Protein AF-0000000082832392 (afdb_homodimer)

Secondary structure (DSSP, 8-state):
-------HHHHHHHT-TTTTTS-HHHHHHHHHHHHHHTTSS-TTPBPPPHHHHHHHHTS-HHHHHHHHHHHHHTTSEEEETTTEEEE-THHHHHHHHHTTSS--TTTTTS--------TT--HHHHHHHHTT-----SS--TB-TTPPP-TTS-HHHHHHHHHHHHHHTTTTTTS---TT--HHHHHHHHHHHHHHS-----GGGEEEES-HHHHHHHHHHHHS-TT-EEEEEES--HHHHHHHHHTTPEEEEEEEETTEE-HHHHHH--S--SEEEE--SS-TTT-PPPPHHHHHHHHHHHHHHT-EEEEE-TTTT-B-SSPPPPPHHHH-TTS-EEEEEESTTTT-GGG--EEEE--HHHHHHHHHHHHHHT----HHHHHHHHHHHHTTHHHHHHHHHHHHHHHHHHHHHHHHHHHSTTTEEE---SBSSEEEEEEPTT--HHHHHHHHHHTT----BSGGGSSSS-S--EEEEE-TTS-HHHHHHHHHHHHHHHHS--/-------HHHHHHHT-TTTTTS-HHHHHHHHHHHHHHTTSS-TTPBPPPHHHHHHHHTS-HHHHHHHHHHHHHTTSEEEETTTEEEE-THHHHHHHHHSSSS--TTTTTS--------TT--HHHHHHHHTT-----SS--TB-TTPPP-TTS-HHHHHHHHHHHHHHTTTTTTS---TT--HHHHHHHHHHHHHHS-----GGGEEEES-HHHHHHHHHHHHS-TT-EEEEEES--HHHHHHHHHTTPEEEEEEEETTEE-HHHHHH--S--SEEEE--SS-TTT-PPPPHHHHHHHHHHHHHHT-EEEEE-TTTT-B-SSPPPPPHHHH-TTS-EEEEEESTTTT-GGG--EEEE--HHHHHHHHHHHHHHT----HHHHHHHHHHHHTTHHHHHHHHHHHHHHHHHHHHHHHHHHHSTTTEEE---SBSSEEEEEEPTT--HHHHHHHHHHTT----BSGGGSSSS-S--EEEEE-TTS-HHHHHHHHHHHHHHHHS--

Solvent-accessible surface area (backbone atoms only — not comparable to full-atom values): 50338 Å² total; per-residue (Å²): 116,73,34,53,55,86,42,47,19,45,58,38,48,41,64,32,75,88,32,56,85,46,56,68,32,54,20,50,34,49,37,51,48,47,34,42,74,71,56,53,44,49,56,58,38,30,48,56,53,44,64,56,43,10,62,73,64,71,47,54,44,65,37,39,42,50,15,50,51,49,34,32,75,72,47,54,30,41,77,41,92,96,76,46,39,22,29,21,56,69,45,44,57,52,50,48,50,59,56,42,67,47,69,60,62,65,71,68,46,76,63,56,52,82,67,66,82,35,92,66,52,20,71,55,18,44,50,45,39,71,60,69,42,51,89,72,64,55,60,96,51,69,28,47,65,72,41,42,52,56,88,75,55,64,59,69,62,52,53,54,44,37,53,50,43,52,63,76,36,56,91,41,44,48,34,34,64,49,31,38,36,56,65,66,29,26,40,44,50,24,38,48,37,29,32,54,35,33,36,80,57,55,38,85,26,34,34,43,34,47,18,52,40,34,51,43,26,50,48,31,44,28,44,32,38,72,68,32,36,35,34,32,40,29,52,22,55,60,63,54,53,49,14,26,43,73,44,38,30,35,80,40,76,36,51,52,54,81,47,18,64,41,58,71,58,57,68,65,55,81,78,74,48,44,37,35,44,44,30,45,64,48,20,44,68,74,26,23,39,41,37,72,70,51,47,51,50,49,47,49,54,22,63,77,66,68,24,34,37,37,39,44,47,59,50,59,82,31,63,69,51,83,76,79,72,59,42,63,53,36,71,41,85,75,59,41,40,35,37,34,35,43,41,26,48,69,50,30,42,16,65,33,37,14,32,34,39,40,37,73,61,48,37,63,36,52,29,22,49,32,24,31,45,44,32,43,56,40,39,59,60,43,51,25,47,20,48,39,45,60,56,22,53,47,52,55,47,43,55,53,47,35,56,52,37,47,53,23,50,51,42,45,51,51,31,41,58,70,50,28,63,88,45,38,46,73,49,86,44,46,33,53,45,50,35,32,27,38,49,32,92,91,60,49,50,70,57,43,34,52,34,24,42,76,69,73,38,60,60,46,59,41,43,81,30,29,90,59,84,55,90,59,52,22,34,40,38,17,32,36,60,42,50,55,67,54,44,41,53,49,40,47,51,44,37,52,36,55,63,52,78,127,115,72,36,53,54,86,41,48,19,46,57,40,48,42,66,32,76,89,33,56,84,45,57,69,31,53,21,51,32,49,36,52,49,46,34,41,73,72,56,55,45,48,57,59,38,28,47,55,54,44,64,58,44,9,61,72,64,72,47,55,43,64,39,40,42,50,16,52,50,49,35,33,73,72,48,53,28,41,76,41,90,96,74,46,39,21,28,22,56,70,44,45,56,52,50,49,51,61,55,44,69,46,69,58,62,64,70,64,48,74,61,54,51,84,65,68,82,36,89,66,52,19,71,55,20,45,50,46,41,72,60,70,42,54,90,72,62,55,61,94,50,67,30,46,63,72,42,41,52,56,90,75,56,63,58,68,61,50,51,53,45,36,53,50,44,51,64,76,36,57,92,40,42,47,33,34,65,47,32,38,36,57,64,65,30,26,40,44,49,24,39,47,35,30,33,53,35,33,35,80,57,54,37,84,25,34,36,44,35,48,19,53,39,33,51,43,26,50,49,30,45,28,43,30,40,71,68,32,36,34,34,32,40,29,50,23,54,60,63,55,54,50,14,27,43,73,43,39,30,34,80,40,76,37,52,51,54,81,47,19,64,40,59,70,59,58,70,64,56,81,79,73,49,44,36,37,44,44,32,46,64,47,20,44,67,74,26,21,39,41,36,71,69,49,46,51,49,50,48,47,53,21,62,76,64,68,23,36,35,37,39,42,46,58,49,61,81,32,63,68,51,82,77,80,71,61,39,64,52,35,72,41,87,77,62,41,40,34,36,34,35,43,41,27,47,69,50,31,42,17,67,34,37,15,32,34,38,40,35,73,60,48,36,64,35,53,31,23,49,32,24,32,42,46,31,44,57,41,38,58,60,44,50,26,49,21,48,38,45,62,53,21,51,46,53,53,48,42,53,53,47,34,55,50,38,47,53,21,49,52,41,46,52,50,34,40,58,71,50,28,61,88,45,39,45,73,52,86,43,47,32,55,45,51,36,31,28,38,48,32,92,92,60,50,52,70,58,43,33,53,35,24,42,76,68,74,38,62,60,46,57,42,42,81,30,30,92,58,86,56,92,58,51,23,32,41,38,17,34,37,60,42,52,56,66,54,43,43,53,50,40,48,52,44,37,51,36,55,63,52,76,127

Structure (mmCIF, N/CA/C/O backbone):
data_AF-0000000082832392-model_v1
#
loop_
_entity.id
_entity.type
_entity.pdbx_description
1 polymer 'HTH-type transcriptional regulatory protein GabR'
#
loop_
_atom_site.group_PDB
_atom_site.id
_atom_site.type_symbol
_atom_site.label_atom_id
_atom_site.label_alt_id
_atom_site.label_comp_id
_atom_site.label_asym_id
_atom_site.label_entity_id
_atom_site.label_seq_id
_atom_site.pdbx_PDB_ins_code
_atom_site.Cartn_x
_atom_site.Cartn_y
_atom_site.Cartn_z
_atom_site.occupancy
_atom_site.B_iso_or_equiv
_atom_site.auth_seq_id
_atom_site.auth_comp_id
_atom_site.auth_asym_id
_atom_site.auth_atom_id
_atom_site.pdbx_PDB_model_num
ATOM 1 N N . MET A 1 1 ? -15.211 -4.105 -29.062 1 33.78 1 MET A N 1
ATOM 2 C CA . MET A 1 1 ? -14.633 -5.414 -29.344 1 33.78 1 MET A CA 1
ATOM 3 C C . MET A 1 1 ? -15 -6.418 -28.25 1 33.78 1 MET A C 1
ATOM 5 O O . MET A 1 1 ? -14.883 -6.117 -27.062 1 33.78 1 MET A O 1
ATOM 9 N N . SER A 1 2 ? -15.812 -7.312 -28.594 1 43.06 2 SER A N 1
ATOM 10 C CA . SER A 1 2 ? -16.516 -8.234 -27.719 1 43.06 2 SER A CA 1
ATOM 11 C C . SER A 1 2 ? -15.555 -9.023 -26.828 1 43.06 2 SER A C 1
ATOM 13 O O . SER A 1 2 ? -14.445 -9.352 -27.266 1 43.06 2 SER A O 1
ATOM 15 N N . LYS A 1 3 ? -15.711 -9.016 -25.547 1 59.56 3 LYS A N 1
ATOM 16 C CA . LYS A 1 3 ? -15.078 -9.641 -24.375 1 59.56 3 LYS A CA 1
ATOM 17 C C . LYS A 1 3 ? -14.906 -11.148 -24.594 1 59.56 3 LYS A C 1
ATOM 19 O O . LYS A 1 3 ? -15.883 -11.875 -24.766 1 59.56 3 LYS A O 1
ATOM 24 N N . THR A 1 4 ? -13.867 -11.641 -25.328 1 64.06 4 THR A N 1
ATOM 25 C CA . THR A 1 4 ? -13.828 -13.094 -25.469 1 64.06 4 THR A CA 1
ATOM 26 C C . THR A 1 4 ? -13.039 -13.734 -24.328 1 64.06 4 THR A C 1
ATOM 28 O O . THR A 1 4 ? -11.875 -13.391 -24.109 1 64.06 4 THR A O 1
ATOM 31 N N . PHE A 1 5 ? -13.797 -14.391 -23.438 1 70.69 5 PHE A N 1
ATOM 32 C CA . PHE A 1 5 ? -13.195 -15.242 -22.406 1 70.69 5 PHE A CA 1
ATOM 33 C C . PHE A 1 5 ? -12.828 -16.609 -22.984 1 70.69 5 PHE A C 1
ATOM 35 O O . PHE A 1 5 ? -13.461 -17.062 -23.938 1 70.69 5 PHE A O 1
ATOM 42 N N . ALA A 1 6 ? -11.734 -17.188 -22.453 1 70.38 6 ALA A N 1
ATOM 43 C CA . ALA A 1 6 ? -11.398 -18.547 -22.859 1 70.38 6 ALA A CA 1
ATOM 44 C C . ALA A 1 6 ? -12.367 -19.562 -22.25 1 70.38 6 ALA A C 1
ATOM 46 O O . ALA A 1 6 ? -12.602 -20.625 -22.812 1 70.38 6 ALA A O 1
ATOM 47 N N . LEU A 1 7 ? -13.039 -19.234 -21.156 1 73.69 7 LEU A N 1
ATOM 48 C CA . LEU A 1 7 ? -13.992 -20.062 -20.438 1 73.69 7 LEU A CA 1
ATOM 49 C C . LEU A 1 7 ? -13.352 -21.375 -20 1 73.69 7 LEU A C 1
ATOM 51 O O . LEU A 1 7 ? -13.906 -22.453 -20.234 1 73.69 7 LEU A O 1
ATOM 55 N N . GLU A 1 8 ? -12.164 -21.297 -19.422 1 75 8 GLU A N 1
ATOM 56 C CA . GLU A 1 8 ? -11.484 -22.484 -18.922 1 75 8 GLU A CA 1
ATOM 57 C C . GLU A 1 8 ? -12.344 -23.219 -17.891 1 75 8 GLU A C 1
ATOM 59 O O . GLU A 1 8 ? -12.211 -24.422 -17.719 1 75 8 GLU A O 1
ATOM 64 N N . THR A 1 9 ? -13.164 -22.531 -17.312 1 81.06 9 THR A N 1
ATOM 65 C CA . THR A 1 9 ? -14.078 -23.094 -16.328 1 81.06 9 THR A CA 1
ATOM 66 C C . THR A 1 9 ? -14.938 -24.188 -16.969 1 81.06 9 THR A C 1
ATOM 68 O O . THR A 1 9 ? -15.344 -25.141 -16.281 1 81.06 9 THR A O 1
ATOM 71 N N . LEU A 1 10 ? -15.203 -24.016 -18.25 1 80.56 10 LEU A N 1
ATOM 72 C CA . LEU A 1 10 ? -15.992 -25.031 -18.922 1 80.56 10 LEU A CA 1
ATOM 73 C C . LEU A 1 10 ? -15.281 -26.391 -18.891 1 80.56 10 LEU A C 1
ATOM 75 O O . LEU A 1 10 ? -15.922 -27.422 -18.688 1 80.56 10 LEU A O 1
ATOM 79 N N . LYS A 1 11 ? -14.031 -26.266 -19.109 1 76.88 11 LYS A N 1
ATOM 80 C CA . LYS A 1 11 ? -13.242 -27.484 -19.031 1 76.88 11 LYS A CA 1
ATOM 81 C C . LYS A 1 11 ? -13.312 -28.094 -17.641 1 76.88 11 LYS A C 1
ATOM 83 O O . LYS A 1 11 ? -13.391 -29.312 -17.484 1 76.88 11 LYS A O 1
ATOM 88 N N . ILE A 1 12 ? -13.344 -27.297 -16.688 1 76.38 12 ILE A N 1
ATOM 89 C CA . ILE A 1 12 ? -13.406 -27.719 -15.289 1 76.38 12 ILE A CA 1
ATOM 90 C C . ILE A 1 12 ? -14.773 -28.328 -15 1 76.38 12 ILE A C 1
ATOM 92 O O . ILE A 1 12 ? -14.867 -29.422 -14.422 1 76.38 12 ILE A O 1
ATOM 96 N N . ARG A 1 13 ? -15.734 -27.656 -15.398 1 78.38 13 ARG A N 1
ATOM 97 C CA . ARG A 1 13 ? -17.094 -28.078 -15.078 1 78.38 13 ARG A CA 1
ATOM 98 C C . ARG A 1 13 ? -17.484 -29.328 -15.852 1 78.38 13 ARG A C 1
ATOM 100 O O . ARG A 1 13 ? -18.297 -30.141 -15.383 1 78.38 13 ARG A O 1
ATOM 107 N N . MET A 1 14 ? -16.922 -29.453 -17.047 1 77.62 14 MET A N 1
ATOM 108 C CA . MET A 1 14 ? -17.203 -30.625 -17.875 1 77.62 14 MET A CA 1
ATOM 109 C C . MET A 1 14 ? -16.719 -31.906 -17.188 1 77.62 14 MET A C 1
ATOM 111 O O . MET A 1 14 ? -17.203 -33 -17.484 1 77.62 14 MET A O 1
ATOM 115 N N . GLY A 1 15 ? -15.789 -31.688 -16.281 1 70.25 15 GLY A N 1
ATOM 116 C CA . GLY A 1 15 ? -15.242 -32.812 -15.562 1 70.25 15 GLY A CA 1
ATOM 117 C C . GLY A 1 15 ? -16.047 -33.188 -14.328 1 70.25 15 GLY A C 1
ATOM 118 O O . GLY A 1 15 ? -15.734 -34.156 -13.648 1 70.25 15 GLY A O 1
ATOM 119 N N . ASP A 1 16 ? -17.062 -32.469 -14.031 1 74.12 16 ASP A N 1
ATOM 120 C CA . ASP A 1 16 ? -17.891 -32.719 -12.867 1 74.12 16 ASP A CA 1
ATOM 121 C C . ASP A 1 16 ? -18.594 -34.062 -12.984 1 74.12 16 ASP A C 1
ATOM 123 O O . ASP A 1 16 ? -19.047 -34.438 -14.07 1 74.12 16 ASP A O 1
ATOM 127 N N . ALA A 1 17 ? -18.641 -34.75 -11.883 1 70.12 17 ALA A N 1
ATOM 128 C CA . ALA A 1 17 ? -19.219 -36.094 -11.828 1 70.12 17 ALA A CA 1
ATOM 129 C C . ALA A 1 17 ? -20.672 -36.094 -12.297 1 70.12 17 ALA A C 1
ATOM 131 O O . ALA A 1 17 ? -21.141 -37.062 -12.914 1 70.12 17 ALA A O 1
ATOM 132 N N . ASP A 1 18 ? -21.266 -34.969 -11.969 1 71.38 18 ASP A N 1
ATOM 133 C CA . ASP A 1 18 ? -22.688 -34.906 -12.312 1 71.38 18 ASP A CA 1
ATOM 134 C C . ASP A 1 18 ? -22.891 -34.844 -13.82 1 71.38 18 ASP A C 1
ATOM 136 O O . ASP A 1 18 ? -23.953 -35.219 -14.336 1 71.38 18 ASP A O 1
ATOM 140 N N . LEU A 1 19 ? -21.859 -34.406 -14.5 1 73.5 19 LEU A N 1
ATOM 141 C CA . LEU A 1 19 ? -21.984 -34.25 -15.938 1 73.5 19 LEU A CA 1
ATOM 142 C C . LEU A 1 19 ? -21.344 -35.438 -16.688 1 73.5 19 LEU A C 1
ATOM 144 O O . LEU A 1 19 ? -21.547 -35.594 -17.891 1 73.5 19 LEU A O 1
ATOM 148 N N . ALA A 1 20 ? -20.641 -36.281 -16 1 75.81 20 ALA A N 1
ATOM 149 C CA . ALA A 1 20 ? -19.844 -37.344 -16.578 1 75.81 20 ALA A CA 1
ATOM 150 C C . ALA A 1 20 ? -20.688 -38.312 -17.406 1 75.81 20 ALA A C 1
ATOM 152 O O . ALA A 1 20 ? -20.266 -38.75 -18.469 1 75.81 20 ALA A O 1
ATOM 153 N N . PRO A 1 21 ? -21.953 -38.531 -16.984 1 71.12 21 PRO A N 1
ATOM 154 C CA . PRO A 1 21 ? -22.75 -39.5 -17.75 1 71.12 21 PRO A CA 1
ATOM 155 C C . PRO A 1 21 ? -23.297 -38.906 -19.047 1 71.12 21 PRO A C 1
ATOM 157 O O . PRO A 1 21 ? -23.766 -39.656 -19.922 1 71.12 21 PRO A O 1
ATOM 160 N N . LEU A 1 22 ? -23.125 -37.656 -19.281 1 74.69 22 LEU A N 1
ATOM 161 C CA . LEU A 1 22 ? -23.703 -37 -20.438 1 74.69 22 LEU A CA 1
ATOM 162 C C . LEU A 1 22 ? -22.734 -37 -21.609 1 74.69 22 LEU A C 1
ATOM 164 O O . LEU A 1 22 ? -21.516 -37.125 -21.422 1 74.69 22 LEU A O 1
ATOM 168 N N . ASP A 1 23 ? -23.344 -37.031 -22.797 1 77.5 23 ASP A N 1
ATOM 169 C CA . ASP A 1 23 ? -22.516 -36.844 -23.984 1 77.5 23 ASP A CA 1
ATOM 170 C C . ASP A 1 23 ? -21.781 -35.5 -23.922 1 77.5 23 ASP A C 1
ATOM 172 O O . ASP A 1 23 ? -22.219 -34.562 -23.25 1 77.5 23 ASP A O 1
ATOM 176 N N . LEU A 1 24 ? -20.672 -35.469 -24.578 1 85 24 LEU A N 1
ATOM 177 C CA . LEU A 1 24 ? -19.766 -34.344 -24.5 1 85 24 LEU A CA 1
ATOM 178 C C . LEU A 1 24 ? -20.484 -33.031 -24.844 1 85 24 LEU A C 1
ATOM 180 O O . LEU A 1 24 ? -20.266 -32 -24.188 1 85 24 LEU A O 1
ATOM 184 N N . HIS A 1 25 ? -21.281 -33.062 -25.922 1 82.44 25 HIS A N 1
ATOM 185 C CA . HIS A 1 25 ? -21.969 -31.844 -26.312 1 82.44 25 HIS A CA 1
ATOM 186 C C . HIS A 1 25 ? -22.953 -31.391 -25.25 1 82.44 25 HIS A C 1
ATOM 188 O O . HIS A 1 25 ? -23.125 -30.188 -25.031 1 82.44 25 HIS A O 1
ATOM 194 N N . LEU A 1 26 ? -23.547 -32.312 -24.531 1 80.56 26 LEU A N 1
ATOM 195 C CA . LEU A 1 26 ? -24.469 -31.984 -23.469 1 80.56 26 LEU A CA 1
ATOM 196 C C . LEU A 1 26 ? -23.734 -31.438 -22.25 1 80.56 26 LEU A C 1
ATOM 198 O O . LEU A 1 26 ? -24.25 -30.562 -21.531 1 80.56 26 LEU A O 1
ATOM 202 N N . ARG A 1 27 ? -22.562 -31.984 -22.016 1 84.69 27 ARG A N 1
ATOM 203 C CA . ARG A 1 27 ? -21.75 -31.469 -20.906 1 84.69 27 ARG A CA 1
ATOM 204 C C . ARG A 1 27 ? -21.391 -30 -21.125 1 84.69 27 ARG A C 1
ATOM 206 O O . ARG A 1 27 ? -21.484 -29.188 -20.203 1 84.69 27 ARG A O 1
ATOM 213 N N . ILE A 1 28 ? -20.969 -29.781 -22.328 1 86.88 28 ILE A N 1
ATOM 214 C CA . ILE A 1 28 ? -20.625 -28.406 -22.688 1 86.88 28 ILE A CA 1
ATOM 215 C C . ILE A 1 28 ? -21.844 -27.5 -22.531 1 86.88 28 ILE A C 1
ATOM 217 O O . ILE A 1 28 ? -21.766 -26.422 -21.953 1 86.88 28 ILE A O 1
ATOM 221 N N . GLN A 1 29 ? -22.891 -28 -23.078 1 83 29 GLN A N 1
ATOM 222 C CA . GLN A 1 29 ? -24.141 -27.234 -23.031 1 83 29 GLN A CA 1
ATOM 223 C C . GLN A 1 29 ? -24.562 -26.969 -21.594 1 83 29 GLN A C 1
ATOM 225 O O . GLN A 1 29 ? -24.906 -25.828 -21.25 1 83 29 GLN A O 1
ATOM 230 N N . ARG A 1 30 ? -24.5 -27.906 -20.719 1 78.06 30 ARG A N 1
ATOM 231 C CA . ARG A 1 30 ? -24.922 -27.75 -19.328 1 78.06 30 ARG A CA 1
ATOM 232 C C . ARG A 1 30 ? -23.984 -26.844 -18.562 1 78.06 30 ARG A C 1
ATOM 234 O O . ARG A 1 30 ? -24.422 -26.047 -17.734 1 78.06 30 ARG A O 1
ATOM 241 N N . ALA A 1 31 ? -22.781 -27.094 -18.844 1 84.62 31 ALA A N 1
ATOM 242 C CA . ALA A 1 31 ? -21.781 -26.266 -18.172 1 84.62 31 ALA A CA 1
ATOM 243 C C . ALA A 1 31 ? -21.938 -24.797 -18.562 1 84.62 31 ALA A C 1
ATOM 245 O O . ALA A 1 31 ? -21.891 -23.906 -17.703 1 84.62 31 ALA A O 1
ATOM 246 N N . LEU A 1 32 ? -22.109 -24.578 -19.797 1 84.88 32 LEU A N 1
ATOM 247 C CA . LEU A 1 32 ? -22.297 -23.219 -20.281 1 84.88 32 LEU A CA 1
ATOM 248 C C . LEU A 1 32 ? -23.609 -22.625 -19.766 1 84.88 32 LEU A C 1
ATOM 250 O O . LEU A 1 32 ? -23.656 -21.453 -19.391 1 84.88 32 LEU A O 1
ATOM 254 N N . ARG A 1 33 ? -24.594 -23.422 -19.812 1 79 33 ARG A N 1
ATOM 255 C CA . ARG A 1 33 ? -25.891 -23 -19.281 1 79 33 ARG A CA 1
ATOM 256 C C . ARG A 1 33 ? -25.781 -22.609 -17.812 1 79 33 ARG A C 1
ATOM 258 O O . ARG A 1 33 ? -26.328 -21.594 -17.375 1 79 33 ARG A O 1
ATOM 265 N N . ALA A 1 34 ? -25.047 -23.422 -17.078 1 78.81 34 ALA A N 1
ATOM 266 C CA . ALA A 1 34 ? -24.875 -23.156 -15.648 1 78.81 34 ALA A CA 1
ATOM 267 C C . ALA A 1 34 ? -24.141 -21.828 -15.43 1 78.81 34 ALA A C 1
ATOM 269 O O . ALA A 1 34 ? -24.469 -21.078 -14.516 1 78.81 34 ALA A O 1
ATOM 270 N N . LEU A 1 35 ? -23.234 -21.625 -16.266 1 81.88 35 LEU A N 1
ATOM 271 C CA . LEU A 1 35 ? -22.484 -20.375 -16.172 1 81.88 35 LEU A CA 1
ATOM 272 C C . LEU A 1 35 ? -23.391 -19.188 -16.453 1 81.88 35 LEU A C 1
ATOM 274 O O . LEU A 1 35 ? -23.25 -18.125 -15.82 1 81.88 35 LEU A O 1
ATOM 278 N N . VAL A 1 36 ? -24.266 -19.312 -17.359 1 78.5 36 VAL A N 1
ATOM 279 C CA . VAL A 1 36 ? -25.203 -18.25 -17.703 1 78.5 36 VAL A CA 1
ATOM 280 C C . VAL A 1 36 ? -26.219 -18.062 -16.578 1 78.5 36 VAL A C 1
ATOM 282 O O . VAL A 1 36 ? -26.453 -16.938 -16.125 1 78.5 36 VAL A O 1
ATOM 285 N N . LEU A 1 37 ? -26.703 -19.156 -16.062 1 72.31 37 LEU A N 1
ATOM 286 C CA . LEU A 1 37 ? -27.75 -19.109 -15.055 1 72.31 37 LEU A CA 1
ATOM 287 C C . LEU A 1 37 ? -27.188 -18.625 -13.719 1 72.31 37 LEU A C 1
ATOM 289 O O . LEU A 1 37 ? -27.891 -17.969 -12.953 1 72.31 37 LEU A O 1
ATOM 293 N N . ASP A 1 38 ? -25.969 -19.062 -13.492 1 73.19 38 ASP A N 1
ATOM 294 C CA . ASP A 1 38 ? -25.312 -18.672 -12.25 1 73.19 38 ASP A CA 1
ATOM 295 C C . ASP A 1 38 ? -24.891 -17.203 -12.297 1 73.19 38 ASP A C 1
ATOM 297 O O . ASP A 1 38 ? -24.484 -16.625 -11.281 1 73.19 38 ASP A O 1
ATOM 301 N N . GLY A 1 39 ? -25 -16.609 -13.477 1 72.25 39 GLY A N 1
ATOM 302 C CA . GLY A 1 39 ? -24.688 -15.195 -13.617 1 72.25 39 GLY A CA 1
ATOM 303 C C . GLY A 1 39 ? -23.219 -14.945 -13.906 1 72.25 39 GLY A C 1
ATOM 304 O O . GLY A 1 39 ? -22.766 -13.797 -13.891 1 72.25 39 GLY A O 1
ATOM 305 N N . ASP A 1 40 ? -22.516 -15.977 -14.109 1 77.88 40 ASP A N 1
ATOM 306 C CA . ASP A 1 40 ? -21.094 -15.836 -14.406 1 77.88 40 ASP A CA 1
ATOM 307 C C . ASP A 1 40 ? -20.891 -15.281 -15.82 1 77.88 40 ASP A C 1
ATOM 309 O O . ASP A 1 40 ? -19.891 -14.617 -16.078 1 77.88 40 ASP A O 1
ATOM 313 N N . LEU A 1 41 ? -21.672 -15.68 -16.688 1 79.69 41 LEU A N 1
ATOM 314 C CA . LEU A 1 41 ? -21.703 -15.141 -18.047 1 79.69 41 LEU A CA 1
ATOM 315 C C . LEU A 1 41 ? -22.844 -14.148 -18.219 1 79.69 41 LEU A C 1
ATOM 317 O O . LEU A 1 41 ? -24.016 -14.547 -18.234 1 79.69 41 LEU A O 1
ATOM 321 N N . ASP A 1 42 ? -22.438 -12.906 -18.344 1 76.88 42 ASP A N 1
ATOM 322 C CA . ASP A 1 42 ? -23.453 -11.859 -18.422 1 76.88 42 ASP A CA 1
ATOM 323 C C . ASP A 1 42 ? -24.125 -11.859 -19.797 1 76.88 42 ASP A C 1
ATOM 325 O O . ASP A 1 42 ? -23.531 -12.305 -20.781 1 76.88 42 ASP A O 1
ATOM 329 N N . PRO A 1 43 ? -25.391 -11.336 -19.766 1 78.31 43 PRO A N 1
ATOM 330 C CA . PRO A 1 43 ? -26.016 -11.148 -21.062 1 78.31 43 PRO A CA 1
ATOM 331 C C . PRO A 1 43 ? -25.188 -10.266 -22 1 78.31 43 PRO A C 1
ATOM 333 O O . PRO A 1 43 ? -24.609 -9.273 -21.562 1 78.31 43 PRO A O 1
ATOM 336 N N . GLY A 1 44 ? -25.062 -10.766 -23.156 1 78.12 44 GLY A N 1
ATOM 337 C CA . GLY A 1 44 ? -24.375 -9.961 -24.156 1 78.12 44 GLY A CA 1
ATOM 338 C C . GLY A 1 44 ? -22.906 -10.312 -24.297 1 78.12 44 GLY A C 1
ATOM 339 O O . GLY A 1 44 ? -22.234 -9.859 -25.219 1 78.12 44 GLY A O 1
ATOM 340 N N . VAL A 1 45 ? -22.438 -11.125 -23.438 1 82.44 45 VAL A N 1
ATOM 341 C CA . VAL A 1 45 ? -21.047 -11.516 -23.5 1 82.44 45 VAL A CA 1
ATOM 342 C C . VAL A 1 45 ? -20.797 -12.422 -24.703 1 82.44 45 VAL A C 1
ATOM 344 O O . VAL A 1 45 ? -21.609 -13.305 -24.984 1 82.44 45 VAL A O 1
ATOM 347 N N . LYS A 1 46 ? -19.75 -12.086 -25.453 1 85 46 LYS A N 1
ATOM 348 C CA . LYS A 1 46 ? -19.391 -12.906 -26.609 1 85 46 LYS A CA 1
ATOM 349 C C . LYS A 1 46 ? -18.734 -14.219 -26.172 1 85 46 LYS A C 1
ATOM 351 O O . LYS A 1 46 ? -17.828 -14.211 -25.344 1 85 46 LYS A O 1
ATOM 356 N N . LEU A 1 47 ? -19.25 -15.305 -26.656 1 87.31 47 LEU A N 1
ATOM 357 C CA . LEU A 1 47 ? -18.688 -16.625 -26.375 1 87.31 47 LEU A CA 1
ATOM 358 C C . LEU A 1 47 ? -17.531 -16.938 -27.328 1 87.31 47 LEU A C 1
ATOM 360 O O . LEU A 1 47 ? -17.453 -16.359 -28.422 1 87.31 47 LEU A O 1
ATOM 364 N N . PRO A 1 48 ? -16.672 -17.766 -26.906 1 86.81 48 PRO A N 1
ATOM 365 C CA . PRO A 1 48 ? -15.594 -18.172 -27.828 1 86.81 48 PRO A CA 1
ATOM 366 C C . PRO A 1 48 ? -16.125 -18.797 -29.109 1 86.81 48 PRO A C 1
ATOM 368 O O . PRO A 1 48 ? -17.188 -19.422 -29.109 1 86.81 48 PRO A O 1
ATOM 371 N N . ALA A 1 49 ? -15.281 -18.531 -30.219 1 86.81 49 ALA A N 1
ATOM 372 C CA . ALA A 1 49 ? -15.609 -19.219 -31.453 1 86.81 49 ALA A CA 1
ATOM 373 C C . ALA A 1 49 ? -15.602 -20.734 -31.266 1 86.81 49 ALA A C 1
ATOM 375 O O . ALA A 1 49 ? -14.844 -21.25 -30.438 1 86.81 49 ALA A O 1
ATOM 376 N N . THR A 1 50 ? -16.547 -21.422 -31.984 1 88.38 50 THR A N 1
ATOM 377 C CA . THR A 1 50 ? -16.703 -22.875 -31.812 1 88.38 50 THR A CA 1
ATOM 378 C C . THR A 1 50 ? -15.367 -23.578 -32.062 1 88.38 50 THR A C 1
ATOM 380 O O . THR A 1 50 ? -15.039 -24.562 -31.391 1 88.38 50 THR A O 1
ATOM 383 N N . ARG A 1 51 ? -14.625 -23.031 -33.062 1 87.62 51 ARG A N 1
ATOM 384 C CA . ARG A 1 51 ? -13.32 -23.641 -33.344 1 87.62 51 ARG A CA 1
ATOM 385 C C . ARG A 1 51 ? -12.375 -23.484 -32.156 1 87.62 51 ARG A C 1
ATOM 387 O O . ARG A 1 51 ? -11.695 -24.438 -31.766 1 87.62 51 ARG A O 1
ATOM 394 N N . ALA A 1 52 ? -12.383 -22.297 -31.609 1 87.19 52 ALA A N 1
ATOM 395 C CA . ALA A 1 52 ? -11.508 -22 -30.469 1 87.19 52 ALA A CA 1
ATOM 396 C C . ALA A 1 52 ? -11.906 -22.797 -29.25 1 87.19 52 ALA A C 1
ATOM 398 O O . ALA A 1 52 ? -11.047 -23.312 -28.531 1 87.19 52 ALA A O 1
ATOM 399 N N . LEU A 1 53 ? -13.156 -22.859 -28.984 1 87.25 53 LEU A N 1
ATOM 400 C CA . LEU A 1 53 ? -13.648 -23.609 -27.828 1 87.25 53 LEU A CA 1
ATOM 401 C C . LEU A 1 53 ? -13.391 -25.109 -28 1 87.25 53 LEU A C 1
ATOM 403 O O . LEU A 1 53 ? -13.07 -25.797 -27.031 1 87.25 53 LEU A O 1
ATOM 407 N N . ALA A 1 54 ? -13.578 -25.594 -29.234 1 89.56 54 ALA A N 1
ATOM 408 C CA . ALA A 1 54 ? -13.297 -27 -29.531 1 89.56 54 ALA A CA 1
ATOM 409 C C . ALA A 1 54 ? -11.836 -27.344 -29.234 1 89.56 54 ALA A C 1
ATOM 411 O O . ALA A 1 54 ? -11.539 -28.391 -28.656 1 89.56 54 ALA A O 1
ATOM 412 N N . GLN A 1 55 ? -11.047 -26.406 -29.688 1 85.75 55 GLN A N 1
ATOM 413 C CA . GLN A 1 55 ? -9.617 -26.578 -29.438 1 85.75 55 GLN A CA 1
ATOM 414 C C . GLN A 1 55 ? -9.32 -26.562 -27.938 1 85.75 55 GLN A C 1
ATOM 416 O O . GLN A 1 55 ? -8.531 -27.375 -27.453 1 85.75 55 GLN A O 1
ATOM 421 N N . LEU A 1 56 ? -9.938 -25.688 -27.266 1 81.19 56 LEU A N 1
ATOM 422 C CA . LEU A 1 56 ? -9.727 -25.547 -25.828 1 81.19 56 LEU A CA 1
ATOM 423 C C . LEU A 1 56 ? -10.195 -26.797 -25.078 1 81.19 56 LEU A C 1
ATOM 425 O O . LEU A 1 56 ? -9.523 -27.25 -24.156 1 81.19 56 LEU A O 1
ATOM 429 N N . LEU A 1 57 ? -11.328 -27.359 -25.484 1 83.31 57 LEU A N 1
ATOM 430 C CA . LEU A 1 57 ? -11.953 -28.453 -24.766 1 83.31 57 LEU A CA 1
ATOM 431 C C . LEU A 1 57 ? -11.438 -29.797 -25.281 1 83.31 57 LEU A C 1
ATOM 433 O O . LEU A 1 57 ? -11.695 -30.844 -24.672 1 83.31 57 LEU A O 1
ATOM 437 N N . GLY A 1 58 ? -10.641 -29.734 -26.391 1 82.06 58 GLY A N 1
ATOM 438 C CA . GLY A 1 58 ? -10.133 -30.953 -27 1 82.06 58 GLY A CA 1
ATOM 439 C C . GLY A 1 58 ? -11.227 -31.828 -27.578 1 82.06 58 GLY A C 1
ATOM 440 O O . GLY A 1 58 ? -11.203 -33.062 -27.406 1 82.06 58 GLY A O 1
ATOM 441 N N . VAL A 1 59 ? -12.234 -31.25 -28.109 1 87.69 59 VAL A N 1
ATOM 442 C CA . VAL A 1 59 ? -13.344 -31.984 -28.703 1 87.69 59 VAL A CA 1
ATOM 443 C C . VAL A 1 59 ? -13.531 -31.547 -30.156 1 87.69 59 VAL A C 1
ATOM 445 O O . VAL A 1 59 ? -12.875 -30.609 -30.625 1 87.69 59 VAL A O 1
ATOM 448 N N . ALA A 1 60 ? -14.281 -32.281 -30.812 1 90.5 60 ALA A N 1
ATOM 449 C CA . ALA A 1 60 ? -14.578 -31.938 -32.188 1 90.5 60 ALA A CA 1
ATOM 450 C C . ALA A 1 60 ? -15.398 -30.656 -32.281 1 90.5 60 ALA A C 1
ATOM 452 O O . ALA A 1 60 ? -16.234 -30.391 -31.406 1 90.5 60 ALA A O 1
ATOM 453 N N . ARG A 1 61 ? -15.055 -29.906 -33.281 1 92 61 ARG A N 1
ATOM 454 C CA . ARG A 1 61 ? -15.781 -28.656 -33.469 1 92 61 ARG A CA 1
ATOM 455 C C . ARG A 1 61 ? -17.281 -28.891 -33.531 1 92 61 ARG A C 1
ATOM 457 O O . ARG A 1 61 ? -18.062 -28.078 -33.062 1 92 61 ARG A O 1
ATOM 464 N N . ASP A 1 62 ? -17.625 -30.016 -34.094 1 90.5 62 ASP A N 1
ATOM 465 C CA . ASP A 1 62 ? -19.047 -30.344 -34.25 1 90.5 62 ASP A CA 1
ATOM 466 C C . ASP A 1 62 ? -19.703 -30.516 -32.875 1 90.5 62 ASP A C 1
ATOM 468 O O . ASP A 1 62 ? -20.891 -30.203 -32.719 1 90.5 62 ASP A O 1
ATOM 472 N N . THR A 1 63 ? -18.953 -31.031 -31.969 1 91 63 THR A N 1
ATOM 473 C CA . THR A 1 63 ? -19.469 -31.219 -30.625 1 91 63 THR A CA 1
ATOM 474 C C . THR A 1 63 ? -19.812 -29.875 -29.984 1 91 63 THR A C 1
ATOM 476 O O . THR A 1 63 ? -20.875 -29.734 -29.375 1 91 63 THR A O 1
ATOM 479 N N . VAL A 1 64 ? -18.891 -28.938 -30.109 1 91.88 64 VAL A N 1
ATOM 480 C CA . VAL A 1 64 ? -19.125 -27.594 -29.578 1 91.88 64 VAL A CA 1
ATOM 481 C C . VAL A 1 64 ? -20.281 -26.938 -30.328 1 91.88 64 VAL A C 1
ATOM 483 O O . VAL A 1 64 ? -21.125 -26.281 -29.719 1 91.88 64 VAL A O 1
ATOM 486 N N . GLU A 1 65 ? -20.203 -27.109 -31.609 1 90.75 65 GLU A N 1
ATOM 487 C CA . GLU A 1 65 ? -21.25 -26.531 -32.438 1 90.75 65 GLU A CA 1
ATOM 488 C C . GLU A 1 65 ? -22.641 -27.047 -32.031 1 90.75 65 GLU A C 1
ATOM 490 O O . GLU A 1 65 ? -23.594 -26.281 -31.953 1 90.75 65 GLU A O 1
ATOM 495 N N . ASN A 1 66 ? -22.672 -28.312 -31.734 1 87.12 66 ASN A N 1
ATOM 496 C CA . ASN A 1 66 ? -23.938 -28.906 -31.281 1 87.12 66 ASN A CA 1
ATOM 497 C C . ASN A 1 66 ? -24.391 -28.297 -29.953 1 87.12 66 ASN A C 1
ATOM 499 O O . ASN A 1 66 ? -25.594 -28.062 -29.766 1 87.12 66 ASN A O 1
ATOM 503 N N . ALA A 1 67 ? -23.469 -28.109 -29.094 1 89.94 67 ALA A N 1
ATOM 504 C CA . ALA A 1 67 ? -23.797 -27.484 -27.812 1 89.94 67 ALA A CA 1
ATOM 505 C C . ALA A 1 67 ? -24.312 -26.062 -28.031 1 89.94 67 ALA A C 1
ATOM 507 O O . ALA A 1 67 ? -25.312 -25.672 -27.406 1 89.94 67 ALA A O 1
ATOM 508 N N . TYR A 1 68 ? -23.641 -25.328 -28.875 1 90.06 68 TYR A N 1
ATOM 509 C CA . TYR A 1 68 ? -24.016 -23.938 -29.156 1 90.06 68 TYR A CA 1
ATOM 510 C C . TYR A 1 68 ? -25.406 -23.891 -29.797 1 90.06 68 TYR A C 1
ATOM 512 O O . TYR A 1 68 ? -26.203 -23 -29.469 1 90.06 68 TYR A O 1
ATOM 520 N N . VAL A 1 69 ? -25.641 -24.781 -30.734 1 85.94 69 VAL A N 1
ATOM 521 C CA . VAL A 1 69 ? -26.938 -24.844 -31.391 1 85.94 69 VAL A CA 1
ATOM 522 C C . VAL A 1 69 ? -28.047 -25.109 -30.375 1 85.94 69 VAL A C 1
ATOM 524 O O . VAL A 1 69 ? -29.094 -24.469 -30.406 1 85.94 69 VAL A O 1
ATOM 527 N N . GLN A 1 70 ? -27.766 -26.031 -29.516 1 81.69 70 GLN A N 1
ATOM 528 C CA . GLN A 1 70 ? -28.75 -26.328 -28.484 1 81.69 70 GLN A CA 1
ATOM 529 C C . GLN A 1 70 ? -28.984 -25.141 -27.578 1 81.69 70 GLN A C 1
ATOM 531 O O . GLN A 1 70 ? -30.125 -24.828 -27.203 1 81.69 70 GLN A O 1
ATOM 536 N N . LEU A 1 71 ? -27.938 -24.516 -27.109 1 87.31 71 LEU A N 1
ATOM 537 C CA . LEU A 1 71 ? -28.047 -23.344 -26.25 1 87.31 71 LEU A CA 1
ATOM 538 C C . LEU A 1 71 ? -28.812 -22.219 -26.938 1 87.31 71 LEU A C 1
ATOM 540 O O . LEU A 1 71 ? -29.547 -21.469 -26.297 1 87.31 71 LEU A O 1
ATOM 544 N N . GLN A 1 72 ? -28.562 -22.109 -28.234 1 84.06 72 GLN A N 1
ATOM 545 C CA . GLN A 1 72 ? -29.297 -21.125 -29.031 1 84.06 72 GLN A CA 1
ATOM 546 C C . GLN A 1 72 ? -30.781 -21.469 -29.078 1 84.06 72 GLN A C 1
ATOM 548 O O . GLN A 1 72 ? -31.625 -20.594 -28.906 1 84.06 72 GLN A O 1
ATOM 553 N N . ARG A 1 73 ? -31.047 -22.641 -29.344 1 74.75 73 ARG A N 1
ATOM 554 C CA . ARG A 1 73 ? -32.438 -23.109 -29.391 1 74.75 73 ARG A CA 1
ATOM 555 C C . ARG A 1 73 ? -33.156 -22.859 -28.078 1 74.75 73 ARG A C 1
ATOM 557 O O . ARG A 1 73 ? -34.312 -22.5 -28.047 1 74.75 73 ARG A O 1
ATOM 564 N N . ASP A 1 74 ? -32.375 -23.109 -27.047 1 74.5 74 ASP A N 1
ATOM 565 C CA . ASP A 1 74 ? -32.938 -22.938 -25.719 1 74.5 74 ASP A CA 1
ATOM 566 C C . ASP A 1 74 ? -33.031 -21.453 -25.344 1 74.5 74 ASP A C 1
ATOM 568 O O . ASP A 1 74 ? -33.594 -21.109 -24.297 1 74.5 74 ASP A O 1
ATOM 572 N N . GLY A 1 75 ? -32.406 -20.609 -26.047 1 75.44 75 GLY A N 1
ATOM 573 C CA . GLY A 1 75 ? -32.5 -19.188 -25.859 1 75.44 75 GLY A CA 1
ATOM 574 C C . GLY A 1 75 ? -31.391 -18.609 -25.016 1 75.44 75 GLY A C 1
ATOM 575 O O . GLY A 1 75 ? -31.438 -17.438 -24.609 1 75.44 75 GLY A O 1
ATOM 576 N N . PHE A 1 76 ? -30.422 -19.438 -24.688 1 82.56 76 PHE A N 1
ATOM 577 C CA . PHE A 1 76 ? -29.344 -18.984 -23.812 1 82.56 76 PHE A CA 1
ATOM 578 C C . PHE A 1 76 ? -28.312 -18.172 -24.594 1 82.56 76 PHE A C 1
ATOM 580 O O . PHE A 1 76 ? -27.672 -17.281 -24.047 1 82.56 76 PHE A O 1
ATOM 587 N N . ILE A 1 77 ? -28.125 -18.516 -25.859 1 86.19 77 ILE A N 1
ATOM 588 C CA . ILE A 1 77 ? -27.156 -17.781 -26.672 1 86.19 77 ILE A CA 1
ATOM 589 C C . ILE A 1 77 ? -27.828 -17.328 -27.969 1 86.19 77 ILE A C 1
ATOM 591 O O . ILE A 1 77 ? -28.828 -17.906 -28.406 1 86.19 77 ILE A O 1
ATOM 595 N N . ALA A 1 78 ? -27.391 -16.188 -28.422 1 85.62 78 ALA A N 1
ATOM 596 C CA . ALA A 1 78 ? -27.797 -15.641 -29.719 1 85.62 78 ALA A CA 1
ATOM 597 C C . ALA A 1 78 ? -26.625 -15.594 -30.688 1 85.62 78 ALA A C 1
ATOM 599 O O . ALA A 1 78 ? -25.531 -15.133 -30.344 1 85.62 78 ALA A O 1
ATOM 600 N N . ARG A 1 79 ? -26.844 -16.203 -31.828 1 86.38 79 ARG A N 1
ATOM 601 C CA . ARG A 1 79 ? -25.797 -16.203 -32.844 1 86.38 79 ARG A CA 1
ATOM 602 C C . ARG A 1 79 ? -26.047 -15.133 -33.875 1 86.38 79 ARG A C 1
ATOM 604 O O . ARG A 1 79 ? -27.172 -14.938 -34.344 1 86.38 79 ARG A O 1
ATOM 611 N N . ARG A 1 80 ? -25.016 -14.305 -34.062 1 81.94 80 ARG A N 1
ATOM 612 C CA . ARG A 1 80 ? -25.062 -13.258 -35.062 1 81.94 80 ARG A CA 1
ATOM 613 C C . ARG A 1 80 ? -24.125 -13.57 -36.219 1 81.94 80 ARG A C 1
ATOM 615 O O . ARG A 1 80 ? -22.922 -13.742 -36 1 81.94 80 ARG A O 1
ATOM 622 N N . LYS A 1 81 ? -24.734 -13.664 -37.406 1 77.5 81 LYS A N 1
ATOM 623 C CA . LYS A 1 81 ? -23.953 -13.992 -38.594 1 77.5 81 LYS A CA 1
ATOM 624 C C . LYS A 1 81 ? -22.781 -13.039 -38.75 1 77.5 81 LYS A C 1
ATOM 626 O O . LYS A 1 81 ? -22.953 -11.82 -38.75 1 77.5 81 LYS A O 1
ATOM 631 N N . GLY A 1 82 ? -21.625 -13.531 -38.844 1 76.94 82 GLY A N 1
ATOM 632 C CA . GLY A 1 82 ? -20.422 -12.758 -39.094 1 76.94 82 GLY A CA 1
ATOM 633 C C . GLY A 1 82 ? -19.828 -12.164 -37.812 1 76.94 82 GLY A C 1
ATOM 634 O O . GLY A 1 82 ? -18.719 -11.633 -37.844 1 76.94 82 GLY A O 1
ATOM 635 N N . SER A 1 83 ? -20.531 -12.18 -36.688 1 78.88 83 SER A N 1
ATOM 636 C CA . SER A 1 83 ? -20.062 -11.508 -35.5 1 78.88 83 SER A CA 1
ATOM 637 C C . SER A 1 83 ? -19.703 -12.516 -34.406 1 78.88 83 SER A C 1
ATOM 639 O O . SER A 1 83 ? -18.719 -12.344 -33.688 1 78.88 83 SER A O 1
ATOM 641 N N . GLY A 1 84 ? -20.453 -13.578 -34.344 1 86.5 84 GLY A N 1
ATOM 642 C CA . GLY A 1 84 ? -20.156 -14.578 -33.344 1 86.5 84 GLY A CA 1
ATOM 643 C C . GLY A 1 84 ? -21.359 -14.93 -32.469 1 86.5 84 GLY A C 1
ATOM 644 O O . GLY A 1 84 ? -22.5 -14.695 -32.875 1 86.5 84 GLY A O 1
ATOM 645 N N . SER A 1 85 ? -21.125 -15.742 -31.453 1 88.38 85 SER A N 1
ATOM 646 C CA . SER A 1 85 ? -22.156 -16.172 -30.531 1 88.38 85 SER A CA 1
ATOM 647 C C . SER A 1 85 ? -22.094 -15.398 -29.219 1 88.38 85 SER A C 1
ATOM 649 O O . SER A 1 85 ? -21.016 -15.117 -28.703 1 88.38 85 SER A O 1
ATOM 651 N N . TYR A 1 86 ? -23.266 -14.961 -28.734 1 88.25 86 TYR A N 1
ATOM 652 C CA . TYR A 1 86 ? -23.375 -14.156 -27.516 1 88.25 86 TYR A CA 1
ATOM 653 C C . TYR A 1 86 ? -24.391 -14.75 -26.547 1 88.25 86 TYR A C 1
ATOM 655 O O . TYR A 1 86 ? -25.344 -15.398 -26.969 1 88.25 86 TYR A O 1
ATOM 663 N N . VAL A 1 87 ? -24.109 -14.492 -25.312 1 86.12 87 VAL A N 1
ATOM 664 C CA . VAL A 1 87 ? -25.156 -14.805 -24.344 1 86.12 87 VAL A CA 1
ATOM 665 C C . VAL A 1 87 ? -26.375 -13.938 -24.609 1 86.12 87 VAL A C 1
ATOM 667 O O . VAL A 1 87 ? -26.25 -12.719 -24.797 1 86.12 87 VAL A O 1
ATOM 670 N N . SER A 1 88 ? -27.547 -14.555 -24.672 1 79.94 88 SER A N 1
ATOM 671 C CA . SER A 1 88 ? -28.781 -13.859 -25.016 1 79.94 88 SER A CA 1
ATOM 672 C C . SER A 1 88 ? -29.078 -12.734 -24.031 1 79.94 88 SER A C 1
ATOM 674 O O . SER A 1 88 ? -29 -12.93 -22.812 1 79.94 88 SER A O 1
ATOM 676 N N . GLU A 1 89 ? -29.344 -11.617 -24.5 1 75.31 89 GLU A N 1
ATOM 677 C CA . GLU A 1 89 ? -29.688 -10.461 -23.688 1 75.31 89 GLU A CA 1
ATOM 678 C C . GLU A 1 89 ? -31 -10.68 -22.953 1 75.31 89 GLU A C 1
ATOM 680 O O . GLU A 1 89 ? -31.25 -10.07 -21.906 1 75.31 89 GLU A O 1
ATOM 685 N N . THR A 1 90 ? -31.953 -11.375 -23.625 1 60.19 90 THR A N 1
ATOM 686 C CA . THR A 1 90 ? -33.281 -11.594 -23.109 1 60.19 90 THR A CA 1
ATOM 687 C C . THR A 1 90 ? -33.25 -12.391 -21.797 1 60.19 90 THR A C 1
ATOM 689 O O . THR A 1 90 ? -34.188 -12.383 -21.031 1 60.19 90 THR A O 1
ATOM 692 N N . ILE A 1 91 ? -32.25 -13.164 -21.672 1 57.06 91 ILE A N 1
ATOM 693 C CA . ILE A 1 91 ? -32.156 -13.977 -20.453 1 57.06 91 ILE A CA 1
ATOM 694 C C . ILE A 1 91 ? -31.938 -13.07 -19.25 1 57.06 91 ILE A C 1
ATOM 696 O O . ILE A 1 91 ? -32.344 -13.398 -18.141 1 57.06 91 ILE A O 1
ATOM 700 N N . GLY A 1 92 ? -31.312 -12.031 -19.422 1 51.91 92 GLY A N 1
ATOM 701 C CA . GLY A 1 92 ? -31.094 -11.062 -18.359 1 51.91 92 GLY A CA 1
ATOM 702 C C . GLY A 1 92 ? -32.375 -10.57 -17.734 1 51.91 92 GLY A C 1
ATOM 703 O O . GLY A 1 92 ? -32.438 -10.32 -16.531 1 51.91 92 GLY A O 1
ATOM 704 N N . THR A 1 93 ? -33.469 -10.312 -18.578 1 46.22 93 THR A N 1
ATOM 705 C CA . THR A 1 93 ? -34.781 -9.883 -18.062 1 46.22 93 THR A CA 1
ATOM 706 C C . THR A 1 93 ? -35.375 -10.953 -17.172 1 46.22 93 THR A C 1
ATOM 708 O O . THR A 1 93 ? -36 -10.641 -16.156 1 46.22 93 THR A O 1
ATOM 711 N N . GLU A 1 94 ? -35.469 -12.055 -17.594 1 42.28 94 GLU A N 1
ATOM 712 C CA . GLU A 1 94 ? -36.062 -13.141 -16.812 1 42.28 94 GLU A CA 1
ATOM 713 C C . GLU A 1 94 ? -35.219 -13.477 -15.594 1 42.28 94 GLU A C 1
ATOM 715 O O . GLU A 1 94 ? -35.75 -13.781 -14.523 1 42.28 94 GLU A O 1
ATOM 720 N N . LEU A 1 95 ? -34 -13.695 -15.797 1 40.78 95 LEU A N 1
ATOM 721 C CA . LEU A 1 95 ? -33.094 -13.891 -14.68 1 40.78 95 LEU A CA 1
ATOM 722 C C . LEU A 1 95 ? -33.062 -12.656 -13.789 1 40.78 95 LEU A C 1
ATOM 724 O O . LEU A 1 95 ? -32.906 -12.766 -12.57 1 40.78 95 LEU A O 1
ATOM 728 N N . ARG A 1 96 ? -33.219 -11.57 -14.359 1 43.78 96 ARG A N 1
ATOM 729 C CA . ARG A 1 96 ? -33.438 -10.367 -13.562 1 43.78 96 ARG A CA 1
ATOM 730 C C . ARG A 1 96 ? -34.812 -10.406 -12.859 1 43.78 96 ARG A C 1
ATOM 732 O O . ARG A 1 96 ? -34.969 -9.797 -11.805 1 43.78 96 ARG A O 1
ATOM 739 N N . GLY A 1 97 ? -35.906 -10.836 -13.391 1 33.19 97 GLY A N 1
ATOM 740 C CA . GLY A 1 97 ? -37.188 -11.055 -12.727 1 33.19 97 GLY A CA 1
ATOM 741 C C . GLY A 1 97 ? -37.125 -12.133 -11.664 1 33.19 97 GLY A C 1
ATOM 742 O O . GLY A 1 97 ? -37.781 -12.023 -10.625 1 33.19 97 GLY A O 1
ATOM 743 N N . SER A 1 98 ? -36.875 -13.383 -11.945 1 31.8 98 SER A N 1
ATOM 744 C CA . SER A 1 98 ? -36.719 -14.43 -10.938 1 31.8 98 SER A CA 1
ATOM 745 C C . SER A 1 98 ? -35.562 -14.125 -10 1 31.8 98 SER A C 1
ATOM 747 O O . SER A 1 98 ? -35.531 -14.562 -8.852 1 31.8 98 SER A O 1
ATOM 749 N N . ALA A 1 99 ? -34.562 -13.672 -10.469 1 34.66 99 ALA A N 1
ATOM 750 C CA . ALA A 1 99 ? -33.562 -13.148 -9.57 1 34.66 99 ALA A CA 1
ATOM 751 C C . ALA A 1 99 ? -34.062 -11.922 -8.82 1 34.66 99 ALA A C 1
ATOM 753 O O . ALA A 1 99 ? -33.344 -11.367 -7.973 1 34.66 99 ALA A O 1
ATOM 754 N N . ARG A 1 100 ? -35.188 -11.344 -9.242 1 31.33 100 ARG A N 1
ATOM 755 C CA . ARG A 1 100 ? -35.938 -10.328 -8.531 1 31.33 100 ARG A CA 1
ATOM 756 C C . ARG A 1 100 ? -36.688 -10.93 -7.336 1 31.33 100 ARG A C 1
ATOM 758 O O . ARG A 1 100 ? -37.094 -10.203 -6.438 1 31.33 100 ARG A O 1
ATOM 765 N N . ARG A 1 101 ? -37.281 -12.031 -7.527 1 30.95 101 ARG A N 1
ATOM 766 C CA . ARG A 1 101 ? -37.875 -12.586 -6.328 1 30.95 101 ARG A CA 1
ATOM 767 C C . ARG A 1 101 ? -36.812 -13.078 -5.348 1 30.95 101 ARG A C 1
ATOM 769 O O . ARG A 1 101 ? -37.156 -13.703 -4.336 1 30.95 101 ARG A O 1
ATOM 776 N N . ARG A 1 102 ? -35.688 -13.461 -5.762 1 31.36 102 ARG A N 1
ATOM 777 C CA . ARG A 1 102 ? -34.75 -13.375 -4.629 1 31.36 102 ARG A CA 1
ATOM 778 C C . ARG A 1 102 ? -34.719 -11.953 -4.078 1 31.36 102 ARG A C 1
ATOM 780 O O . ARG A 1 102 ? -34.688 -10.984 -4.84 1 31.36 102 ARG A O 1
ATOM 787 N N . ALA A 1 103 ? -35.219 -11.805 -2.859 1 29.5 103 ALA A N 1
ATOM 788 C CA . ALA A 1 103 ? -35.531 -10.602 -2.104 1 29.5 103 ALA A CA 1
ATOM 789 C C . ALA A 1 103 ? -34.656 -9.43 -2.504 1 29.5 103 ALA A C 1
ATOM 791 O O . ALA A 1 103 ? -33.438 -9.594 -2.688 1 29.5 103 ALA A O 1
ATOM 792 N N . PRO A 1 104 ? -35.156 -8.422 -3.096 1 28.66 104 PRO A N 1
ATOM 793 C CA . PRO A 1 104 ? -34.469 -7.141 -3.273 1 28.66 104 PRO A CA 1
ATOM 794 C C . PRO A 1 104 ? -33.344 -6.918 -2.236 1 28.66 104 PRO A C 1
ATOM 796 O O . PRO A 1 104 ? -33.594 -7.066 -1.034 1 28.66 104 PRO A O 1
ATOM 799 N N . GLN A 1 105 ? -32.125 -7.16 -2.672 1 26.83 105 GLN A N 1
ATOM 800 C CA . GLN A 1 105 ? -30.938 -6.816 -1.907 1 26.83 105 GLN A CA 1
ATOM 801 C C . GLN A 1 105 ? -31.094 -5.469 -1.214 1 26.83 105 GLN A C 1
ATOM 803 O O . GLN A 1 105 ? -30.156 -4.973 -0.588 1 26.83 105 GLN A O 1
ATOM 808 N N . ARG A 1 106 ? -32.094 -4.625 -1.588 1 29.83 106 ARG A N 1
ATOM 809 C CA . ARG A 1 106 ? -32.25 -3.389 -0.828 1 29.83 106 ARG A CA 1
ATOM 810 C C . ARG A 1 106 ? -32.438 -3.682 0.655 1 29.83 106 ARG A C 1
ATOM 812 O O . ARG A 1 106 ? -32.188 -2.822 1.503 1 29.83 106 ARG A O 1
ATOM 819 N N . GLU A 1 107 ? -33.406 -4.562 0.951 1 28.38 107 GLU A N 1
ATOM 820 C CA . GLU A 1 107 ? -33.656 -4.715 2.383 1 28.38 107 GLU A CA 1
ATOM 821 C C . GLU A 1 107 ? -32.438 -5.348 3.074 1 28.38 107 GLU A C 1
ATOM 823 O O . GLU A 1 107 ? -32.312 -5.305 4.301 1 28.38 107 GLU A O 1
ATOM 828 N N . ARG A 1 108 ? -31.891 -6.305 2.453 1 30.69 108 ARG A N 1
ATOM 829 C CA . ARG A 1 108 ? -30.688 -6.75 3.145 1 30.69 108 ARG A CA 1
ATOM 830 C C . ARG A 1 108 ? -29.531 -5.785 2.906 1 30.69 108 ARG A C 1
ATOM 832 O O . ARG A 1 108 ? -28.359 -6.129 3.135 1 30.69 108 ARG A O 1
ATOM 839 N N . ARG A 1 109 ? -29.656 -4.77 2.104 1 27.17 109 ARG A N 1
ATOM 840 C CA . ARG A 1 109 ? -28.719 -3.662 1.947 1 27.17 109 ARG A CA 1
ATOM 841 C C . ARG A 1 109 ? -28.312 -3.088 3.303 1 27.17 109 ARG A C 1
ATOM 843 O O . ARG A 1 109 ? -27.125 -2.865 3.562 1 27.17 109 ARG A O 1
ATOM 850 N N . ALA A 1 110 ? -29.094 -2.1 3.648 1 31.38 110 ALA A N 1
ATOM 851 C CA . ALA A 1 110 ? -28.797 -1.113 4.684 1 31.38 110 ALA A CA 1
ATOM 852 C C . ALA A 1 110 ? -28.578 -1.786 6.035 1 31.38 110 ALA A C 1
ATOM 854 O O . ALA A 1 110 ? -28.141 -1.142 6.988 1 31.38 110 ALA A O 1
ATOM 855 N N . THR A 1 111 ? -29.484 -2.787 6.34 1 28.52 111 THR A N 1
ATOM 856 C CA . THR A 1 111 ? -29.25 -3.289 7.688 1 28.52 111 THR A CA 1
ATOM 857 C C . THR A 1 111 ? -27.984 -4.152 7.73 1 28.52 111 THR A C 1
ATOM 859 O O . THR A 1 111 ? -28.078 -5.375 7.875 1 28.52 111 THR A O 1
ATOM 862 N N . ALA A 1 112 ? -27.312 -4.164 6.703 1 32.38 112 ALA A N 1
ATOM 863 C CA . ALA A 1 112 ? -26.062 -4.848 6.992 1 32.38 112 ALA A CA 1
ATOM 864 C C . ALA A 1 112 ? -25.641 -4.629 8.445 1 32.38 112 ALA A C 1
ATOM 866 O O . ALA A 1 112 ? -25.156 -3.549 8.797 1 32.38 112 ALA A O 1
ATOM 867 N N . GLN A 1 113 ? -26.469 -5.012 9.312 1 32.25 113 GLN A N 1
ATOM 868 C CA . GLN A 1 113 ? -26.031 -5.082 10.703 1 32.25 113 GLN A CA 1
ATOM 869 C C . GLN A 1 113 ? -24.531 -5.305 10.789 1 32.25 113 GLN A C 1
ATOM 871 O O . GLN A 1 113 ? -23.953 -6.035 9.977 1 32.25 113 GLN A O 1
ATOM 876 N N . PRO A 1 114 ? -23.812 -4.496 11.281 1 40.44 114 PRO A N 1
ATOM 877 C CA . PRO A 1 114 ? -22.438 -4.887 11.555 1 40.44 114 PRO A CA 1
ATOM 878 C C . PRO A 1 114 ? -22.266 -6.387 11.781 1 40.44 114 PRO A C 1
ATOM 880 O O . PRO A 1 114 ? -22.828 -6.934 12.734 1 40.44 114 PRO A O 1
ATOM 883 N N . SER A 1 115 ? -22.5 -7.242 10.742 1 42.56 115 SER A N 1
ATOM 884 C CA . SER A 1 115 ? -22.484 -8.703 10.805 1 42.56 115 SER A CA 1
ATOM 885 C C . SER A 1 115 ? -21.625 -9.188 11.977 1 42.56 115 SER A C 1
ATOM 887 O O . SER A 1 115 ? -20.703 -8.492 12.414 1 42.56 115 SER A O 1
ATOM 889 N N . ALA A 1 116 ? -22.125 -10.008 12.773 1 47.56 116 ALA A N 1
ATOM 890 C CA . ALA A 1 116 ? -21.484 -10.766 13.844 1 47.56 116 ALA A CA 1
ATOM 891 C C . ALA A 1 116 ? -20.031 -11.094 13.5 1 47.56 116 ALA A C 1
ATOM 893 O O . ALA A 1 116 ? -19.703 -11.289 12.328 1 47.56 116 ALA A O 1
ATOM 894 N N . PRO A 1 117 ? -19.203 -10.523 14.461 1 52.41 117 PRO A N 1
ATOM 895 C CA . PRO A 1 117 ? -17.828 -10.984 14.227 1 52.41 117 PRO A CA 1
ATOM 896 C C . PRO A 1 117 ? -17.766 -12.406 13.68 1 52.41 117 PRO A C 1
ATOM 898 O O . PRO A 1 117 ? -18.484 -13.289 14.148 1 52.41 117 PRO A O 1
ATOM 901 N N . ALA A 1 118 ? -17.297 -12.539 12.352 1 62 118 ALA A N 1
ATOM 902 C CA . ALA A 1 118 ? -17.203 -13.797 11.617 1 62 118 ALA A CA 1
ATOM 903 C C . ALA A 1 118 ? -16.578 -14.891 12.477 1 62 118 ALA A C 1
ATOM 905 O O . ALA A 1 118 ? -15.656 -14.633 13.242 1 62 118 ALA A O 1
ATOM 906 N N . ALA A 1 119 ? -17.25 -15.898 12.719 1 70.56 119 ALA A N 1
ATOM 907 C CA . ALA A 1 119 ? -16.672 -17.141 13.227 1 70.56 119 ALA A CA 1
ATOM 908 C C . ALA A 1 119 ? -15.367 -17.469 12.523 1 70.56 119 ALA A C 1
ATOM 910 O O . ALA A 1 119 ? -15.25 -17.312 11.305 1 70.56 119 ALA A O 1
ATOM 911 N N . GLY A 1 120 ? -14.18 -17.062 13.258 1 86.12 120 GLY A N 1
ATOM 912 C CA . GLY A 1 120 ? -12.922 -17.5 12.68 1 86.12 120 GLY A CA 1
ATOM 913 C C . GLY A 1 120 ? -11.82 -16.469 12.781 1 86.12 120 GLY A C 1
ATOM 914 O O . GLY A 1 120 ? -10.672 -16.75 12.438 1 86.12 120 GLY A O 1
ATOM 915 N N . LEU A 1 121 ? -12.227 -15.25 13.18 1 93.12 121 LEU A N 1
ATOM 916 C CA . LEU A 1 121 ? -11.195 -14.242 13.414 1 93.12 121 LEU A CA 1
ATOM 917 C C . LEU A 1 121 ? -10.43 -14.539 14.695 1 93.12 121 LEU A C 1
ATOM 919 O O . LEU A 1 121 ? -10.984 -15.109 15.641 1 93.12 121 LEU A O 1
ATOM 923 N N . SER A 1 122 ? -9.211 -14.164 14.688 1 95.12 122 SER A N 1
ATOM 924 C CA . SER A 1 122 ? -8.453 -14.188 15.938 1 95.12 122 SER A CA 1
ATOM 925 C C . SER A 1 122 ? -8.93 -13.094 16.891 1 95.12 122 SER A C 1
ATOM 927 O O . SER A 1 122 ? -9.82 -12.312 16.547 1 95.12 122 SER A O 1
ATOM 929 N N . ARG A 1 123 ? -8.328 -13.102 18.078 1 93.5 123 ARG A N 1
ATOM 930 C CA . ARG A 1 123 ? -8.648 -12.047 19.047 1 93.5 123 ARG A CA 1
ATOM 931 C C . ARG A 1 123 ? -8.297 -10.68 18.484 1 93.5 123 ARG A C 1
ATOM 933 O O . ARG A 1 123 ? -9.086 -9.734 18.594 1 93.5 123 ARG A O 1
ATOM 940 N N . ARG A 1 124 ? -7.168 -10.531 17.953 1 92.12 124 ARG A N 1
ATOM 941 C CA . ARG A 1 124 ? -6.766 -9.258 17.375 1 92.12 124 ARG A CA 1
ATOM 942 C C . ARG A 1 124 ? -7.625 -8.914 16.156 1 92.12 124 ARG A C 1
ATOM 944 O O . ARG A 1 124 ? -7.984 -7.75 15.953 1 92.12 124 ARG A O 1
ATOM 951 N N . GLY A 1 125 ? -7.949 -9.992 15.367 1 94.06 125 GLY A N 1
ATOM 952 C CA . GLY A 1 125 ? -8.836 -9.758 14.234 1 94.06 125 GLY A CA 1
ATOM 953 C C . GLY A 1 125 ? -10.188 -9.203 14.648 1 94.06 125 GLY A C 1
ATOM 954 O O . GLY A 1 125 ? -10.719 -8.297 14 1 94.06 125 GLY A O 1
ATOM 955 N N . ARG A 1 126 ? -10.688 -9.711 15.688 1 94.5 126 ARG A N 1
ATOM 956 C CA . ARG A 1 126 ? -11.961 -9.234 16.219 1 94.5 126 ARG A CA 1
ATOM 957 C C . ARG A 1 126 ? -11.852 -7.797 16.703 1 94.5 126 ARG A C 1
ATOM 959 O O . ARG A 1 126 ? -12.766 -6.992 16.5 1 94.5 126 ARG A O 1
ATOM 966 N N . ALA A 1 127 ? -10.773 -7.516 17.328 1 93 127 ALA A N 1
ATOM 967 C CA . ALA A 1 127 ? -10.539 -6.16 17.812 1 93 127 ALA A CA 1
ATOM 968 C C . ALA A 1 127 ? -10.492 -5.164 16.656 1 93 127 ALA A C 1
ATOM 970 O O . ALA A 1 127 ? -11.008 -4.051 16.766 1 93 127 ALA A O 1
ATOM 971 N N . ILE A 1 128 ? -9.891 -5.559 15.625 1 92.56 128 ILE A N 1
ATOM 972 C CA . ILE A 1 128 ? -9.789 -4.719 14.438 1 92.56 128 ILE A CA 1
ATOM 973 C C . ILE A 1 128 ? -11.18 -4.496 13.852 1 92.56 128 ILE A C 1
ATOM 975 O O . ILE A 1 128 ? -11.547 -3.367 13.516 1 92.56 128 ILE A O 1
ATOM 979 N N . PHE A 1 129 ? -11.938 -5.52 13.75 1 92.31 129 PHE A N 1
ATOM 980 C CA . PHE A 1 129 ? -13.305 -5.418 13.25 1 92.31 129 PHE A CA 1
ATOM 981 C C . PHE A 1 129 ? -14.133 -4.48 14.117 1 92.31 129 PHE A C 1
ATOM 983 O O . PHE A 1 129 ? -14.82 -3.594 13.609 1 92.31 129 PHE A O 1
ATOM 990 N N . ASP A 1 130 ? -14.016 -4.668 15.383 1 90.5 130 ASP A N 1
ATOM 991 C CA . ASP A 1 130 ? -14.812 -3.92 16.344 1 90.5 130 ASP A CA 1
ATOM 992 C C . ASP A 1 130 ? -14.383 -2.457 16.406 1 90.5 130 ASP A C 1
ATOM 994 O O . ASP A 1 130 ? -15.141 -1.595 16.844 1 90.5 130 ASP A O 1
ATOM 998 N N . SER A 1 131 ? -13.234 -2.188 15.953 1 86.88 131 SER A N 1
ATOM 999 C CA . SER A 1 131 ? -12.703 -0.827 15.992 1 86.88 131 SER A CA 1
ATOM 1000 C C . SER A 1 131 ? -13.406 0.065 14.969 1 86.88 131 SER A C 1
ATOM 1002 O O . SER A 1 131 ? -13.32 1.292 15.047 1 86.88 131 SER A O 1
ATOM 1004 N N . GLY A 1 132 ? -14.078 -0.497 13.945 1 86.88 132 GLY A N 1
ATOM 1005 C CA . GLY A 1 132 ? -14.844 0.257 12.961 1 86.88 132 GLY A CA 1
ATOM 1006 C C . GLY A 1 132 ? -14 0.751 11.805 1 86.88 132 GLY A C 1
ATOM 1007 O O . GLY A 1 132 ? -14.523 1.311 10.836 1 86.88 132 GLY A O 1
ATOM 1008 N N . GLY A 1 133 ? -12.68 0.641 11.867 1 88.69 133 GLY A N 1
ATOM 1009 C CA . GLY A 1 133 ? -11.828 1.124 10.789 1 88.69 133 GLY A CA 1
ATOM 1010 C C . GLY A 1 133 ? -11.703 2.637 10.758 1 88.69 133 GLY A C 1
ATOM 1011 O O . GLY A 1 133 ? -11.898 3.301 11.781 1 88.69 133 GLY A O 1
ATOM 1012 N N . VAL A 1 134 ? -11.164 3.154 9.633 1 87.69 134 VAL A N 1
ATOM 1013 C CA . VAL A 1 134 ? -11.055 4.59 9.391 1 87.69 134 VAL A CA 1
ATOM 1014 C C . VAL A 1 134 ? -11.891 4.973 8.164 1 87.69 134 VAL A C 1
ATOM 1016 O O . VAL A 1 134 ? -11.719 4.398 7.09 1 87.69 134 VAL A O 1
ATOM 1019 N N . THR A 1 135 ? -12.727 5.898 8.289 1 78.62 135 THR A N 1
ATOM 1020 C CA . THR A 1 135 ? -13.625 6.297 7.215 1 78.62 135 THR A CA 1
ATOM 1021 C C . THR A 1 135 ? -13.086 7.516 6.477 1 78.62 135 THR A C 1
ATOM 1023 O O . THR A 1 135 ? -12.797 8.547 7.094 1 78.62 135 THR A O 1
ATOM 1026 N N . ASP A 1 136 ? -12.914 7.348 5.184 1 81 136 ASP A N 1
ATOM 1027 C CA . ASP A 1 136 ? -12.523 8.461 4.324 1 81 136 ASP A CA 1
ATOM 1028 C C . ASP A 1 136 ? -13.672 8.891 3.42 1 81 136 ASP A C 1
ATOM 1030 O O . ASP A 1 136 ? -14.508 8.07 3.031 1 81 136 ASP A O 1
ATOM 1034 N N . GLN A 1 137 ? -13.703 10.086 3.133 1 72.88 137 GLN A N 1
ATOM 1035 C CA . GLN A 1 137 ? -14.789 10.617 2.322 1 72.88 137 GLN A CA 1
ATOM 1036 C C . GLN A 1 137 ? -14.547 10.359 0.837 1 72.88 137 GLN A C 1
ATOM 1038 O O . GLN A 1 137 ? -13.562 10.836 0.274 1 72.88 137 GLN A O 1
ATOM 1043 N N . GLN A 1 138 ? -15.531 9.789 0.262 1 75.62 138 GLN A N 1
ATOM 1044 C CA . GLN A 1 138 ? -15.398 9.398 -1.139 1 75.62 138 GLN A CA 1
ATOM 1045 C C . GLN A 1 138 ? -16.109 10.398 -2.053 1 75.62 138 GLN A C 1
ATOM 1047 O O . GLN A 1 138 ? -15.992 10.312 -3.277 1 75.62 138 GLN A O 1
ATOM 1052 N N . THR A 1 139 ? -16.812 11.297 -1.461 1 77.19 139 THR A N 1
ATOM 1053 C CA . THR A 1 139 ? -17.484 12.367 -2.178 1 77.19 139 THR A CA 1
ATOM 1054 C C . THR A 1 139 ? -17.297 13.703 -1.464 1 77.19 139 THR A C 1
ATOM 1056 O O . THR A 1 139 ? -17 13.734 -0.268 1 77.19 139 THR A O 1
ATOM 1059 N N . ILE A 1 140 ? -17.344 14.711 -2.281 1 78.31 140 ILE A N 1
ATOM 1060 C CA . ILE A 1 140 ? -17.25 16.031 -1.675 1 78.31 140 ILE A CA 1
ATOM 1061 C C . ILE A 1 140 ? -18.516 16.344 -0.894 1 78.31 140 ILE A C 1
ATOM 1063 O O . ILE A 1 140 ? -19.625 16.328 -1.457 1 78.31 140 ILE A O 1
ATOM 1067 N N . GLN A 1 141 ? -18.391 16.375 0.319 1 83.19 141 GLN A N 1
ATOM 1068 C CA . GLN A 1 141 ? -19.5 16.719 1.205 1 83.19 141 GLN A CA 1
ATOM 1069 C C . GLN A 1 141 ? -19.125 17.875 2.123 1 83.19 141 GLN A C 1
ATOM 1071 O O . GLN A 1 141 ? -17.969 18.047 2.484 1 83.19 141 GLN A O 1
ATOM 1076 N N . ALA A 1 142 ? -20.203 18.484 2.492 1 87.06 142 ALA A N 1
ATOM 1077 C CA . ALA A 1 142 ? -19.969 19.641 3.346 1 87.06 142 ALA A CA 1
ATOM 1078 C C . ALA A 1 142 ? -19.297 19.234 4.652 1 87.06 142 ALA A C 1
ATOM 1080 O O . ALA A 1 142 ? -19.688 18.25 5.285 1 87.06 142 ALA A O 1
ATOM 1081 N N . PHE A 1 143 ? -18.266 19.844 4.906 1 89.56 143 PHE A N 1
ATOM 1082 C CA . PHE A 1 143 ? -17.5 19.953 6.145 1 89.56 143 PHE A CA 1
ATOM 1083 C C . PHE A 1 143 ? -16.578 18.75 6.316 1 89.56 143 PHE A C 1
ATOM 1085 O O . PHE A 1 143 ? -16.078 18.484 7.418 1 89.56 143 PHE A O 1
ATOM 1092 N N . ALA A 1 144 ? -16.484 17.938 5.258 1 88.75 144 ALA A N 1
ATOM 1093 C CA . ALA A 1 144 ? -15.5 16.859 5.34 1 88.75 144 ALA A CA 1
ATOM 1094 C C . ALA A 1 144 ? -14.117 17.391 5.691 1 88.75 144 ALA A C 1
ATOM 1096 O O . ALA A 1 144 ? -13.656 18.375 5.105 1 88.75 144 ALA A O 1
ATOM 1097 N N . THR A 1 145 ? -13.516 16.703 6.613 1 90.44 145 THR A N 1
ATOM 1098 C CA . THR A 1 145 ? -12.211 17.172 7.078 1 90.44 145 THR A CA 1
ATOM 1099 C C . THR A 1 145 ? -11.094 16.594 6.223 1 90.44 145 THR A C 1
ATOM 1101 O O . THR A 1 145 ? -11.203 15.469 5.723 1 90.44 145 THR A O 1
ATOM 1104 N N . GLY A 1 146 ? -10.094 17.375 6.035 1 90.12 146 GLY A N 1
ATOM 1105 C CA . GLY A 1 146 ? -8.859 16.891 5.422 1 90.12 146 GLY A CA 1
ATOM 1106 C C . GLY A 1 146 ? -8.992 16.656 3.93 1 90.12 146 GLY A C 1
ATOM 1107 O O . GLY A 1 146 ? -8.141 16.016 3.318 1 90.12 146 GLY A O 1
ATOM 1108 N N . LEU A 1 147 ? -10.023 17.172 3.297 1 92.06 147 LEU A N 1
ATOM 1109 C CA . LEU A 1 147 ? -10.211 16.984 1.86 1 92.06 147 LEU A CA 1
ATOM 1110 C C . LEU A 1 147 ? -9.773 18.234 1.096 1 92.06 147 LEU A C 1
ATOM 1112 O O . LEU A 1 147 ? -10.336 19.312 1.288 1 92.06 147 LEU A O 1
ATOM 1116 N N . PRO A 1 148 ? -8.797 18.109 0.261 1 95.06 148 PRO A N 1
ATOM 1117 C CA . PRO A 1 148 ? -8.344 19.266 -0.523 1 95.06 148 PRO A CA 1
ATOM 1118 C C . PRO A 1 148 ? -9.25 19.562 -1.717 1 95.06 148 PRO A C 1
ATOM 1120 O O . PRO A 1 148 ? -10.141 18.766 -2.027 1 95.06 148 PRO A O 1
ATOM 1123 N N . GLU A 1 149 ? -9.055 20.719 -2.275 1 94.56 149 GLU A N 1
ATOM 1124 C CA . GLU A 1 149 ? -9.648 21.047 -3.566 1 94.56 149 GLU A CA 1
ATOM 1125 C C . GLU A 1 149 ? -9.039 20.203 -4.684 1 94.56 149 GLU A C 1
ATOM 1127 O O . GLU A 1 149 ? -7.832 20.266 -4.918 1 94.56 149 GLU A O 1
ATOM 1132 N N . THR A 1 150 ? -9.867 19.375 -5.332 1 92.88 150 THR A N 1
ATOM 1133 C CA . THR A 1 150 ? -9.328 18.484 -6.359 1 92.88 150 THR A CA 1
ATOM 1134 C C . THR A 1 150 ? -9.766 18.938 -7.746 1 92.88 150 THR A C 1
ATOM 1136 O O . THR A 1 150 ? -9.164 18.562 -8.75 1 92.88 150 THR A O 1
ATOM 1139 N N . ARG A 1 151 ? -10.773 19.875 -7.871 1 91.12 151 ARG A N 1
ATOM 1140 C CA . ARG A 1 151 ? -11.359 20.281 -9.148 1 91.12 151 ARG A CA 1
ATOM 1141 C C . ARG A 1 151 ? -10.367 21.125 -9.945 1 91.12 151 ARG A C 1
ATOM 1143 O O . ARG A 1 151 ? -10.438 21.172 -11.18 1 91.12 151 ARG A O 1
ATOM 1150 N N . THR A 1 152 ? -9.438 21.672 -9.266 1 91 152 THR A N 1
ATOM 1151 C CA . THR A 1 152 ? -8.516 22.578 -9.938 1 91 152 THR A CA 1
ATOM 1152 C C . THR A 1 152 ? -7.168 21.891 -10.18 1 91 152 THR A C 1
ATOM 1154 O O . THR A 1 152 ? -6.234 22.516 -10.695 1 91 152 THR A O 1
ATOM 1157 N N . PHE A 1 153 ? -6.992 20.688 -9.766 1 95 153 PHE A N 1
ATOM 1158 C CA . PHE A 1 153 ? -5.738 19.984 -10 1 95 153 PHE A CA 1
ATOM 1159 C C . PHE A 1 153 ? -5.418 19.922 -11.484 1 95 153 PHE A C 1
ATOM 1161 O O . PHE A 1 153 ? -6.293 19.609 -12.297 1 95 153 PHE A O 1
ATOM 1168 N N . PRO A 1 154 ? -4.184 20.219 -11.883 1 95.62 154 PRO A N 1
ATOM 1169 C CA . PRO A 1 154 ? -3.824 20.25 -13.305 1 95.62 154 PRO A CA 1
ATOM 1170 C C . PRO A 1 154 ? -3.615 18.844 -13.891 1 95.62 154 PRO A C 1
ATOM 1172 O O . PRO A 1 154 ? -2.486 18.469 -14.211 1 95.62 154 PRO A O 1
ATOM 1175 N N . THR A 1 155 ? -4.664 18.156 -14.227 1 94.25 155 THR A N 1
ATOM 1176 C CA . THR A 1 155 ? -4.625 16.781 -14.703 1 94.25 155 THR A CA 1
ATOM 1177 C C . THR A 1 155 ? -3.926 16.688 -16.062 1 94.25 155 THR A C 1
ATOM 1179 O O . THR A 1 155 ? -3.252 15.695 -16.344 1 94.25 155 THR A O 1
ATOM 1182 N N . ASP A 1 156 ? -4.066 17.75 -16.891 1 94.62 156 ASP A N 1
ATOM 1183 C CA . ASP A 1 156 ? -3.436 17.75 -18.203 1 94.62 156 ASP A CA 1
ATOM 1184 C C . ASP A 1 156 ? -1.914 17.734 -18.078 1 94.62 156 ASP A C 1
ATOM 1186 O O . ASP A 1 156 ? -1.232 17.016 -18.812 1 94.62 156 ASP A O 1
ATOM 1190 N N . VAL A 1 157 ? -1.407 18.578 -17.203 1 97.06 157 VAL A N 1
ATOM 1191 C CA . VAL A 1 157 ? 0.03 18.641 -16.953 1 97.06 157 VAL A CA 1
ATOM 1192 C C . VAL A 1 157 ? 0.508 17.281 -16.422 1 97.06 157 VAL A C 1
ATOM 1194 O O . VAL A 1 157 ? 1.516 16.75 -16.891 1 97.06 157 VAL A O 1
ATOM 1197 N N . TRP A 1 158 ? -0.191 16.734 -15.492 1 96.12 158 TRP A N 1
ATOM 1198 C CA . TRP A 1 158 ? 0.156 15.461 -14.875 1 96.12 158 TRP A CA 1
ATOM 1199 C C . TRP A 1 158 ? 0.214 14.352 -15.914 1 96.12 158 TRP A C 1
ATOM 1201 O O . TRP A 1 158 ? 1.17 13.57 -15.953 1 96.12 158 TRP A O 1
ATOM 1211 N N . GLU A 1 159 ? -0.829 14.234 -16.766 1 94.56 159 GLU A N 1
ATOM 1212 C CA . GLU A 1 159 ? -0.91 13.195 -17.781 1 94.56 159 GLU A CA 1
ATOM 1213 C C . GLU A 1 159 ? 0.23 13.328 -18.797 1 94.56 159 GLU A C 1
ATOM 1215 O O . GLU A 1 159 ? 0.783 12.32 -19.234 1 94.56 159 GLU A O 1
ATOM 1220 N N . ARG A 1 160 ? 0.522 14.5 -19.156 1 96.44 160 ARG A N 1
ATOM 1221 C CA . ARG A 1 160 ? 1.633 14.727 -20.078 1 96.44 160 ARG A CA 1
ATOM 1222 C C . ARG A 1 160 ? 2.949 14.25 -19.469 1 96.44 160 ARG A C 1
ATOM 1224 O O . ARG A 1 160 ? 3.736 13.578 -20.141 1 96.44 160 ARG A O 1
ATOM 1231 N N . LEU A 1 161 ? 3.203 14.594 -18.234 1 97.38 161 LEU A N 1
ATOM 1232 C CA . LEU A 1 161 ? 4.422 14.18 -17.547 1 97.38 161 LEU A CA 1
ATOM 1233 C C . LEU A 1 161 ? 4.473 12.664 -17.406 1 97.38 161 LEU A C 1
ATOM 1235 O O . LEU A 1 161 ? 5.539 12.055 -17.547 1 97.38 161 LEU A O 1
ATOM 1239 N N . GLN A 1 162 ? 3.373 12.078 -17.125 1 96.56 162 GLN A N 1
ATOM 1240 C CA . GLN A 1 162 ? 3.32 10.633 -16.953 1 96.56 162 GLN A CA 1
ATOM 1241 C C . GLN A 1 162 ? 3.67 9.922 -18.266 1 96.56 162 GLN A C 1
ATOM 1243 O O . GLN A 1 162 ? 4.363 8.898 -18.25 1 96.56 162 GLN A O 1
ATOM 1248 N N . ARG A 1 163 ? 3.162 10.414 -19.375 1 94.44 163 ARG A N 1
ATOM 1249 C CA . ARG A 1 163 ? 3.506 9.852 -20.672 1 94.44 163 ARG A CA 1
ATOM 1250 C C . ARG A 1 163 ? 5.004 9.953 -20.938 1 94.44 163 ARG A C 1
ATOM 1252 O O . ARG A 1 163 ? 5.609 9.023 -21.469 1 94.44 163 ARG A O 1
ATOM 1259 N N . GLN A 1 164 ? 5.566 11.047 -20.578 1 95.81 164 GLN A N 1
ATOM 1260 C CA . GLN A 1 164 ? 7.004 11.242 -20.75 1 95.81 164 GLN A CA 1
ATOM 1261 C C . GLN A 1 164 ? 7.797 10.258 -19.891 1 95.81 164 GLN A C 1
ATOM 1263 O O . GLN A 1 164 ? 8.805 9.711 -20.328 1 95.81 164 GLN A O 1
ATOM 1268 N N . VAL A 1 165 ? 7.328 10.039 -18.688 1 96.06 165 VAL A N 1
ATOM 1269 C CA . VAL A 1 165 ? 7.973 9.109 -17.766 1 96.06 165 VAL A CA 1
ATOM 1270 C C . VAL A 1 165 ? 7.941 7.699 -18.359 1 96.06 165 VAL A C 1
ATOM 1272 O O . VAL A 1 165 ? 8.945 6.98 -18.312 1 96.06 165 VAL A O 1
ATOM 1275 N N . MET A 1 166 ? 6.809 7.297 -18.922 1 93.62 166 MET A N 1
ATOM 1276 C CA . MET A 1 166 ? 6.664 5.973 -19.516 1 93.62 166 MET A CA 1
ATOM 1277 C C . MET A 1 166 ? 7.641 5.789 -20.672 1 93.62 166 MET A C 1
ATOM 1279 O O . MET A 1 166 ? 8.195 4.707 -20.859 1 93.62 166 MET A O 1
ATOM 1283 N N . LYS A 1 167 ? 7.844 6.852 -21.359 1 92.25 167 LYS A N 1
ATOM 1284 C CA . LYS A 1 167 ? 8.758 6.809 -22.484 1 92.25 167 LYS A CA 1
ATOM 1285 C C . LYS A 1 167 ? 10.211 6.785 -22.031 1 92.25 167 LYS A C 1
ATOM 1287 O O . LYS A 1 167 ? 11.008 5.961 -22.484 1 92.25 167 LYS A O 1
ATOM 1292 N N . ASP A 1 168 ? 10.547 7.598 -21.078 1 93.25 168 ASP A N 1
ATOM 1293 C CA . ASP A 1 168 ? 11.922 7.789 -20.625 1 93.25 168 ASP A CA 1
ATOM 1294 C C . ASP A 1 168 ? 12.414 6.586 -19.828 1 93.25 168 ASP A C 1
ATOM 1296 O O . ASP A 1 168 ? 13.609 6.273 -19.828 1 93.25 168 ASP A O 1
ATOM 1300 N N . HIS A 1 169 ? 11.508 5.926 -19.172 1 90.81 169 HIS A N 1
ATOM 1301 C CA . HIS A 1 169 ? 11.898 4.859 -18.25 1 90.81 169 HIS A CA 1
ATOM 1302 C C . HIS A 1 169 ? 11.32 3.518 -18.688 1 90.81 169 HIS A C 1
ATOM 1304 O O . HIS A 1 169 ? 11.102 2.633 -17.859 1 90.81 169 HIS A O 1
ATOM 1310 N N . ARG A 1 170 ? 10.977 3.318 -19.891 1 82.81 170 ARG A N 1
ATOM 1311 C CA . ARG A 1 170 ? 10.289 2.154 -20.438 1 82.81 170 ARG A CA 1
ATOM 1312 C C . ARG A 1 170 ? 10.953 0.859 -19.984 1 82.81 170 ARG A C 1
ATOM 1314 O O . ARG A 1 170 ? 10.273 -0.121 -19.672 1 82.81 170 ARG A O 1
ATOM 1321 N N . GLY A 1 171 ? 12.172 0.769 -19.891 1 77.25 171 GLY A N 1
ATOM 1322 C CA . GLY A 1 171 ? 12.898 -0.457 -19.594 1 77.25 171 GLY A CA 1
ATOM 1323 C C . GLY A 1 171 ? 12.805 -0.881 -18.141 1 77.25 171 GLY A C 1
ATOM 1324 O O . GLY A 1 171 ? 13 -2.055 -17.828 1 77.25 171 GLY A O 1
ATOM 1325 N N . HIS A 1 172 ? 12.391 0.028 -17.25 1 86.56 172 HIS A N 1
ATOM 1326 C CA . HIS A 1 172 ? 12.539 -0.311 -15.836 1 86.56 172 HIS A CA 1
ATOM 1327 C C . HIS A 1 172 ? 11.273 0.011 -15.055 1 86.56 172 HIS A C 1
ATOM 1329 O O . HIS A 1 172 ? 11.016 -0.587 -14.008 1 86.56 172 HIS A O 1
ATOM 1335 N N . VAL A 1 173 ? 10.469 0.809 -15.617 1 89.88 173 VAL A N 1
ATOM 1336 C CA . VAL A 1 173 ? 9.367 1.367 -14.844 1 89.88 173 VAL A CA 1
ATOM 1337 C C . VAL A 1 173 ? 8.305 0.294 -14.602 1 89.88 173 VAL A C 1
ATOM 1339 O O . VAL A 1 173 ? 7.543 0.368 -13.633 1 89.88 173 VAL A O 1
ATOM 1342 N N . LEU A 1 174 ? 8.289 -0.731 -15.414 1 92.56 174 LEU A N 1
ATOM 1343 C CA . LEU A 1 174 ? 7.305 -1.796 -15.273 1 92.56 174 LEU A CA 1
ATOM 1344 C C . LEU A 1 174 ? 7.797 -2.869 -14.312 1 92.56 174 LEU A C 1
ATOM 1346 O O . LEU A 1 174 ? 7.02 -3.719 -13.875 1 92.56 174 LEU A O 1
ATOM 1350 N N . LEU A 1 175 ? 9.047 -2.873 -13.93 1 93.31 175 LEU A N 1
ATOM 1351 C CA . LEU A 1 175 ? 9.648 -3.857 -13.031 1 93.31 175 LEU A CA 1
ATOM 1352 C C . LEU A 1 175 ? 9.438 -3.461 -11.578 1 93.31 175 LEU A C 1
ATOM 1354 O O . LEU A 1 175 ? 8.734 -2.488 -11.289 1 93.31 175 LEU A O 1
ATOM 1358 N N . HIS A 1 176 ? 9.945 -4.277 -10.672 1 92.69 176 HIS A N 1
ATOM 1359 C CA . HIS A 1 176 ? 9.914 -3.945 -9.25 1 92.69 176 HIS A CA 1
ATOM 1360 C C . HIS A 1 176 ? 10.742 -2.699 -8.953 1 92.69 176 HIS A C 1
ATOM 1362 O O . HIS A 1 176 ? 11.758 -2.457 -9.602 1 92.69 176 HIS A O 1
ATOM 1368 N N . GLY A 1 177 ? 10.281 -1.975 -8.008 1 93.19 177 GLY A N 1
ATOM 1369 C CA . GLY A 1 177 ? 11.008 -0.789 -7.582 1 93.19 177 GLY A CA 1
ATOM 1370 C C . GLY A 1 177 ? 11.727 -0.977 -6.258 1 93.19 177 GLY A C 1
ATOM 1371 O O . GLY A 1 177 ? 11.656 -2.051 -5.656 1 93.19 177 GLY A O 1
ATOM 1372 N N . ASP A 1 178 ? 12.406 0.048 -5.902 1 94.75 178 ASP A N 1
ATOM 1373 C CA . ASP A 1 178 ? 13.094 0.116 -4.617 1 94.75 178 ASP A CA 1
ATOM 1374 C C . ASP A 1 178 ? 12.094 0.267 -3.471 1 94.75 178 ASP A C 1
ATOM 1376 O O . ASP A 1 178 ? 11.273 1.186 -3.475 1 94.75 178 ASP A O 1
ATOM 1380 N N . PRO A 1 179 ? 12.188 -0.646 -2.482 1 95.94 179 PRO A N 1
ATOM 1381 C CA . PRO A 1 179 ? 11.273 -0.507 -1.345 1 95.94 179 PRO A CA 1
ATOM 1382 C C . PRO A 1 179 ? 11.383 0.859 -0.669 1 95.94 179 PRO A C 1
ATOM 1384 O O . PRO A 1 179 ? 10.414 1.324 -0.058 1 95.94 179 PRO A O 1
ATOM 1387 N N . GLN A 1 180 ? 12.484 1.5 -0.745 1 97 180 GLN A N 1
ATOM 1388 C CA . GLN A 1 180 ? 12.656 2.828 -0.163 1 97 180 GLN A CA 1
ATOM 1389 C C . GLN A 1 180 ? 11.977 3.895 -1.016 1 97 180 GLN A C 1
ATOM 1391 O O . GLN A 1 180 ? 11.734 5.008 -0.547 1 97 180 GLN A O 1
ATOM 1396 N N . GLY A 1 181 ? 11.711 3.584 -2.266 1 97.19 181 GLY A N 1
ATOM 1397 C CA . GLY A 1 181 ? 11.133 4.523 -3.209 1 97.19 181 GLY A CA 1
ATOM 1398 C C . GLY A 1 181 ? 12.086 4.93 -4.316 1 97.19 181 GLY A C 1
ATOM 1399 O O . GLY A 1 181 ? 13.297 4.723 -4.207 1 97.19 181 GLY A O 1
ATOM 1400 N N . ALA A 1 182 ? 11.578 5.457 -5.391 1 97 182 ALA A N 1
ATOM 1401 C CA . ALA A 1 182 ? 12.383 5.898 -6.527 1 97 182 ALA A CA 1
ATOM 1402 C C . ALA A 1 182 ? 13.328 7.023 -6.125 1 97 182 ALA A C 1
ATOM 1404 O O . ALA A 1 182 ? 12.914 8.008 -5.508 1 97 182 ALA A O 1
ATOM 1405 N N . GLU A 1 183 ? 14.539 6.914 -6.52 1 96.56 183 GLU A N 1
ATOM 1406 C CA . GLU A 1 183 ? 15.586 7.852 -6.113 1 96.56 183 GLU A CA 1
ATOM 1407 C C . GLU A 1 183 ? 15.25 9.273 -6.559 1 96.56 183 GLU A C 1
ATOM 1409 O O . GLU A 1 183 ? 15.398 10.219 -5.785 1 96.56 183 GLU A O 1
ATOM 1414 N N . PRO A 1 184 ? 14.734 9.461 -7.805 1 96.06 184 PRO A N 1
ATOM 1415 C CA . PRO A 1 184 ? 14.406 10.828 -8.211 1 96.06 184 PRO A CA 1
ATOM 1416 C C . PRO A 1 184 ? 13.359 11.477 -7.305 1 96.06 184 PRO A C 1
ATOM 1418 O O . PRO A 1 184 ? 13.438 12.672 -7.016 1 96.06 184 PRO A O 1
ATOM 1421 N N . LEU A 1 185 ? 12.406 10.711 -6.836 1 98.31 185 LEU A N 1
ATOM 1422 C CA . LEU A 1 185 ? 11.383 11.273 -5.961 1 98.31 185 LEU A CA 1
ATOM 1423 C C . LEU A 1 185 ? 11.953 11.578 -4.582 1 98.31 185 LEU A C 1
ATOM 1425 O O . LEU A 1 185 ? 11.648 12.617 -3.988 1 98.31 185 LEU A O 1
ATOM 1429 N N . ARG A 1 186 ? 12.766 10.664 -4.043 1 98.19 186 ARG A N 1
ATOM 1430 C CA . ARG A 1 186 ? 13.398 10.906 -2.752 1 98.19 186 ARG A CA 1
ATOM 1431 C C . ARG A 1 186 ? 14.227 12.188 -2.779 1 98.19 186 ARG A C 1
ATOM 1433 O O . ARG A 1 186 ? 14.18 12.977 -1.835 1 98.19 186 ARG A O 1
ATOM 1440 N N . ARG A 1 187 ? 14.875 12.43 -3.869 1 95.19 187 ARG A N 1
ATOM 1441 C CA . ARG A 1 187 ? 15.672 13.641 -4.027 1 95.19 187 ARG A CA 1
ATOM 1442 C C . ARG A 1 187 ? 14.781 14.883 -4.078 1 95.19 187 ARG A C 1
ATOM 1444 O O . ARG A 1 187 ? 15.094 15.898 -3.449 1 95.19 187 ARG A O 1
ATOM 1451 N N . ALA A 1 188 ? 13.727 14.773 -4.805 1 94.44 188 ALA A N 1
ATOM 1452 C CA . ALA A 1 188 ? 12.805 15.898 -4.922 1 94.44 188 ALA A CA 1
ATOM 1453 C C . ALA A 1 188 ? 12.188 16.25 -3.566 1 94.44 188 ALA A C 1
ATOM 1455 O O . ALA A 1 188 ? 12.055 17.422 -3.223 1 94.44 188 ALA A O 1
ATOM 1456 N N . ILE A 1 189 ? 11.852 15.242 -2.814 1 96.94 189 ILE A N 1
ATOM 1457 C CA . ILE A 1 189 ? 11.258 15.445 -1.499 1 96.94 189 ILE A CA 1
ATOM 1458 C C . ILE A 1 189 ? 12.273 16.094 -0.564 1 96.94 189 ILE A C 1
ATOM 1460 O O . ILE A 1 189 ? 11.961 17.062 0.133 1 96.94 189 ILE A O 1
ATOM 1464 N N . ALA A 1 190 ? 13.469 15.539 -0.55 1 93.88 190 ALA A N 1
ATOM 1465 C CA . ALA A 1 190 ? 14.516 16.094 0.309 1 93.88 190 ALA A CA 1
ATOM 1466 C C . ALA A 1 190 ? 14.766 17.562 -0.01 1 93.88 190 ALA A C 1
ATOM 1468 O O . ALA A 1 190 ? 14.867 18.391 0.897 1 93.88 190 ALA A O 1
ATOM 1469 N N . THR A 1 191 ? 14.805 17.859 -1.255 1 87.25 191 THR A N 1
ATOM 1470 C CA . THR A 1 191 ? 15.023 19.234 -1.689 1 87.25 191 THR A CA 1
ATOM 1471 C C . THR A 1 191 ? 13.891 20.141 -1.205 1 87.25 191 THR A C 1
ATOM 1473 O O . THR A 1 191 ? 14.141 21.203 -0.654 1 87.25 191 THR A O 1
ATOM 1476 N N . TYR A 1 192 ? 12.734 19.719 -1.388 1 89.25 192 TYR A N 1
ATOM 1477 C CA . TYR A 1 192 ? 11.578 20.5 -0.98 1 89.25 192 TYR A CA 1
ATOM 1478 C C . TYR A 1 192 ? 11.586 20.75 0.522 1 89.25 192 TYR A C 1
ATOM 1480 O O . TYR A 1 192 ? 11.383 21.875 0.97 1 89.25 192 TYR A O 1
ATOM 1488 N N . LEU A 1 193 ? 11.836 19.703 1.296 1 91 193 LEU A N 1
ATOM 1489 C CA . LEU A 1 193 ? 11.797 19.828 2.75 1 91 193 LEU A CA 1
ATOM 1490 C C . LEU A 1 193 ? 12.891 20.766 3.248 1 91 193 LEU A C 1
ATOM 1492 O O . LEU A 1 193 ? 12.664 21.547 4.164 1 91 193 LEU A O 1
ATOM 1496 N N . ASN A 1 194 ? 13.984 20.656 2.664 1 84.62 194 ASN A N 1
ATOM 1497 C CA . ASN A 1 194 ? 15.109 21.5 3.09 1 84.62 194 ASN A CA 1
ATOM 1498 C C . ASN A 1 194 ? 14.883 22.953 2.729 1 84.62 194 ASN A C 1
ATOM 1500 O O . ASN A 1 194 ? 15.227 23.859 3.508 1 84.62 194 ASN A O 1
ATOM 1504 N N . LEU A 1 195 ? 14.234 23.203 1.647 1 79.38 195 LEU A N 1
ATOM 1505 C CA . LEU A 1 195 ? 14.102 24.562 1.159 1 79.38 195 LEU A CA 1
ATOM 1506 C C . LEU A 1 195 ? 12.82 25.219 1.693 1 79.38 195 LEU A C 1
ATOM 1508 O O . LEU A 1 195 ? 12.758 26.438 1.856 1 79.38 195 LEU A O 1
ATOM 1512 N N . GLU A 1 196 ? 11.812 24.359 1.977 1 81.81 196 GLU A N 1
ATOM 1513 C CA . GLU A 1 196 ? 10.508 24.938 2.299 1 81.81 196 GLU A CA 1
ATOM 1514 C C . GLU A 1 196 ? 10.148 24.688 3.762 1 81.81 196 GLU A C 1
ATOM 1516 O O . GLU A 1 196 ? 9.297 25.391 4.32 1 81.81 196 GLU A O 1
ATOM 1521 N N . ARG A 1 197 ? 10.766 23.734 4.367 1 84 197 ARG A N 1
ATOM 1522 C CA . ARG A 1 197 ? 10.328 23.375 5.715 1 84 197 ARG A CA 1
ATOM 1523 C C . ARG A 1 197 ? 11.469 23.531 6.715 1 84 197 ARG A C 1
ATOM 1525 O O . ARG A 1 197 ? 11.297 23.266 7.906 1 84 197 ARG A O 1
ATOM 1532 N N . GLY A 1 198 ? 12.664 23.938 6.266 1 79.62 198 GLY A N 1
ATOM 1533 C CA . GLY A 1 198 ? 13.812 24.078 7.145 1 79.62 198 GLY A CA 1
ATOM 1534 C C . GLY A 1 198 ? 14.336 22.75 7.656 1 79.62 198 GLY A C 1
ATOM 1535 O O . GLY A 1 198 ? 14.867 22.672 8.766 1 79.62 198 GLY A O 1
ATOM 1536 N N . ALA A 1 199 ? 14.117 21.703 6.914 1 87.38 199 ALA A N 1
ATOM 1537 C CA . ALA A 1 199 ? 14.578 20.375 7.301 1 87.38 199 ALA A CA 1
ATOM 1538 C C . ALA A 1 199 ? 16.062 20.203 6.988 1 87.38 199 ALA A C 1
ATOM 1540 O O . ALA A 1 199 ? 16.688 21.094 6.422 1 87.38 199 ALA A O 1
ATOM 1541 N N . ARG A 1 200 ? 16.625 19.188 7.488 1 86.5 200 ARG A N 1
ATOM 1542 C CA . ARG A 1 200 ? 17.969 18.703 7.195 1 86.5 200 ARG A CA 1
ATOM 1543 C C . ARG A 1 200 ? 17.969 17.219 6.852 1 86.5 200 ARG A C 1
ATOM 1545 O O . ARG A 1 200 ? 18.328 16.391 7.68 1 86.5 200 ARG A O 1
ATOM 1552 N N . ILE A 1 201 ? 17.609 17.031 5.578 1 92 201 ILE A N 1
ATOM 1553 C CA . ILE A 1 201 ? 17.328 15.648 5.191 1 92 201 ILE A CA 1
ATOM 1554 C C . ILE A 1 201 ? 18.031 15.328 3.873 1 92 201 ILE A C 1
ATOM 1556 O O . ILE A 1 201 ? 18.078 16.172 2.975 1 92 201 ILE A O 1
ATOM 1560 N N . ARG A 1 202 ? 18.641 14.203 3.811 1 94.19 202 ARG A N 1
ATOM 1561 C CA . ARG A 1 202 ? 19.172 13.664 2.562 1 94.19 202 ARG A CA 1
ATOM 1562 C C . ARG A 1 202 ? 18.188 12.703 1.911 1 94.19 202 ARG A C 1
ATOM 1564 O O . ARG A 1 202 ? 17.328 12.141 2.588 1 94.19 202 ARG A O 1
ATOM 1571 N N . ALA A 1 203 ? 18.375 12.516 0.592 1 96.69 203 ALA A N 1
ATOM 1572 C CA . ALA A 1 203 ? 17.5 11.609 -0.155 1 96.69 203 ALA A CA 1
ATOM 1573 C C . ALA A 1 203 ? 17.531 10.203 0.434 1 96.69 203 ALA A C 1
ATOM 1575 O O . ALA A 1 203 ? 16.516 9.5 0.417 1 96.69 203 ALA A O 1
ATOM 1576 N N . GLU A 1 204 ? 18.672 9.773 0.998 1 97.19 204 GLU A N 1
ATOM 1577 C CA . GLU A 1 204 ? 18.875 8.43 1.535 1 97.19 204 GLU A CA 1
ATOM 1578 C C . GLU A 1 204 ? 18.047 8.203 2.789 1 97.19 204 GLU A C 1
ATOM 1580 O O . GLU A 1 204 ? 17.828 7.059 3.203 1 97.19 204 GLU A O 1
ATOM 1585 N N . GLN A 1 205 ? 17.516 9.266 3.334 1 97.94 205 GLN A N 1
ATOM 1586 C CA . GLN A 1 205 ? 16.75 9.172 4.57 1 97.94 205 GLN A CA 1
ATOM 1587 C C . GLN A 1 205 ? 15.258 9.062 4.285 1 97.94 205 GLN A C 1
ATOM 1589 O O . GLN A 1 205 ? 14.461 8.836 5.195 1 97.94 205 GLN A O 1
ATOM 1594 N N . ILE A 1 206 ? 14.938 9.195 3.02 1 98.56 206 ILE A N 1
ATOM 1595 C CA . ILE A 1 206 ? 13.531 9.273 2.654 1 98.56 206 ILE A CA 1
ATOM 1596 C C . ILE A 1 206 ? 13.016 7.887 2.285 1 98.56 206 ILE A C 1
ATOM 1598 O O . ILE A 1 206 ? 13.68 7.141 1.566 1 98.56 206 ILE A O 1
ATOM 1602 N N . VAL A 1 207 ? 11.883 7.5 2.836 1 98.56 207 VAL A N 1
ATOM 1603 C CA . VAL A 1 207 ? 11.125 6.328 2.408 1 98.56 207 VAL A CA 1
ATOM 1604 C C . VAL A 1 207 ? 9.766 6.762 1.866 1 98.56 207 VAL A C 1
ATOM 1606 O O . VAL A 1 207 ? 9 7.445 2.555 1 98.56 207 VAL A O 1
ATOM 1609 N N . VAL A 1 208 ? 9.477 6.41 0.615 1 98.5 208 VAL A N 1
ATOM 1610 C CA . VAL A 1 208 ? 8.195 6.723 -0.009 1 98.5 208 VAL A CA 1
ATOM 1611 C C . VAL A 1 208 ? 7.172 5.641 0.336 1 98.5 208 VAL A C 1
ATOM 1613 O O . VAL A 1 208 ? 7.465 4.449 0.237 1 98.5 208 VAL A O 1
ATOM 1616 N N . LEU A 1 209 ? 6 6.047 0.77 1 97.88 209 LEU A N 1
ATOM 1617 C CA . LEU A 1 209 ? 4.961 5.129 1.226 1 97.88 209 LEU A CA 1
ATOM 1618 C C . LEU A 1 209 ? 3.65 5.387 0.489 1 97.88 209 LEU A C 1
ATOM 1620 O O . LEU A 1 209 ? 3.523 6.379 -0.235 1 97.88 209 LEU A O 1
ATOM 1624 N N . SER A 1 210 ? 2.699 4.52 0.693 1 96.19 210 SER A N 1
ATOM 1625 C CA . SER A 1 210 ? 1.39 4.645 0.062 1 96.19 210 SER A CA 1
ATOM 1626 C C . SER A 1 210 ? 0.529 5.68 0.779 1 96.19 210 SER A C 1
ATOM 1628 O O . SER A 1 210 ? -0.414 6.223 0.198 1 96.19 210 SER A O 1
ATOM 1630 N N . SER A 1 211 ? 0.846 5.887 2.051 1 95.38 211 SER A N 1
ATOM 1631 C CA . SER A 1 211 ? 0.08 6.828 2.859 1 95.38 211 SER A CA 1
ATOM 1632 C C . SER A 1 211 ? 0.794 7.137 4.172 1 95.38 211 SER A C 1
ATOM 1634 O O . SER A 1 211 ? 1.715 6.418 4.566 1 95.38 211 SER A O 1
ATOM 1636 N N . THR A 1 212 ? 0.333 8.195 4.781 1 96.19 212 THR A N 1
ATOM 1637 C CA . THR A 1 212 ? 0.819 8.5 6.125 1 96.19 212 THR A CA 1
ATOM 1638 C C . THR A 1 212 ? 0.349 7.449 7.121 1 96.19 212 THR A C 1
ATOM 1640 O O . THR A 1 212 ? 1.063 7.125 8.07 1 96.19 212 THR A O 1
ATOM 1643 N N . ARG A 1 213 ? -0.803 6.883 6.898 1 96.06 213 ARG A N 1
ATOM 1644 C CA . ARG A 1 213 ? -1.273 5.82 7.781 1 96.06 213 ARG A CA 1
ATOM 1645 C C . ARG A 1 213 ? -0.316 4.633 7.766 1 96.06 213 ARG A C 1
ATOM 1647 O O . ARG A 1 213 ? -0.06 4.023 8.805 1 96.06 213 ARG A O 1
ATOM 1654 N N . GLN A 1 214 ? 0.176 4.312 6.609 1 97.69 214 GLN A N 1
ATOM 1655 C CA . GLN A 1 214 ? 1.182 3.256 6.539 1 97.69 214 GLN A CA 1
ATOM 1656 C C . GLN A 1 214 ? 2.426 3.629 7.34 1 97.69 214 GLN A C 1
ATOM 1658 O O . GLN A 1 214 ? 3.027 2.775 7.996 1 97.69 214 GLN A O 1
ATOM 1663 N N . ALA A 1 215 ? 2.814 4.891 7.238 1 98.31 215 ALA A N 1
ATOM 1664 C CA . ALA A 1 215 ? 3.947 5.371 8.023 1 98.31 215 ALA A CA 1
ATOM 1665 C C . ALA A 1 215 ? 3.705 5.164 9.516 1 98.31 215 ALA A C 1
ATOM 1667 O O . ALA A 1 215 ? 4.59 4.695 10.234 1 98.31 215 ALA A O 1
ATOM 1668 N N . LEU A 1 216 ? 2.525 5.531 9.93 1 98.44 216 LEU A N 1
ATOM 1669 C CA . LEU A 1 216 ? 2.162 5.426 11.336 1 98.44 216 LEU A CA 1
ATOM 1670 C C . LEU A 1 216 ? 2.156 3.969 11.789 1 98.44 216 LEU A C 1
ATOM 1672 O O . LEU A 1 216 ? 2.674 3.643 12.859 1 98.44 216 LEU A O 1
ATOM 1676 N N . PHE A 1 217 ? 1.629 3.102 10.977 1 98.19 217 PHE A N 1
ATOM 1677 C CA . PHE A 1 217 ? 1.627 1.673 11.266 1 98.19 217 PHE A CA 1
ATOM 1678 C C . PHE A 1 217 ? 3.051 1.144 11.398 1 98.19 217 PHE A C 1
ATOM 1680 O O . PHE A 1 217 ? 3.369 0.427 12.344 1 98.19 217 PHE A O 1
ATOM 1687 N N . LEU A 1 218 ? 3.91 1.485 10.461 1 98.44 218 LEU A N 1
ATOM 1688 C CA . LEU A 1 218 ? 5.293 1.017 10.477 1 98.44 218 LEU A CA 1
ATOM 1689 C C . LEU A 1 218 ? 6.027 1.526 11.711 1 98.44 218 LEU A C 1
ATOM 1691 O O . LEU A 1 218 ? 6.828 0.803 12.305 1 98.44 218 LEU A O 1
ATOM 1695 N N . CYS A 1 219 ? 5.777 2.795 12.094 1 98.38 219 CYS A N 1
ATOM 1696 C CA . CYS A 1 219 ? 6.375 3.32 13.312 1 98.38 219 CYS A CA 1
ATOM 1697 C C . CYS A 1 219 ? 5.988 2.467 14.516 1 98.38 219 CYS A C 1
ATOM 1699 O O . CYS A 1 219 ? 6.852 2.064 15.297 1 98.38 219 CYS A O 1
ATOM 1701 N N . ALA A 1 220 ? 4.703 2.18 14.609 1 97.88 220 ALA A N 1
ATOM 1702 C CA . ALA A 1 220 ? 4.238 1.384 15.742 1 97.88 220 ALA A CA 1
ATOM 1703 C C . ALA A 1 220 ? 4.84 -0.019 15.711 1 97.88 220 ALA A C 1
ATOM 1705 O O . ALA A 1 220 ? 5.238 -0.556 16.75 1 97.88 220 ALA A O 1
ATOM 1706 N N . GLN A 1 221 ? 4.895 -0.625 14.531 1 96.88 221 GLN A N 1
ATOM 1707 C CA . GLN A 1 221 ? 5.387 -1.986 14.344 1 96.88 221 GLN A CA 1
ATOM 1708 C C . GLN A 1 221 ? 6.867 -2.09 14.695 1 96.88 221 GLN A C 1
ATOM 1710 O O . GLN A 1 221 ? 7.316 -3.109 15.227 1 96.88 221 GLN A O 1
ATOM 1715 N N . LEU A 1 222 ? 7.633 -1.073 14.422 1 97.62 222 LEU A N 1
ATOM 1716 C CA . LEU A 1 222 ? 9.086 -1.177 14.523 1 97.62 222 LEU A CA 1
ATOM 1717 C C . LEU A 1 222 ? 9.578 -0.58 15.836 1 97.62 222 LEU A C 1
ATOM 1719 O O . LEU A 1 222 ? 10.641 -0.965 16.344 1 97.62 222 LEU A O 1
ATOM 1723 N N . LEU A 1 223 ? 8.828 0.365 16.422 1 97.62 223 LEU A N 1
ATOM 1724 C CA . LEU A 1 223 ? 9.391 1.139 17.531 1 97.62 223 LEU A CA 1
ATOM 1725 C C . LEU A 1 223 ? 8.758 0.723 18.859 1 97.62 223 LEU A C 1
ATOM 1727 O O . LEU A 1 223 ? 9.266 1.081 19.922 1 97.62 223 LEU A O 1
ATOM 1731 N N . ALA A 1 224 ? 7.668 -0.006 18.812 1 96.62 224 ALA A N 1
ATOM 1732 C CA . ALA A 1 224 ? 7.012 -0.462 20.031 1 96.62 224 ALA A CA 1
ATOM 1733 C C . ALA A 1 224 ? 6.637 -1.938 19.938 1 96.62 224 ALA A C 1
ATOM 1735 O O . ALA A 1 224 ? 6.164 -2.398 18.906 1 96.62 224 ALA A O 1
ATOM 1736 N N . ASP A 1 225 ? 6.836 -2.672 21.016 1 95.75 225 ASP A N 1
ATOM 1737 C CA . ASP A 1 225 ? 6.363 -4.051 21.094 1 95.75 225 ASP A CA 1
ATOM 1738 C C . ASP A 1 225 ? 4.871 -4.109 21.391 1 95.75 225 ASP A C 1
ATOM 1740 O O . ASP A 1 225 ? 4.293 -3.135 21.891 1 95.75 225 ASP A O 1
ATOM 1744 N N . ALA A 1 226 ? 4.27 -5.227 21.078 1 93.06 226 ALA A N 1
ATOM 1745 C CA . ALA A 1 226 ? 2.863 -5.422 21.422 1 93.06 226 ALA A CA 1
ATOM 1746 C C . ALA A 1 226 ? 2.627 -5.172 22.906 1 93.06 226 ALA A C 1
ATOM 1748 O O . ALA A 1 226 ? 3.4 -5.633 23.75 1 93.06 226 ALA A O 1
ATOM 1749 N N . GLY A 1 227 ? 1.565 -4.395 23.125 1 94.25 227 GLY A N 1
ATOM 1750 C CA . GLY A 1 227 ? 1.205 -4.102 24.516 1 94.25 227 GLY A CA 1
ATOM 1751 C C . GLY A 1 227 ? 1.981 -2.938 25.094 1 94.25 227 GLY A C 1
ATOM 1752 O O . GLY A 1 227 ? 1.644 -2.438 26.172 1 94.25 227 GLY A O 1
ATOM 1753 N N . LYS A 1 228 ? 3.02 -2.486 24.484 1 96.94 228 LYS A N 1
ATOM 1754 C CA . LYS A 1 228 ? 3.826 -1.38 24.984 1 96.94 228 LYS A CA 1
ATOM 1755 C C . LYS A 1 228 ? 3.26 -0.037 24.531 1 96.94 228 LYS A C 1
ATOM 1757 O O . LYS A 1 228 ? 2.562 0.041 23.516 1 96.94 228 LYS A O 1
ATOM 1762 N N . PRO A 1 229 ? 3.543 1.014 25.234 1 97.81 229 PRO A N 1
ATOM 1763 C CA . PRO A 1 229 ? 2.846 2.289 25.047 1 97.81 229 PRO A CA 1
ATOM 1764 C C . PRO A 1 229 ? 3.461 3.143 23.938 1 97.81 229 PRO A C 1
ATOM 1766 O O . PRO A 1 229 ? 4.672 3.08 23.719 1 97.81 229 PRO A O 1
ATOM 1769 N N . ILE A 1 230 ? 2.662 3.916 23.281 1 98.31 230 ILE A N 1
ATOM 1770 C CA . ILE A 1 230 ? 2.99 5.051 22.422 1 98.31 230 ILE A CA 1
ATOM 1771 C C . ILE A 1 230 ? 2.201 6.277 22.875 1 98.31 230 ILE A C 1
ATOM 1773 O O . ILE A 1 230 ? 1 6.191 23.141 1 98.31 230 ILE A O 1
ATOM 1777 N N . LEU A 1 231 ? 2.887 7.387 23.078 1 98.75 231 LEU A N 1
ATOM 1778 C CA . LEU A 1 231 ? 2.229 8.617 23.5 1 98.75 231 LEU A CA 1
ATOM 1779 C C . LEU A 1 231 ? 1.584 9.328 22.312 1 98.75 231 LEU A C 1
ATOM 1781 O O . LEU A 1 231 ? 2.152 9.367 21.219 1 98.75 231 LEU A O 1
ATOM 1785 N N . LEU A 1 232 ? 0.377 9.828 22.5 1 98.69 232 LEU A N 1
ATOM 1786 C CA . LEU A 1 232 ? -0.388 10.523 21.469 1 98.69 232 LEU A CA 1
ATOM 1787 C C . LEU A 1 232 ? -1.049 11.773 22.031 1 98.69 232 LEU A C 1
ATOM 1789 O O . LEU A 1 232 ? -1.558 11.758 23.156 1 98.69 232 LEU A O 1
ATOM 1793 N N . GLU A 1 233 ? -1.042 12.836 21.25 1 98.44 233 GLU A N 1
ATOM 1794 C CA . GLU A 1 233 ? -1.764 14.055 21.609 1 98.44 233 GLU A CA 1
ATOM 1795 C C . GLU A 1 233 ? -3.221 13.758 21.953 1 98.44 233 GLU A C 1
ATOM 1797 O O . GLU A 1 233 ? -3.836 12.875 21.344 1 98.44 233 GLU A O 1
ATOM 1802 N N . ASN A 1 234 ? -3.818 14.617 22.875 1 98.06 234 ASN A N 1
ATOM 1803 C CA . ASN A 1 234 ? -5.203 14.469 23.297 1 98.06 234 ASN A CA 1
ATOM 1804 C C . ASN A 1 234 ? -5.891 15.828 23.453 1 98.06 234 ASN A C 1
ATOM 1806 O O . ASN A 1 234 ? -5.578 16.594 24.359 1 98.06 234 ASN A O 1
ATOM 1810 N N . PRO A 1 235 ? -6.938 16.125 22.625 1 97.06 235 PRO A N 1
ATOM 1811 C CA . PRO A 1 235 ? -7.414 15.289 21.531 1 97.06 235 PRO A CA 1
ATOM 1812 C C . PRO A 1 235 ? -6.363 15.086 20.453 1 97.06 235 PRO A C 1
ATOM 1814 O O . PRO A 1 235 ? -5.367 15.812 20.406 1 97.06 235 PRO A O 1
ATOM 1817 N N . GLY A 1 236 ? -6.598 14 19.703 1 97.25 236 GLY A N 1
ATOM 1818 C CA . GLY A 1 236 ? -5.605 13.688 18.672 1 97.25 236 GLY A CA 1
ATOM 1819 C C . GLY A 1 236 ? -6.195 13.023 17.453 1 97.25 236 GLY A C 1
ATOM 1820 O O . GLY A 1 236 ? -7.414 12.852 17.359 1 97.25 236 GLY A O 1
ATOM 1821 N N . TYR A 1 237 ? -5.359 12.797 16.547 1 96.44 237 TYR A N 1
ATOM 1822 C CA . TYR A 1 237 ? -5.746 12.266 15.234 1 96.44 237 TYR A CA 1
ATOM 1823 C C . TYR A 1 237 ? -6.219 10.828 15.352 1 96.44 237 TYR A C 1
ATOM 1825 O O . TYR A 1 237 ? -5.449 9.945 15.734 1 96.44 237 TYR A O 1
ATOM 1833 N N . PHE A 1 238 ? -7.375 10.602 14.906 1 94.31 238 PHE A N 1
ATOM 1834 C CA . PHE A 1 238 ? -8.047 9.312 15.008 1 94.31 238 PHE A CA 1
ATOM 1835 C C . PHE A 1 238 ? -7.297 8.25 14.219 1 94.31 238 PHE A C 1
ATOM 1837 O O . PHE A 1 238 ? -7.164 7.109 14.664 1 94.31 238 PHE A O 1
ATOM 1844 N N . GLY A 1 239 ? -6.809 8.562 13.016 1 95 239 GLY A N 1
ATOM 1845 C CA . GLY A 1 239 ? -6.078 7.625 12.18 1 95 239 GLY A CA 1
ATOM 1846 C C . GLY A 1 239 ? -4.801 7.121 12.82 1 95 239 GLY A C 1
ATOM 1847 O O . GLY A 1 239 ? -4.441 5.949 12.664 1 95 239 GLY A O 1
ATOM 1848 N N . ALA A 1 240 ? -4.113 7.965 13.539 1 97.69 240 ALA A N 1
ATOM 1849 C CA . ALA A 1 240 ? -2.908 7.543 14.25 1 97.69 240 ALA A CA 1
ATOM 1850 C C . ALA A 1 240 ? -3.248 6.551 15.359 1 97.69 240 ALA A C 1
ATOM 1852 O O . ALA A 1 240 ? -2.58 5.523 15.508 1 97.69 240 ALA A O 1
ATOM 1853 N N . ARG A 1 241 ? -4.242 6.883 16.109 1 96.88 241 ARG A N 1
ATOM 1854 C CA . ARG A 1 241 ? -4.676 5.988 17.188 1 96.88 241 ARG A CA 1
ATOM 1855 C C . ARG A 1 241 ? -4.996 4.602 16.641 1 96.88 241 ARG A C 1
ATOM 1857 O O . ARG A 1 241 ? -4.535 3.594 17.188 1 96.88 241 ARG A O 1
ATOM 1864 N N . LYS A 1 242 ? -5.762 4.547 15.57 1 96.5 242 LYS A N 1
ATOM 1865 C CA . LYS A 1 242 ? -6.164 3.273 14.984 1 96.5 242 LYS A CA 1
ATOM 1866 C C . LYS A 1 242 ? -4.957 2.506 14.453 1 96.5 242 LYS A C 1
ATOM 1868 O O . LYS A 1 242 ? -4.875 1.285 14.602 1 96.5 242 LYS A O 1
ATOM 1873 N N . ALA A 1 243 ? -4.047 3.189 13.836 1 97.19 243 ALA A N 1
ATOM 1874 C CA . ALA A 1 243 ? -2.844 2.551 13.312 1 97.19 243 ALA A CA 1
ATOM 1875 C C . ALA A 1 243 ? -2.014 1.936 14.43 1 97.19 243 ALA A C 1
ATOM 1877 O O . ALA A 1 243 ? -1.505 0.82 14.297 1 97.19 243 ALA A O 1
ATOM 1878 N N . PHE A 1 244 ? -1.849 2.705 15.547 1 97.69 244 PHE A N 1
ATOM 1879 C CA . PHE A 1 244 ? -1.066 2.219 16.672 1 97.69 244 PHE A CA 1
ATOM 1880 C C . PHE A 1 244 ? -1.747 1.024 17.328 1 97.69 244 PHE A C 1
ATOM 1882 O O . PHE A 1 244 ? -1.092 0.032 17.656 1 97.69 244 PHE A O 1
ATOM 1889 N N . GLU A 1 245 ? -3.062 1.124 17.453 1 96.38 245 GLU A N 1
ATOM 1890 C CA . GLU A 1 245 ? -3.826 0.017 18.016 1 96.38 245 GLU A CA 1
ATOM 1891 C C . GLU A 1 245 ? -3.779 -1.209 17.109 1 96.38 245 GLU A C 1
ATOM 1893 O O . GLU A 1 245 ? -3.73 -2.342 17.594 1 96.38 245 GLU A O 1
ATOM 1898 N N . PHE A 1 246 ? -3.832 -1.014 15.875 1 96.19 246 PHE A N 1
ATOM 1899 C CA . PHE A 1 246 ? -3.734 -2.088 14.898 1 96.19 246 PHE A CA 1
ATOM 1900 C C . PHE A 1 246 ? -2.449 -2.883 15.086 1 96.19 246 PHE A C 1
ATOM 1902 O O . PHE A 1 246 ? -2.438 -4.105 14.922 1 96.19 246 PHE A O 1
ATOM 1909 N N . ALA A 1 247 ? -1.388 -2.193 15.43 1 95.62 247 ALA A N 1
ATOM 1910 C CA . ALA A 1 247 ? -0.1 -2.824 15.711 1 95.62 247 ALA A CA 1
ATOM 1911 C C . ALA A 1 247 ? -0.034 -3.316 17.156 1 95.62 247 ALA A C 1
ATOM 1913 O O . ALA A 1 247 ? 1.036 -3.689 17.641 1 95.62 247 ALA A O 1
ATOM 1914 N N . GLU A 1 248 ? -1.14 -3.197 17.891 1 95.38 248 GLU A N 1
ATOM 1915 C CA . GLU A 1 248 ? -1.32 -3.682 19.266 1 95.38 248 GLU A CA 1
ATOM 1916 C C . GLU A 1 248 ? -0.494 -2.865 20.25 1 95.38 248 GLU A C 1
ATOM 1918 O O . GLU A 1 248 ? -0.053 -3.387 21.281 1 95.38 248 GLU A O 1
ATOM 1923 N N . ALA A 1 249 ? -0.203 -1.663 19.922 1 96.19 249 ALA A N 1
ATOM 1924 C CA . ALA A 1 249 ? 0.408 -0.763 20.891 1 96.19 249 ALA A CA 1
ATOM 1925 C C . ALA A 1 249 ? -0.644 -0.174 21.828 1 96.19 249 ALA A C 1
ATOM 1927 O O . ALA A 1 249 ? -1.808 -0.026 21.453 1 96.19 249 ALA A O 1
ATOM 1928 N N . ARG A 1 250 ? -0.267 0.087 23 1 97.12 250 ARG A N 1
ATOM 1929 C CA . ARG A 1 250 ? -1.128 0.793 23.953 1 97.12 250 ARG A CA 1
ATOM 1930 C C . ARG A 1 250 ? -0.985 2.305 23.797 1 97.12 250 ARG A C 1
ATOM 1932 O O . ARG A 1 250 ? 0.089 2.859 24.031 1 97.12 250 ARG A O 1
ATOM 1939 N N . VAL A 1 251 ? -2.027 2.996 23.469 1 97.69 251 VAL A N 1
ATOM 1940 C CA . VAL A 1 251 ? -1.971 4.434 23.219 1 97.69 251 VAL A CA 1
ATOM 1941 C C . VAL A 1 251 ? -2.188 5.191 24.531 1 97.69 251 VAL A C 1
ATOM 1943 O O . VAL A 1 251 ? -3.199 4.992 25.203 1 97.69 251 VAL A O 1
ATOM 1946 N N . VAL A 1 252 ? -1.278 6.008 24.906 1 98.31 252 VAL A N 1
ATOM 1947 C CA . VAL A 1 252 ? -1.335 6.82 26.109 1 98.31 252 VAL A CA 1
ATOM 1948 C C . VAL A 1 252 ? -1.504 8.289 25.75 1 98.31 252 VAL A C 1
ATOM 1950 O O . VAL A 1 252 ? -0.662 8.859 25.047 1 98.31 252 VAL A O 1
ATOM 1953 N N . PRO A 1 253 ? -2.551 8.945 26.203 1 97.94 253 PRO A N 1
ATOM 1954 C CA . PRO A 1 253 ? -2.838 10.328 25.812 1 97.94 253 PRO A CA 1
ATOM 1955 C C . PRO A 1 253 ? -1.992 11.344 26.578 1 97.94 253 PRO A C 1
ATOM 1957 O O . PRO A 1 253 ? -1.718 11.156 27.766 1 97.94 253 PRO A O 1
ATOM 1960 N N . ILE A 1 254 ? -1.551 12.352 25.922 1 98.31 254 ILE A N 1
ATOM 1961 C CA . ILE A 1 254 ? -0.949 13.555 26.484 1 98.31 254 ILE A CA 1
ATOM 1962 C C . ILE A 1 254 ? -1.759 14.781 26.078 1 98.31 254 ILE A C 1
ATOM 1964 O O . ILE A 1 254 ? -1.912 15.062 24.891 1 98.31 254 ILE A O 1
ATOM 1968 N N . ASP A 1 255 ? -2.18 15.57 26.984 1 97.56 255 ASP A N 1
ATOM 1969 C CA . ASP A 1 255 ? -3.086 16.672 26.719 1 97.56 255 ASP A CA 1
ATOM 1970 C C . ASP A 1 255 ? -2.383 17.781 25.922 1 97.56 255 ASP A C 1
ATOM 1972 O O . ASP A 1 255 ? -1.156 17.891 25.969 1 97.56 255 ASP A O 1
ATOM 1976 N N . VAL A 1 256 ? -3.225 18.516 25.188 1 97.06 256 VAL A N 1
ATOM 1977 C CA . VAL A 1 256 ? -2.74 19.656 24.406 1 97.06 256 VAL A CA 1
ATOM 1978 C C . VAL A 1 256 ? -3.371 20.938 24.938 1 97.06 256 VAL A C 1
ATOM 1980 O O . VAL A 1 256 ? -4.398 20.891 25.625 1 97.06 256 VAL A O 1
ATOM 1983 N N . ASP A 1 257 ? -2.689 22.078 24.719 1 95.12 257 ASP A N 1
ATOM 1984 C CA . ASP A 1 257 ? -3.225 23.422 25 1 95.12 257 ASP A CA 1
ATOM 1985 C C . ASP A 1 257 ? -2.998 24.359 23.812 1 95.12 257 ASP A C 1
ATOM 1987 O O . ASP A 1 257 ? -2.855 23.906 22.672 1 95.12 257 ASP A O 1
ATOM 1991 N N . ALA A 1 258 ? -3.09 25.609 23.984 1 91.56 258 ALA A N 1
ATOM 1992 C CA . ALA A 1 258 ? -3.014 26.609 22.922 1 91.56 258 ALA A CA 1
ATOM 1993 C C . ALA A 1 258 ? -1.642 26.594 22.25 1 91.56 258 ALA A C 1
ATOM 1995 O O . ALA A 1 258 ? -1.468 27.125 21.156 1 91.56 258 ALA A O 1
ATOM 1996 N N . HIS A 1 259 ? -0.71 25.891 22.906 1 90.44 259 HIS A N 1
ATOM 1997 C CA . HIS A 1 259 ? 0.643 25.812 22.359 1 90.44 259 HIS A CA 1
ATOM 1998 C C . HIS A 1 259 ? 0.994 24.391 21.938 1 90.44 259 HIS A C 1
ATOM 2000 O O . HIS A 1 259 ? 2.172 24.031 21.891 1 90.44 259 HIS A O 1
ATOM 2006 N N . GLY A 1 260 ? -0.011 23.578 21.734 1 94.88 260 GLY A N 1
ATOM 2007 C CA . GLY A 1 260 ? 0.234 22.203 21.312 1 94.88 260 GLY A CA 1
ATOM 2008 C C . GLY A 1 260 ? 0.375 21.25 22.469 1 94.88 260 GLY A C 1
ATOM 2009 O O . GLY A 1 260 ? -0.246 21.438 23.516 1 94.88 260 GLY A O 1
ATOM 2010 N N . ILE A 1 261 ? 1.082 20.219 22.297 1 98.06 261 ILE A N 1
ATOM 2011 C CA . ILE A 1 261 ? 1.224 19.156 23.281 1 98.06 261 ILE A CA 1
ATOM 2012 C C . ILE A 1 261 ? 1.877 19.719 24.547 1 98.06 261 ILE A C 1
ATOM 2014 O O . ILE A 1 261 ? 2.811 20.516 24.469 1 98.06 261 ILE A O 1
ATOM 2018 N N . ARG A 1 262 ? 1.392 19.328 25.656 1 97.81 262 ARG A N 1
ATOM 2019 C CA . ARG A 1 262 ? 1.932 19.75 26.938 1 97.81 262 ARG A CA 1
ATOM 2020 C C . ARG A 1 262 ? 3.178 18.953 27.312 1 97.81 262 ARG A C 1
ATOM 2022 O O . ARG A 1 262 ? 3.074 17.828 27.812 1 97.81 262 ARG A O 1
ATOM 2029 N N . THR A 1 263 ? 4.301 19.641 27.234 1 96.62 263 THR A N 1
ATOM 2030 C CA . THR A 1 263 ? 5.574 18.953 27.438 1 96.62 263 THR A CA 1
ATOM 2031 C C . THR A 1 263 ? 5.812 18.672 28.922 1 96.62 263 THR A C 1
ATOM 2033 O O . THR A 1 263 ? 6.59 17.781 29.266 1 96.62 263 THR A O 1
ATOM 2036 N N . ASP A 1 264 ? 5.215 19.453 29.797 1 96.19 264 ASP A N 1
ATOM 2037 C CA . ASP A 1 264 ? 5.293 19.156 31.234 1 96.19 264 ASP A CA 1
ATOM 2038 C C . ASP A 1 264 ? 4.668 17.797 31.531 1 96.19 264 ASP A C 1
ATOM 2040 O O . ASP A 1 264 ? 5.211 17.016 32.312 1 96.19 264 ASP A O 1
ATOM 2044 N N . LEU A 1 265 ? 3.531 17.484 30.906 1 97.56 265 LEU A N 1
ATOM 2045 C CA . LEU A 1 265 ? 2.879 16.188 31.047 1 97.56 265 LEU A CA 1
ATOM 2046 C C . LEU A 1 265 ? 3.701 15.086 30.391 1 97.56 265 LEU A C 1
ATOM 2048 O O . LEU A 1 265 ? 3.734 13.953 30.891 1 97.56 265 LEU A O 1
ATOM 2052 N N . LEU A 1 266 ? 4.332 15.438 29.328 1 96.5 266 LEU A N 1
ATOM 2053 C CA . LEU A 1 266 ? 5.223 14.5 28.656 1 96.5 266 LEU A CA 1
ATOM 2054 C C . LEU A 1 266 ? 6.367 14.078 29.562 1 96.5 266 LEU A C 1
ATOM 2056 O O . LEU A 1 266 ? 6.691 12.891 29.656 1 96.5 266 LEU A O 1
ATOM 2060 N N . ARG A 1 267 ? 6.973 15.008 30.188 1 95.56 267 ARG A N 1
ATOM 2061 C CA . ARG A 1 267 ? 8.086 14.75 31.094 1 95.56 267 ARG A CA 1
ATOM 2062 C C . ARG A 1 267 ? 7.621 13.953 32.312 1 95.56 267 ARG A C 1
ATOM 2064 O O . ARG A 1 267 ? 8.375 13.148 32.844 1 95.56 267 ARG A O 1
ATOM 2071 N N . ALA A 1 268 ? 6.395 14.156 32.688 1 97.06 268 ALA A N 1
ATOM 2072 C CA . ALA A 1 268 ? 5.848 13.508 33.875 1 97.06 268 ALA A CA 1
ATOM 2073 C C . ALA A 1 268 ? 5.406 12.078 33.562 1 97.06 268 ALA A C 1
ATOM 2075 O O . ALA A 1 268 ? 5.184 11.273 34.469 1 97.06 268 ALA A O 1
ATOM 2076 N N . ASP A 1 269 ? 5.297 11.742 32.312 1 96.94 269 ASP A N 1
ATOM 2077 C CA . ASP A 1 269 ? 4.805 10.43 31.906 1 96.94 269 ASP A CA 1
ATOM 2078 C C . ASP A 1 269 ? 5.727 9.32 32.406 1 96.94 269 ASP A C 1
ATOM 2080 O O . ASP A 1 269 ? 6.953 9.461 32.375 1 96.94 269 ASP A O 1
ATOM 2084 N N . ARG A 1 270 ? 5.129 8.234 32.969 1 96.12 270 ARG A N 1
ATOM 2085 C CA . ARG A 1 270 ? 5.879 7.094 33.469 1 96.12 270 ARG A CA 1
ATOM 2086 C C . ARG A 1 270 ? 5.402 5.797 32.812 1 96.12 270 ARG A C 1
ATOM 2088 O O . ARG A 1 270 ? 5.566 4.715 33.406 1 96.12 270 ARG A O 1
ATOM 2095 N N . SER A 1 271 ? 4.832 5.918 31.703 1 96.19 271 SER A N 1
ATOM 2096 C CA . SER A 1 271 ? 4.27 4.75 31.031 1 96.19 271 SER A CA 1
ATOM 2097 C C . SER A 1 271 ? 5.367 3.869 30.453 1 96.19 271 SER A C 1
ATOM 2099 O O . SER A 1 271 ? 5.137 2.691 30.156 1 96.19 271 SER A O 1
ATOM 2101 N N . GLY A 1 272 ? 6.516 4.426 30.172 1 95.56 272 GLY A N 1
ATOM 2102 C CA . GLY A 1 272 ? 7.594 3.697 29.531 1 95.56 272 GLY A CA 1
ATOM 2103 C C . GLY A 1 272 ? 7.555 3.797 28.016 1 95.56 272 GLY A C 1
ATOM 2104 O O . GLY A 1 272 ? 8.266 3.07 27.328 1 95.56 272 GLY A O 1
ATOM 2105 N N . ALA A 1 273 ? 6.82 4.691 27.469 1 96.69 273 ALA A N 1
ATOM 2106 C CA . ALA A 1 273 ? 6.68 4.848 26.031 1 96.69 273 ALA A CA 1
ATOM 2107 C C . ALA A 1 273 ? 8.008 5.246 25.391 1 96.69 273 ALA A C 1
ATOM 2109 O O . ALA A 1 273 ? 8.766 6.031 25.953 1 96.69 273 ALA A O 1
ATOM 2110 N N . SER A 1 274 ? 8.195 4.68 24.188 1 93.31 274 SER A N 1
ATOM 2111 C CA . SER A 1 274 ? 9.445 4.949 23.484 1 93.31 274 SER A CA 1
ATOM 2112 C C . SER A 1 274 ? 9.25 6.016 22.406 1 93.31 274 SER A C 1
ATOM 2114 O O . SER A 1 274 ? 10.227 6.48 21.812 1 93.31 274 SER A O 1
ATOM 2116 N N . CYS A 1 275 ? 8.039 6.379 22.141 1 96.44 275 CYS A N 1
ATOM 2117 C CA . CYS A 1 275 ? 7.797 7.352 21.078 1 96.44 275 CYS A CA 1
ATOM 2118 C C . CYS A 1 275 ? 6.578 8.211 21.406 1 96.44 275 CYS A C 1
ATOM 2120 O O . CYS A 1 275 ? 5.719 7.809 22.188 1 96.44 275 CYS A O 1
ATOM 2122 N N . VAL A 1 276 ? 6.574 9.43 20.875 1 98.62 276 VAL A N 1
ATOM 2123 C CA . VAL A 1 276 ? 5.445 10.352 20.969 1 98.62 276 VAL A CA 1
ATOM 2124 C C . VAL A 1 276 ? 5.051 10.836 19.578 1 98.62 276 VAL A C 1
ATOM 2126 O O . VAL A 1 276 ? 5.914 11.102 18.75 1 98.62 276 VAL A O 1
ATOM 2129 N N . TYR A 1 277 ? 3.768 10.82 19.328 1 98.81 277 TYR A N 1
ATOM 2130 C CA . TYR A 1 277 ? 3.201 11.344 18.094 1 98.81 277 TYR A CA 1
ATOM 2131 C C . TYR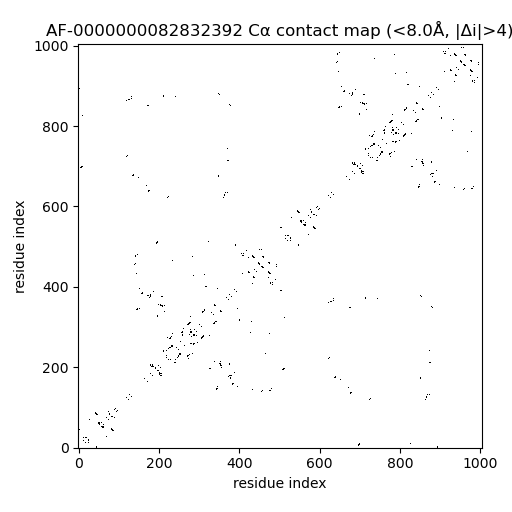 A 1 277 ? 2.693 12.766 18.281 1 98.81 277 TYR A C 1
ATOM 2133 O O . TYR A 1 277 ? 1.907 13.031 19.188 1 98.81 277 TYR A O 1
ATOM 2141 N N . VAL A 1 278 ? 3.139 13.672 17.344 1 98.62 278 VAL A N 1
ATOM 2142 C CA . VAL A 1 278 ? 2.738 15.07 17.469 1 98.62 278 VAL A CA 1
ATOM 2143 C C . VAL A 1 278 ? 2.406 15.633 16.078 1 98.62 278 VAL A C 1
ATOM 2145 O O . VAL A 1 278 ? 2.969 15.188 15.078 1 98.62 278 VAL A O 1
ATOM 2148 N N . THR A 1 279 ? 1.529 16.562 16.016 1 97.94 279 THR A N 1
ATOM 2149 C CA . THR A 1 279 ? 1.198 17.359 14.844 1 97.94 279 THR A CA 1
ATOM 2150 C C . THR A 1 279 ? 1.531 18.828 15.078 1 97.94 279 THR A C 1
ATOM 2152 O O . THR A 1 279 ? 0.635 19.641 15.297 1 97.94 279 THR A O 1
ATOM 2155 N N . PRO A 1 280 ? 2.754 19.203 14.906 1 95.56 280 PRO A N 1
ATOM 2156 C CA . PRO A 1 280 ? 3.262 20.469 15.461 1 95.56 280 PRO A CA 1
ATOM 2157 C C . PRO A 1 280 ? 2.795 21.688 14.672 1 95.56 280 PRO A C 1
ATOM 2159 O O . PRO A 1 280 ? 2.586 22.75 15.25 1 95.56 280 PRO A O 1
ATOM 2162 N N . SER A 1 281 ? 2.697 21.594 13.367 1 92.19 281 SER A N 1
ATOM 2163 C CA . SER A 1 281 ? 2.371 22.766 12.562 1 92.19 281 SER A CA 1
ATOM 2164 C C . SER A 1 281 ? 0.942 23.234 12.82 1 92.19 281 SER A C 1
ATOM 2166 O O . SER A 1 281 ? 0.706 24.406 13.094 1 92.19 281 SER A O 1
ATOM 2168 N N . HIS A 1 282 ? 0.049 22.359 12.68 1 94.25 282 HIS A N 1
ATOM 2169 C CA . HIS A 1 282 ? -1.363 22.531 13 1 94.25 282 HIS A CA 1
ATOM 2170 C C . HIS A 1 282 ? -1.912 21.328 13.758 1 94.25 282 HIS A C 1
ATOM 2172 O O . HIS A 1 282 ? -2.406 20.375 13.148 1 94.25 282 HIS A O 1
ATOM 2178 N N . GLN A 1 283 ? -1.876 21.5 15.086 1 96.69 283 GLN A N 1
ATOM 2179 C CA . GLN A 1 283 ? -2.293 20.375 15.914 1 96.69 283 GLN A CA 1
ATOM 2180 C C . GLN A 1 283 ? -3.686 19.891 15.523 1 96.69 283 GLN A C 1
ATOM 2182 O O . GLN A 1 283 ? -4.605 20.688 15.367 1 96.69 283 GLN A O 1
ATOM 2187 N N . TYR A 1 284 ? -3.816 18.656 15.18 1 96.75 284 TYR A N 1
ATOM 2188 C CA . TYR A 1 284 ? -5.113 18.047 14.898 1 96.75 284 TYR A CA 1
ATOM 2189 C C . TYR A 1 284 ? -5.793 17.594 16.188 1 96.75 284 TYR A C 1
ATOM 2191 O O . TYR A 1 284 ? -5.258 16.734 16.906 1 96.75 284 TYR A O 1
ATOM 2199 N N . PRO A 1 285 ? -6.941 18.109 16.516 1 95.75 285 PRO A N 1
ATOM 2200 C CA . PRO A 1 285 ? -7.848 18.875 15.664 1 95.75 285 PRO A CA 1
ATOM 2201 C C . PRO A 1 285 ? -7.891 20.359 16.031 1 95.75 285 PRO A C 1
ATOM 2203 O O . PRO A 1 285 ? -8.617 21.141 15.398 1 95.75 285 PRO A O 1
ATOM 2206 N N . THR A 1 286 ? -7.113 20.844 16.953 1 94.75 286 THR A N 1
ATOM 2207 C CA . THR A 1 286 ? -7.348 22.141 17.562 1 94.75 286 THR A CA 1
ATOM 2208 C C . THR A 1 286 ? -6.844 23.266 16.672 1 94.75 286 THR A C 1
ATOM 2210 O O . THR A 1 286 ? -7.254 24.422 16.812 1 94.75 286 THR A O 1
ATOM 2213 N N . GLY A 1 287 ? -5.867 22.922 15.836 1 93.44 287 GLY A N 1
ATOM 2214 C CA . GLY A 1 287 ? -5.277 23.938 14.977 1 93.44 287 GLY A CA 1
ATOM 2215 C C . GLY A 1 287 ? -4.133 24.688 15.641 1 93.44 287 GLY A C 1
ATOM 2216 O O . GLY A 1 287 ? -3.463 25.5 15 1 93.44 287 GLY A O 1
ATOM 2217 N N . ALA A 1 288 ? -3.805 24.344 16.859 1 92.56 288 ALA A N 1
ATOM 2218 C CA . ALA A 1 288 ? -2.736 25.031 17.578 1 92.56 288 ALA A CA 1
ATOM 2219 C C . ALA A 1 288 ? -1.374 24.719 16.969 1 92.56 288 ALA A C 1
ATOM 2221 O O . ALA A 1 288 ? -1.11 23.594 16.547 1 92.56 288 ALA A O 1
ATOM 2222 N N . THR A 1 289 ? -0.562 25.719 16.891 1 91.62 289 THR A N 1
ATOM 2223 C CA . THR A 1 289 ? 0.819 25.562 16.438 1 91.62 289 THR A CA 1
ATOM 2224 C C . THR A 1 289 ? 1.747 25.359 17.641 1 91.62 289 THR A C 1
ATOM 2226 O O . THR A 1 289 ? 1.693 26.125 18.609 1 91.62 289 THR A O 1
ATOM 2229 N N . LEU A 1 290 ? 2.51 24.328 17.562 1 92.5 290 LEU A N 1
ATOM 2230 C CA . LEU A 1 290 ? 3.496 24.094 18.609 1 92.5 290 LEU A CA 1
ATOM 2231 C C . LEU A 1 290 ? 4.523 25.234 18.641 1 92.5 290 LEU A C 1
ATOM 2233 O O . LEU A 1 290 ? 5.211 25.469 17.641 1 92.5 290 LEU A O 1
ATOM 2237 N N . SER A 1 291 ? 4.664 25.922 19.75 1 85.75 291 SER A N 1
ATOM 2238 C CA . SER A 1 291 ? 5.582 27.047 19.859 1 85.75 291 SER A CA 1
ATOM 2239 C C . SER A 1 291 ? 7.035 26.594 19.75 1 85.75 291 SER A C 1
ATOM 2241 O O . SER A 1 291 ? 7.328 25.406 19.906 1 85.75 291 SER A O 1
ATOM 2243 N N . LEU A 1 292 ? 7.895 27.516 19.406 1 83.25 292 LEU A N 1
ATOM 2244 C CA . LEU A 1 292 ? 9.312 27.219 19.297 1 83.25 292 LEU A CA 1
ATOM 2245 C C . LEU A 1 292 ? 9.867 26.656 20.594 1 83.25 292 LEU A C 1
ATOM 2247 O O . LEU A 1 292 ? 10.656 25.703 20.594 1 83.25 292 LEU A O 1
ATOM 2251 N N . GLU A 1 293 ? 9.438 27.281 21.672 1 84.12 293 GLU A N 1
ATOM 2252 C CA . GLU A 1 293 ? 9.867 26.812 23 1 84.12 293 GLU A CA 1
ATOM 2253 C C . GLU A 1 293 ? 9.461 25.359 23.234 1 84.12 293 GLU A C 1
ATOM 2255 O O . GLU A 1 293 ? 10.273 24.547 23.688 1 84.12 293 GLU A O 1
ATOM 2260 N N . ARG A 1 294 ? 8.273 25.047 22.875 1 92.12 294 ARG A N 1
ATOM 2261 C CA . ARG A 1 294 ? 7.762 23.688 23.078 1 92.12 294 ARG A CA 1
ATOM 2262 C C . ARG A 1 294 ? 8.445 22.703 22.125 1 92.12 294 ARG A C 1
ATOM 2264 O O . ARG A 1 294 ? 8.641 21.531 22.469 1 92.12 294 ARG A O 1
ATOM 2271 N N . ARG A 1 295 ? 8.773 23.172 20.969 1 92.12 295 ARG A N 1
ATOM 2272 C CA . ARG A 1 295 ? 9.523 22.312 20.047 1 92.12 295 ARG A CA 1
ATOM 2273 C C . ARG A 1 295 ? 10.867 21.906 20.656 1 92.12 295 ARG A C 1
ATOM 2275 O O . ARG A 1 295 ? 11.25 20.75 20.594 1 92.12 295 ARG A O 1
ATOM 2282 N N . PHE A 1 296 ? 11.531 22.844 21.25 1 89.31 296 PHE A N 1
ATOM 2283 C CA . PHE A 1 296 ? 12.82 22.547 21.875 1 89.31 296 PHE A CA 1
ATOM 2284 C C . PHE A 1 296 ? 12.633 21.641 23.078 1 89.31 296 PHE A C 1
ATOM 2286 O O . PHE A 1 296 ? 13.445 20.734 23.312 1 89.31 296 PHE A O 1
ATOM 2293 N N . ASP A 1 297 ? 11.586 21.906 23.844 1 93.62 297 ASP A N 1
ATOM 2294 C CA . ASP A 1 297 ? 11.289 21.031 24.969 1 93.62 297 ASP A CA 1
ATOM 2295 C C . ASP A 1 297 ? 11.062 19.594 24.516 1 93.62 297 ASP A C 1
ATOM 2297 O O . ASP A 1 297 ? 11.539 18.641 25.156 1 93.62 297 ASP A O 1
ATOM 2301 N N . LEU A 1 298 ? 10.359 19.469 23.484 1 96 298 LEU A N 1
ATOM 2302 C CA . LEU A 1 298 ? 10.047 18.156 22.906 1 96 298 LEU A CA 1
ATOM 2303 C C . LEU A 1 298 ? 11.32 17.453 22.469 1 96 298 LEU A C 1
ATOM 2305 O O . LEU A 1 298 ? 11.508 16.266 22.75 1 96 298 LEU A O 1
ATOM 2309 N N . ILE A 1 299 ? 12.188 18.156 21.781 1 94.44 299 ILE A N 1
ATOM 2310 C CA . ILE A 1 299 ? 13.453 17.609 21.281 1 94.44 299 ILE A CA 1
ATOM 2311 C C . ILE A 1 299 ? 14.328 17.188 22.469 1 94.44 299 ILE A C 1
ATOM 2313 O O . ILE A 1 299 ? 14.914 16.094 22.453 1 94.44 299 ILE A O 1
ATOM 2317 N N . ARG A 1 300 ? 14.359 18.016 23.453 1 93.88 300 ARG A N 1
ATOM 2318 C CA . ARG A 1 300 ? 15.141 17.703 24.656 1 93.88 300 ARG A CA 1
ATOM 2319 C C . ARG A 1 300 ? 14.609 16.453 25.344 1 93.88 300 ARG A C 1
ATOM 2321 O O . ARG A 1 300 ? 15.383 15.594 25.781 1 93.88 300 ARG A O 1
ATOM 2328 N N . TRP A 1 301 ? 13.32 16.391 25.453 1 95.88 301 TRP A N 1
ATOM 2329 C CA . TRP A 1 301 ? 12.68 15.234 26.047 1 95.88 301 TRP A CA 1
ATOM 2330 C C . TRP A 1 301 ? 13.102 13.953 25.344 1 95.88 301 TRP A C 1
ATOM 2332 O O . TRP A 1 301 ? 13.453 12.961 25.984 1 95.88 301 TRP A O 1
ATOM 2342 N N . ALA A 1 302 ? 13.094 13.961 24.047 1 96.56 302 ALA A N 1
ATOM 2343 C CA . ALA A 1 302 ? 13.438 12.773 23.266 1 96.56 302 ALA A CA 1
ATOM 2344 C C . ALA A 1 302 ? 14.922 12.445 23.391 1 96.56 302 ALA A C 1
ATOM 2346 O O . ALA A 1 302 ? 15.289 11.281 23.594 1 96.56 302 ALA A O 1
ATOM 2347 N N . ALA A 1 303 ? 15.781 13.445 23.328 1 94.25 303 ALA A N 1
ATOM 2348 C CA . ALA A 1 303 ? 17.234 13.266 23.375 1 94.25 303 ALA A CA 1
ATOM 2349 C C . ALA A 1 303 ? 17.672 12.719 24.734 1 94.25 303 ALA A C 1
ATOM 2351 O O . ALA A 1 303 ? 18.484 11.797 24.797 1 94.25 303 ALA A O 1
ATOM 2352 N N . GLU A 1 304 ? 17.094 13.242 25.781 1 93.75 304 GLU A N 1
ATOM 2353 C CA . GLU A 1 304 ? 17.5 12.875 27.141 1 93.75 304 GLU A CA 1
ATOM 2354 C C . GLU A 1 304 ? 17.047 11.461 27.484 1 93.75 304 GLU A C 1
ATOM 2356 O O . GLU A 1 304 ? 17.688 10.773 28.281 1 93.75 304 GLU A O 1
ATOM 2361 N N . ASN A 1 305 ? 16.047 11.008 26.844 1 91.88 305 ASN A N 1
ATOM 2362 C CA . ASN A 1 305 ? 15.469 9.727 27.219 1 91.88 305 ASN A CA 1
ATOM 2363 C C . ASN A 1 305 ? 15.664 8.68 26.125 1 91.88 305 ASN A C 1
ATOM 2365 O O . ASN A 1 305 ? 15.211 7.543 26.266 1 91.88 305 ASN A O 1
ATOM 2369 N N . GLY A 1 306 ? 16.344 9.062 25.078 1 93.19 306 GLY A N 1
ATOM 2370 C CA . GLY A 1 306 ? 16.531 8.148 23.969 1 93.19 306 GLY A CA 1
ATOM 2371 C C . GLY A 1 306 ? 15.234 7.719 23.312 1 93.19 306 GLY A C 1
ATOM 2372 O O . GLY A 1 306 ? 15.055 6.535 23 1 93.19 306 GLY A O 1
ATOM 2373 N N . LYS A 1 307 ? 14.312 8.617 23.219 1 96.06 307 LYS A N 1
ATOM 2374 C CA . LYS A 1 307 ? 12.984 8.336 22.688 1 96.06 307 LYS A CA 1
ATOM 2375 C C . LYS A 1 307 ? 12.797 8.969 21.312 1 96.06 307 LYS A C 1
ATOM 2377 O O . LYS A 1 307 ? 13.656 9.727 20.844 1 96.06 307 LYS A O 1
ATOM 2382 N N . TRP A 1 308 ? 11.758 8.562 20.609 1 98.06 308 TRP A N 1
ATOM 2383 C CA . TRP A 1 308 ? 11.516 9.047 19.25 1 98.06 308 TRP A CA 1
ATOM 2384 C C . TRP A 1 308 ? 10.359 10.031 19.219 1 98.06 308 TRP A C 1
ATOM 2386 O O . TRP A 1 308 ? 9.359 9.859 19.922 1 98.06 308 TRP A O 1
ATOM 2396 N N . ILE A 1 309 ? 10.516 11.031 18.406 1 98.62 309 ILE A N 1
ATOM 2397 C CA . ILE A 1 309 ? 9.43 11.945 18.062 1 98.62 309 ILE A CA 1
ATOM 2398 C C . ILE A 1 309 ? 8.875 11.594 16.672 1 98.62 309 ILE A C 1
ATOM 2400 O O . ILE A 1 309 ? 9.625 11.539 15.695 1 98.62 309 ILE A O 1
ATOM 2404 N N . ILE A 1 310 ? 7.656 11.281 16.594 1 98.75 310 ILE A N 1
ATOM 2405 C CA . ILE A 1 310 ? 6.969 11.156 15.312 1 98.75 310 ILE A CA 1
ATOM 2406 C C . ILE A 1 310 ? 6.27 12.469 14.969 1 98.75 310 ILE A C 1
ATOM 2408 O O . ILE A 1 310 ? 5.223 12.781 15.539 1 98.75 310 ILE A O 1
ATOM 2412 N N . GLU A 1 311 ? 6.832 13.203 14.078 1 98.69 311 GLU A N 1
ATOM 2413 C CA . GLU A 1 311 ? 6.305 14.492 13.633 1 98.69 311 GLU A CA 1
ATOM 2414 C C . GLU A 1 311 ? 5.426 14.328 12.391 1 98.69 311 GLU A C 1
ATOM 2416 O O . GLU A 1 311 ? 5.93 14.109 11.289 1 98.69 311 GLU A O 1
ATOM 2421 N N . ASP A 1 312 ? 4.152 14.43 12.586 1 98.44 312 ASP A N 1
ATOM 2422 C CA . ASP A 1 312 ? 3.203 14.398 11.477 1 98.44 312 ASP A CA 1
ATOM 2423 C C . ASP A 1 312 ? 2.934 15.805 10.945 1 98.44 312 ASP A C 1
ATOM 2425 O O . ASP A 1 312 ? 2.139 16.547 11.516 1 98.44 312 ASP A O 1
ATOM 2429 N N . ASP A 1 313 ? 3.566 16.141 9.828 1 96.62 313 ASP A N 1
ATOM 2430 C CA . ASP A 1 313 ? 3.5 17.469 9.234 1 96.62 313 ASP A CA 1
ATOM 2431 C C . ASP A 1 313 ? 2.562 17.484 8.031 1 96.62 313 ASP A C 1
ATOM 2433 O O . ASP A 1 313 ? 2.939 17.938 6.949 1 96.62 313 ASP A O 1
ATOM 2437 N N . TYR A 1 314 ? 1.304 17.094 8.219 1 96 314 TYR A N 1
ATOM 2438 C CA . TYR A 1 314 ? 0.383 16.625 7.191 1 96 314 TYR A CA 1
ATOM 2439 C C . TYR A 1 314 ? -0.136 17.797 6.352 1 96 314 TYR A C 1
ATOM 2441 O O . TYR A 1 314 ? -0.641 17.594 5.246 1 96 314 TYR A O 1
ATOM 2449 N N . ASP A 1 315 ? -0.054 19.078 6.754 1 94.69 315 ASP A N 1
ATOM 2450 C CA . ASP A 1 315 ? -0.627 20.172 5.977 1 94.69 315 ASP A CA 1
ATOM 2451 C C . ASP A 1 315 ? 0.163 21.469 6.176 1 94.69 315 ASP A C 1
ATOM 2453 O O . ASP A 1 315 ? -0.378 22.562 6.016 1 94.69 315 ASP A O 1
ATOM 2457 N N . SER A 1 316 ? 1.402 21.391 6.562 1 91.06 316 SER A N 1
ATOM 2458 C CA . SER A 1 316 ? 2.23 22.531 6.906 1 91.06 316 SER A CA 1
ATOM 2459 C C . SER A 1 316 ? 2.336 23.516 5.738 1 91.06 316 SER A C 1
ATOM 2461 O O . SER A 1 316 ? 2.613 24.688 5.938 1 91.06 316 SER A O 1
ATOM 2463 N N . GLU A 1 317 ? 2.109 23.062 4.543 1 90.19 317 GLU A N 1
ATOM 2464 C CA . GLU A 1 317 ? 2.172 23.906 3.35 1 90.19 317 GLU A CA 1
ATOM 2465 C C . GLU A 1 317 ? 1.114 25 3.393 1 90.19 317 GLU A C 1
ATOM 2467 O O . GLU A 1 317 ? 1.256 26.031 2.732 1 90.19 317 GLU A O 1
ATOM 2472 N N . PHE A 1 318 ? 0.117 24.766 4.176 1 93.38 318 PHE A N 1
ATOM 2473 C CA . PHE A 1 318 ? -1.027 25.672 4.152 1 93.38 318 PHE A CA 1
ATOM 2474 C C . PHE A 1 318 ? -1.074 26.531 5.418 1 93.38 318 PHE A C 1
ATOM 2476 O O . PHE A 1 318 ? -2.02 26.422 6.203 1 93.38 318 PHE A O 1
ATOM 2483 N N . HIS A 1 319 ? -0.127 27.312 5.527 1 88.56 319 HIS A N 1
ATOM 2484 C CA . HIS A 1 319 ? -0.058 28.344 6.566 1 88.56 319 HIS A CA 1
ATOM 2485 C C . HIS A 1 319 ? -0.469 29.703 6.023 1 88.56 319 HIS A C 1
ATOM 2487 O O . HIS A 1 319 ? 0.076 30.172 5.02 1 88.56 319 HIS A O 1
ATOM 2493 N N . TYR A 1 320 ? -1.416 30.391 6.734 1 87.38 320 TYR A N 1
ATOM 2494 C CA . TYR A 1 320 ? -2.031 31.578 6.176 1 87.38 320 TYR A CA 1
ATOM 2495 C C . TYR A 1 320 ? -1.588 32.844 6.934 1 87.38 320 TYR A C 1
ATOM 2497 O O . TYR A 1 320 ? -1.487 33.906 6.355 1 87.38 320 TYR A O 1
ATOM 2505 N N . ASP A 1 321 ? -1.514 32.562 8.234 1 80.44 321 ASP A N 1
ATOM 2506 C CA . ASP A 1 321 ? -1.188 33.688 9.086 1 80.44 321 ASP A CA 1
ATOM 2507 C C . ASP A 1 321 ? 0.17 33.5 9.758 1 80.44 321 ASP A C 1
ATOM 2509 O O . ASP A 1 321 ? 0.522 32.375 10.156 1 80.44 321 ASP A O 1
ATOM 2513 N N . GLY A 1 322 ? 0.868 34.594 9.867 1 67.38 322 GLY A N 1
ATOM 2514 C CA . GLY A 1 322 ? 2.113 34.562 10.625 1 67.38 322 GLY A CA 1
ATOM 2515 C C . GLY A 1 322 ? 3.271 33.969 9.836 1 67.38 322 GLY A C 1
ATOM 2516 O O . GLY A 1 322 ? 3.172 33.781 8.625 1 67.38 322 GLY A O 1
ATOM 2517 N N . LEU A 1 323 ? 4.375 33.75 10.609 1 63.72 323 LEU A N 1
ATOM 2518 C CA . LEU A 1 323 ? 5.598 33.219 10.016 1 63.72 323 LEU A CA 1
ATOM 2519 C C . LEU A 1 323 ? 5.613 31.703 10.07 1 63.72 323 LEU A C 1
ATOM 2521 O O . LEU A 1 323 ? 5.156 31.109 11.055 1 63.72 323 LEU A O 1
ATOM 2525 N N . PRO A 1 324 ? 6.047 31.188 8.914 1 69.12 324 PRO A N 1
ATOM 2526 C CA . PRO A 1 324 ? 6.199 29.734 8.992 1 69.12 324 PRO A CA 1
ATOM 2527 C C . PRO A 1 324 ? 7.219 29.297 10.047 1 69.12 324 PRO A C 1
ATOM 2529 O O . PRO A 1 324 ? 8.195 30.016 10.297 1 69.12 324 PRO A O 1
ATOM 2532 N N . THR A 1 325 ? 6.902 28.234 10.773 1 70.62 325 THR A N 1
ATOM 2533 C CA . THR A 1 325 ? 7.809 27.672 11.766 1 70.62 325 THR A CA 1
ATOM 2534 C C . THR A 1 325 ? 8.539 26.453 11.211 1 70.62 325 THR A C 1
ATOM 2536 O O . THR A 1 325 ? 7.969 25.672 10.438 1 70.62 325 THR A O 1
ATOM 2539 N N . ALA A 1 326 ? 9.812 26.344 11.578 1 77.12 326 ALA A N 1
ATOM 2540 C CA . ALA A 1 326 ? 10.602 25.188 11.18 1 77.12 326 ALA A CA 1
ATOM 2541 C C . ALA A 1 326 ? 10 23.891 11.727 1 77.12 326 ALA A C 1
ATOM 2543 O O . ALA A 1 326 ? 9.438 23.891 12.828 1 77.12 326 ALA A O 1
ATOM 2544 N N . CYS A 1 327 ? 10.125 22.922 10.906 1 90.62 327 CYS A N 1
ATOM 2545 C CA . CYS A 1 327 ? 9.68 21.625 11.422 1 90.62 327 CYS A CA 1
ATOM 2546 C C . CYS A 1 327 ? 10.578 21.156 12.555 1 90.62 327 CYS A C 1
ATOM 2548 O O . CYS A 1 327 ? 11.719 21.594 12.672 1 90.62 327 CYS A O 1
ATOM 2550 N N . VAL A 1 328 ? 10.086 20.281 13.398 1 92.69 328 VAL A N 1
ATOM 2551 C CA . VAL A 1 328 ? 10.828 19.75 14.539 1 92.69 328 VAL A CA 1
ATOM 2552 C C . VAL A 1 328 ? 12.086 19.031 14.039 1 92.69 328 VAL A C 1
ATOM 2554 O O . VAL A 1 328 ? 13.156 19.172 14.625 1 92.69 328 VAL A O 1
ATOM 2557 N N . GLN A 1 329 ? 11.945 18.266 12.977 1 95.12 329 GLN A N 1
ATOM 2558 C CA . GLN A 1 329 ? 13.055 17.531 12.375 1 95.12 329 GLN A CA 1
ATOM 2559 C C . GLN A 1 329 ? 14.234 18.453 12.07 1 95.12 329 GLN A C 1
ATOM 2561 O O . GLN A 1 329 ? 15.391 18.109 12.32 1 95.12 329 GLN A O 1
ATOM 2566 N N . GLY A 1 330 ? 14 19.578 11.531 1 88.5 330 GLY A N 1
ATOM 2567 C CA . GLY A 1 330 ? 15.047 20.516 11.18 1 88.5 330 GLY A CA 1
ATOM 2568 C C . GLY A 1 330 ? 15.75 21.109 12.383 1 88.5 330 GLY A C 1
ATOM 2569 O O . GLY A 1 330 ? 16.938 21.422 12.328 1 88.5 330 GLY A O 1
ATOM 2570 N N . LEU A 1 331 ? 15.039 21.266 13.438 1 84.69 331 LEU A N 1
ATOM 2571 C CA . LEU A 1 331 ? 15.57 21.844 14.672 1 84.69 331 LEU A CA 1
ATOM 2572 C C . LEU A 1 331 ? 16.312 20.781 15.484 1 84.69 331 LEU A C 1
ATOM 2574 O O . LEU A 1 331 ? 17.125 21.109 16.344 1 84.69 331 LEU A O 1
ATOM 2578 N N . ASP A 1 332 ? 15.984 19.516 15.258 1 92 332 ASP A N 1
ATOM 2579 C CA . ASP A 1 332 ? 16.516 18.406 16.031 1 92 332 ASP A CA 1
ATOM 2580 C C . ASP A 1 332 ? 17.938 18.062 15.609 1 92 332 ASP A C 1
ATOM 2582 O O . ASP A 1 332 ? 18.125 17.375 14.602 1 92 332 ASP A O 1
ATOM 2586 N N . ARG A 1 333 ? 18.859 18.328 16.438 1 87.44 333 ARG A N 1
ATOM 2587 C CA . ARG A 1 333 ? 20.266 18.031 16.141 1 87.44 333 ARG A CA 1
ATOM 2588 C C . ARG A 1 333 ? 20.672 16.672 16.688 1 87.44 333 ARG A C 1
ATOM 2590 O O . ARG A 1 333 ? 21.812 16.234 16.516 1 87.44 333 ARG A O 1
ATOM 2597 N N . HIS A 1 334 ? 19.797 16 17.312 1 92 334 HIS A N 1
ATOM 2598 C CA . HIS A 1 334 ? 20.109 14.742 17.969 1 92 334 HIS A CA 1
ATOM 2599 C C . HIS A 1 334 ? 19.625 13.547 17.141 1 92 334 HIS A C 1
ATOM 2601 O O . HIS A 1 334 ? 19.922 12.398 17.484 1 92 334 HIS A O 1
ATOM 2607 N N . GLY A 1 335 ? 18.922 13.805 16.094 1 94.62 335 GLY A N 1
ATOM 2608 C CA . GLY A 1 335 ? 18.484 12.727 15.219 1 94.62 335 GLY A CA 1
ATOM 2609 C C . GLY A 1 335 ? 17.438 11.836 15.844 1 94.62 335 GLY A C 1
ATOM 2610 O O . GLY A 1 335 ? 17.484 10.617 15.711 1 94.62 335 GLY A O 1
ATOM 2611 N N . ARG A 1 336 ? 16.453 12.461 16.547 1 96.56 336 ARG A N 1
ATOM 2612 C CA . ARG A 1 336 ? 15.445 11.688 17.266 1 96.56 336 ARG A CA 1
ATOM 2613 C C . ARG A 1 336 ? 14.062 11.883 16.641 1 96.56 336 ARG A C 1
ATOM 2615 O O . ARG A 1 336 ? 13.062 11.383 17.172 1 96.56 336 ARG A O 1
ATOM 2622 N N . THR A 1 337 ? 14.008 12.57 15.484 1 98.12 337 THR A N 1
ATOM 2623 C CA . THR A 1 337 ? 12.711 12.922 14.922 1 98.12 337 THR A CA 1
ATOM 2624 C C . THR A 1 337 ? 12.461 12.148 13.625 1 98.12 337 THR A C 1
ATOM 2626 O O . THR A 1 337 ? 13.305 12.148 12.727 1 98.12 337 THR A O 1
ATOM 2629 N N . ILE A 1 338 ? 11.375 11.477 13.578 1 98.5 338 ILE A N 1
ATOM 2630 C CA . ILE A 1 338 ? 10.82 10.883 12.367 1 98.5 338 ILE A CA 1
ATOM 2631 C C . ILE A 1 338 ? 9.781 11.828 11.758 1 98.5 338 ILE A C 1
ATOM 2633 O O . ILE A 1 338 ? 8.766 12.125 12.391 1 98.5 338 ILE A O 1
ATOM 2637 N N . TYR A 1 339 ? 10.07 12.297 10.539 1 98.56 339 TYR A N 1
ATOM 2638 C CA . TYR A 1 339 ? 9.211 13.266 9.875 1 98.56 339 TYR A CA 1
ATOM 2639 C C . TYR A 1 339 ? 8.258 12.57 8.906 1 98.56 339 TYR A C 1
ATOM 2641 O O . TYR A 1 339 ? 8.688 11.773 8.07 1 98.56 339 TYR A O 1
ATOM 2649 N N . LEU A 1 340 ? 6.961 12.852 9.047 1 98.62 340 LEU A N 1
ATOM 2650 C CA . LEU A 1 340 ? 5.961 12.312 8.133 1 98.62 340 LEU A CA 1
ATOM 2651 C C . LEU A 1 340 ? 5.355 13.414 7.273 1 98.62 340 LEU A C 1
ATOM 2653 O O . LEU A 1 340 ? 5.023 14.484 7.777 1 98.62 340 LEU A O 1
ATOM 2657 N N . GLY A 1 341 ? 5.25 13.141 5.965 1 97.75 341 GLY A N 1
ATOM 2658 C CA . GLY A 1 341 ? 4.574 14.016 5.02 1 97.75 341 GLY A CA 1
ATOM 2659 C C . GLY A 1 341 ? 3.652 13.266 4.074 1 97.75 341 GLY A C 1
ATOM 2660 O O . GLY A 1 341 ? 3.707 12.039 3.984 1 97.75 341 GLY A O 1
ATOM 2661 N N . THR A 1 342 ? 2.727 14 3.428 1 97.25 342 THR A N 1
ATOM 2662 C CA . THR A 1 342 ? 1.758 13.375 2.533 1 97.25 342 THR A CA 1
ATOM 2663 C C . THR A 1 342 ? 1.514 14.25 1.307 1 97.25 342 THR A C 1
ATOM 2665 O O . THR A 1 342 ? 1.604 15.477 1.385 1 97.25 342 THR A O 1
ATOM 2668 N N . PHE A 1 343 ? 1.207 13.648 0.216 1 97.56 343 PHE A N 1
ATOM 2669 C CA . PHE A 1 343 ? 0.813 14.359 -0.995 1 97.56 343 PHE A CA 1
ATOM 2670 C C . PHE A 1 343 ? -0.699 14.32 -1.18 1 97.56 343 PHE A C 1
ATOM 2672 O O . PHE A 1 343 ? -1.233 14.922 -2.111 1 97.56 343 PHE A O 1
ATOM 2679 N N . SER A 1 344 ? -1.374 13.656 -0.214 1 95 344 SER A N 1
ATOM 2680 C CA . SER A 1 344 ? -2.824 13.516 -0.303 1 95 344 SER A CA 1
ATOM 2681 C C . SER A 1 344 ? -3.521 14.844 -0.012 1 95 344 SER A C 1
ATOM 2683 O O . SER A 1 344 ? -4.609 15.109 -0.529 1 95 344 SER A O 1
ATOM 2685 N N . LYS A 1 345 ? -2.914 15.633 0.865 1 96 345 LYS A N 1
ATOM 2686 C CA . LYS A 1 345 ? -3.492 16.922 1.222 1 96 345 LYS A CA 1
ATOM 2687 C C . LYS A 1 345 ? -3.014 18.016 0.275 1 96 345 LYS A C 1
ATOM 2689 O O . LYS A 1 345 ? -3.754 18.953 -0.015 1 96 345 LYS A O 1
ATOM 2694 N N . THR A 1 346 ? -1.794 17.906 -0.226 1 96 346 THR A N 1
ATOM 2695 C CA . THR A 1 346 ? -1.224 18.969 -1.06 1 96 346 THR A CA 1
ATOM 2696 C C . THR A 1 346 ? -1.658 18.797 -2.514 1 96 346 THR A C 1
ATOM 2698 O O . THR A 1 346 ? -1.781 19.781 -3.246 1 96 346 THR A O 1
ATOM 2701 N N . LEU A 1 347 ? -1.844 17.547 -2.914 1 96.31 347 LEU A N 1
ATOM 2702 C CA . LEU A 1 347 ? -2.289 17.297 -4.281 1 96.31 347 LEU A CA 1
ATOM 2703 C C . LEU A 1 347 ? -3.703 16.734 -4.293 1 96.31 347 LEU A C 1
ATOM 2705 O O . LEU A 1 347 ? -4.68 17.484 -4.254 1 96.31 347 LEU A O 1
ATOM 2709 N N . TYR A 1 348 ? -3.832 15.414 -4.121 1 95.06 348 TYR A N 1
ATOM 2710 C CA . TYR A 1 348 ? -5.16 14.805 -4.051 1 95.06 348 TYR A CA 1
ATOM 2711 C C . TYR A 1 348 ? -5.098 13.43 -3.4 1 95.06 348 TYR A C 1
ATOM 2713 O O . TYR A 1 348 ? -4.105 12.711 -3.541 1 95.06 348 TYR A O 1
ATOM 2721 N N . PRO A 1 349 ? -6.16 13.031 -2.686 1 94.75 349 PRO A N 1
ATOM 2722 C CA . PRO A 1 349 ? -6.156 11.789 -1.898 1 94.75 349 PRO A CA 1
ATOM 2723 C C . PRO A 1 349 ? -6.004 10.547 -2.764 1 94.75 349 PRO A C 1
ATOM 2725 O O . PRO A 1 349 ? -5.34 9.586 -2.361 1 94.75 349 PRO A O 1
ATOM 2728 N N . GLY A 1 350 ? -6.531 10.484 -3.969 1 93.75 350 GLY A N 1
ATOM 2729 C CA . GLY A 1 350 ? -6.516 9.32 -4.84 1 93.75 350 GLY A CA 1
ATOM 2730 C C . GLY A 1 350 ? -5.121 8.945 -5.309 1 93.75 350 GLY A C 1
ATOM 2731 O O . GLY A 1 350 ? -4.91 7.848 -5.828 1 93.75 350 GLY A O 1
ATOM 2732 N N . LEU A 1 351 ? -4.152 9.805 -5.094 1 94.5 351 LEU A N 1
ATOM 2733 C CA . LEU A 1 351 ? -2.779 9.539 -5.508 1 94.5 351 LEU A CA 1
ATOM 2734 C C . LEU A 1 351 ? -2.145 8.461 -4.629 1 94.5 351 LEU A C 1
ATOM 2736 O O . LEU A 1 351 ? -1.277 7.715 -5.086 1 94.5 351 LEU A O 1
ATOM 2740 N N . ARG A 1 352 ? -2.561 8.438 -3.354 1 95.62 352 ARG A N 1
ATOM 2741 C CA . ARG A 1 352 ? -2.105 7.445 -2.385 1 95.62 352 ARG A CA 1
ATOM 2742 C C . ARG A 1 352 ? -0.583 7.441 -2.279 1 95.62 352 ARG A C 1
ATOM 2744 O O . ARG A 1 352 ? 0.052 6.398 -2.436 1 95.62 352 ARG A O 1
ATOM 2751 N N . MET A 1 353 ? -0.042 8.57 -1.896 1 96.94 353 MET A N 1
ATOM 2752 C CA . MET A 1 353 ? 1.408 8.688 -1.764 1 96.94 353 MET A CA 1
ATOM 2753 C C . MET A 1 353 ? 1.779 9.562 -0.572 1 96.94 353 MET A C 1
ATOM 2755 O O . MET A 1 353 ? 1.238 10.656 -0.409 1 96.94 353 MET A O 1
ATOM 2759 N N . GLY A 1 354 ? 2.559 9.109 0.274 1 97.69 354 GLY A N 1
ATOM 2760 C CA . GLY A 1 354 ? 3.186 9.805 1.386 1 97.69 354 GLY A CA 1
ATOM 2761 C C . GLY A 1 354 ? 4.656 9.469 1.545 1 97.69 354 GLY A C 1
ATOM 2762 O O . GLY A 1 354 ? 5.246 8.812 0.685 1 97.69 354 GLY A O 1
ATOM 2763 N N . TYR A 1 355 ? 5.262 10 2.543 1 98.62 355 TYR A N 1
ATOM 2764 C CA . TYR A 1 355 ? 6.68 9.734 2.752 1 98.62 355 TYR A CA 1
ATOM 2765 C C . TYR A 1 355 ? 7.07 9.969 4.207 1 98.62 355 TYR A C 1
ATOM 2767 O O . TYR A 1 355 ? 6.305 10.555 4.977 1 98.62 355 TYR A O 1
ATOM 2775 N N . MET A 1 356 ? 8.18 9.445 4.562 1 98.5 356 MET A N 1
ATOM 2776 C CA . MET A 1 356 ? 8.805 9.734 5.852 1 98.5 356 MET A CA 1
ATOM 2777 C C . MET A 1 356 ? 10.289 10.023 5.68 1 98.5 356 MET A C 1
ATOM 2779 O O . MET A 1 356 ? 10.914 9.57 4.719 1 98.5 356 MET A O 1
ATOM 2783 N N . ALA A 1 357 ? 10.766 10.867 6.418 1 98.5 357 ALA A N 1
ATOM 2784 C CA . ALA A 1 357 ? 12.203 11.078 6.59 1 98.5 357 ALA A CA 1
ATOM 2785 C C . ALA A 1 357 ? 12.68 10.5 7.922 1 98.5 357 ALA A C 1
ATOM 2787 O O . ALA A 1 357 ? 12.18 10.875 8.984 1 98.5 357 ALA A O 1
ATOM 2788 N N . LEU A 1 358 ? 13.633 9.641 7.828 1 98.25 358 LEU A N 1
ATOM 2789 C CA . LEU A 1 358 ? 14.07 8.852 8.977 1 98.25 358 LEU A CA 1
ATOM 2790 C C . LEU A 1 358 ? 15.5 9.227 9.383 1 98.25 358 LEU A C 1
ATOM 2792 O O . LEU A 1 358 ? 16.312 9.602 8.531 1 98.25 358 LEU A O 1
ATOM 2796 N N . PRO A 1 359 ? 15.773 9.133 10.734 1 96.31 359 PRO A N 1
ATOM 2797 C CA . PRO A 1 359 ? 17.188 9.031 11.078 1 96.31 359 PRO A CA 1
ATOM 2798 C C . PRO A 1 3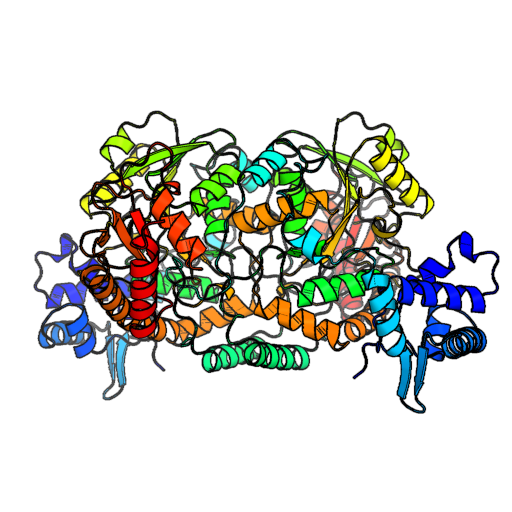59 ? 17.906 7.891 10.352 1 96.31 359 PRO A C 1
ATOM 2800 O O . PRO A 1 359 ? 17.297 6.848 10.094 1 96.31 359 PRO A O 1
ATOM 2803 N N . ASP A 1 360 ? 19.172 8.055 10.094 1 94.94 360 ASP A N 1
ATOM 2804 C CA . ASP A 1 360 ? 19.953 7.121 9.289 1 94.94 360 ASP A CA 1
ATOM 2805 C C . ASP A 1 360 ? 19.859 5.703 9.852 1 94.94 360 ASP A C 1
ATOM 2807 O O . ASP A 1 360 ? 19.703 4.738 9.094 1 94.94 360 ASP A O 1
ATOM 2811 N N . GLU A 1 361 ? 19.875 5.574 11.102 1 94.19 361 GLU A N 1
ATOM 2812 C CA . GLU A 1 361 ? 19.953 4.266 11.742 1 94.19 361 GLU A CA 1
ATOM 2813 C C . GLU A 1 361 ? 18.656 3.492 11.594 1 94.19 361 GLU A C 1
ATOM 2815 O O . GLU A 1 361 ? 18.609 2.279 11.812 1 94.19 361 GLU A O 1
ATOM 2820 N N . LEU A 1 362 ? 17.562 4.191 11.25 1 96.75 362 LEU A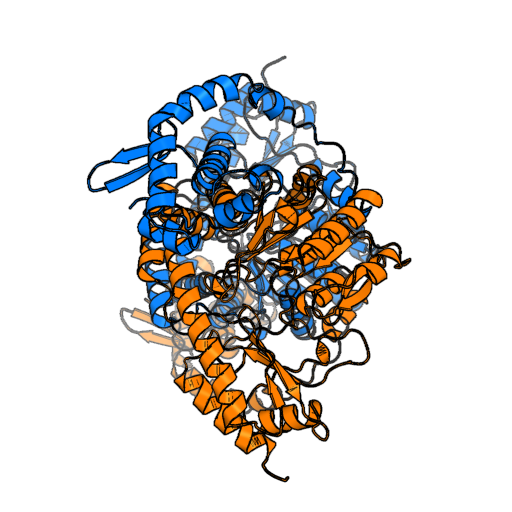 N 1
ATOM 2821 C CA . LEU A 1 362 ? 16.266 3.539 11.156 1 96.75 362 LEU A CA 1
ATOM 2822 C C . LEU A 1 362 ? 15.945 3.166 9.711 1 96.75 362 LEU A C 1
ATOM 2824 O O . LEU A 1 362 ? 15.039 2.371 9.453 1 96.75 362 LEU A O 1
ATOM 2828 N N . VAL A 1 363 ? 16.641 3.703 8.703 1 97 363 VAL A N 1
ATOM 2829 C CA . VAL A 1 363 ? 16.297 3.59 7.289 1 97 363 VAL A CA 1
ATOM 2830 C C . VAL A 1 363 ? 16.281 2.119 6.879 1 97 363 VAL A C 1
ATOM 2832 O O . VAL A 1 363 ? 15.336 1.662 6.227 1 97 363 VAL A O 1
ATOM 2835 N N . GLY A 1 364 ? 17.297 1.363 7.289 1 95.88 364 GLY A N 1
ATOM 2836 C CA . GLY A 1 364 ? 17.375 -0.044 6.93 1 95.88 364 GLY A CA 1
ATOM 2837 C C . GLY A 1 364 ? 16.188 -0.852 7.414 1 95.88 364 GLY A C 1
ATOM 2838 O O . GLY A 1 364 ? 15.602 -1.621 6.648 1 95.88 364 GLY A O 1
ATOM 2839 N N . ALA A 1 365 ? 15.805 -0.681 8.641 1 96.94 365 ALA A N 1
ATOM 2840 C CA . ALA A 1 365 ? 14.703 -1.436 9.242 1 96.94 365 ALA A CA 1
ATOM 2841 C C . ALA A 1 365 ? 13.375 -1.101 8.57 1 96.94 365 ALA A C 1
ATOM 2843 O O . ALA A 1 365 ? 12.578 -1.996 8.273 1 96.94 365 ALA A O 1
ATOM 2844 N N . PHE A 1 366 ? 13.188 0.172 8.336 1 97.88 366 PHE A N 1
ATOM 2845 C CA . PHE A 1 366 ? 11.93 0.594 7.734 1 97.88 366 PHE A CA 1
ATOM 2846 C C . PHE A 1 366 ? 11.836 0.129 6.285 1 97.88 366 PHE A C 1
ATOM 2848 O O . PHE A 1 366 ? 10.766 -0.244 5.812 1 97.88 366 PHE A O 1
ATOM 2855 N N . SER A 1 367 ? 12.906 0.155 5.57 1 96.69 367 SER A N 1
ATOM 2856 C CA . SER A 1 367 ? 12.922 -0.316 4.188 1 96.69 367 SER A CA 1
ATOM 2857 C C . SER A 1 367 ? 12.648 -1.813 4.109 1 96.69 367 SER A C 1
ATOM 2859 O O . SER A 1 367 ? 11.938 -2.273 3.219 1 96.69 367 SER A O 1
ATOM 2861 N N . ARG A 1 368 ? 13.25 -2.543 5.016 1 96.25 368 ARG A N 1
ATOM 2862 C CA . ARG A 1 368 ? 13 -3.979 5.066 1 96.25 368 ARG A CA 1
ATOM 2863 C C . ARG A 1 368 ? 11.539 -4.266 5.414 1 96.25 368 ARG A C 1
ATOM 2865 O O . ARG A 1 368 ? 10.922 -5.152 4.824 1 96.25 368 ARG A O 1
ATOM 2872 N N . ALA A 1 369 ? 11.023 -3.516 6.363 1 97.44 369 ALA A N 1
ATOM 2873 C CA . ALA A 1 369 ? 9.609 -3.656 6.711 1 97.44 369 ALA A CA 1
ATOM 2874 C C . ALA A 1 369 ? 8.719 -3.391 5.504 1 97.44 369 ALA A C 1
ATOM 2876 O O . ALA A 1 369 ? 7.766 -4.129 5.254 1 97.44 369 ALA A O 1
ATOM 2877 N N . ARG A 1 370 ? 9.07 -2.355 4.781 1 96.62 370 ARG A N 1
ATOM 2878 C CA . ARG A 1 370 ? 8.328 -2 3.572 1 96.62 370 ARG A CA 1
ATOM 2879 C C . ARG A 1 370 ? 8.367 -3.139 2.557 1 96.62 370 ARG A C 1
ATOM 2881 O O . ARG A 1 370 ? 7.348 -3.465 1.948 1 96.62 370 ARG A O 1
ATOM 2888 N N . SER A 1 371 ? 9.492 -3.713 2.379 1 96.12 371 SER A N 1
ATOM 2889 C CA . SER A 1 371 ? 9.656 -4.801 1.421 1 96.12 371 SER A CA 1
ATOM 2890 C C . SER A 1 371 ? 8.789 -6 1.795 1 96.12 371 SER A C 1
ATOM 2892 O O . SER A 1 371 ? 8.305 -6.719 0.919 1 96.12 371 SER A O 1
ATOM 2894 N N . ILE A 1 372 ? 8.547 -6.184 3.049 1 96.06 372 ILE A N 1
ATOM 2895 C CA . ILE A 1 372 ? 7.805 -7.336 3.545 1 96.06 372 ILE A CA 1
ATOM 2896 C C . ILE A 1 372 ? 6.305 -7.074 3.432 1 96.06 372 ILE A C 1
ATOM 2898 O O . ILE A 1 372 ? 5.551 -7.93 2.967 1 96.06 372 ILE A O 1
ATOM 2902 N N . VAL A 1 373 ? 5.879 -5.875 3.752 1 94.62 373 VAL A N 1
ATOM 2903 C CA . VAL A 1 373 ? 4.461 -5.586 3.92 1 94.62 373 VAL A CA 1
ATOM 2904 C C . VAL A 1 373 ? 3.783 -5.508 2.553 1 94.62 373 VAL A C 1
ATOM 2906 O O . VAL A 1 373 ? 2.732 -6.117 2.336 1 94.62 373 VAL A O 1
ATOM 2909 N N . ASP A 1 374 ? 4.422 -4.699 1.676 1 92.75 374 ASP A N 1
ATOM 2910 C CA . ASP A 1 374 ? 3.738 -4.617 0.389 1 92.75 374 ASP A CA 1
ATOM 2911 C C . ASP A 1 374 ? 4.707 -4.223 -0.724 1 92.75 374 ASP A C 1
ATOM 2913 O O . ASP A 1 374 ? 4.289 -3.938 -1.847 1 92.75 374 ASP A O 1
ATOM 2917 N N . GLY A 1 375 ? 6.012 -4.156 -0.417 1 93.81 375 GLY A N 1
ATOM 2918 C CA . GLY A 1 375 ? 7 -3.957 -1.467 1 93.81 375 GLY A CA 1
ATOM 2919 C C . GLY A 1 375 ? 7.355 -2.498 -1.684 1 93.81 375 GLY A C 1
ATOM 2920 O O . GLY A 1 375 ? 8.312 -1.991 -1.093 1 93.81 375 GLY A O 1
ATOM 2921 N N . HIS A 1 376 ? 6.664 -1.812 -2.598 1 93.44 376 HIS A N 1
ATOM 2922 C CA . HIS A 1 376 ? 6.898 -0.415 -2.943 1 93.44 376 HIS A CA 1
ATOM 2923 C C . HIS A 1 376 ? 5.664 0.21 -3.582 1 93.44 376 HIS A C 1
ATOM 2925 O O . HIS A 1 376 ? 4.676 -0.482 -3.844 1 93.44 376 HIS A O 1
ATOM 2931 N N . THR A 1 377 ? 5.711 1.451 -3.719 1 93.56 377 THR A N 1
ATOM 2932 C CA . THR A 1 377 ? 4.668 2.219 -4.391 1 93.56 377 THR A CA 1
ATOM 2933 C C . THR A 1 377 ? 4.867 2.189 -5.906 1 93.56 377 THR A C 1
ATOM 2935 O O . THR A 1 377 ? 6 2.146 -6.387 1 93.56 377 THR A O 1
ATOM 2938 N N . PRO A 1 378 ? 3.781 2.201 -6.691 1 94.31 378 PRO A N 1
ATOM 2939 C CA . PRO A 1 378 ? 3.938 2.152 -8.148 1 94.31 378 PRO A CA 1
ATOM 2940 C C . PRO A 1 378 ? 4.965 3.152 -8.664 1 94.31 378 PRO A C 1
ATOM 2942 O O . PRO A 1 378 ? 4.867 4.352 -8.383 1 94.31 378 PRO A O 1
ATOM 2945 N N . GLN A 1 379 ? 5.848 2.701 -9.445 1 93.44 379 GLN A N 1
ATOM 2946 C CA . GLN A 1 379 ? 7.008 3.48 -9.875 1 93.44 379 GLN A CA 1
ATOM 2947 C C . GLN A 1 379 ? 6.594 4.621 -10.797 1 93.44 379 GLN A C 1
ATOM 2949 O O . GLN A 1 379 ? 7.133 5.723 -10.719 1 93.44 379 GLN A O 1
ATOM 2954 N N . VAL A 1 380 ? 5.664 4.355 -11.664 1 95.12 380 VAL A N 1
ATOM 2955 C CA . VAL A 1 380 ? 5.254 5.359 -12.648 1 95.12 380 VAL A CA 1
ATOM 2956 C C . VAL A 1 380 ? 4.734 6.602 -11.93 1 95.12 380 VAL A C 1
ATOM 2958 O O . VAL A 1 380 ? 5.043 7.727 -12.32 1 95.12 380 VAL A O 1
ATOM 2961 N N . LEU A 1 381 ? 3.98 6.406 -10.883 1 96.69 381 LEU A N 1
ATOM 2962 C CA . LEU A 1 381 ? 3.43 7.523 -10.133 1 96.69 381 LEU A CA 1
ATOM 2963 C C . LEU A 1 381 ? 4.535 8.281 -9.398 1 96.69 381 LEU A C 1
ATOM 2965 O O . LEU A 1 381 ? 4.523 9.516 -9.359 1 96.69 381 LEU A O 1
ATOM 2969 N N . GLN A 1 382 ? 5.461 7.551 -8.828 1 97.56 382 GLN A N 1
ATOM 2970 C CA . GLN A 1 382 ? 6.566 8.18 -8.109 1 97.56 382 GLN A CA 1
ATOM 2971 C C . GLN A 1 382 ? 7.398 9.055 -9.047 1 97.56 382 GLN A C 1
ATOM 2973 O O . GLN A 1 382 ? 7.723 10.195 -8.719 1 97.56 382 GLN A O 1
ATOM 2978 N N . LEU A 1 383 ? 7.711 8.484 -10.203 1 97.5 383 LEU A N 1
ATOM 2979 C CA . LEU A 1 383 ? 8.562 9.195 -11.148 1 97.5 383 LEU A CA 1
ATOM 2980 C C . LEU A 1 383 ? 7.816 10.383 -11.766 1 97.5 383 LEU A C 1
ATOM 2982 O O . LEU A 1 383 ? 8.422 11.414 -12.062 1 97.5 383 LEU A O 1
ATOM 2986 N N . THR A 1 384 ? 6.523 10.227 -11.969 1 97.88 384 THR A N 1
ATOM 2987 C CA . THR A 1 384 ? 5.715 11.344 -12.438 1 97.88 384 THR A CA 1
ATOM 2988 C C . THR A 1 384 ? 5.727 12.477 -11.414 1 97.88 384 THR A C 1
ATOM 2990 O O . THR A 1 384 ? 5.902 13.641 -11.781 1 97.88 384 THR A O 1
ATOM 2993 N N . LEU A 1 385 ? 5.562 12.148 -10.164 1 98.38 385 LEU A N 1
ATOM 2994 C CA . LEU A 1 385 ? 5.59 13.148 -9.109 1 98.38 385 LEU A CA 1
ATOM 2995 C C . LEU A 1 385 ? 6.961 13.812 -9.016 1 98.38 385 LEU A C 1
ATOM 2997 O O . LEU A 1 385 ? 7.059 15.023 -8.812 1 98.38 385 LEU A O 1
ATOM 3001 N N . ALA A 1 386 ? 7.98 12.992 -9.148 1 97.56 386 ALA A N 1
ATOM 3002 C CA . ALA A 1 386 ? 9.336 13.539 -9.141 1 97.56 386 ALA A CA 1
ATOM 3003 C C . ALA A 1 386 ? 9.492 14.617 -10.211 1 97.56 386 ALA A C 1
ATOM 3005 O O . ALA A 1 386 ? 10.047 15.688 -9.938 1 97.56 386 ALA A O 1
ATOM 3006 N N . ARG A 1 387 ? 8.992 14.344 -11.367 1 96.31 387 ARG A N 1
ATOM 3007 C CA . ARG A 1 387 ? 9.07 15.305 -12.461 1 96.31 387 ARG A CA 1
ATOM 3008 C C . ARG A 1 387 ? 8.172 16.516 -12.195 1 96.31 387 ARG A C 1
ATOM 3010 O O . ARG A 1 387 ? 8.539 17.641 -12.5 1 96.31 387 ARG A O 1
ATOM 3017 N N . PHE A 1 388 ? 6.992 16.25 -11.703 1 97.81 388 PHE A N 1
ATOM 3018 C CA . PHE A 1 388 ? 6.051 17.297 -11.344 1 97.81 388 PHE A CA 1
ATOM 3019 C C . PHE A 1 388 ? 6.688 18.297 -10.383 1 97.81 388 PHE A C 1
ATOM 3021 O O . PHE A 1 388 ? 6.492 19.5 -10.508 1 97.81 388 PHE A O 1
ATOM 3028 N N . MET A 1 389 ? 7.473 17.781 -9.461 1 95.19 389 MET A N 1
ATOM 3029 C CA . MET A 1 389 ? 8.18 18.609 -8.484 1 95.19 389 MET A CA 1
ATOM 3030 C C . MET A 1 389 ? 9.383 19.297 -9.117 1 95.19 389 MET A C 1
ATOM 3032 O O . MET A 1 389 ? 9.586 20.5 -8.945 1 95.19 389 MET A O 1
ATOM 3036 N N . ALA A 1 390 ? 10.141 18.531 -9.852 1 89.06 390 ALA A N 1
ATOM 3037 C CA . ALA A 1 390 ? 11.367 19.031 -10.461 1 89.06 390 ALA A CA 1
ATOM 3038 C C . ALA A 1 390 ? 11.078 20.172 -11.438 1 89.06 390 ALA A C 1
ATOM 3040 O O . ALA A 1 390 ? 11.852 21.109 -11.547 1 89.06 390 ALA A O 1
ATOM 3041 N N . ASP A 1 391 ? 9.906 20.031 -12.086 1 91.06 391 ASP A N 1
ATOM 3042 C CA . ASP A 1 391 ? 9.555 21.031 -13.102 1 91.06 391 ASP A CA 1
ATOM 3043 C C . ASP A 1 391 ? 8.867 22.234 -12.469 1 91.06 391 ASP A C 1
ATOM 3045 O O . ASP A 1 391 ? 8.508 23.188 -13.164 1 91.06 391 ASP A O 1
ATOM 3049 N N . GLY A 1 392 ? 8.625 22.25 -11.188 1 89.69 392 GLY A N 1
ATOM 3050 C CA . GLY A 1 392 ? 8.117 23.406 -10.477 1 89.69 392 GLY A CA 1
ATOM 3051 C C . GLY A 1 392 ? 6.605 23.422 -10.359 1 89.69 392 GLY A C 1
ATOM 3052 O O . GLY A 1 392 ? 6.039 24.312 -9.719 1 89.69 392 GLY A O 1
ATOM 3053 N N . HIS A 1 393 ? 5.949 22.438 -10.945 1 94.69 393 HIS A N 1
ATOM 3054 C CA . HIS A 1 393 ? 4.488 22.406 -10.93 1 94.69 393 HIS A CA 1
ATOM 3055 C C . HIS A 1 393 ? 3.957 22.234 -9.516 1 94.69 393 HIS A C 1
ATOM 3057 O O . HIS A 1 393 ? 2.912 22.781 -9.164 1 94.69 393 HIS A O 1
ATOM 3063 N N . TYR A 1 394 ? 4.695 21.469 -8.703 1 95.06 394 TYR A N 1
ATOM 3064 C CA . TYR A 1 394 ? 4.27 21.219 -7.328 1 95.06 394 TYR A CA 1
ATOM 3065 C C . TYR A 1 394 ? 4.23 22.531 -6.539 1 95.06 394 TYR A C 1
ATOM 3067 O O . TYR A 1 394 ? 3.229 22.844 -5.891 1 95.06 394 TYR A O 1
ATOM 3075 N N . ASN A 1 395 ? 5.277 23.297 -6.59 1 89.75 395 ASN A N 1
ATOM 3076 C CA . ASN A 1 395 ? 5.359 24.547 -5.859 1 89.75 395 ASN A CA 1
ATOM 3077 C C . ASN A 1 395 ? 4.289 25.531 -6.32 1 89.75 395 ASN A C 1
ATOM 3079 O O . ASN A 1 395 ? 3.674 26.219 -5.5 1 89.75 395 ASN A O 1
ATOM 3083 N N . ALA A 1 396 ? 4.121 25.594 -7.57 1 91.88 396 ALA A N 1
ATOM 3084 C CA . ALA A 1 396 ? 3.098 26.469 -8.125 1 91.88 396 ALA A CA 1
ATOM 3085 C C . ALA A 1 396 ? 1.708 26.062 -7.637 1 91.88 396 ALA A C 1
ATOM 3087 O O . ALA A 1 396 ? 0.894 26.922 -7.289 1 91.88 396 ALA A O 1
ATOM 3088 N N . HIS A 1 397 ? 1.476 24.812 -7.617 1 95.12 397 HIS A N 1
ATOM 3089 C CA . HIS A 1 397 ? 0.183 24.297 -7.168 1 95.12 397 HIS A CA 1
ATOM 3090 C C . HIS A 1 397 ? -0.046 24.609 -5.691 1 95.12 397 HIS A C 1
ATOM 3092 O O . HIS A 1 397 ? -1.12 25.078 -5.312 1 95.12 397 HIS A O 1
ATOM 3098 N N . VAL A 1 398 ? 0.925 24.344 -4.887 1 93.75 398 VAL A N 1
ATOM 3099 C CA . VAL A 1 398 ? 0.817 24.578 -3.449 1 93.75 398 VAL A CA 1
ATOM 3100 C C . VAL A 1 398 ? 0.562 26.047 -3.186 1 93.75 398 VAL A C 1
ATOM 3102 O O . VAL A 1 398 ? -0.258 26.406 -2.334 1 93.75 398 VAL A O 1
ATOM 3105 N N . ARG A 1 399 ? 1.238 26.938 -3.9 1 90.69 399 ARG A N 1
ATOM 3106 C CA . ARG A 1 399 ? 1.042 28.375 -3.762 1 90.69 399 ARG A CA 1
ATOM 3107 C C . ARG A 1 399 ? -0.388 28.766 -4.113 1 90.69 399 ARG A C 1
ATOM 3109 O O . ARG A 1 399 ? -1.009 29.562 -3.408 1 90.69 399 ARG A O 1
ATOM 3116 N N . ALA A 1 400 ? -0.868 28.234 -5.176 1 95.31 400 ALA A N 1
ATOM 3117 C CA . ALA A 1 400 ? -2.234 28.531 -5.605 1 95.31 400 ALA A CA 1
ATOM 3118 C C . ALA A 1 400 ? -3.246 28.031 -4.574 1 95.31 400 ALA A C 1
ATOM 3120 O O . ALA A 1 400 ? -4.211 28.734 -4.258 1 95.31 400 ALA A O 1
ATOM 3121 N N . MET A 1 401 ? -3.023 26.859 -4.074 1 96.62 401 MET A N 1
ATOM 3122 C CA . MET A 1 401 ? -3.939 26.281 -3.096 1 96.62 401 MET A CA 1
ATOM 3123 C C . MET A 1 401 ? -3.883 27.047 -1.78 1 96.62 401 MET A C 1
ATOM 3125 O O . MET A 1 401 ? -4.902 27.203 -1.102 1 96.62 401 MET A O 1
ATOM 3129 N N . ARG A 1 402 ? -2.703 27.469 -1.405 1 93.81 402 ARG A N 1
ATOM 3130 C CA . ARG A 1 402 ? -2.557 28.25 -0.183 1 93.81 402 ARG A CA 1
ATOM 3131 C C . ARG A 1 402 ? -3.432 29.5 -0.224 1 93.81 402 ARG A C 1
ATOM 3133 O O . ARG A 1 402 ? -4.121 29.812 0.749 1 93.81 402 ARG A O 1
ATOM 3140 N N . LYS A 1 403 ? -3.4 30.188 -1.31 1 94.94 403 LYS A N 1
ATOM 3141 C CA . LYS A 1 403 ? -4.234 31.375 -1.485 1 94.94 403 LYS A CA 1
ATOM 3142 C C . LYS A 1 403 ? -5.715 31.016 -1.471 1 94.94 403 LYS A C 1
ATOM 3144 O O . LYS A 1 403 ? -6.516 31.688 -0.815 1 94.94 403 LYS A O 1
ATOM 3149 N N . LEU A 1 404 ? -6.02 30.016 -2.146 1 97.38 404 LEU A N 1
ATOM 3150 C CA . LEU A 1 404 ? -7.402 29.562 -2.256 1 97.38 404 LEU A CA 1
ATOM 3151 C C . LEU A 1 404 ? -7.949 29.156 -0.891 1 97.38 404 LEU A C 1
ATOM 3153 O O . LEU A 1 404 ? -9.055 29.547 -0.515 1 97.38 404 LEU A O 1
ATOM 3157 N N . TYR A 1 405 ? -7.207 28.344 -0.171 1 97.75 405 TYR A N 1
ATOM 3158 C CA . TYR A 1 405 ? -7.66 27.828 1.114 1 97.75 405 TYR A CA 1
ATOM 3159 C C . TYR A 1 405 ? -7.742 28.938 2.152 1 97.75 405 TYR A C 1
ATOM 3161 O O . TYR A 1 405 ? -8.617 28.922 3.025 1 97.75 405 TYR A O 1
ATOM 3169 N N . ALA A 1 406 ? -6.852 29.922 2.096 1 96.94 406 ALA A N 1
ATOM 3170 C CA . ALA A 1 406 ? -6.934 31.078 2.99 1 96.94 406 ALA A CA 1
ATOM 3171 C C . ALA A 1 406 ? -8.266 31.797 2.826 1 96.94 406 ALA A C 1
ATOM 3173 O O . ALA A 1 406 ? -8.906 32.156 3.816 1 96.94 406 ALA A O 1
ATOM 3174 N N . ALA A 1 407 ? -8.617 32 1.635 1 97.81 407 ALA A N 1
ATOM 3175 C CA . ALA A 1 407 ? -9.891 32.656 1.347 1 97.81 407 ALA A CA 1
ATOM 3176 C C . ALA A 1 407 ? -11.07 31.828 1.834 1 97.81 407 ALA A C 1
ATOM 3178 O O . ALA A 1 407 ? -12.055 32.375 2.34 1 97.81 407 ALA A O 1
ATOM 3179 N N . ARG A 1 408 ? -10.977 30.578 1.667 1 97.75 408 ARG A N 1
ATOM 3180 C CA . ARG A 1 408 ? -12.07 29.688 2.068 1 97.75 408 ARG A CA 1
ATOM 3181 C C . ARG A 1 408 ? -12.164 29.609 3.586 1 97.75 408 ARG A C 1
ATOM 3183 O O . ARG A 1 408 ? -13.266 29.469 4.137 1 97.75 408 ARG A O 1
ATOM 3190 N N . ARG A 1 409 ? -11.023 29.625 4.27 1 97.69 409 ARG A N 1
ATOM 3191 C CA . ARG A 1 409 ? -11.062 29.719 5.727 1 97.69 409 ARG A CA 1
ATOM 3192 C C . ARG A 1 409 ? -11.844 30.938 6.18 1 97.69 409 ARG A C 1
ATOM 3194 O O . ARG A 1 409 ? -12.672 30.844 7.09 1 97.69 409 ARG A O 1
ATOM 3201 N N . GLU A 1 410 ? -11.57 32.094 5.547 1 97.94 410 GLU A N 1
ATOM 3202 C CA . GLU A 1 410 ? -12.281 33.312 5.898 1 97.94 410 GLU A CA 1
ATOM 3203 C C . GLU A 1 410 ? -13.781 33.188 5.648 1 97.94 410 GLU A C 1
ATOM 3205 O O . GLU A 1 410 ? -14.594 33.625 6.461 1 97.94 410 GLU A O 1
ATOM 3210 N N . ALA A 1 411 ? -14.07 32.594 4.535 1 98.19 411 ALA A N 1
ATOM 3211 C CA . ALA A 1 411 ? -15.477 32.344 4.219 1 98.19 411 ALA A CA 1
ATOM 3212 C C . ALA A 1 411 ? -16.141 31.484 5.281 1 98.19 411 ALA A C 1
ATOM 3214 O O . ALA A 1 411 ? -17.297 31.734 5.652 1 98.19 411 ALA A O 1
ATOM 3215 N N . MET A 1 412 ? -15.5 30.5 5.723 1 97.94 412 MET A N 1
ATOM 3216 C CA . MET A 1 412 ? -16.031 29.594 6.75 1 97.94 412 MET A CA 1
ATOM 3217 C C . MET A 1 412 ? -16.234 30.344 8.062 1 97.94 412 MET A C 1
ATOM 3219 O O . MET A 1 412 ? -17.281 30.203 8.703 1 97.94 412 MET A O 1
ATOM 3223 N N . LEU A 1 413 ? -15.25 31.109 8.5 1 97.94 413 LEU A N 1
ATOM 3224 C CA . LEU A 1 413 ? -15.336 31.891 9.734 1 97.94 413 LEU A CA 1
ATOM 3225 C C . LEU A 1 413 ? -16.5 32.875 9.672 1 97.94 413 LEU A C 1
ATOM 3227 O O . LEU A 1 413 ? -17.266 33 10.633 1 97.94 413 LEU A O 1
ATOM 3231 N N . ASP A 1 414 ? -16.594 33.5 8.531 1 98.06 414 ASP A N 1
ATOM 3232 C CA . ASP A 1 414 ? -17.688 34.438 8.328 1 98.06 414 ASP A CA 1
ATOM 3233 C C . ASP A 1 414 ? -19.031 33.75 8.398 1 98.06 414 ASP A C 1
ATOM 3235 O O . ASP A 1 414 ? -19.969 34.25 9.016 1 98.06 414 ASP A O 1
ATOM 3239 N N . ALA A 1 415 ? -19.125 32.656 7.742 1 98 415 ALA A N 1
ATOM 3240 C CA . ALA A 1 415 ? -20.375 31.891 7.691 1 98 415 ALA A CA 1
ATOM 3241 C C . ALA A 1 415 ? -20.781 31.406 9.078 1 98 415 ALA A C 1
ATOM 3243 O O . ALA A 1 415 ? -21.969 31.453 9.438 1 98 415 ALA A O 1
ATOM 3244 N N . VAL A 1 416 ? -19.875 30.906 9.859 1 97.75 416 VAL A N 1
ATOM 3245 C CA . VAL A 1 416 ? -20.156 30.469 11.219 1 97.75 416 VAL A CA 1
ATOM 3246 C C . VAL A 1 416 ? -20.672 31.641 12.047 1 97.75 416 VAL A C 1
ATOM 3248 O O . VAL A 1 416 ? -21.672 31.5 12.773 1 97.75 416 VAL A O 1
ATOM 3251 N N . GLY A 1 417 ? -20 32.75 11.953 1 97.31 417 GLY A N 1
ATOM 3252 C CA . GLY A 1 417 ? -20.422 33.938 12.688 1 97.31 417 GLY A CA 1
ATOM 3253 C C . GLY A 1 417 ? -21.812 34.406 12.305 1 97.31 417 GLY A C 1
ATOM 3254 O O . GLY A 1 417 ? -22.594 34.844 13.164 1 97.31 417 GLY A O 1
ATOM 3255 N N . LYS A 1 418 ? -22.094 34.344 11.078 1 97.19 418 LYS A N 1
ATOM 3256 C CA . LYS A 1 418 ? -23.344 34.844 10.523 1 97.19 418 LYS A CA 1
ATOM 3257 C C . LYS A 1 418 ? -24.516 33.906 10.844 1 97.19 418 LYS A C 1
ATOM 3259 O O . LYS A 1 418 ? -25.578 34.375 11.25 1 97.19 418 LYS A O 1
ATOM 3264 N N . HIS A 1 419 ? -24.328 32.625 10.688 1 97.25 419 HIS A N 1
ATOM 3265 C CA . HIS A 1 419 ? -25.453 31.703 10.68 1 97.25 419 HIS A CA 1
ATOM 3266 C C . HIS A 1 419 ? -25.562 30.953 12.008 1 97.25 419 HIS A C 1
ATOM 3268 O O . HIS A 1 419 ? -26.625 30.453 12.359 1 97.25 419 HIS A O 1
ATOM 3274 N N . LEU A 1 420 ? -24.516 30.844 12.734 1 96.62 420 LEU A N 1
ATOM 3275 C CA . LEU A 1 420 ? -24.531 29.984 13.914 1 96.62 420 LEU A CA 1
ATOM 3276 C C . LEU A 1 420 ? -24.312 30.797 15.18 1 96.62 420 LEU A C 1
ATOM 3278 O O . LEU A 1 420 ? -23.891 30.25 16.203 1 96.62 420 LEU A O 1
ATOM 3282 N N . ALA A 1 421 ? -24.531 32.062 15.047 1 95.12 421 ALA A N 1
ATOM 3283 C CA . ALA A 1 421 ? -24.453 32.906 16.234 1 95.12 421 ALA A CA 1
ATOM 3284 C C . ALA A 1 421 ? -25.328 32.344 17.359 1 95.12 421 ALA A C 1
ATOM 3286 O O . ALA A 1 421 ? -26.5 32.031 17.141 1 95.12 421 ALA A O 1
ATOM 3287 N N . GLY A 1 422 ? -24.703 32.219 18.516 1 94.81 422 GLY A N 1
ATOM 3288 C CA . GLY A 1 422 ? -25.438 31.719 19.656 1 94.81 422 GLY A CA 1
ATOM 3289 C C . GLY A 1 422 ? -25.438 30.203 19.75 1 94.81 422 GLY A C 1
ATOM 3290 O O . GLY A 1 422 ? -25.906 29.641 20.734 1 94.81 422 GLY A O 1
ATOM 3291 N N . VAL A 1 423 ? -24.953 29.562 18.828 1 96.19 423 VAL A N 1
ATOM 3292 C CA . VAL A 1 423 ? -24.922 28.109 18.812 1 96.19 423 VAL A CA 1
ATOM 3293 C C . VAL A 1 423 ? -23.484 27.625 18.953 1 96.19 423 VAL A C 1
ATOM 3295 O O . VAL A 1 423 ? -23.188 26.781 19.797 1 96.19 423 VAL A O 1
ATOM 3298 N N . ALA A 1 424 ? -22.641 28.219 18.125 1 96.88 424 ALA A N 1
ATOM 3299 C CA . ALA A 1 424 ? -21.234 27.781 18.094 1 96.88 424 ALA A CA 1
ATOM 3300 C C . ALA A 1 424 ? -20.312 28.938 17.75 1 96.88 424 ALA A C 1
ATOM 3302 O O . ALA A 1 424 ? -20.734 29.922 17.125 1 96.88 424 ALA A O 1
ATOM 3303 N N . ARG A 1 425 ? -19.109 28.812 18.172 1 96.12 425 ARG A N 1
ATOM 3304 C CA . ARG A 1 425 ? -18.062 29.766 17.844 1 96.12 425 ARG A CA 1
ATOM 3305 C C . ARG A 1 425 ? -16.875 29.078 17.172 1 96.12 425 ARG A C 1
ATOM 3307 O O . ARG A 1 425 ? -16.438 28.016 17.625 1 96.12 425 ARG A O 1
ATOM 3314 N N . ALA A 1 426 ? -16.406 29.703 16.141 1 96.56 426 ALA A N 1
ATOM 3315 C CA . ALA A 1 426 ? -15.258 29.156 15.414 1 96.56 426 ALA A CA 1
ATOM 3316 C C . ALA A 1 426 ? -13.945 29.625 16.031 1 96.56 426 ALA A C 1
ATOM 3318 O O . ALA A 1 426 ? -13.82 30.797 16.406 1 96.56 426 ALA A O 1
ATOM 3319 N N . LEU A 1 427 ? -13.047 28.719 16.219 1 94.12 427 LEU A N 1
ATOM 3320 C CA . LEU A 1 427 ? -11.68 29.078 16.562 1 94.12 427 LEU A CA 1
ATOM 3321 C C . LEU A 1 427 ? -10.828 29.25 15.312 1 94.12 427 LEU A C 1
ATOM 3323 O O . LEU A 1 427 ? -10.758 28.359 14.469 1 94.12 427 LEU A O 1
ATOM 3327 N N . ARG A 1 428 ? -10.227 30.391 15.141 1 93.94 428 ARG A N 1
ATOM 3328 C CA . ARG A 1 428 ? -9.461 30.719 13.945 1 93.94 428 ARG A CA 1
ATOM 3329 C C . ARG A 1 428 ? -8.094 30.047 13.977 1 93.94 428 ARG A C 1
ATOM 3331 O O . ARG A 1 428 ? -7.207 30.469 14.727 1 93.94 428 ARG A O 1
ATOM 3338 N N . PRO A 1 429 ? -7.898 29.062 13.18 1 92.69 429 PRO A N 1
ATOM 3339 C CA . PRO A 1 429 ? -6.539 28.516 13.086 1 92.69 429 PRO A CA 1
ATOM 3340 C C . PRO A 1 429 ? -5.625 29.375 12.211 1 92.69 429 PRO A C 1
ATOM 3342 O O . PRO A 1 429 ? -6.102 30.109 11.344 1 92.69 429 PRO A O 1
ATOM 3345 N N . GLU A 1 430 ? -4.332 29.266 12.445 1 89.75 430 GLU A N 1
ATOM 3346 C CA . GLU A 1 430 ? -3.354 29.984 11.648 1 89.75 430 GLU A CA 1
ATOM 3347 C C . GLU A 1 430 ? -3.188 29.359 10.266 1 89.75 430 GLU A C 1
ATOM 3349 O O . GLU A 1 430 ? -2.65 29.984 9.352 1 89.75 430 GLU A O 1
ATOM 3354 N N . GLY A 1 431 ? -3.602 28.188 10.141 1 92.94 431 GLY A N 1
ATOM 3355 C CA . GLY A 1 431 ? -3.531 27.438 8.898 1 92.94 431 GLY A CA 1
ATOM 3356 C C . GLY A 1 431 ? -4.277 26.109 8.961 1 92.94 431 GLY A C 1
ATOM 3357 O O . GLY A 1 431 ? -5.055 25.875 9.891 1 92.94 431 GLY A O 1
ATOM 3358 N N . GLY A 1 432 ? -4.086 25.359 7.871 1 94.5 432 GLY A N 1
ATOM 3359 C CA . GLY A 1 432 ? -4.699 24.047 7.809 1 94.5 432 GLY A CA 1
ATOM 3360 C C . GLY A 1 432 ? -5.93 24 6.922 1 94.5 432 GLY A C 1
ATOM 3361 O O . GLY A 1 432 ? -6.172 24.922 6.141 1 94.5 432 GLY A O 1
ATOM 3362 N N . LEU A 1 433 ? -6.672 22.906 7.059 1 96.62 433 LEU A N 1
ATOM 3363 C CA . LEU A 1 433 ? -7.746 22.641 6.113 1 96.62 433 LEU A CA 1
ATOM 3364 C C . LEU A 1 433 ? -9.102 22.609 6.816 1 96.62 433 LEU A C 1
ATOM 3366 O O . LEU A 1 433 ? -10.125 22.359 6.188 1 96.62 433 LEU A O 1
ATOM 3370 N N . GLN A 1 434 ? -9.172 22.828 8.133 1 96.5 434 GLN A N 1
ATOM 3371 C CA . GLN A 1 434 ? -10.406 22.734 8.906 1 96.5 434 GLN A CA 1
ATOM 3372 C C . GLN A 1 434 ? -10.422 23.734 10.055 1 96.5 434 GLN A C 1
ATOM 3374 O O . GLN A 1 434 ? -9.367 24.25 10.453 1 96.5 434 GLN A O 1
ATOM 3379 N N . VAL A 1 435 ? -11.602 23.984 10.57 1 96.62 435 VAL A N 1
ATOM 3380 C CA . VAL A 1 435 ? -11.82 24.938 11.664 1 96.62 435 VAL A CA 1
ATOM 3381 C C . VAL A 1 435 ? -12.578 24.25 12.797 1 96.62 435 VAL A C 1
ATOM 3383 O O . VAL A 1 435 ? -13.68 23.734 12.586 1 96.62 435 VAL A O 1
ATOM 3386 N N . PRO A 1 436 ? -11.953 24.172 13.969 1 96.75 436 PRO A N 1
ATOM 3387 C CA . PRO A 1 436 ? -12.742 23.719 15.109 1 96.75 436 PRO A CA 1
ATOM 3388 C C . PRO A 1 436 ? -13.805 24.719 15.539 1 96.75 436 PRO A C 1
ATOM 3390 O O . PRO A 1 436 ? -13.547 25.938 15.57 1 96.75 436 PRO A O 1
ATOM 3393 N N . CYS A 1 437 ? -14.969 24.234 15.789 1 96.94 437 CYS A N 1
ATOM 3394 C CA . CYS A 1 437 ? -16.078 25.031 16.281 1 96.94 437 CYS A CA 1
ATOM 3395 C C . CYS A 1 437 ? -16.562 24.531 17.641 1 96.94 437 CYS A C 1
ATOM 3397 O O . CYS A 1 437 ? -16.906 23.359 17.781 1 96.94 437 CYS A O 1
ATOM 3399 N N . LEU A 1 438 ? -16.625 25.438 18.594 1 96.75 438 LEU A N 1
ATOM 3400 C CA . LEU A 1 438 ? -17.047 25.078 19.938 1 96.75 438 LEU A CA 1
ATOM 3401 C C . LEU A 1 438 ? -18.516 25.438 20.156 1 96.75 438 LEU A C 1
ATOM 3403 O O . LEU A 1 438 ? -18.938 26.531 19.812 1 96.75 438 LEU A O 1
ATOM 3407 N N . LEU A 1 439 ? -19.172 24.531 20.719 1 96.94 439 LEU A N 1
ATOM 3408 C CA . LEU A 1 439 ? -20.578 24.75 21 1 96.94 439 LEU A CA 1
ATOM 3409 C C . LEU A 1 439 ? -20.75 25.656 22.203 1 96.94 439 LEU A C 1
ATOM 3411 O O . LEU A 1 439 ? -20 25.562 23.172 1 96.94 439 LEU A O 1
ATOM 3415 N N . GLU A 1 440 ? -21.766 26.516 22.109 1 95.56 440 GLU A N 1
ATOM 3416 C CA . GLU A 1 440 ? -22.156 27.328 23.25 1 95.56 440 GLU A CA 1
ATOM 3417 C C . GLU A 1 440 ? -22.859 26.5 24.312 1 95.56 440 GLU A C 1
ATOM 3419 O O . GLU A 1 440 ? -23.359 25.406 24.031 1 95.56 440 GLU A O 1
ATOM 3424 N N . PRO A 1 441 ? -22.812 27.078 25.562 1 93.25 441 PRO A N 1
ATOM 3425 C CA . PRO A 1 441 ? -23.516 26.359 26.625 1 93.25 441 PRO A CA 1
ATOM 3426 C C . PRO A 1 441 ? -24.969 26.062 26.266 1 93.25 441 PRO A C 1
ATOM 3428 O O . PRO A 1 441 ? -25.656 26.906 25.672 1 93.25 441 PRO A O 1
ATOM 3431 N N . GLY A 1 442 ? -25.422 24.891 26.609 1 92.25 442 GLY A N 1
ATOM 3432 C CA . GLY A 1 442 ? -26.797 24.5 26.344 1 92.25 442 GLY A CA 1
ATOM 3433 C C . GLY A 1 442 ? -26.953 23.625 25.109 1 92.25 442 GLY A C 1
ATOM 3434 O O . GLY A 1 442 ? -27.969 22.969 24.938 1 92.25 442 GLY A O 1
ATOM 3435 N N . TRP A 1 443 ? -25.984 23.656 24.297 1 94.5 443 TRP A N 1
ATOM 3436 C CA . TRP A 1 443 ? -26.016 22.828 23.094 1 94.5 443 TRP A CA 1
ATOM 3437 C C . TRP A 1 443 ? -25.25 21.531 23.297 1 94.5 443 TRP A C 1
ATOM 3439 O O . TRP A 1 443 ? -24.25 21.5 24.016 1 94.5 443 TRP A O 1
ATOM 3449 N N . SER A 1 444 ? -25.781 20.5 22.672 1 94.56 444 SER A N 1
ATOM 3450 C CA . SER A 1 444 ? -25.188 19.172 22.75 1 94.56 444 SER A CA 1
ATOM 3451 C C . SER A 1 444 ? -24.578 18.75 21.422 1 94.56 444 SER A C 1
ATOM 3453 O O . SER A 1 444 ? -25.234 18.812 20.375 1 94.56 444 SER A O 1
ATOM 3455 N N . GLU A 1 445 ? -23.281 18.344 21.516 1 96.44 445 GLU A N 1
ATOM 3456 C CA . GLU A 1 445 ? -22.609 17.875 20.312 1 96.44 445 GLU A CA 1
ATOM 3457 C C . GLU A 1 445 ? -23.359 16.703 19.688 1 96.44 445 GLU A C 1
ATOM 3459 O O . GLU A 1 445 ? -23.609 16.703 18.484 1 96.44 445 GLU A O 1
ATOM 3464 N N . ALA A 1 446 ? -23.734 15.727 20.469 1 95.06 446 ALA A N 1
ATOM 3465 C CA . ALA A 1 446 ? -24.438 14.539 19.984 1 95.06 446 ALA A CA 1
ATOM 3466 C C . ALA A 1 446 ? -25.766 14.922 19.328 1 95.06 446 ALA A C 1
ATOM 3468 O O . ALA A 1 446 ? -26.125 14.398 18.266 1 95.06 446 ALA A O 1
ATOM 3469 N N . ASP A 1 447 ? -26.484 15.797 19.953 1 95.44 447 ASP A N 1
ATOM 3470 C CA . ASP A 1 447 ? -27.781 16.203 19.453 1 95.44 447 ASP A CA 1
ATOM 3471 C C . ASP A 1 447 ? -27.641 16.969 18.125 1 95.44 447 ASP A C 1
ATOM 3473 O O . ASP A 1 447 ? -28.406 16.734 17.188 1 95.44 447 ASP A O 1
ATOM 3477 N N . THR A 1 448 ? -26.734 17.859 18.156 1 96.12 448 THR A N 1
ATOM 3478 C CA . THR A 1 448 ? -26.547 18.656 16.938 1 96.12 448 THR A CA 1
ATOM 3479 C C . THR A 1 448 ? -26.094 17.781 15.781 1 96.12 448 THR A C 1
ATOM 3481 O O . THR A 1 448 ? -26.516 17.984 14.641 1 96.12 448 THR A O 1
ATOM 3484 N N . ILE A 1 449 ? -25.234 16.828 16 1 95.62 449 ILE A N 1
ATOM 3485 C CA . ILE A 1 449 ? -24.781 15.898 14.969 1 95.62 449 ILE A CA 1
ATOM 3486 C C . ILE A 1 449 ? -25.969 15.078 14.445 1 95.62 449 ILE A C 1
ATOM 3488 O O . ILE A 1 449 ? -26.125 14.906 13.234 1 95.62 449 ILE A O 1
ATOM 3492 N N . ARG A 1 450 ? -26.766 14.578 15.297 1 95.44 450 ARG A N 1
ATOM 3493 C CA . ARG A 1 450 ? -27.938 13.805 14.914 1 95.44 450 ARG A CA 1
ATOM 3494 C C . ARG A 1 450 ? -28.875 14.633 14.039 1 95.44 450 ARG A C 1
ATOM 3496 O O . ARG A 1 450 ? -29.359 14.148 13.016 1 95.44 450 ARG A O 1
ATOM 3503 N N . ARG A 1 451 ? -29.156 15.82 14.43 1 95.25 451 ARG A N 1
ATOM 3504 C CA . ARG A 1 451 ? -30.047 16.703 13.688 1 95.25 451 ARG A CA 1
ATOM 3505 C C . ARG A 1 451 ? -29.469 17.031 12.312 1 95.25 451 ARG A C 1
ATOM 3507 O O . ARG A 1 451 ? -30.203 17.078 11.32 1 95.25 451 ARG A O 1
ATOM 3514 N N . ALA A 1 452 ? -28.188 17.344 12.305 1 94.56 452 ALA A N 1
ATOM 3515 C CA . ALA A 1 452 ? -27.531 17.594 11.031 1 94.56 452 ALA A CA 1
ATOM 3516 C C . ALA A 1 452 ? -27.656 16.391 10.094 1 94.56 452 ALA A C 1
ATOM 3518 O O . ALA A 1 452 ? -27.922 16.547 8.906 1 94.56 452 ALA A O 1
ATOM 3519 N N . ALA A 1 453 ? -27.453 15.219 10.641 1 91.75 453 ALA A N 1
ATOM 3520 C CA . ALA A 1 453 ? -27.547 13.992 9.859 1 91.75 453 ALA A CA 1
ATOM 3521 C C . ALA A 1 453 ? -28.938 13.82 9.266 1 91.75 453 ALA A C 1
ATOM 3523 O O . ALA A 1 453 ? -29.094 13.344 8.141 1 91.75 453 ALA A O 1
ATOM 3524 N N . GLN A 1 454 ? -29.891 14.078 9.977 1 91.81 454 GLN A N 1
ATOM 3525 C CA . GLN A 1 454 ? -31.281 13.992 9.523 1 91.81 454 GLN A CA 1
ATOM 3526 C C . GLN A 1 454 ? -31.516 14.922 8.336 1 91.81 454 GLN A C 1
ATOM 3528 O O . GLN A 1 454 ? -32.406 14.664 7.508 1 91.81 454 GLN A O 1
ATOM 3533 N N . ALA A 1 455 ? -30.75 15.922 8.336 1 89.62 455 ALA A N 1
ATOM 3534 C CA . ALA A 1 455 ? -30.875 16.875 7.23 1 89.62 455 ALA A CA 1
ATOM 3535 C C . ALA A 1 455 ? -29.906 16.531 6.102 1 89.62 455 ALA A C 1
ATOM 3537 O O . ALA A 1 455 ? -29.734 17.312 5.168 1 89.62 455 ALA A O 1
ATOM 3538 N N . GLY A 1 456 ? -29.125 15.453 6.246 1 85.75 456 GLY A N 1
ATOM 3539 C CA . GLY A 1 456 ? -28.234 15.008 5.199 1 85.75 456 GLY A CA 1
ATOM 3540 C C . GLY A 1 456 ? -26.859 15.664 5.273 1 85.75 456 GLY A C 1
ATOM 3541 O O . GLY A 1 456 ? -26.125 15.703 4.277 1 85.75 456 GLY A O 1
ATOM 3542 N N . LEU A 1 457 ? -26.578 16.266 6.426 1 88.69 457 LEU A N 1
ATOM 3543 C CA . LEU A 1 457 ? -25.266 16.891 6.613 1 88.69 457 LEU A CA 1
ATOM 3544 C C . LEU A 1 457 ? -24.391 16.062 7.535 1 88.69 457 LEU A C 1
ATOM 3546 O O . LEU A 1 457 ? -24.875 15.492 8.523 1 88.69 457 LEU A O 1
ATOM 3550 N N . VAL A 1 458 ? -23.203 15.906 7.094 1 86.44 458 VAL A N 1
ATOM 3551 C CA . VAL A 1 458 ? -22.234 15.242 7.957 1 86.44 458 VAL A CA 1
ATOM 3552 C C . VAL A 1 458 ? -21.469 16.281 8.773 1 86.44 458 VAL A C 1
ATOM 3554 O O . VAL A 1 458 ? -20.875 17.203 8.219 1 86.44 458 VAL A O 1
ATOM 3557 N N . LEU A 1 459 ? -21.625 16.109 10.062 1 92.12 459 LEU A N 1
ATOM 3558 C CA . LEU A 1 459 ? -20.984 17.031 10.992 1 92.12 459 LEU A CA 1
ATOM 3559 C C . LEU A 1 459 ? -19.984 16.297 11.875 1 92.12 459 LEU A C 1
ATOM 3561 O O . LEU A 1 459 ? -20.344 15.711 12.898 1 92.12 459 LEU A O 1
ATOM 3565 N N . PRO A 1 460 ? -18.656 16.391 11.539 1 92.94 460 PRO A N 1
ATOM 3566 C CA . PRO A 1 460 ? -17.656 15.688 12.359 1 92.94 460 PRO A CA 1
ATOM 3567 C C . PRO A 1 460 ? -17.531 16.281 13.758 1 92.94 460 PRO A C 1
ATOM 3569 O O . PRO A 1 460 ? -17.266 17.484 13.898 1 92.94 460 PRO A O 1
ATOM 3572 N N . GLY A 1 461 ? -17.625 15.43 14.758 1 94.44 461 GLY A N 1
ATOM 3573 C CA . GLY A 1 461 ? -17.547 15.883 16.141 1 94.44 461 GLY A CA 1
ATOM 3574 C C . GLY A 1 461 ? -16.141 15.875 16.688 1 94.44 461 GLY A C 1
ATOM 3575 O O . GLY A 1 461 ? -15.273 15.156 16.188 1 94.44 461 GLY A O 1
ATOM 3576 N N . LEU A 1 462 ? -15.93 16.641 17.719 1 95.56 462 LEU A N 1
ATOM 3577 C CA . LEU A 1 462 ? -14.633 16.719 18.391 1 95.56 462 LEU A CA 1
ATOM 3578 C C . LEU A 1 462 ? -14.5 15.625 19.453 1 95.56 462 LEU A C 1
ATOM 3580 O O . LEU A 1 462 ? -13.391 15.172 19.75 1 95.56 462 LEU A O 1
ATOM 3584 N N . ALA A 1 463 ? -15.617 15.172 20 1 93.56 463 ALA A N 1
ATOM 3585 C CA . ALA A 1 463 ? -15.617 14.289 21.156 1 93.56 463 ALA A CA 1
ATOM 3586 C C . ALA A 1 463 ? -14.898 12.977 20.859 1 93.56 463 ALA A C 1
ATOM 3588 O O . ALA A 1 463 ? -14.164 12.461 21.703 1 93.56 463 ALA A O 1
ATOM 3589 N N . ARG A 1 464 ? -15.086 12.477 19.703 1 91 464 ARG A N 1
ATOM 3590 C CA . ARG A 1 464 ? -14.531 11.18 19.328 1 91 464 ARG A CA 1
ATOM 3591 C C . ARG A 1 464 ? -13.008 11.242 19.234 1 91 464 ARG A C 1
ATOM 3593 O O . ARG A 1 464 ? -12.336 10.203 19.203 1 91 464 ARG A O 1
ATOM 3600 N N . LEU A 1 465 ? -12.414 12.375 19.219 1 95.44 465 LEU A N 1
ATOM 3601 C CA . LEU A 1 465 ? -10.984 12.547 19.031 1 95.44 465 LEU A CA 1
ATOM 3602 C C . LEU A 1 465 ? -10.266 12.578 20.391 1 95.44 465 LEU A C 1
ATOM 3604 O O . LEU A 1 465 ? -9.031 12.625 20.438 1 95.44 465 LEU A O 1
ATOM 3608 N N . TYR A 1 466 ? -11.07 12.555 21.469 1 95.5 466 TYR A N 1
ATOM 3609 C CA . TYR A 1 466 ? -10.523 12.461 22.812 1 95.5 466 TYR A CA 1
ATOM 3610 C C . TYR A 1 466 ? -10.375 11 23.234 1 95.5 466 TYR A C 1
ATOM 3612 O O . TYR A 1 466 ? -11.156 10.148 22.828 1 95.5 466 TYR A O 1
ATOM 3620 N N . ALA A 1 467 ? -9.367 10.703 23.984 1 92 467 ALA A N 1
ATOM 3621 C CA . ALA A 1 467 ? -9.18 9.367 24.547 1 92 467 ALA A CA 1
ATOM 3622 C C . ALA A 1 467 ? -10.219 9.086 25.625 1 92 467 ALA A C 1
ATOM 3624 O O . ALA A 1 467 ? -10.625 7.934 25.828 1 92 467 ALA A O 1
ATOM 3625 N N . ASP A 1 468 ? -10.516 10.078 26.359 1 87.69 468 ASP A N 1
ATOM 3626 C CA . ASP A 1 468 ? -11.461 9.953 27.469 1 87.69 468 ASP A CA 1
ATOM 3627 C C . ASP A 1 468 ? -12.539 11.031 27.391 1 87.69 468 ASP A C 1
ATOM 3629 O O . ASP A 1 468 ? -13.016 11.367 26.312 1 87.69 468 ASP A O 1
ATOM 3633 N N . THR A 1 469 ? -12.906 11.539 28.5 1 85.25 469 THR A N 1
ATOM 3634 C CA . THR A 1 469 ? -13.961 12.547 28.547 1 85.25 469 THR A CA 1
ATOM 3635 C C . THR A 1 469 ? -13.531 13.82 27.844 1 85.25 469 THR A C 1
ATOM 3637 O O . THR A 1 469 ? -12.508 14.414 28.172 1 85.25 469 THR A O 1
ATOM 3640 N N . PRO A 1 470 ? -14.367 14.148 26.938 1 85.88 470 PRO A N 1
ATOM 3641 C CA . PRO A 1 470 ? -14 15.344 26.172 1 85.88 470 PRO A CA 1
ATOM 3642 C C . PRO A 1 470 ? -14.023 16.609 27.031 1 85.88 470 PRO A C 1
ATOM 3644 O O . PRO A 1 470 ? -14.945 16.812 27.828 1 85.88 470 PRO A O 1
ATOM 3647 N N . ALA A 1 471 ? -13.047 17.406 26.812 1 81.38 471 ALA A N 1
ATOM 3648 C CA . ALA A 1 471 ? -13 18.703 27.484 1 81.38 471 ALA A CA 1
ATOM 3649 C C . ALA A 1 471 ? -13.805 19.734 26.703 1 81.38 471 ALA A C 1
ATOM 3651 O O . ALA A 1 471 ? -14.32 20.688 27.281 1 81.38 471 ALA A O 1
ATOM 3652 N N . LEU A 1 472 ? -13.828 19.578 25.453 1 85 472 LEU A N 1
ATOM 3653 C CA . LEU A 1 472 ? -14.531 20.5 24.562 1 85 472 LEU A CA 1
ATOM 3654 C C . LEU A 1 472 ? -15.539 19.75 23.703 1 85 472 LEU A C 1
ATOM 3656 O O . LEU A 1 472 ? -15.305 18.609 23.312 1 85 472 LEU A O 1
ATOM 3660 N N . GLN A 1 473 ? -16.672 20.453 23.547 1 92.75 473 GLN A N 1
ATOM 3661 C CA . GLN A 1 473 ? -17.688 19.938 22.641 1 92.75 473 GLN A CA 1
ATOM 3662 C C . GLN A 1 473 ? -17.812 20.812 21.406 1 92.75 473 GLN A C 1
ATOM 3664 O O . GLN A 1 473 ? -17.719 22.047 21.5 1 92.75 473 GLN A O 1
ATOM 3669 N N . GLY A 1 474 ? -17.922 20.172 20.375 1 96.25 474 GLY A N 1
ATOM 3670 C CA . GLY A 1 474 ? -18.078 20.922 19.156 1 96.25 474 GLY A CA 1
ATOM 3671 C C . GLY A 1 474 ? -17.844 20.094 17.906 1 96.25 474 GLY A C 1
ATOM 3672 O O . GLY A 1 474 ? -18.156 18.906 17.875 1 96.25 474 GLY A O 1
ATOM 3673 N N . TRP A 1 475 ? -17.484 20.844 16.859 1 96.81 475 TRP A N 1
ATOM 3674 C CA . TRP A 1 475 ? -17.312 20.234 15.539 1 96.81 475 TRP A CA 1
ATOM 3675 C C . TRP A 1 475 ? -15.969 20.625 14.93 1 96.81 475 TRP A C 1
ATOM 3677 O O . TRP A 1 475 ? -15.32 21.562 15.391 1 96.81 475 TRP A O 1
ATOM 3687 N N . LEU A 1 476 ? -15.531 19.812 14.055 1 96.69 476 LEU A N 1
ATOM 3688 C CA . LEU A 1 476 ? -14.406 20.141 13.18 1 96.69 476 LEU A CA 1
ATOM 3689 C C . LEU A 1 476 ? -14.867 20.266 11.734 1 96.69 476 LEU A C 1
ATOM 3691 O O . LEU A 1 476 ? -15.258 19.281 11.109 1 96.69 476 LEU A O 1
ATOM 3695 N N . LEU A 1 477 ? -14.797 21.469 11.156 1 96.81 477 LEU A N 1
ATOM 3696 C CA . LEU A 1 477 ? -15.406 21.75 9.859 1 96.81 477 LEU A CA 1
ATOM 3697 C C . LEU A 1 477 ? -14.344 21.938 8.789 1 96.81 477 LEU A C 1
ATOM 3699 O O . LEU A 1 477 ? -13.57 22.906 8.844 1 96.81 477 LEU A O 1
ATOM 3703 N N . GLY A 1 478 ? -14.352 21.031 7.801 1 96.25 478 GLY A N 1
ATOM 3704 C CA . GLY A 1 478 ? -13.469 21.203 6.66 1 96.25 478 GLY A CA 1
ATOM 3705 C C . GLY A 1 478 ? -13.969 22.234 5.664 1 96.25 478 GLY A C 1
ATOM 3706 O O . GLY A 1 478 ? -15.172 22.328 5.414 1 96.25 478 GLY A O 1
ATOM 3707 N N . TYR A 1 479 ? -13.055 23.031 5.102 1 96.56 479 TYR A N 1
ATOM 3708 C CA . TYR A 1 479 ? -13.477 24.094 4.188 1 96.56 479 TYR A CA 1
ATOM 3709 C C . TYR A 1 479 ? -12.75 23.984 2.857 1 96.56 479 TYR A C 1
ATOM 3711 O O . TYR A 1 479 ? -13.164 24.578 1.862 1 96.56 479 TYR A O 1
ATOM 3719 N N . ALA A 1 480 ? -11.688 23.234 2.816 1 95.5 480 ALA A N 1
ATOM 3720 C CA . ALA A 1 480 ? -10.758 23.297 1.688 1 95.5 480 ALA A CA 1
ATOM 3721 C C . ALA A 1 480 ? -11.422 22.812 0.404 1 95.5 480 ALA A C 1
ATOM 3723 O O . ALA A 1 480 ? -11.164 23.344 -0.677 1 95.5 480 ALA A O 1
ATOM 3724 N N . SER A 1 481 ? -12.297 21.859 0.505 1 94 481 SER A N 1
ATOM 3725 C CA . SER A 1 481 ? -12.891 21.25 -0.678 1 94 481 SER A CA 1
ATOM 3726 C C . SER A 1 481 ? -14.148 21.984 -1.12 1 94 481 SER A C 1
ATOM 3728 O O . SER A 1 481 ? -14.797 21.594 -2.094 1 94 481 SER A O 1
ATOM 3730 N N . LEU A 1 482 ? -14.531 23.109 -0.449 1 94.88 482 LEU A N 1
ATOM 3731 C CA . LEU A 1 482 ? -15.773 23.828 -0.72 1 94.88 482 LEU A CA 1
ATOM 3732 C C . LEU A 1 482 ? -15.492 25.25 -1.217 1 94.88 482 LEU A C 1
ATOM 3734 O O . LEU A 1 482 ? -14.57 25.906 -0.729 1 94.88 482 LEU A O 1
ATOM 3738 N N . SER A 1 483 ? -16.281 25.656 -2.158 1 95.88 483 SER A N 1
ATOM 3739 C CA . SER A 1 483 ? -16.25 27.062 -2.527 1 95.88 483 SER A CA 1
ATOM 3740 C C . SER A 1 483 ? -16.891 27.938 -1.452 1 95.88 483 SER A C 1
ATOM 3742 O O . SER A 1 483 ? -17.594 27.438 -0.576 1 95.88 483 SER A O 1
ATOM 3744 N N . ALA A 1 484 ? -16.578 29.219 -1.544 1 96.69 484 ALA A N 1
ATOM 3745 C CA . ALA A 1 484 ? -17.172 30.156 -0.591 1 96.69 484 ALA A CA 1
ATOM 3746 C C . ALA A 1 484 ? -18.703 30.062 -0.616 1 96.69 484 ALA A C 1
ATOM 3748 O O . ALA A 1 484 ? -19.344 30.109 0.432 1 96.69 484 ALA A O 1
ATOM 3749 N N . HIS A 1 485 ? -19.219 29.922 -1.806 1 96.62 485 HIS A N 1
ATOM 3750 C CA . HIS A 1 485 ? -20.656 29.812 -1.973 1 96.62 485 HIS A CA 1
ATOM 3751 C C . HIS A 1 485 ? -21.188 28.531 -1.344 1 96.62 485 HIS A C 1
ATOM 3753 O O . HIS A 1 485 ? -22.203 28.547 -0.644 1 96.62 485 HIS A O 1
ATOM 3759 N N . GLU A 1 486 ? -20.5 27.422 -1.626 1 95.25 486 GLU A N 1
ATOM 3760 C CA . GLU A 1 486 ? -20.891 26.141 -1.054 1 95.25 486 GLU A CA 1
ATOM 3761 C C . GLU A 1 486 ? -20.812 26.156 0.47 1 95.25 486 GLU A C 1
ATOM 3763 O O . GLU A 1 486 ? -21.641 25.562 1.15 1 95.25 486 GLU A O 1
ATOM 3768 N N . ILE A 1 487 ? -19.844 26.828 1.05 1 96.94 487 ILE A N 1
ATOM 3769 C CA . ILE A 1 487 ? -19.672 26.969 2.492 1 96.94 487 ILE A CA 1
ATOM 3770 C C . ILE A 1 487 ? -20.891 27.703 3.076 1 96.94 487 ILE A C 1
ATOM 3772 O O . ILE A 1 487 ? -21.5 27.234 4.039 1 96.94 487 ILE A O 1
ATOM 3776 N N . ASP A 1 488 ? -21.219 28.781 2.447 1 97.44 488 ASP A N 1
ATOM 3777 C CA . ASP A 1 488 ? -22.328 29.594 2.945 1 97.44 488 ASP A CA 1
ATOM 3778 C C . ASP A 1 488 ? -23.641 28.812 2.891 1 97.44 488 ASP A C 1
ATOM 3780 O O . ASP A 1 488 ? -24.422 28.828 3.848 1 97.44 488 ASP A O 1
ATOM 3784 N N . LEU A 1 489 ? -23.875 28.156 1.806 1 95.88 489 LEU A N 1
ATOM 3785 C CA . LEU A 1 489 ? -25.094 27.375 1.63 1 95.88 489 LEU A CA 1
ATOM 3786 C C . LEU A 1 489 ? -25.188 26.25 2.656 1 95.88 489 LEU A C 1
ATOM 3788 O O . LEU A 1 489 ? -26.234 26.031 3.264 1 95.88 489 LEU A O 1
ATOM 3792 N N . ALA A 1 490 ? -24.109 25.531 2.801 1 95.56 490 ALA A N 1
ATOM 3793 C CA . ALA A 1 490 ? -24.078 24.422 3.75 1 95.56 490 ALA A CA 1
ATOM 3794 C C . ALA A 1 490 ? -24.281 24.922 5.18 1 95.56 490 ALA A C 1
ATOM 3796 O O . ALA A 1 490 ? -24.953 24.266 5.98 1 95.56 490 ALA A O 1
ATOM 3797 N N . MET A 1 491 ? -23.719 26.047 5.488 1 96.75 491 MET A N 1
ATOM 3798 C CA . MET A 1 491 ? -23.828 26.609 6.828 1 96.75 491 MET A CA 1
ATOM 3799 C C . MET A 1 491 ? -25.266 27.047 7.125 1 96.75 491 MET A C 1
ATOM 3801 O O . MET A 1 491 ? -25.766 26.844 8.242 1 96.75 491 MET A O 1
ATOM 3805 N N . ARG A 1 492 ? -25.875 27.578 6.16 1 96.38 492 ARG A N 1
ATOM 3806 C CA . ARG A 1 492 ? -27.281 27.969 6.301 1 96.38 492 ARG A CA 1
ATOM 3807 C C . ARG A 1 492 ? -28.156 26.734 6.551 1 96.38 492 ARG A C 1
ATOM 3809 O O . ARG A 1 492 ? -29.031 26.766 7.422 1 96.38 492 ARG A O 1
ATOM 3816 N N . ARG A 1 493 ? -27.922 25.766 5.805 1 95.69 493 ARG A N 1
ATOM 3817 C CA . ARG A 1 493 ? -28.672 24.516 5.977 1 95.69 493 ARG A CA 1
ATOM 3818 C C . ARG A 1 493 ? -28.438 23.938 7.363 1 95.69 493 ARG A C 1
ATOM 3820 O O . ARG A 1 493 ? -29.375 23.438 7.992 1 95.69 493 ARG A O 1
ATOM 3827 N N . LEU A 1 494 ? -27.219 23.984 7.773 1 96.38 494 LEU A N 1
ATOM 3828 C CA . LEU A 1 494 ? -26.891 23.484 9.102 1 96.38 494 LEU A CA 1
ATOM 3829 C C . LEU A 1 494 ? -27.625 24.266 10.18 1 96.38 494 LEU A C 1
ATOM 3831 O O . LEU A 1 494 ? -28.188 23.688 11.117 1 96.38 494 LEU A O 1
ATOM 3835 N N . ALA A 1 495 ? -27.594 25.562 10.039 1 96.69 495 ALA A N 1
ATOM 3836 C CA . ALA A 1 495 ? -28.266 26.422 11.008 1 96.69 495 ALA A CA 1
ATOM 3837 C C . ALA A 1 495 ? -29.75 26.078 11.117 1 96.69 495 ALA A C 1
ATOM 3839 O O . ALA A 1 495 ? -30.297 26.016 12.219 1 96.69 495 ALA A O 1
ATOM 3840 N N . VAL A 1 496 ? -30.344 25.875 10 1 95.88 496 VAL A N 1
ATOM 3841 C CA . VAL A 1 496 ? -31.766 25.547 9.969 1 95.88 496 VAL A CA 1
ATOM 3842 C C . VAL A 1 496 ? -31.984 24.172 10.617 1 95.88 496 VAL A C 1
ATOM 3844 O O . VAL A 1 496 ? -32.906 24 11.414 1 95.88 496 VAL A O 1
ATOM 3847 N N . ALA A 1 497 ? -31.172 23.234 10.32 1 95.12 497 ALA A N 1
ATOM 3848 C CA . ALA A 1 497 ? -31.312 21.859 10.805 1 95.12 497 ALA A CA 1
ATOM 3849 C C . ALA A 1 497 ? -31.172 21.797 12.32 1 95.12 497 ALA A C 1
ATOM 3851 O O . ALA A 1 497 ? -31.875 21.031 12.984 1 95.12 497 ALA A O 1
ATOM 3852 N N . ILE A 1 498 ? -30.281 22.562 12.875 1 94.5 498 ILE A N 1
ATOM 3853 C CA . ILE A 1 498 ? -29.969 22.406 14.289 1 94.5 498 ILE A CA 1
ATOM 3854 C C . ILE A 1 498 ? -30.953 23.219 15.133 1 94.5 498 ILE A C 1
ATOM 3856 O O . ILE A 1 498 ? -31.234 22.875 16.281 1 94.5 498 ILE A O 1
ATOM 3860 N N . ARG A 1 499 ? -31.5 24.234 14.547 1 91.81 499 ARG A N 1
ATOM 3861 C CA . ARG A 1 499 ? -32.406 25.094 15.297 1 91.81 499 ARG A CA 1
ATOM 3862 C C . ARG A 1 499 ? -33.844 24.562 15.219 1 91.81 499 ARG A C 1
ATOM 3864 O O . ARG A 1 499 ? -34.688 24.953 16.016 1 91.81 499 ARG A O 1
ATOM 3871 N N . LYS A 1 500 ? -34.031 23.75 14.234 1 77.81 500 LYS A N 1
ATOM 3872 C CA . LYS A 1 500 ? -35.375 23.203 14.117 1 77.81 500 LYS A CA 1
ATOM 3873 C C . LYS A 1 500 ? -35.781 22.406 15.359 1 77.81 500 LYS A C 1
ATOM 3875 O O . LYS A 1 500 ? -34.969 21.594 15.852 1 77.81 500 LYS A O 1
ATOM 3880 N N . LYS A 1 501 ? -36.656 22.984 16.312 1 60.56 501 LYS A N 1
ATOM 3881 C CA . LYS A 1 501 ? -37.219 22.281 17.469 1 60.56 501 LYS A CA 1
ATOM 3882 C C . LYS A 1 501 ? -37.844 20.969 17.062 1 60.56 501 LYS A C 1
ATOM 3884 O O . LYS A 1 501 ? -38.531 20.891 16.031 1 60.56 501 LYS A O 1
ATOM 3889 N N . GLY A 1 502 ? -37.188 19.781 17.25 1 45.44 502 GLY A N 1
ATOM 3890 C CA . GLY A 1 502 ? -38 18.562 17.203 1 45.44 502 GLY A CA 1
ATOM 3891 C C . GLY A 1 502 ? -39.312 18.688 17.906 1 45.44 502 GLY A C 1
ATOM 3892 O O . GLY A 1 502 ? -39.5 19.547 18.766 1 45.44 502 GLY A O 1
ATOM 3893 N N . MET B 1 1 ? 11.797 25.5 -17.719 1 32.09 1 MET B N 1
ATOM 3894 C CA . MET B 1 1 ? 11.203 26.516 -16.844 1 32.09 1 MET B CA 1
ATOM 3895 C C . MET B 1 1 ? 11.695 26.375 -15.414 1 32.09 1 MET B C 1
ATOM 3897 O O . MET B 1 1 ? 11.68 25.266 -14.859 1 32.09 1 MET B O 1
ATOM 3901 N N . SER B 1 2 ? 12.555 27.219 -15.023 1 43.78 2 SER B N 1
ATOM 3902 C CA . SER B 1 2 ? 13.414 27.188 -13.844 1 43.78 2 SER B CA 1
ATOM 3903 C C . SER B 1 2 ? 12.609 26.969 -12.57 1 43.78 2 SER B C 1
ATOM 3905 O O . SER B 1 2 ? 11.484 27.469 -12.453 1 43.78 2 SER B O 1
ATOM 3907 N N . LYS B 1 3 ? 12.969 26.062 -11.719 1 58 3 LYS B N 1
ATOM 3908 C CA . LYS B 1 3 ? 12.531 25.578 -10.414 1 58 3 LYS B CA 1
ATOM 3909 C C . LYS B 1 3 ? 12.398 26.719 -9.414 1 58 3 LYS B C 1
ATOM 3911 O O . LYS B 1 3 ? 13.383 27.391 -9.094 1 58 3 LYS B O 1
ATOM 3916 N N . THR B 1 4 ? 11.219 27.453 -9.383 1 64.5 4 THR B N 1
ATOM 3917 C CA . THR B 1 4 ? 11.227 28.516 -8.391 1 64.5 4 THR B CA 1
ATOM 3918 C C . THR B 1 4 ? 10.648 28.031 -7.062 1 64.5 4 THR B C 1
ATOM 3920 O O . THR B 1 4 ? 9.516 27.547 -7.012 1 64.5 4 THR B O 1
ATOM 3923 N N . PHE B 1 5 ? 11.539 27.875 -6.098 1 71.88 5 PHE B N 1
ATOM 3924 C CA . PHE B 1 5 ? 11.156 27.609 -4.719 1 71.88 5 PHE B CA 1
ATOM 3925 C C . PHE B 1 5 ? 10.805 28.906 -4 1 71.88 5 PHE B C 1
ATOM 3927 O O . PHE B 1 5 ? 11.312 29.984 -4.352 1 71.88 5 PHE B O 1
ATOM 3934 N N . ALA B 1 6 ? 9.836 28.797 -3.047 1 70.69 6 ALA B N 1
ATOM 3935 C CA . ALA B 1 6 ? 9.531 29.969 -2.227 1 70.69 6 ALA B CA 1
ATOM 3936 C C . ALA B 1 6 ? 10.633 30.234 -1.206 1 70.69 6 ALA B C 1
ATOM 3938 O O . ALA B 1 6 ? 10.844 31.375 -0.788 1 70.69 6 ALA B O 1
ATOM 3939 N N . LEU B 1 7 ? 11.43 29.219 -0.864 1 74.12 7 LEU B N 1
ATOM 3940 C CA . LEU B 1 7 ? 12.531 29.281 0.093 1 74.12 7 LEU B CA 1
ATOM 3941 C C . LEU B 1 7 ? 12.039 29.766 1.456 1 74.12 7 LEU B C 1
ATOM 3943 O O . LEU B 1 7 ? 12.617 30.688 2.039 1 74.12 7 LEU B O 1
ATOM 3947 N N . GLU B 1 8 ? 10.953 29.188 1.925 1 75.31 8 GLU B N 1
ATOM 3948 C CA . GLU B 1 8 ? 10.43 29.531 3.242 1 75.31 8 GLU B CA 1
ATOM 3949 C C . GLU B 1 8 ? 11.469 29.281 4.332 1 75.31 8 GLU B C 1
ATOM 3951 O O . GLU B 1 8 ? 11.438 29.922 5.383 1 75.31 8 GLU B O 1
ATOM 3956 N N . THR B 1 9 ? 12.32 28.484 4.055 1 80.81 9 THR B N 1
ATOM 3957 C CA . THR B 1 9 ? 13.406 28.172 4.984 1 80.81 9 THR B CA 1
ATOM 3958 C C . THR B 1 9 ? 14.227 29.406 5.293 1 80.81 9 THR B C 1
ATOM 3960 O O . THR B 1 9 ? 14.781 29.547 6.387 1 80.81 9 THR B O 1
ATOM 3963 N N . LEU B 1 10 ? 14.297 30.266 4.312 1 80.56 10 LEU B N 1
ATOM 3964 C CA . LEU B 1 10 ? 15.039 31.5 4.543 1 80.56 10 LEU B CA 1
ATOM 3965 C C . LEU B 1 10 ? 14.43 32.312 5.691 1 80.56 10 LEU B C 1
ATOM 3967 O O . LEU B 1 10 ? 15.156 32.875 6.516 1 80.56 10 LEU B O 1
ATOM 3971 N N . LYS B 1 11 ? 13.141 32.312 5.625 1 77.06 11 LYS B N 1
ATOM 3972 C CA . LYS B 1 11 ? 12.453 33 6.715 1 77.06 11 LYS B CA 1
ATOM 3973 C C . LYS B 1 11 ? 12.758 32.344 8.055 1 77.06 11 LYS B C 1
ATOM 3975 O O . LYS B 1 11 ? 12.93 33 9.07 1 77.06 11 LYS B O 1
ATOM 3980 N N . ILE B 1 12 ? 12.875 31.109 8.047 1 76.5 12 ILE B N 1
ATOM 3981 C CA . ILE B 1 12 ? 13.164 30.328 9.242 1 76.5 12 ILE B CA 1
ATOM 3982 C C . ILE B 1 12 ? 14.586 30.594 9.711 1 76.5 12 ILE B C 1
ATOM 3984 O O . ILE B 1 12 ? 14.828 30.875 10.891 1 76.5 12 ILE B O 1
ATOM 3988 N N . ARG B 1 13 ? 15.445 30.531 8.82 1 78.31 13 ARG B N 1
ATOM 3989 C CA . ARG B 1 13 ? 16.859 30.641 9.148 1 78.31 13 ARG B CA 1
ATOM 3990 C C . ARG B 1 13 ? 17.219 32.062 9.547 1 78.31 13 ARG B C 1
ATOM 3992 O O . ARG B 1 13 ? 18.125 32.281 10.344 1 78.31 13 ARG B O 1
ATOM 3999 N N . MET B 1 14 ? 16.484 33.031 8.961 1 77.56 14 MET B N 1
ATOM 4000 C CA . MET B 1 14 ? 16.734 34.406 9.281 1 77.56 14 MET B CA 1
ATOM 4001 C C . MET B 1 14 ? 16.438 34.719 10.75 1 77.56 14 MET B C 1
ATOM 4003 O O . MET B 1 14 ? 16.938 35.688 11.32 1 77.56 14 MET B O 1
ATOM 4007 N N . GLY B 1 15 ? 15.625 33.812 11.297 1 69.69 15 GLY B N 1
ATOM 4008 C CA . GLY B 1 15 ? 15.258 33.969 12.695 1 69.69 15 GLY B CA 1
ATOM 4009 C C . GLY B 1 15 ? 16.25 33.312 13.648 1 69.69 15 GLY B C 1
ATOM 4010 O O . GLY B 1 15 ? 16.109 33.438 14.867 1 69.69 15 GLY B O 1
ATOM 4011 N N . ASP B 1 16 ? 17.25 32.719 13.141 1 73.94 16 ASP B N 1
ATOM 4012 C CA . ASP B 1 16 ? 18.266 32.062 13.961 1 73.94 16 ASP B CA 1
ATOM 4013 C C . ASP B 1 16 ? 19.031 33.062 14.805 1 73.94 16 ASP B C 1
ATOM 4015 O O . ASP B 1 16 ? 19.359 34.156 14.328 1 73.94 16 ASP B O 1
ATOM 4019 N N . ALA B 1 17 ? 19.281 32.688 16.016 1 69.75 17 ALA B N 1
ATOM 4020 C CA . ALA B 1 17 ? 19.938 33.531 16.984 1 69.75 17 ALA B CA 1
ATOM 4021 C C . ALA B 1 17 ? 21.312 34 16.469 1 69.75 17 ALA B C 1
ATOM 4023 O O . ALA B 1 17 ? 21.75 35.125 16.734 1 69.75 17 ALA B O 1
ATOM 4024 N N . ASP B 1 18 ? 21.875 33.062 15.758 1 71.06 18 ASP B N 1
ATOM 4025 C CA . ASP B 1 18 ? 23.234 33.375 15.281 1 71.06 18 ASP B CA 1
ATOM 4026 C C . ASP B 1 18 ? 23.203 34.469 14.234 1 71.06 18 ASP B C 1
ATOM 4028 O O . ASP B 1 18 ? 24.203 35.156 14.047 1 71.06 18 ASP B O 1
ATOM 4032 N N . LEU B 1 19 ? 22.062 34.656 13.633 1 73.31 19 LEU B N 1
ATOM 4033 C CA . LEU B 1 19 ? 21.984 35.656 12.57 1 73.31 19 LEU B CA 1
ATOM 4034 C C . LEU B 1 19 ? 21.328 36.938 13.078 1 73.31 19 LEU B C 1
ATOM 4036 O O . LEU B 1 19 ? 21.359 37.969 12.398 1 73.31 19 LEU B O 1
ATOM 4040 N N . ALA B 1 20 ? 20.781 36.906 14.25 1 75.5 20 ALA B N 1
ATOM 4041 C CA . ALA B 1 20 ? 19.969 38 14.812 1 75.5 20 ALA B CA 1
ATOM 4042 C C . ALA B 1 20 ? 20.766 39.281 14.883 1 75.5 20 ALA B C 1
ATOM 4044 O O . ALA B 1 20 ? 20.219 40.375 14.617 1 75.5 20 ALA B O 1
ATOM 4045 N N . PRO B 1 21 ? 22.078 39.219 15.133 1 71.19 21 PRO B N 1
ATOM 4046 C CA . PRO B 1 21 ? 22.812 40.469 15.25 1 71.19 21 PRO B CA 1
ATOM 4047 C C . PRO B 1 21 ? 23.125 41.094 13.898 1 71.19 21 PRO B C 1
ATOM 4049 O O . PRO B 1 21 ? 23.516 42.281 13.836 1 71.19 21 PRO B O 1
ATOM 4052 N N . LEU B 1 22 ? 22.844 40.438 12.852 1 74.62 22 LEU B N 1
ATOM 4053 C CA . LEU B 1 22 ? 23.219 40.938 11.523 1 74.62 22 LEU B CA 1
ATOM 4054 C C . LEU B 1 22 ? 22.078 41.75 10.914 1 74.62 22 LEU B C 1
ATOM 4056 O O . LEU B 1 22 ? 20.922 41.594 11.305 1 74.62 22 LEU B O 1
ATOM 4060 N N . ASP B 1 23 ? 22.531 42.719 10.117 1 77.5 23 ASP B N 1
ATOM 4061 C CA . ASP B 1 23 ? 21.531 43.438 9.328 1 77.5 23 ASP B CA 1
ATOM 4062 C C . ASP B 1 23 ? 20.719 42.469 8.461 1 77.5 23 ASP B C 1
ATOM 4064 O O . ASP B 1 23 ? 21.203 41.375 8.117 1 77.5 23 ASP B O 1
ATOM 4068 N N . LEU B 1 24 ? 19.531 42.875 8.18 1 84.94 24 LEU B N 1
ATOM 4069 C CA . LEU B 1 24 ? 18.578 42 7.5 1 84.94 24 LEU B CA 1
ATOM 4070 C C . LEU B 1 24 ? 19.141 41.469 6.191 1 84.94 24 LEU B C 1
ATOM 4072 O O . LEU B 1 24 ? 18.969 40.281 5.863 1 84.94 24 LEU B O 1
ATOM 4076 N N . HIS B 1 25 ? 19.797 42.375 5.422 1 82.38 25 HIS B N 1
ATOM 4077 C CA . HIS B 1 25 ? 20.328 41.906 4.145 1 82.38 25 HIS B CA 1
ATOM 4078 C C . HIS B 1 25 ? 21.422 40.875 4.34 1 82.38 25 HIS B C 1
ATOM 4080 O O . HIS B 1 25 ? 21.547 39.938 3.545 1 82.38 25 HIS B O 1
ATOM 4086 N N . LEU B 1 26 ? 22.172 40.969 5.395 1 80.81 26 LEU B N 1
ATOM 4087 C CA . LEU B 1 26 ? 23.234 40 5.699 1 80.81 26 LEU B CA 1
ATOM 4088 C C . LEU B 1 26 ? 22.625 38.688 6.164 1 80.81 26 LEU B C 1
ATOM 4090 O O . LEU B 1 26 ? 23.188 37.625 5.887 1 80.81 26 LEU B O 1
ATOM 4094 N N . ARG B 1 27 ? 21.531 38.781 6.898 1 84.56 27 ARG B N 1
ATOM 4095 C CA . ARG B 1 27 ? 20.859 37.562 7.332 1 84.56 27 ARG B CA 1
ATOM 4096 C C . ARG B 1 27 ? 20.375 36.75 6.137 1 84.56 27 ARG B C 1
ATOM 4098 O O . ARG B 1 27 ? 20.547 35.531 6.098 1 84.56 27 ARG B O 1
ATOM 4105 N N . ILE B 1 28 ? 19.781 37.5 5.258 1 86.88 28 ILE B N 1
ATOM 4106 C CA . ILE B 1 28 ? 19.297 36.844 4.043 1 86.88 28 ILE B CA 1
ATOM 4107 C C . ILE B 1 28 ? 20.469 36.25 3.279 1 86.88 28 ILE B C 1
ATOM 4109 O O . ILE B 1 28 ? 20.391 35.094 2.84 1 86.88 28 ILE B O 1
ATOM 4113 N N . GLN B 1 29 ? 21.453 37.031 3.154 1 83.62 29 GLN B N 1
ATOM 4114 C CA . GLN B 1 29 ? 22.641 36.594 2.432 1 83.62 29 GLN B CA 1
ATOM 4115 C C . GLN B 1 29 ? 23.25 35.344 3.08 1 83.62 29 GLN B C 1
ATOM 4117 O O . GLN B 1 29 ? 23.562 34.375 2.395 1 83.62 29 GLN B O 1
ATOM 4122 N N . ARG B 1 30 ? 23.375 35.312 4.348 1 78.25 30 ARG B N 1
ATOM 4123 C CA . ARG B 1 30 ? 24 34.188 5.062 1 78.25 30 ARG B CA 1
ATOM 4124 C C . ARG B 1 30 ? 23.109 32.938 5 1 78.25 30 ARG B C 1
ATOM 4126 O O . ARG B 1 30 ? 23.609 31.828 4.863 1 78.25 30 ARG B O 1
ATOM 4133 N N . ALA B 1 31 ? 21.891 33.25 5.18 1 84.62 31 ALA B N 1
ATOM 4134 C CA . ALA B 1 31 ? 20.953 32.125 5.121 1 84.62 31 ALA B CA 1
ATOM 4135 C C . ALA B 1 31 ? 20.969 31.469 3.74 1 84.62 31 ALA B C 1
ATOM 4137 O O . ALA B 1 31 ? 20.984 30.25 3.627 1 84.62 31 ALA B O 1
ATOM 4138 N N . LEU B 1 32 ? 20.938 32.281 2.764 1 85 32 LEU B N 1
ATOM 4139 C CA . LEU B 1 32 ? 20.953 31.766 1.399 1 85 32 LEU B CA 1
ATOM 4140 C C . LEU B 1 32 ? 22.281 31.078 1.091 1 85 32 LEU B C 1
ATOM 4142 O O . LEU B 1 32 ? 22.312 30.047 0.439 1 85 32 LEU B O 1
ATOM 4146 N N . ARG B 1 33 ? 23.312 31.703 1.527 1 79.25 33 ARG B N 1
ATOM 4147 C CA . ARG B 1 33 ? 24.641 31.109 1.357 1 79.25 33 ARG B CA 1
ATOM 4148 C C . ARG B 1 33 ? 24.719 29.75 2.021 1 79.25 33 ARG B C 1
ATOM 4150 O O . ARG B 1 33 ? 25.266 28.797 1.446 1 79.25 33 ARG B O 1
ATOM 4157 N N . ALA B 1 34 ? 24.156 29.656 3.205 1 78.69 34 ALA B N 1
ATOM 4158 C CA . ALA B 1 34 ? 24.172 28.391 3.932 1 78.69 34 ALA B CA 1
ATOM 4159 C C . ALA B 1 34 ? 23.391 27.328 3.174 1 78.69 34 ALA B C 1
ATOM 4161 O O . ALA B 1 34 ? 23.797 26.156 3.135 1 78.69 34 ALA B O 1
ATOM 4162 N N . LEU B 1 35 ? 22.359 27.766 2.615 1 81.81 35 LEU B N 1
ATOM 4163 C CA . LEU B 1 35 ? 21.562 26.812 1.844 1 81.81 35 LEU B CA 1
ATOM 4164 C C . LEU B 1 35 ? 22.328 26.312 0.628 1 81.81 35 LEU B C 1
ATOM 4166 O O . LEU B 1 35 ? 22.219 25.141 0.257 1 81.81 35 LEU B O 1
ATOM 4170 N N . VAL B 1 36 ? 23.078 27.156 0.029 1 78.62 36 VAL B N 1
ATOM 4171 C CA . VAL B 1 36 ? 23.875 26.781 -1.131 1 78.62 36 VAL B CA 1
ATOM 4172 C C . VAL B 1 36 ? 25.031 25.875 -0.694 1 78.62 36 VAL B C 1
ATOM 4174 O O . VAL B 1 36 ? 25.266 24.828 -1.293 1 78.62 36 VAL B O 1
ATOM 4177 N N . LEU B 1 37 ? 25.656 26.234 0.374 1 72.5 37 LEU B N 1
ATOM 4178 C CA . LEU B 1 37 ? 26.828 25.516 0.835 1 72.5 37 LEU B CA 1
ATOM 4179 C C . LEU B 1 37 ? 26.438 24.141 1.398 1 72.5 37 LEU B C 1
ATOM 4181 O O . LEU B 1 37 ? 27.203 23.188 1.296 1 72.5 37 LEU B O 1
ATOM 4185 N N . ASP B 1 38 ? 25.297 24.172 2.049 1 72.88 38 ASP B N 1
ATOM 4186 C CA . ASP B 1 38 ? 24.797 22.922 2.633 1 72.88 38 ASP B CA 1
ATOM 4187 C C . ASP B 1 38 ? 24.281 21.984 1.554 1 72.88 38 ASP B C 1
ATOM 4189 O O . ASP B 1 38 ? 24 20.812 1.829 1 72.88 38 ASP B O 1
ATOM 4193 N N . GLY B 1 39 ? 24.188 22.5 0.339 1 72.25 39 GLY B N 1
ATOM 4194 C CA . GLY B 1 39 ? 23.75 21.672 -0.773 1 72.25 39 GLY B CA 1
ATOM 4195 C C . GLY B 1 39 ? 22.25 21.625 -0.932 1 72.25 39 GLY B C 1
ATOM 4196 O O . GLY B 1 39 ? 21.719 20.844 -1.727 1 72.25 39 GLY B O 1
ATOM 4197 N N . ASP B 1 40 ? 21.594 22.406 -0.182 1 77.94 40 ASP B N 1
ATOM 4198 C CA . ASP B 1 40 ? 20.141 22.438 -0.277 1 77.94 40 ASP B CA 1
ATOM 4199 C C . ASP B 1 40 ? 19.688 23.141 -1.562 1 77.94 40 ASP B C 1
ATOM 4201 O O . ASP B 1 40 ? 18.625 22.828 -2.096 1 77.94 40 ASP B O 1
ATOM 4205 N N . LEU B 1 41 ? 20.375 24.125 -1.935 1 79.62 41 LEU B N 1
ATOM 4206 C CA . LEU B 1 41 ? 20.172 24.797 -3.211 1 79.62 41 LEU B CA 1
ATOM 4207 C C . LEU B 1 41 ? 21.203 24.359 -4.234 1 79.62 41 LEU B C 1
ATOM 4209 O O . LEU B 1 41 ? 22.391 24.703 -4.113 1 79.62 41 LEU B O 1
ATOM 4213 N N . ASP B 1 42 ? 20.719 23.609 -5.195 1 76.81 42 ASP B N 1
ATOM 4214 C CA . ASP B 1 42 ? 21.641 23.062 -6.191 1 76.81 42 ASP B CA 1
ATOM 4215 C C . ASP B 1 42 ? 22.109 24.156 -7.16 1 76.81 42 ASP B C 1
ATOM 4217 O O . ASP B 1 42 ? 21.406 25.141 -7.367 1 76.81 42 ASP B O 1
ATOM 4221 N N . PRO B 1 43 ? 23.328 23.859 -7.711 1 78.31 43 PRO B N 1
ATOM 4222 C CA . PRO B 1 43 ? 23.734 24.766 -8.781 1 78.31 43 PRO B CA 1
ATOM 4223 C C . PRO B 1 43 ? 22.719 24.844 -9.914 1 78.31 43 PRO B C 1
ATOM 4225 O O . PRO B 1 43 ? 22.141 23.828 -10.305 1 78.31 43 PRO B O 1
ATOM 4228 N N . GLY B 1 44 ? 22.484 26.031 -10.266 1 78.06 44 GLY B N 1
ATOM 4229 C CA . GLY B 1 44 ? 21.594 26.219 -11.406 1 78.06 44 GLY B CA 1
ATOM 4230 C C . GLY B 1 44 ? 20.156 26.453 -11.008 1 78.06 44 GLY B C 1
ATOM 4231 O O . GLY B 1 44 ? 19.328 26.812 -11.852 1 78.06 44 GLY B O 1
ATOM 4232 N N . VAL B 1 45 ? 19.875 26.312 -9.789 1 82.31 45 VAL B N 1
ATOM 4233 C CA . VAL B 1 45 ? 18.5 26.516 -9.32 1 82.31 45 VAL B CA 1
ATOM 4234 C C . VAL B 1 45 ? 18.156 28 -9.375 1 82.31 45 VAL B C 1
ATOM 4236 O O . VAL B 1 45 ? 18.984 28.844 -9.016 1 82.31 45 VAL B O 1
ATOM 4239 N N . LYS B 1 46 ? 17 28.281 -9.953 1 84.88 46 LYS B N 1
ATOM 4240 C CA . LYS B 1 46 ? 16.531 29.656 -10.016 1 84.88 46 LYS B CA 1
ATOM 4241 C C . LYS B 1 46 ? 16.031 30.141 -8.656 1 84.88 46 LYS B C 1
ATOM 4243 O O . LYS B 1 46 ? 15.242 29.453 -8 1 84.88 46 LYS B O 1
ATOM 4248 N N . LEU B 1 47 ? 16.531 31.234 -8.211 1 87.12 47 LEU B N 1
ATOM 4249 C CA . LEU B 1 47 ? 16.094 31.844 -6.957 1 87.12 47 LEU B CA 1
ATOM 4250 C C . LEU B 1 47 ? 14.852 32.719 -7.168 1 87.12 47 LEU B C 1
ATOM 4252 O O . LEU B 1 47 ? 14.586 33.156 -8.289 1 87.12 47 LEU B O 1
ATOM 4256 N N . PRO B 1 48 ? 14.094 32.875 -6.148 1 86.75 48 PRO B N 1
ATOM 4257 C CA . PRO B 1 48 ? 12.938 33.75 -6.281 1 86.75 48 PRO B CA 1
ATOM 4258 C C . PRO B 1 48 ? 13.312 35.188 -6.699 1 86.75 48 PRO B C 1
ATOM 4260 O O . PRO B 1 48 ? 14.406 35.656 -6.379 1 86.75 48 PRO B O 1
ATOM 4263 N N . ALA B 1 49 ? 12.32 35.781 -7.473 1 86.88 49 ALA B N 1
ATOM 4264 C CA . ALA B 1 49 ? 12.508 37.188 -7.789 1 86.88 49 ALA B CA 1
ATOM 4265 C C . ALA B 1 49 ? 12.625 38.031 -6.516 1 86.88 49 ALA B C 1
ATOM 4267 O O . ALA B 1 49 ? 12.023 37.688 -5.492 1 86.88 49 ALA B O 1
ATOM 4268 N N . THR B 1 50 ? 13.492 39.094 -6.586 1 88.44 50 THR B N 1
ATOM 4269 C CA . THR B 1 50 ? 13.758 39.906 -5.406 1 88.44 50 THR B CA 1
ATOM 4270 C C . THR B 1 50 ? 12.461 40.469 -4.84 1 88.44 50 THR B C 1
ATOM 4272 O O . THR B 1 50 ? 12.297 40.562 -3.623 1 88.44 50 THR B O 1
ATOM 4275 N N . ARG B 1 51 ? 11.531 40.812 -5.77 1 87.56 51 ARG B N 1
ATOM 4276 C CA . ARG B 1 51 ? 10.25 41.344 -5.305 1 87.56 51 ARG B CA 1
ATOM 4277 C C . ARG B 1 51 ? 9.469 40.281 -4.535 1 87.56 51 ARG B C 1
ATOM 4279 O O . ARG B 1 51 ? 8.914 40.531 -3.471 1 87.56 51 ARG B O 1
ATOM 4286 N N . ALA B 1 52 ? 9.484 39.094 -5.09 1 87.12 52 ALA B N 1
ATOM 4287 C CA . ALA B 1 52 ? 8.758 37.969 -4.473 1 87.12 52 ALA B CA 1
ATOM 4288 C C . ALA B 1 52 ? 9.383 37.594 -3.135 1 87.12 52 ALA B C 1
ATOM 4290 O O . ALA B 1 52 ? 8.672 37.312 -2.164 1 87.12 52 ALA B O 1
ATOM 4291 N N . LEU B 1 53 ? 10.664 37.531 -3.109 1 87.19 53 LEU B N 1
ATOM 4292 C CA . LEU B 1 53 ? 11.359 37.156 -1.879 1 87.19 53 LEU B CA 1
ATOM 4293 C C . LEU B 1 53 ? 11.18 38.25 -0.816 1 87.19 53 LEU B C 1
ATOM 4295 O O . LEU B 1 53 ? 11.047 37.938 0.371 1 87.19 53 LEU B O 1
ATOM 4299 N N . ALA B 1 54 ? 11.219 39.531 -1.253 1 89.44 54 ALA B N 1
ATOM 4300 C CA . ALA B 1 54 ? 10.992 40.625 -0.328 1 89.44 54 ALA B CA 1
ATOM 4301 C C . ALA B 1 54 ? 9.617 40.531 0.32 1 89.44 54 ALA B C 1
ATOM 4303 O O . ALA B 1 54 ? 9.477 40.75 1.526 1 89.44 54 ALA B O 1
ATOM 4304 N N . GLN B 1 55 ? 8.703 40.219 -0.56 1 85.5 55 GLN B N 1
ATOM 4305 C CA . GLN B 1 55 ? 7.344 40.062 -0.06 1 85.5 55 GLN B CA 1
ATOM 4306 C C . GLN B 1 55 ? 7.258 38.875 0.92 1 85.5 55 GLN B C 1
ATOM 4308 O O . GLN B 1 55 ? 6.609 39 1.963 1 85.5 55 GLN B O 1
ATOM 4313 N N . LEU B 1 56 ? 7.906 37.844 0.603 1 81.12 56 LEU B N 1
ATOM 4314 C CA . LEU B 1 56 ? 7.895 36.656 1.438 1 81.12 56 LEU B CA 1
ATOM 4315 C C . LEU B 1 56 ? 8.539 36.938 2.791 1 81.12 56 LEU B C 1
ATOM 4317 O O . LEU B 1 56 ? 8.039 36.469 3.826 1 81.12 56 LEU B O 1
ATOM 4321 N N . LEU B 1 57 ? 9.648 37.656 2.793 1 83.19 57 LEU B N 1
ATOM 4322 C CA . LEU B 1 57 ? 10.438 37.875 3.998 1 83.19 57 LEU B CA 1
ATOM 4323 C C . LEU B 1 57 ? 9.945 39.094 4.766 1 83.19 57 LEU B C 1
ATOM 4325 O O . LEU B 1 57 ? 10.352 39.344 5.906 1 83.19 57 LEU B O 1
ATOM 4329 N N . GLY B 1 58 ? 8.992 39.844 4.125 1 81.94 58 GLY B N 1
ATOM 4330 C CA . GLY B 1 58 ? 8.484 41.062 4.746 1 81.94 58 GLY B CA 1
ATOM 4331 C C . GLY B 1 58 ? 9.539 42.156 4.883 1 81.94 58 GLY B C 1
ATOM 4332 O O . GLY B 1 58 ? 9.625 42.812 5.918 1 81.94 58 GLY B O 1
ATOM 4333 N N . VAL B 1 59 ? 10.422 42.219 3.943 1 87.5 59 VAL B N 1
ATOM 4334 C CA . VAL B 1 59 ? 11.484 43.219 3.961 1 87.5 59 VAL B CA 1
ATOM 4335 C C . VAL B 1 59 ? 11.438 44.062 2.678 1 87.5 59 VAL B C 1
ATOM 4337 O O . VAL B 1 59 ? 10.656 43.75 1.771 1 87.5 59 VAL B O 1
ATOM 4340 N N . ALA B 1 60 ? 12.125 45.062 2.736 1 90.56 60 ALA B N 1
ATOM 4341 C CA . ALA B 1 60 ? 12.195 45.938 1.549 1 90.56 60 ALA B CA 1
ATOM 4342 C C . ALA B 1 60 ? 12.914 45.219 0.408 1 90.56 60 ALA B C 1
ATOM 4344 O O . ALA B 1 60 ? 13.844 44.438 0.641 1 90.56 60 ALA B O 1
ATOM 4345 N N . ARG B 1 61 ? 12.391 45.469 -0.754 1 92 61 ARG B N 1
ATOM 4346 C CA . ARG B 1 61 ? 12.992 44.875 -1.937 1 92 61 ARG B CA 1
ATOM 4347 C C . ARG B 1 61 ? 14.484 45.156 -2.01 1 92 61 ARG B C 1
ATOM 4349 O O . ARG B 1 61 ? 15.273 44.312 -2.434 1 92 61 ARG B O 1
ATOM 4356 N N . ASP B 1 62 ? 14.812 46.344 -1.561 1 90.5 62 ASP B N 1
ATOM 4357 C CA . ASP B 1 62 ? 16.203 46.75 -1.618 1 90.5 62 ASP B CA 1
ATOM 4358 C C . ASP B 1 62 ? 17.078 45.875 -0.713 1 90.5 62 ASP B C 1
ATOM 4360 O O . ASP B 1 62 ? 18.25 45.625 -1.021 1 90.5 62 ASP B O 1
ATOM 4364 N N . THR B 1 63 ? 16.5 45.469 0.365 1 91 63 THR B N 1
ATOM 4365 C CA . THR B 1 63 ? 17.203 44.594 1.295 1 91 63 THR B CA 1
ATOM 4366 C C . THR B 1 63 ? 17.562 43.281 0.635 1 91 63 THR B C 1
ATOM 4368 O O . THR B 1 63 ? 18.688 42.781 0.76 1 91 63 THR B O 1
ATOM 4371 N N . VAL B 1 64 ? 16.562 42.719 -0.035 1 91.81 64 VAL B N 1
ATOM 4372 C CA . VAL B 1 64 ? 16.781 41.438 -0.737 1 91.81 64 VAL B CA 1
ATOM 4373 C C . VAL B 1 64 ? 17.766 41.656 -1.887 1 91.81 64 VAL B C 1
ATOM 4375 O O . VAL B 1 64 ? 18.656 40.812 -2.117 1 91.81 64 VAL B O 1
ATOM 4378 N N . GLU B 1 65 ? 17.531 42.75 -2.553 1 90.75 65 GLU B N 1
ATOM 4379 C CA . GLU B 1 65 ? 18.406 43.062 -3.674 1 90.75 65 GLU B CA 1
ATOM 4380 C C . GLU B 1 65 ? 19.859 43.156 -3.221 1 90.75 65 GLU B C 1
ATOM 4382 O O . GLU B 1 65 ? 20.781 42.688 -3.898 1 90.75 65 GLU B O 1
ATOM 4387 N N . ASN B 1 66 ? 20.031 43.781 -2.084 1 87.31 66 ASN B N 1
ATOM 4388 C CA . ASN B 1 66 ? 21.375 43.906 -1.528 1 87.31 66 ASN B CA 1
ATOM 4389 C C . ASN B 1 66 ? 21.984 42.531 -1.216 1 87.31 66 ASN B C 1
ATOM 4391 O O . ASN B 1 66 ? 23.172 42.312 -1.444 1 87.31 66 ASN B O 1
ATOM 4395 N N . ALA B 1 67 ? 21.188 41.719 -0.676 1 90.06 67 ALA B N 1
ATOM 4396 C CA . ALA B 1 67 ? 21.641 40.344 -0.388 1 90.06 67 ALA B CA 1
ATOM 4397 C C . ALA B 1 67 ? 22.031 39.625 -1.67 1 90.06 67 ALA B C 1
ATOM 4399 O O . ALA B 1 67 ? 23.078 38.969 -1.726 1 90.06 67 ALA B O 1
ATOM 4400 N N . TYR B 1 68 ? 21.188 39.719 -2.674 1 90.12 68 TYR B N 1
ATOM 4401 C CA . TYR B 1 68 ? 21.438 39.062 -3.949 1 90.12 68 TYR B CA 1
ATOM 4402 C C . TYR B 1 68 ? 22.703 39.594 -4.602 1 90.12 68 TYR B C 1
ATOM 4404 O O . TYR B 1 68 ? 23.484 38.844 -5.18 1 90.12 68 TYR B O 1
ATOM 4412 N N . VAL B 1 69 ? 22.875 40.906 -4.551 1 86.19 69 VAL B N 1
ATOM 4413 C CA . VAL B 1 69 ? 24.062 41.531 -5.117 1 86.19 69 VAL B CA 1
ATOM 4414 C C . VAL B 1 69 ? 25.312 41 -4.422 1 86.19 69 VAL B C 1
ATOM 4416 O O . VAL B 1 69 ? 26.297 40.688 -5.078 1 86.19 69 VAL B O 1
ATOM 4419 N N . GLN B 1 70 ? 25.234 40.969 -3.146 1 82.25 70 GLN B N 1
ATOM 4420 C CA . GLN B 1 70 ? 26.359 40.438 -2.396 1 82.25 70 GLN B CA 1
ATOM 4421 C C . GLN B 1 70 ? 26.641 38.969 -2.756 1 82.25 70 GLN B C 1
ATOM 4423 O O . GLN B 1 70 ? 27.797 38.562 -2.908 1 82.25 70 GLN B O 1
ATOM 4428 N N . LEU B 1 71 ? 25.641 38.156 -2.789 1 87.38 71 LEU B N 1
ATOM 4429 C CA . LEU B 1 71 ? 25.797 36.75 -3.141 1 87.38 71 LEU B CA 1
ATOM 4430 C C . LEU B 1 71 ? 26.375 36.594 -4.539 1 87.38 71 LEU B C 1
ATOM 4432 O O . LEU B 1 71 ? 27.156 35.688 -4.797 1 87.38 71 LEU B O 1
ATOM 4436 N N . GLN B 1 72 ? 25.938 37.5 -5.414 1 84.25 72 GLN B N 1
ATOM 4437 C CA . GLN B 1 72 ? 26.484 37.5 -6.766 1 84.25 72 GLN B CA 1
ATOM 4438 C C . GLN B 1 72 ? 27.969 37.844 -6.754 1 84.25 72 GLN B C 1
ATOM 4440 O O . GLN B 1 72 ? 28.766 37.219 -7.434 1 84.25 72 GLN B O 1
ATOM 4445 N N . ARG B 1 73 ? 28.266 38.812 -6.07 1 75 73 ARG B N 1
ATOM 4446 C CA . ARG B 1 73 ? 29.656 39.281 -5.953 1 75 73 ARG B CA 1
ATOM 4447 C C . ARG B 1 73 ? 30.531 38.156 -5.398 1 75 73 ARG B C 1
ATOM 4449 O O . ARG B 1 73 ? 31.672 38 -5.832 1 75 73 ARG B O 1
ATOM 4456 N N . ASP B 1 74 ? 29.938 37.5 -4.438 1 75.12 74 ASP B N 1
ATOM 4457 C CA . ASP B 1 74 ? 30.688 36.406 -3.801 1 75.12 74 ASP B CA 1
ATOM 4458 C C . ASP B 1 74 ? 30.719 35.156 -4.691 1 75.12 74 ASP B C 1
ATOM 4460 O O . ASP B 1 74 ? 31.406 34.188 -4.379 1 75.12 74 ASP B O 1
ATOM 4464 N N . GLY B 1 75 ? 29.953 35.125 -5.699 1 75.88 75 GLY B N 1
ATOM 4465 C CA . GLY B 1 75 ? 30 34.062 -6.68 1 75.88 75 GLY B CA 1
ATOM 4466 C C . GLY B 1 75 ? 28.969 32.969 -6.41 1 75.88 75 GLY B C 1
ATOM 4467 O O . GLY B 1 75 ? 29 31.906 -7.043 1 75.88 75 GLY B O 1
ATOM 4468 N N . PHE B 1 76 ? 28.109 33.219 -5.434 1 83.06 76 PHE B N 1
ATOM 4469 C CA . PHE B 1 76 ? 27.156 32.188 -5.066 1 83.06 76 PHE B CA 1
ATOM 4470 C C . PHE B 1 76 ? 25.969 32.156 -6.031 1 83.06 76 PHE B C 1
ATOM 4472 O O . PHE B 1 76 ? 25.359 31.125 -6.254 1 83.06 76 PHE B O 1
ATOM 4479 N N . ILE B 1 77 ? 25.625 33.312 -6.551 1 86.25 77 ILE B N 1
ATOM 4480 C CA . ILE B 1 77 ? 24.5 33.375 -7.488 1 86.25 77 ILE B CA 1
ATOM 4481 C C . ILE B 1 77 ? 24.938 34.125 -8.758 1 86.25 77 ILE B C 1
ATOM 4483 O O . ILE B 1 77 ? 25.891 34.875 -8.742 1 86.25 77 ILE B O 1
ATOM 4487 N N . ALA B 1 78 ? 24.359 33.719 -9.844 1 85.69 78 ALA B N 1
ATOM 4488 C CA . ALA B 1 78 ? 24.547 34.375 -11.141 1 85.69 78 ALA B CA 1
ATOM 4489 C C . ALA B 1 78 ? 23.234 35 -11.625 1 85.69 78 ALA B C 1
ATOM 4491 O O . ALA B 1 78 ? 22.188 34.344 -11.578 1 85.69 78 ALA B O 1
ATOM 4492 N N . ARG B 1 79 ? 23.344 36.219 -11.922 1 86.75 79 ARG B N 1
ATOM 4493 C CA . ARG B 1 79 ? 22.156 36.938 -12.406 1 86.75 79 ARG B CA 1
ATOM 4494 C C . ARG B 1 79 ? 22.172 37.031 -13.93 1 86.75 79 ARG B C 1
ATOM 4496 O O . ARG B 1 79 ? 23.219 37.312 -14.523 1 86.75 79 ARG B O 1
ATOM 4503 N N . ARG B 1 80 ? 21.078 36.562 -14.508 1 81.88 80 ARG B N 1
ATOM 4504 C CA . ARG B 1 80 ? 20.906 36.656 -15.953 1 81.88 80 ARG B CA 1
ATOM 4505 C C . ARG B 1 80 ? 19.828 37.656 -16.312 1 81.88 80 ARG B C 1
ATOM 4507 O O . ARG B 1 80 ? 18.688 37.531 -15.875 1 81.88 80 ARG B O 1
ATOM 4514 N N . LYS B 1 81 ? 20.281 38.656 -17.078 1 77.56 81 LYS B N 1
ATOM 4515 C CA . LYS B 1 81 ? 19.359 39.719 -17.469 1 77.56 81 LYS B CA 1
ATOM 4516 C C . LYS B 1 81 ? 18.109 39.156 -18.141 1 77.56 81 LYS B C 1
ATOM 4518 O O . LYS B 1 81 ? 18.203 38.344 -19.078 1 77.56 81 LYS B O 1
ATOM 4523 N N . GLY B 1 82 ? 17 39.469 -17.672 1 77 82 GLY B N 1
ATOM 4524 C CA . GLY B 1 82 ? 15.727 39.062 -18.234 1 77 82 GLY B CA 1
ATOM 4525 C C . GLY B 1 82 ? 15.289 37.688 -17.781 1 77 82 GLY B C 1
ATOM 4526 O O . GLY B 1 82 ? 14.156 37.281 -18.031 1 77 82 GLY B O 1
ATOM 4527 N N . SER B 1 83 ? 16.156 36.906 -17.156 1 79 83 SER B N 1
ATOM 4528 C CA . SER B 1 83 ? 15.828 35.531 -16.828 1 79 83 SER B CA 1
ATOM 4529 C C . SER B 1 83 ? 15.695 35.344 -15.328 1 79 83 SER B C 1
ATOM 4531 O O . SER B 1 83 ? 14.797 34.625 -14.859 1 79 83 SER B O 1
ATOM 4533 N N . GLY B 1 84 ? 16.5 36 -14.578 1 86.44 84 GLY B N 1
ATOM 4534 C CA . GLY B 1 84 ? 16.422 35.875 -13.133 1 86.44 84 GLY B CA 1
ATOM 4535 C C . GLY B 1 84 ? 17.75 35.531 -12.492 1 86.44 84 GLY B C 1
ATOM 4536 O O . GLY B 1 84 ? 18.812 35.75 -13.094 1 86.44 84 GLY B O 1
ATOM 4537 N N . SER B 1 85 ? 17.719 35.281 -11.195 1 88.25 85 SER B N 1
ATOM 4538 C CA . SER B 1 85 ? 18.906 34.938 -10.43 1 88.25 85 SER B CA 1
ATOM 4539 C C . SER B 1 85 ? 18.984 33.438 -10.18 1 88.25 85 SER B C 1
ATOM 4541 O O . SER B 1 85 ? 17.969 32.781 -9.906 1 88.25 85 SER B O 1
ATOM 4543 N N . TYR B 1 86 ? 20.188 32.875 -10.375 1 88.38 86 TYR B N 1
ATOM 4544 C CA . TYR B 1 86 ? 20.406 31.438 -10.234 1 88.38 86 TYR B CA 1
ATOM 4545 C C . TYR B 1 86 ? 21.578 31.156 -9.305 1 88.38 86 TYR B C 1
ATOM 4547 O O . TYR B 1 86 ? 22.516 31.953 -9.219 1 88.38 86 TYR B O 1
ATOM 4555 N N . VAL B 1 87 ? 21.469 30.031 -8.68 1 86.12 87 VAL B N 1
ATOM 4556 C CA . VAL B 1 87 ? 22.656 29.562 -7.973 1 86.12 87 VAL B CA 1
ATOM 4557 C C . VAL B 1 87 ? 23.781 29.281 -8.977 1 86.12 87 VAL B C 1
ATOM 4559 O O . VAL B 1 87 ? 23.547 28.625 -10 1 86.12 87 VAL B O 1
ATOM 4562 N N . SER B 1 88 ? 24.953 29.797 -8.703 1 79.88 88 SER B N 1
ATOM 4563 C CA . SER B 1 88 ? 26.062 29.703 -9.633 1 79.88 88 SER B CA 1
ATOM 4564 C C . SER B 1 88 ? 26.438 28.234 -9.898 1 79.88 88 SER B C 1
ATOM 4566 O O . SER B 1 88 ? 26.531 27.438 -8.969 1 79.88 88 SER B O 1
ATOM 4568 N N . GLU B 1 89 ? 26.562 27.891 -11.094 1 75.5 89 GLU B N 1
ATOM 4569 C CA . GLU B 1 89 ? 26.938 26.547 -11.492 1 75.5 89 GLU B CA 1
ATOM 4570 C C . GLU B 1 89 ? 28.359 26.219 -11.047 1 75.5 89 GLU B C 1
ATOM 4572 O O . GLU B 1 89 ? 28.719 25.047 -10.883 1 75.5 89 GLU B O 1
ATOM 4577 N N . THR B 1 90 ? 29.25 27.234 -11.07 1 60.16 90 THR B N 1
ATOM 4578 C CA . THR B 1 90 ? 30.656 27.078 -10.758 1 60.16 90 THR B CA 1
ATOM 4579 C C . THR B 1 90 ? 30.844 26.609 -9.32 1 60.16 90 THR B C 1
ATOM 4581 O O . THR B 1 90 ? 31.891 26.078 -8.969 1 60.16 90 THR B O 1
ATOM 4584 N N . ILE B 1 91 ? 29.938 26.938 -8.508 1 57.16 91 ILE B N 1
ATOM 4585 C CA . ILE B 1 91 ? 30.062 26.547 -7.113 1 57.16 91 ILE B CA 1
ATOM 4586 C C . ILE B 1 91 ? 29.969 25.031 -6.992 1 57.16 91 ILE B C 1
ATOM 4588 O O . ILE B 1 91 ? 30.562 24.438 -6.102 1 57.16 91 ILE B O 1
ATOM 4592 N N . GLY B 1 92 ? 29.25 24.453 -7.801 1 51.94 92 GLY B N 1
ATOM 4593 C CA . GLY B 1 92 ? 29.141 23 -7.828 1 51.94 92 GLY B CA 1
ATOM 4594 C C . GLY B 1 92 ? 30.484 22.312 -7.988 1 51.94 92 GLY B C 1
ATOM 4595 O O . GLY B 1 92 ? 30.703 21.234 -7.418 1 51.94 92 GLY B O 1
ATOM 4596 N N . THR B 1 93 ? 31.406 22.859 -8.875 1 46.22 93 THR B N 1
ATOM 4597 C CA . THR B 1 93 ? 32.719 22.281 -9.07 1 46.22 93 THR B CA 1
ATOM 4598 C C . THR B 1 93 ? 33.531 22.344 -7.781 1 46.22 93 THR B C 1
ATOM 4600 O O . THR B 1 93 ? 34.281 21.422 -7.469 1 46.22 93 THR B O 1
ATOM 4603 N N . GLU B 1 94 ? 33.656 23.391 -7.234 1 42.47 94 GLU B N 1
ATOM 4604 C CA . GLU B 1 94 ? 34.406 23.547 -6.008 1 42.47 94 GLU B CA 1
ATOM 4605 C C . GLU B 1 94 ? 33.781 22.766 -4.852 1 42.47 94 GLU B C 1
ATOM 4607 O O . GLU B 1 94 ? 34.5 22.203 -4.016 1 42.47 94 GLU B O 1
ATOM 4612 N N . LEU B 1 95 ? 32.594 22.984 -4.633 1 40.81 95 LEU B N 1
ATOM 4613 C CA . LEU B 1 95 ? 31.875 22.188 -3.635 1 40.81 95 LEU B CA 1
ATOM 4614 C C . LEU B 1 95 ? 31.891 20.703 -3.998 1 40.81 95 LEU B C 1
ATOM 4616 O O . LEU B 1 95 ? 31.938 19.844 -3.113 1 40.81 95 LEU B O 1
ATOM 4620 N N . ARG B 1 96 ? 31.906 20.438 -5.207 1 43.53 96 ARG B N 1
ATOM 4621 C CA . ARG B 1 96 ? 32.156 19.062 -5.637 1 43.53 96 ARG B CA 1
ATOM 4622 C C . ARG B 1 96 ? 33.625 18.672 -5.367 1 43.53 96 ARG B C 1
ATOM 4624 O O . ARG B 1 96 ? 33.906 17.5 -5.176 1 43.53 96 ARG B O 1
ATOM 4631 N N . GLY B 1 97 ? 34.656 19.438 -5.551 1 33.31 97 GLY B N 1
ATOM 4632 C CA . GLY B 1 97 ? 36.031 19.172 -5.164 1 33.31 97 GLY B CA 1
ATOM 4633 C C . GLY B 1 97 ? 36.219 19.062 -3.662 1 33.31 97 GLY B C 1
ATOM 4634 O O . GLY B 1 97 ? 37.031 18.25 -3.188 1 33.31 97 GLY B O 1
ATOM 4635 N N . SER B 1 98 ? 36 20.078 -2.857 1 31.55 98 SER B N 1
ATOM 4636 C CA . SER B 1 98 ? 36.094 19.969 -1.403 1 31.55 98 SER B CA 1
ATOM 4637 C C . SER B 1 98 ? 35.031 18.984 -0.872 1 31.55 98 SER B C 1
ATOM 4639 O O . SER B 1 98 ? 35.219 18.391 0.193 1 31.55 98 SER B O 1
ATOM 4641 N N . ALA B 1 99 ? 33.969 18.984 -1.363 1 34.34 99 ALA B N 1
ATOM 4642 C CA . ALA B 1 99 ? 33.031 17.906 -1.025 1 34.34 99 ALA B CA 1
ATOM 4643 C C . ALA B 1 99 ? 33.531 16.578 -1.562 1 34.34 99 ALA B C 1
ATOM 4645 O O . ALA B 1 99 ? 32.906 15.539 -1.358 1 34.34 99 ALA B O 1
ATOM 4646 N N . ARG B 1 100 ? 34.531 16.562 -2.418 1 31.33 100 ARG B N 1
ATOM 4647 C CA . ARG B 1 100 ? 35.312 15.414 -2.844 1 31.33 100 ARG B CA 1
ATOM 4648 C C . ARG B 1 100 ? 36.219 14.906 -1.713 1 31.33 100 ARG B C 1
ATOM 4650 O O . ARG B 1 100 ? 36.656 13.766 -1.746 1 31.33 100 ARG B O 1
ATOM 4657 N N . ARG B 1 101 ? 36.844 15.797 -1.068 1 30.42 101 ARG B N 1
ATOM 4658 C CA . ARG B 1 101 ? 37.625 15.266 0.045 1 30.42 101 ARG B CA 1
ATOM 4659 C C . ARG B 1 101 ? 36.719 14.789 1.172 1 30.42 101 ARG B C 1
ATOM 4661 O O . ARG B 1 101 ? 37.188 14.438 2.254 1 30.42 101 ARG B O 1
ATOM 4668 N N . ARG B 1 102 ? 35.562 15.312 1.344 1 31.3 102 ARG B N 1
ATOM 4669 C CA . ARG B 1 102 ? 34.781 14.367 2.127 1 31.3 102 ARG B CA 1
ATOM 4670 C C . ARG B 1 102 ? 34.656 13.023 1.416 1 31.3 102 ARG B C 1
ATOM 4672 O O . ARG B 1 102 ? 34.469 12.969 0.2 1 31.3 102 ARG B O 1
ATOM 4679 N N . ALA B 1 103 ? 35.281 12.016 2.012 1 29.56 103 ALA B N 1
ATOM 4680 C CA . ALA B 1 103 ? 35.625 10.672 1.537 1 29.56 103 ALA B CA 1
ATOM 4681 C C . ALA B 1 103 ? 34.594 10.18 0.526 1 29.56 103 ALA B C 1
ATOM 4683 O O . ALA B 1 103 ? 33.375 10.391 0.702 1 29.56 103 ALA B O 1
ATOM 4684 N N . PRO B 1 104 ? 34.906 9.984 -0.694 1 28.5 104 PRO B N 1
ATOM 4685 C CA . PRO B 1 104 ? 34.094 9.258 -1.68 1 28.5 104 PRO B CA 1
ATOM 4686 C C . PRO B 1 104 ? 33.125 8.297 -1.035 1 28.5 104 PRO B C 1
ATOM 4688 O O . PRO B 1 104 ? 33.5 7.508 -0.162 1 28.5 104 PRO B O 1
ATOM 4691 N N . GLN B 1 105 ? 31.859 8.719 -1 1 26.8 105 GLN B N 1
ATOM 4692 C CA . GLN B 1 105 ? 30.75 7.871 -0.607 1 26.8 105 GLN B CA 1
ATOM 4693 C C . GLN B 1 105 ? 30.906 6.465 -1.172 1 26.8 105 GLN B C 1
ATOM 4695 O O . GLN B 1 105 ? 30.016 5.617 -0.994 1 26.8 105 GLN B O 1
ATOM 4700 N N . ARG B 1 106 ? 31.766 6.234 -2.195 1 29.94 106 ARG B N 1
ATOM 4701 C CA . ARG B 1 106 ? 31.969 4.859 -2.641 1 29.94 106 ARG B CA 1
ATOM 4702 C C . ARG B 1 106 ? 32.438 3.975 -1.488 1 29.94 106 ARG B C 1
ATOM 4704 O O . ARG B 1 106 ? 32.25 2.754 -1.529 1 29.94 106 ARG B O 1
ATOM 4711 N N . GLU B 1 107 ? 33.469 4.406 -0.762 1 28.28 107 GLU B N 1
ATOM 4712 C CA . GLU B 1 107 ? 33.938 3.471 0.259 1 28.28 107 GLU B CA 1
ATOM 4713 C C . GLU B 1 107 ? 32.906 3.289 1.354 1 28.28 107 GLU B C 1
ATOM 4715 O O . GLU B 1 107 ? 32.969 2.35 2.148 1 28.28 107 GLU B O 1
ATOM 4720 N N . ARG B 1 108 ? 32.281 4.344 1.729 1 30.55 108 ARG B N 1
ATOM 4721 C CA . ARG B 1 108 ? 31.234 4.035 2.682 1 30.55 108 ARG B CA 1
ATOM 4722 C C . ARG B 1 108 ? 30 3.471 1.971 1 30.55 108 ARG B C 1
ATOM 4724 O O . ARG B 1 108 ? 28.922 3.406 2.551 1 30.55 108 ARG B O 1
ATOM 4731 N N . ARG B 1 109 ? 29.938 3.43 0.693 1 27.58 109 ARG B N 1
ATOM 4732 C CA . ARG B 1 109 ? 28.922 2.748 -0.108 1 27.58 109 ARG B CA 1
ATOM 4733 C C . ARG B 1 109 ? 28.781 1.289 0.316 1 27.58 109 ARG B C 1
ATOM 4735 O O . ARG B 1 109 ? 27.656 0.774 0.423 1 27.58 109 ARG B O 1
ATOM 4742 N N . ALA B 1 110 ? 29.672 0.531 -0.268 1 31.23 110 ALA B N 1
ATOM 4743 C CA . ALA B 1 110 ? 29.578 -0.927 -0.301 1 31.23 110 ALA B CA 1
ATOM 4744 C C . ALA B 1 110 ? 29.562 -1.508 1.11 1 31.23 110 ALA B C 1
ATOM 4746 O O . ALA B 1 110 ? 29.219 -2.674 1.305 1 31.23 110 ALA B O 1
ATOM 4747 N N . THR B 1 111 ? 30.531 -0.984 1.956 1 28.39 111 THR B N 1
ATOM 4748 C CA . THR B 1 111 ? 30.516 -1.667 3.244 1 28.39 111 THR B CA 1
ATOM 4749 C C . THR B 1 111 ? 29.312 -1.24 4.074 1 28.39 111 THR B C 1
ATOM 4751 O O . THR B 1 111 ? 29.453 -0.527 5.07 1 28.39 111 THR B O 1
ATOM 4754 N N . ALA B 1 112 ? 28.484 -0.525 3.502 1 32.25 112 ALA B N 1
ATOM 4755 C CA . ALA B 1 112 ? 27.312 -0.417 4.363 1 32.25 112 ALA B CA 1
ATOM 4756 C C . ALA B 1 112 ? 27.094 -1.703 5.152 1 32.25 112 ALA B C 1
ATOM 4758 O O . ALA B 1 112 ? 26.609 -2.701 4.605 1 32.25 112 ALA B O 1
ATOM 4759 N N . GLN B 1 113 ? 28.062 -2.074 5.852 1 31.98 113 GLN B N 1
ATOM 4760 C CA . GLN B 1 113 ? 27.828 -3.131 6.832 1 31.98 113 GLN B CA 1
ATOM 4761 C C . GLN B 1 113 ? 26.375 -3.162 7.277 1 31.98 113 GLN B C 1
ATOM 4763 O O . GLN B 1 113 ? 25.734 -2.113 7.41 1 31.98 113 GLN B O 1
ATOM 4768 N N . PRO B 1 114 ? 25.688 -4.102 7.062 1 40.06 114 PRO B N 1
ATOM 4769 C CA . PRO B 1 114 ? 24.406 -4.164 7.75 1 40.06 114 PRO B CA 1
ATOM 4770 C C . PRO B 1 114 ? 24.391 -3.395 9.07 1 40.06 114 PRO B C 1
ATOM 4772 O O . PRO B 1 114 ? 25.125 -3.744 9.992 1 40.06 114 PRO B O 1
ATOM 4775 N N . SER B 1 115 ? 24.562 -2.055 9.047 1 41.75 115 SER B N 1
ATOM 4776 C CA . SER B 1 115 ? 24.688 -1.182 10.211 1 41.75 115 SER B CA 1
ATOM 4777 C C . SER B 1 115 ? 24.031 -1.806 11.438 1 41.75 115 SER B C 1
ATOM 4779 O O . SER B 1 115 ? 23.141 -2.645 11.32 1 41.75 115 SER B O 1
ATOM 4781 N N . ALA B 1 116 ? 24.656 -1.818 12.508 1 46.34 116 ALA B N 1
ATOM 4782 C CA . ALA B 1 116 ? 24.234 -2.182 13.867 1 46.34 116 ALA B CA 1
ATOM 4783 C C . ALA B 1 116 ? 22.766 -1.818 14.102 1 46.34 116 ALA B C 1
ATOM 4785 O O . ALA B 1 116 ? 22.281 -0.819 13.578 1 46.34 116 ALA B O 1
ATOM 4786 N N . PRO B 1 117 ? 22.047 -2.979 14.398 1 51.5 117 PRO B N 1
ATOM 4787 C CA . PRO B 1 117 ? 20.688 -2.613 14.805 1 51.5 117 PRO B CA 1
ATOM 4788 C C . PRO B 1 117 ? 20.625 -1.274 15.539 1 51.5 117 PRO B C 1
ATOM 4790 O O . PRO B 1 117 ? 21.469 -1.006 16.406 1 51.5 117 PRO B O 1
ATOM 4793 N N . ALA B 1 118 ? 19.984 -0.232 14.844 1 61.5 118 ALA B N 1
ATOM 4794 C CA . ALA B 1 118 ? 19.875 1.141 15.328 1 61.5 118 ALA B CA 1
ATOM 4795 C C . ALA B 1 118 ? 19.438 1.17 16.797 1 61.5 118 ALA B C 1
ATOM 4797 O O . ALA B 1 118 ? 18.609 0.358 17.219 1 61.5 118 ALA B O 1
ATOM 4798 N N . ALA B 1 119 ? 20.203 1.643 17.625 1 71.12 119 ALA B N 1
ATOM 4799 C CA . ALA B 1 119 ? 19.766 2.041 18.953 1 71.12 119 ALA B CA 1
ATOM 4800 C C . ALA B 1 119 ? 18.391 2.701 18.922 1 71.12 119 ALA B C 1
ATOM 4802 O O . ALA B 1 119 ? 18.094 3.459 18 1 71.12 119 ALA B O 1
ATOM 4803 N N . GLY B 1 120 ? 17.328 1.874 19.312 1 86.69 120 GLY B N 1
ATOM 4804 C CA . GLY B 1 120 ? 16.031 2.531 19.438 1 86.69 120 GLY B CA 1
ATOM 4805 C C . GLY B 1 120 ? 14.883 1.707 18.875 1 86.69 120 GLY B C 1
ATOM 4806 O O . GLY B 1 120 ? 13.719 2.074 19.031 1 86.69 120 GLY B O 1
ATOM 4807 N N . LEU B 1 121 ? 15.258 0.625 18.125 1 93.56 121 LEU B N 1
ATOM 4808 C CA . LEU B 1 121 ? 14.211 -0.274 17.656 1 93.56 121 LEU B CA 1
ATOM 4809 C C . LEU B 1 121 ? 13.656 -1.103 18.812 1 93.56 121 LEU B C 1
ATOM 4811 O O . LEU B 1 121 ? 14.375 -1.412 19.766 1 93.56 121 LEU B O 1
ATOM 4815 N N . SER B 1 122 ? 12.422 -1.434 18.703 1 95.31 122 SER B N 1
ATOM 4816 C CA . SER B 1 122 ? 11.859 -2.412 19.625 1 95.31 122 SER B CA 1
ATOM 4817 C C . SER B 1 122 ? 12.398 -3.812 19.344 1 95.31 122 SER B C 1
ATOM 4819 O O . SER B 1 122 ? 13.18 -4.004 18.406 1 95.31 122 SER B O 1
ATOM 4821 N N . ARG B 1 123 ? 11.969 -4.758 20.188 1 93.69 123 ARG B N 1
ATOM 4822 C CA . ARG B 1 123 ? 12.352 -6.145 19.953 1 93.69 123 ARG B CA 1
ATOM 4823 C C . ARG B 1 123 ? 11.836 -6.637 18.594 1 93.69 123 ARG B C 1
ATOM 4825 O O . ARG B 1 123 ? 12.57 -7.281 17.844 1 93.69 123 ARG B O 1
ATOM 4832 N N . ARG B 1 124 ? 10.641 -6.422 18.312 1 92.38 124 ARG B N 1
ATOM 4833 C CA . ARG B 1 124 ? 10.086 -6.848 17.031 1 92.38 124 ARG B CA 1
ATOM 4834 C C . ARG B 1 124 ? 10.734 -6.09 15.875 1 92.38 124 ARG B C 1
ATOM 4836 O O . ARG B 1 124 ? 10.984 -6.668 14.82 1 92.38 124 ARG B O 1
ATOM 4843 N N . GLY B 1 125 ? 11 -4.754 16.141 1 94.25 125 GLY B N 1
ATOM 4844 C CA . GLY B 1 125 ? 11.703 -3.996 15.117 1 94.25 125 GLY B CA 1
ATOM 4845 C C . GLY B 1 125 ? 13.062 -4.574 14.773 1 94.25 125 GLY B C 1
ATOM 4846 O O . GLY B 1 125 ? 13.43 -4.645 13.594 1 94.25 125 GLY B O 1
ATOM 4847 N N . ARG B 1 126 ? 13.734 -5 15.75 1 94.69 126 ARG B N 1
ATOM 4848 C CA . ARG B 1 126 ? 15.039 -5.617 15.547 1 94.69 126 ARG B CA 1
ATOM 4849 C C . ARG B 1 126 ? 14.906 -6.934 14.789 1 94.69 126 ARG B C 1
ATOM 4851 O O . ARG B 1 126 ? 15.727 -7.238 13.914 1 94.69 126 ARG B O 1
ATOM 4858 N N . ALA B 1 127 ? 13.906 -7.66 15.125 1 93.19 127 ALA B N 1
ATOM 4859 C CA . ALA B 1 127 ? 13.656 -8.93 14.438 1 93.19 127 ALA B CA 1
ATOM 4860 C C . ALA B 1 127 ? 13.383 -8.703 12.953 1 93.19 127 ALA B C 1
ATOM 4862 O O . ALA B 1 127 ? 13.844 -9.477 12.109 1 93.19 127 ALA B O 1
ATOM 4863 N N . ILE B 1 128 ? 12.672 -7.711 12.68 1 92.81 128 ILE B N 1
ATOM 4864 C CA . ILE B 1 128 ? 12.352 -7.367 11.297 1 92.81 128 ILE B CA 1
ATOM 4865 C C . ILE B 1 128 ? 13.625 -6.977 10.555 1 92.81 128 ILE B C 1
ATOM 4867 O O . ILE B 1 128 ? 13.867 -7.434 9.438 1 92.81 128 ILE B O 1
ATOM 4871 N N . PHE B 1 129 ? 14.438 -6.18 11.164 1 92.81 129 PHE B N 1
ATOM 4872 C CA . PHE B 1 129 ? 15.703 -5.777 10.578 1 92.81 129 PHE B CA 1
ATOM 4873 C C . PHE B 1 129 ? 16.594 -6.992 10.305 1 92.81 129 PHE B C 1
ATOM 4875 O O . PHE B 1 129 ? 17.125 -7.137 9.211 1 92.81 129 PHE B O 1
ATOM 4882 N N . ASP B 1 130 ? 16.656 -7.832 11.273 1 90.81 130 ASP B N 1
ATOM 4883 C CA . ASP B 1 130 ? 17.531 -9 11.211 1 90.81 130 ASP B CA 1
ATOM 4884 C C . ASP B 1 130 ? 17.016 -10.016 10.195 1 90.81 130 ASP B C 1
ATOM 4886 O O . ASP B 1 130 ? 17.781 -10.859 9.719 1 90.81 130 ASP B O 1
ATOM 4890 N N . SER B 1 131 ? 15.812 -9.93 9.867 1 87.19 131 SER B N 1
ATOM 4891 C CA . SER B 1 131 ? 15.211 -10.883 8.938 1 87.19 131 SER B CA 1
ATOM 4892 C C . SER B 1 131 ? 15.688 -10.633 7.508 1 87.19 131 SER B C 1
ATOM 4894 O O . SER B 1 131 ? 15.531 -11.5 6.641 1 87.19 131 SER B O 1
ATOM 4896 N N . GLY B 1 132 ? 16.25 -9.445 7.176 1 87.25 132 GLY B N 1
ATOM 4897 C CA . GLY B 1 132 ? 16.812 -9.148 5.867 1 87.25 132 GLY B CA 1
ATOM 4898 C C . GLY B 1 132 ? 15.773 -8.648 4.879 1 87.25 132 GLY B C 1
ATOM 4899 O O . GLY B 1 132 ? 16.109 -8.25 3.762 1 87.25 132 GLY B O 1
ATOM 4900 N N . GLY B 1 133 ? 14.484 -8.719 5.191 1 88.94 133 GLY B N 1
ATOM 4901 C CA . GLY B 1 133 ? 13.453 -8.281 4.27 1 88.94 133 GLY B CA 1
ATOM 4902 C C . GLY B 1 133 ? 13.234 -9.242 3.117 1 88.94 133 GLY B C 1
ATOM 4903 O O . GLY B 1 133 ? 13.523 -10.438 3.234 1 88.94 133 GLY B O 1
ATOM 4904 N N . VAL B 1 134 ? 12.508 -8.758 2.072 1 87.69 134 VAL B N 1
ATOM 4905 C CA . VAL B 1 134 ? 12.266 -9.508 0.845 1 87.69 134 VAL B CA 1
ATOM 4906 C C . VAL B 1 134 ? 12.891 -8.773 -0.34 1 87.69 134 VAL B C 1
ATOM 4908 O O . VAL B 1 134 ? 12.617 -7.594 -0.563 1 87.69 134 VAL B O 1
ATOM 4911 N N . THR B 1 135 ? 13.672 -9.422 -1.084 1 78.56 135 THR B N 1
ATOM 4912 C CA . THR B 1 135 ? 14.391 -8.805 -2.195 1 78.56 135 THR B CA 1
ATOM 4913 C C . THR B 1 135 ? 13.664 -9.07 -3.516 1 78.56 135 THR B C 1
ATOM 4915 O O . THR B 1 135 ? 13.406 -10.219 -3.865 1 78.56 135 THR B O 1
ATOM 4918 N N . ASP B 1 136 ? 13.32 -7.988 -4.184 1 80.94 136 ASP B N 1
ATOM 4919 C CA . ASP B 1 136 ? 12.742 -8.086 -5.52 1 80.94 136 ASP B CA 1
ATOM 4920 C C . ASP B 1 136 ? 13.727 -7.609 -6.582 1 80.94 136 ASP B C 1
ATOM 4922 O O . ASP B 1 136 ? 14.555 -6.734 -6.324 1 80.94 136 ASP B O 1
ATOM 4926 N N . GLN B 1 137 ? 13.633 -8.148 -7.684 1 73.06 137 GLN B N 1
ATOM 4927 C CA . GLN B 1 137 ? 14.555 -7.809 -8.758 1 73.06 137 GLN B CA 1
ATOM 4928 C C . GLN B 1 137 ? 14.125 -6.535 -9.477 1 73.06 137 GLN B C 1
ATOM 4930 O O . GLN B 1 137 ? 13.031 -6.484 -10.055 1 73.06 137 GLN B O 1
ATOM 4935 N N . GLN B 1 138 ? 15.055 -5.664 -9.547 1 75.44 138 GLN B N 1
ATOM 4936 C CA . GLN B 1 138 ? 14.734 -4.367 -10.133 1 75.44 138 GLN B CA 1
ATOM 4937 C C . GLN B 1 138 ? 15.242 -4.273 -11.57 1 75.44 138 GLN B C 1
ATOM 4939 O O . GLN B 1 138 ? 14.961 -3.301 -12.273 1 75.44 138 GLN B O 1
ATOM 4944 N N . THR B 1 139 ? 15.977 -5.258 -11.961 1 76.62 139 THR B N 1
ATOM 4945 C CA . THR B 1 139 ? 16.469 -5.375 -13.32 1 76.62 139 THR B CA 1
ATOM 4946 C C . THR B 1 139 ? 16.297 -6.797 -13.844 1 76.62 139 THR B C 1
ATOM 4948 O O . THR B 1 139 ? 16.172 -7.742 -13.062 1 76.62 139 THR B O 1
ATOM 4951 N N . ILE B 1 140 ? 16.156 -6.84 -15.141 1 78.31 140 ILE B N 1
ATOM 4952 C CA . ILE B 1 140 ? 16.078 -8.172 -15.742 1 78.31 140 ILE B CA 1
ATOM 4953 C C . ILE B 1 140 ? 17.422 -8.867 -15.641 1 78.31 140 ILE B C 1
ATOM 4955 O O . ILE B 1 140 ? 18.438 -8.359 -16.141 1 78.31 140 ILE B O 1
ATOM 4959 N N . GLN B 1 141 ? 17.469 -9.812 -14.875 1 82.88 141 GLN B N 1
ATOM 4960 C CA . GLN B 1 141 ? 18.656 -10.641 -14.727 1 82.88 141 GLN B CA 1
ATOM 4961 C C . GLN B 1 141 ? 18.344 -12.109 -14.984 1 82.88 141 GLN B C 1
ATOM 4963 O O . GLN B 1 141 ? 17.234 -12.57 -14.742 1 82.88 141 GLN B O 1
ATOM 4968 N N . ALA B 1 142 ? 19.406 -12.727 -15.352 1 87 142 ALA B N 1
ATOM 4969 C CA . ALA B 1 142 ? 19.219 -14.141 -15.672 1 87 142 ALA B CA 1
ATOM 4970 C C . ALA B 1 142 ? 18.75 -14.914 -14.445 1 87 142 ALA B C 1
ATOM 4972 O O . ALA B 1 142 ? 19.266 -14.734 -13.344 1 87 142 ALA B O 1
ATOM 4973 N N . PHE B 1 143 ? 17.719 -15.594 -14.617 1 89.81 143 PHE B N 1
ATOM 4974 C CA . PHE B 1 143 ? 17.156 -16.641 -13.773 1 89.81 143 PHE B CA 1
ATOM 4975 C C . PHE B 1 143 ? 16.344 -16.047 -12.625 1 89.81 143 PHE B C 1
ATOM 4977 O O . PHE B 1 143 ? 16.031 -16.75 -11.656 1 89.81 143 PHE B O 1
ATOM 4984 N N . ALA B 1 144 ? 16.141 -14.727 -12.688 1 88.81 144 ALA B N 1
ATOM 4985 C CA . ALA B 1 144 ? 15.273 -14.148 -11.672 1 88.81 144 ALA B CA 1
ATOM 4986 C C . ALA B 1 144 ? 13.914 -14.844 -11.641 1 88.81 144 ALA B C 1
ATOM 4988 O O . ALA B 1 144 ? 13.305 -15.07 -12.695 1 88.81 144 ALA B O 1
ATOM 4989 N N . THR B 1 145 ? 13.516 -15.141 -10.453 1 90.38 145 THR B N 1
ATOM 4990 C CA . THR B 1 145 ? 12.266 -15.875 -10.312 1 90.38 145 THR B CA 1
ATOM 4991 C C . THR B 1 145 ? 11.07 -14.93 -10.258 1 90.38 145 THR B C 1
ATOM 4993 O O . THR B 1 145 ? 11.188 -13.812 -9.742 1 90.38 145 THR B O 1
ATOM 4996 N N . GLY B 1 146 ? 10 -15.359 -10.828 1 89.94 146 GLY B N 1
ATOM 4997 C CA . GLY B 1 146 ? 8.734 -14.664 -10.688 1 89.94 146 GLY B CA 1
ATOM 4998 C C . GLY B 1 146 ? 8.664 -13.375 -11.477 1 89.94 146 GLY B C 1
ATOM 4999 O O . GLY B 1 146 ? 7.781 -12.547 -11.25 1 89.94 146 GLY B O 1
ATOM 5000 N N . LEU B 1 147 ? 9.555 -13.164 -12.406 1 92 147 LEU B N 1
ATOM 5001 C CA . LEU B 1 147 ? 9.547 -11.945 -13.211 1 92 147 LEU B CA 1
ATOM 5002 C C . LEU B 1 147 ? 8.922 -12.203 -14.578 1 92 147 LEU B C 1
ATOM 5004 O O . LEU B 1 147 ? 9.43 -13.016 -15.352 1 92 147 LEU B O 1
ATOM 5008 N N . PRO B 1 148 ? 7.852 -11.555 -14.891 1 95 148 PRO B N 1
ATOM 5009 C CA . PRO B 1 148 ? 7.215 -11.734 -16.203 1 95 148 PRO B CA 1
ATOM 5010 C C . PRO B 1 148 ? 7.918 -10.969 -17.312 1 95 148 PRO B C 1
ATOM 5012 O O . PRO B 1 148 ? 8.812 -10.164 -17.047 1 95 148 PRO B O 1
ATOM 5015 N N . GLU B 1 149 ? 7.578 -11.305 -18.516 1 94.56 149 GLU B N 1
ATOM 5016 C CA . GLU B 1 149 ? 7.965 -10.5 -19.672 1 94.56 149 GLU B CA 1
ATOM 5017 C C . GLU B 1 149 ? 7.254 -9.148 -19.672 1 94.56 149 GLU B C 1
ATOM 5019 O O . GLU B 1 149 ? 6.023 -9.094 -19.703 1 94.56 149 GLU B O 1
ATOM 5024 N N . THR B 1 150 ? 8.023 -8.078 -19.562 1 92.88 150 THR B N 1
ATOM 5025 C CA . THR B 1 150 ? 7.406 -6.762 -19.469 1 92.88 150 THR B CA 1
ATOM 5026 C C . THR B 1 150 ? 7.605 -5.977 -20.766 1 92.88 150 THR B C 1
ATOM 5028 O O . THR B 1 150 ? 6.895 -5.004 -21.016 1 92.88 150 THR B O 1
ATOM 5031 N N . ARG B 1 151 ? 8.516 -6.418 -21.672 1 90.88 151 ARG B N 1
ATOM 5032 C CA . ARG B 1 151 ? 8.875 -5.684 -22.891 1 90.88 151 ARG B CA 1
ATOM 5033 C C . ARG B 1 151 ? 7.73 -5.688 -23.891 1 90.88 151 ARG B C 1
ATOM 5035 O O . ARG B 1 151 ? 7.605 -4.766 -24.703 1 90.88 151 ARG B O 1
ATOM 5042 N N . THR B 1 152 ? 6.887 -6.629 -23.75 1 91.06 152 THR B N 1
ATOM 5043 C CA . THR B 1 152 ? 5.82 -6.773 -24.734 1 91.06 152 THR B CA 1
ATOM 5044 C C . THR B 1 152 ? 4.504 -6.238 -24.172 1 91.06 152 THR B C 1
ATOM 5046 O O . THR B 1 152 ? 3.469 -6.309 -24.844 1 91.06 152 THR B O 1
ATOM 5049 N N . PHE B 1 153 ? 4.457 -5.773 -23 1 95 153 PHE B N 1
ATOM 5050 C CA . PHE B 1 153 ? 3.23 -5.223 -22.438 1 95 153 PHE B CA 1
ATOM 5051 C C . PHE B 1 153 ? 2.713 -4.074 -23.297 1 95 153 PHE B C 1
ATOM 5053 O O . PHE B 1 153 ? 3.48 -3.1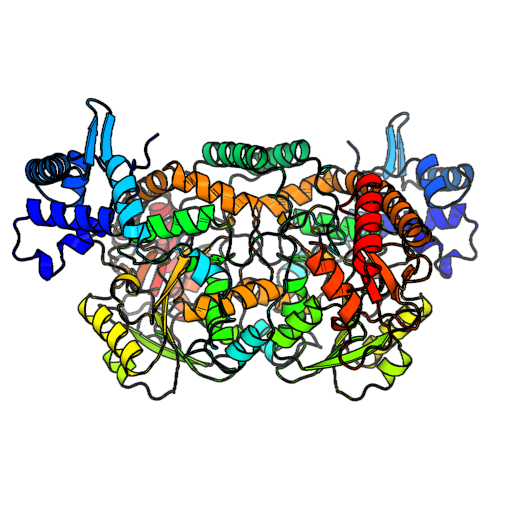99 -23.703 1 95 153 PHE B O 1
ATOM 5060 N N . PRO B 1 154 ? 1.426 -4.023 -23.578 1 95.62 154 PRO B N 1
ATOM 5061 C CA . PRO B 1 154 ? 0.869 -2.99 -24.469 1 95.62 154 PRO B CA 1
ATOM 5062 C C . PRO B 1 154 ? 0.673 -1.653 -23.75 1 95.62 154 PRO B C 1
ATOM 5064 O O . PRO B 1 154 ? -0.464 -1.239 -23.516 1 95.62 154 PRO B O 1
ATOM 5067 N N . THR B 1 155 ? 1.695 -0.879 -23.578 1 94.25 155 THR B N 1
ATOM 5068 C CA . THR B 1 155 ? 1.683 0.374 -22.844 1 94.25 155 THR B CA 1
ATOM 5069 C C . THR B 1 155 ? 0.805 1.41 -23.531 1 94.25 155 THR B C 1
ATOM 5071 O O . THR B 1 155 ? 0.166 2.232 -22.875 1 94.25 155 THR B O 1
ATOM 5074 N N . ASP B 1 156 ? 0.766 1.368 -24.891 1 94.62 156 ASP B N 1
ATOM 5075 C CA . ASP B 1 156 ? -0.045 2.326 -25.641 1 94.62 156 ASP B CA 1
ATOM 5076 C C . ASP B 1 156 ? -1.53 2.143 -25.328 1 94.62 156 ASP B C 1
ATOM 5078 O O . ASP B 1 156 ? -2.258 3.119 -25.156 1 94.62 156 ASP B O 1
ATOM 5082 N N . VAL B 1 157 ? -1.965 0.89 -25.344 1 97.06 157 VAL B N 1
ATOM 5083 C CA . VAL B 1 157 ? -3.352 0.576 -25.016 1 97.06 157 VAL B CA 1
ATOM 5084 C C . VAL B 1 157 ? -3.656 1.01 -23.594 1 97.06 157 VAL B C 1
ATOM 5086 O O . VAL B 1 157 ? -4.684 1.645 -23.328 1 97.06 157 VAL B O 1
ATOM 5089 N N . TRP B 1 158 ? -2.793 0.708 -22.688 1 96.19 158 TRP B N 1
ATOM 5090 C CA . TRP B 1 158 ? -2.963 1.045 -21.281 1 96.19 158 TRP B CA 1
ATOM 5091 C C . TRP B 1 158 ? -3.094 2.553 -21.094 1 96.19 158 TRP B C 1
ATOM 5093 O O . TRP B 1 158 ? -3.99 3.021 -20.375 1 96.19 158 TRP B O 1
ATOM 5103 N N . GLU B 1 159 ? -2.184 3.332 -21.688 1 94.62 159 GLU B N 1
ATOM 5104 C CA . GLU B 1 159 ? -2.18 4.785 -21.562 1 94.62 159 GLU B CA 1
ATOM 5105 C C . GLU B 1 159 ? -3.459 5.391 -22.141 1 94.62 159 GLU B C 1
ATOM 5107 O O . GLU B 1 159 ? -4.004 6.348 -21.578 1 94.62 159 GLU B O 1
ATOM 5112 N N . ARG B 1 160 ? -3.879 4.887 -23.219 1 96.5 160 ARG B N 1
ATOM 5113 C CA . ARG B 1 160 ? -5.121 5.363 -23.828 1 96.5 160 ARG B CA 1
ATOM 5114 C C . ARG B 1 160 ? -6.305 5.129 -22.891 1 96.5 160 ARG B C 1
ATOM 5116 O O . ARG B 1 160 ? -7.133 6.02 -22.688 1 96.5 160 ARG B O 1
ATOM 5123 N N . LEU B 1 161 ? -6.406 3.955 -22.328 1 97.44 161 LEU B N 1
ATOM 5124 C CA . LEU B 1 161 ? -7.484 3.627 -21.406 1 97.44 161 LEU B CA 1
ATOM 5125 C C . LEU B 1 161 ? -7.418 4.504 -20.156 1 97.44 161 LEU B C 1
ATOM 5127 O O . LEU B 1 161 ? -8.453 4.934 -19.641 1 97.44 161 LEU B O 1
ATOM 5131 N N . GLN B 1 162 ? -6.246 4.738 -19.688 1 96.56 162 GLN B N 1
ATOM 5132 C CA . GLN B 1 162 ? -6.074 5.562 -18.5 1 96.56 162 GLN B CA 1
ATOM 5133 C C . GLN B 1 162 ? -6.562 6.988 -18.734 1 96.56 162 GLN B C 1
ATOM 5135 O O . GLN B 1 162 ? -7.18 7.594 -17.859 1 96.56 162 GLN B O 1
ATOM 5140 N N . ARG B 1 163 ? -6.25 7.535 -19.891 1 94.5 163 ARG B N 1
ATOM 5141 C CA . ARG B 1 163 ? -6.742 8.859 -20.25 1 94.5 163 ARG B CA 1
ATOM 5142 C C . ARG B 1 163 ? -8.266 8.898 -20.281 1 94.5 163 ARG B C 1
ATOM 5144 O O . ARG B 1 163 ? -8.875 9.867 -19.828 1 94.5 163 ARG B O 1
ATOM 5151 N N . GLN B 1 164 ? -8.852 7.883 -20.781 1 95.81 164 GLN B N 1
ATOM 5152 C CA . GLN B 1 164 ? -10.305 7.785 -20.844 1 95.81 164 GLN B CA 1
ATOM 5153 C C . GLN B 1 164 ? -10.898 7.719 -19.438 1 95.81 164 GLN B C 1
ATOM 5155 O O . GLN B 1 164 ? -11.922 8.344 -19.156 1 95.81 164 GLN B O 1
ATOM 5160 N N . VAL B 1 165 ? -10.25 6.988 -18.578 1 96 165 VAL B N 1
ATOM 5161 C CA . VAL B 1 165 ? -10.695 6.855 -17.188 1 96 165 VAL B CA 1
ATOM 5162 C C . VAL B 1 165 ? -10.656 8.219 -16.5 1 96 165 VAL B C 1
ATOM 5164 O O . VAL B 1 165 ? -11.594 8.586 -15.781 1 96 165 VAL B O 1
ATOM 5167 N N . MET B 1 166 ? -9.594 8.977 -16.703 1 93.69 166 MET B N 1
ATOM 5168 C CA . MET B 1 166 ? -9.453 10.297 -16.109 1 93.69 166 MET B CA 1
ATOM 5169 C C . MET B 1 166 ? -10.57 11.227 -16.578 1 93.69 166 MET B C 1
ATOM 5171 O O . MET B 1 166 ? -11.07 12.039 -15.789 1 93.69 166 MET B O 1
ATOM 5175 N N . LYS B 1 167 ? -10.945 11.039 -17.781 1 92.31 167 LYS B N 1
ATOM 5176 C CA . LYS B 1 167 ? -12.008 11.867 -18.344 1 92.31 167 LYS B CA 1
ATOM 5177 C C . LYS B 1 167 ? -13.375 11.43 -17.812 1 92.31 167 LYS B C 1
ATOM 5179 O O . LYS B 1 167 ? -14.172 12.258 -17.375 1 92.31 167 LYS B O 1
ATOM 5184 N N . ASP B 1 168 ? -13.617 10.156 -17.781 1 93.25 168 ASP B N 1
ATOM 5185 C CA . ASP B 1 168 ? -14.922 9.602 -17.453 1 93.25 168 ASP B CA 1
ATOM 5186 C C . ASP B 1 168 ? -15.211 9.75 -15.953 1 93.25 168 ASP B C 1
ATOM 5188 O O . ASP B 1 168 ? -16.375 9.867 -15.547 1 93.25 168 ASP B O 1
ATOM 5192 N N . HIS B 1 169 ? -14.18 9.75 -15.164 1 90.88 169 HIS B N 1
ATOM 5193 C CA . HIS B 1 169 ? -14.359 9.719 -13.719 1 90.88 169 HIS B CA 1
ATOM 5194 C C . HIS B 1 169 ? -13.766 10.961 -13.062 1 90.88 169 HIS B C 1
ATOM 5196 O O . HIS B 1 169 ? -13.367 10.922 -11.891 1 90.88 169 HIS B O 1
ATOM 5202 N N . ARG B 1 170 ? -13.594 12.016 -13.711 1 82.62 170 ARG B N 1
ATOM 5203 C CA . ARG B 1 170 ? -12.906 13.227 -13.273 1 82.62 170 ARG B CA 1
ATOM 5204 C C . ARG B 1 170 ? -13.414 13.688 -11.914 1 82.62 170 ARG B C 1
ATOM 5206 O O . ARG B 1 170 ? -12.633 14.133 -11.07 1 82.62 170 ARG B O 1
ATOM 5213 N N . GLY B 1 171 ? -14.602 13.594 -11.617 1 77.56 171 GLY B N 1
ATOM 5214 C CA . GLY B 1 171 ? -15.203 14.125 -10.398 1 77.56 171 GLY B CA 1
ATOM 5215 C C . GLY B 1 171 ? -14.867 13.312 -9.164 1 77.56 171 GLY B C 1
ATOM 5216 O O . GLY B 1 171 ? -14.945 13.812 -8.039 1 77.56 171 GLY B O 1
ATOM 5217 N N . HIS B 1 172 ? -14.391 12.07 -9.336 1 86.75 172 HIS B N 1
ATOM 5218 C CA . HIS B 1 172 ? -14.312 11.227 -8.148 1 86.75 172 HIS B CA 1
ATOM 5219 C C . HIS B 1 172 ? -12.969 10.5 -8.078 1 86.75 172 HIS B C 1
ATOM 5221 O O . HIS B 1 172 ? -12.531 10.109 -6.996 1 86.75 172 HIS B O 1
ATOM 5227 N N . VAL B 1 173 ? -12.312 10.461 -9.156 1 89.94 173 VAL B N 1
ATOM 5228 C CA . VAL B 1 173 ? -11.148 9.586 -9.242 1 89.94 173 VAL B CA 1
ATOM 5229 C C . VAL B 1 173 ? -9.992 10.172 -8.43 1 89.94 173 VAL B C 1
ATOM 5231 O O . VAL B 1 173 ? -9.109 9.438 -7.977 1 89.94 173 VAL B O 1
ATOM 5234 N N . LEU B 1 174 ? -10.031 11.453 -8.18 1 92.62 174 LEU B N 1
ATOM 5235 C CA . LEU B 1 174 ? -8.961 12.102 -7.426 1 92.62 174 LEU B CA 1
ATOM 5236 C C . LEU B 1 174 ? -9.234 12.039 -5.926 1 92.62 174 LEU B C 1
ATOM 5238 O O . LEU B 1 174 ? -8.344 12.305 -5.117 1 92.62 174 LEU B O 1
ATOM 5242 N N . LEU B 1 175 ? -10.414 11.672 -5.508 1 93.38 175 LEU B N 1
ATOM 5243 C CA . LEU B 1 175 ? -10.805 11.602 -4.105 1 93.38 175 LEU B CA 1
ATOM 5244 C C . LEU B 1 175 ? -10.422 10.25 -3.506 1 93.38 175 LEU B C 1
ATOM 5246 O O . LEU B 1 175 ? -9.75 9.445 -4.16 1 93.38 175 LEU B O 1
ATOM 5250 N N . HIS B 1 176 ? -10.742 10.055 -2.24 1 92.75 176 HIS B N 1
ATOM 5251 C CA . HIS B 1 176 ? -10.531 8.773 -1.59 1 92.75 176 HIS B CA 1
ATOM 5252 C C . HIS B 1 176 ? -11.391 7.684 -2.223 1 92.75 176 HIS B C 1
ATOM 5254 O O . HIS B 1 176 ? -12.508 7.953 -2.678 1 92.75 176 HIS B O 1
ATOM 5260 N N . GLY B 1 177 ? -10.836 6.523 -2.24 1 93.25 177 GLY B N 1
ATOM 5261 C CA . GLY B 1 177 ? -11.578 5.379 -2.758 1 93.25 177 GLY B CA 1
ATOM 5262 C C . GLY B 1 177 ? -12.078 4.449 -1.67 1 93.25 177 GLY B C 1
ATOM 5263 O O . GLY B 1 177 ? -11.844 4.691 -0.484 1 93.25 177 GLY B O 1
ATOM 5264 N N . ASP B 1 178 ? -12.789 3.471 -2.117 1 94.75 178 ASP B N 1
ATOM 5265 C CA . ASP B 1 178 ? -13.281 2.408 -1.25 1 94.75 178 ASP B CA 1
ATOM 5266 C C . ASP B 1 178 ? -12.141 1.509 -0.776 1 94.75 178 ASP B C 1
ATOM 5268 O O . ASP B 1 178 ? -11.391 0.97 -1.591 1 94.75 178 ASP B O 1
ATOM 5272 N N . PRO B 1 179 ? -12.031 1.359 0.556 1 95.94 179 PRO B N 1
ATOM 5273 C CA . PRO B 1 179 ? -10.977 0.467 1.047 1 95.94 179 PRO B CA 1
ATOM 5274 C C . PRO B 1 179 ? -11.078 -0.938 0.458 1 95.94 179 PRO B C 1
ATOM 5276 O O . PRO B 1 179 ? -10.062 -1.639 0.356 1 95.94 179 PRO B O 1
ATOM 5279 N N . GLN B 1 180 ? -12.219 -1.377 0.084 1 97 180 GLN B N 1
ATOM 5280 C CA . GLN B 1 180 ? -12.398 -2.691 -0.526 1 97 180 GLN B CA 1
ATOM 5281 C C . GLN B 1 180 ? -11.914 -2.695 -1.974 1 97 180 GLN B C 1
ATOM 5283 O O . GLN B 1 180 ? -11.672 -3.758 -2.551 1 97 180 GLN B O 1
ATOM 5288 N N . GLY B 1 181 ? -11.812 -1.53 -2.574 1 97.19 181 GLY B N 1
ATOM 5289 C CA . GLY B 1 181 ? -11.438 -1.393 -3.971 1 97.19 181 GLY B CA 1
ATOM 5290 C C . GLY B 1 181 ? -12.562 -0.88 -4.852 1 97.19 181 GLY B C 1
ATOM 5291 O O . GLY B 1 181 ? -13.727 -0.913 -4.453 1 97.19 181 GLY B O 1
ATOM 5292 N N . ALA B 1 182 ? -12.242 -0.38 -6.004 1 97.06 182 ALA B N 1
ATOM 5293 C CA . ALA B 1 182 ? -13.227 0.143 -6.949 1 97.06 182 ALA B CA 1
ATOM 5294 C C . ALA B 1 182 ? -14.18 -0.955 -7.414 1 97.06 182 ALA B C 1
ATOM 5296 O O . ALA B 1 182 ? -13.742 -2.033 -7.824 1 97.06 182 ALA B O 1
ATOM 5297 N N . GLU B 1 183 ? -15.43 -0.672 -7.414 1 96.56 183 GLU B N 1
ATOM 5298 C CA . GLU B 1 183 ? -16.469 -1.655 -7.719 1 96.56 183 GLU B CA 1
ATOM 5299 C C . GLU B 1 18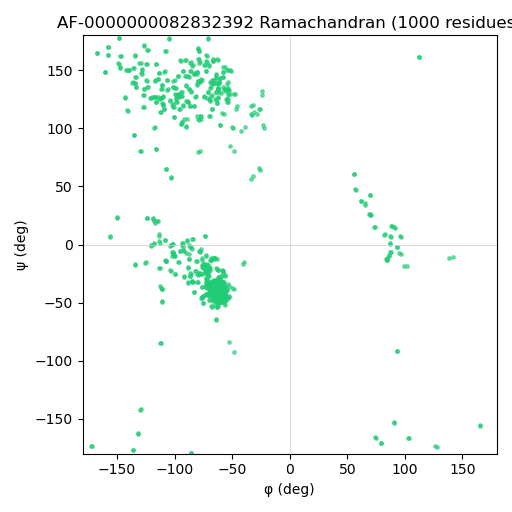3 ? -16.281 -2.219 -9.125 1 96.56 183 GLU B C 1
ATOM 5301 O O . GLU B 1 183 ? -16.391 -3.43 -9.336 1 96.56 183 GLU B O 1
ATOM 5306 N N . PRO B 1 184 ? -15.961 -1.352 -10.141 1 96.12 184 PRO B N 1
ATOM 5307 C CA . PRO B 1 184 ? -15.781 -1.913 -11.484 1 96.12 184 PRO B CA 1
ATOM 5308 C C . PRO B 1 184 ? -14.664 -2.949 -11.547 1 96.12 184 PRO B C 1
ATOM 5310 O O . PRO B 1 184 ? -14.781 -3.951 -12.258 1 96.12 184 PRO B O 1
ATOM 5313 N N . LEU B 1 185 ? -13.609 -2.748 -10.797 1 98.31 185 LEU B N 1
ATOM 5314 C CA . LEU B 1 185 ? -12.516 -3.709 -10.812 1 98.31 185 LEU B CA 1
ATOM 5315 C C . LEU B 1 185 ? -12.898 -4.988 -10.078 1 98.31 185 LEU B C 1
ATOM 5317 O O . LEU B 1 185 ? -12.586 -6.09 -10.531 1 98.31 185 LEU B O 1
ATOM 5321 N N . ARG B 1 186 ? -13.57 -4.855 -8.922 1 98.25 186 ARG B N 1
ATOM 5322 C CA . ARG B 1 186 ? -14.023 -6.035 -8.195 1 98.25 186 ARG B CA 1
ATOM 5323 C C . ARG B 1 186 ? -14.922 -6.902 -9.07 1 98.25 186 ARG B C 1
ATOM 5325 O O . ARG B 1 186 ? -14.797 -8.125 -9.07 1 98.25 186 ARG B O 1
ATOM 5332 N N . ARG B 1 187 ? -15.734 -6.277 -9.859 1 95.25 187 ARG B N 1
ATOM 5333 C CA . ARG B 1 187 ? -16.625 -6.996 -10.766 1 95.25 187 ARG B CA 1
ATOM 5334 C C . ARG B 1 187 ? -15.836 -7.707 -11.859 1 95.25 187 ARG B C 1
ATOM 5336 O O . ARG B 1 187 ? -16.125 -8.859 -12.18 1 95.25 187 ARG B O 1
ATOM 5343 N N . ALA B 1 188 ? -14.891 -7.016 -12.391 1 94.56 188 ALA B N 1
ATOM 5344 C CA . ALA B 1 188 ? -14.07 -7.602 -13.453 1 94.56 188 ALA B CA 1
ATOM 5345 C C . ALA B 1 188 ? -13.297 -8.812 -12.938 1 94.56 188 ALA B C 1
ATOM 5347 O O . ALA B 1 188 ? -13.188 -9.828 -13.633 1 94.56 188 ALA B O 1
ATOM 5348 N N . ILE B 1 189 ? -12.797 -8.711 -11.742 1 97.06 189 ILE B N 1
ATOM 5349 C CA . ILE B 1 189 ? -12.031 -9.797 -11.141 1 97.06 189 ILE B CA 1
ATOM 5350 C C . ILE B 1 189 ? -12.945 -10.992 -10.891 1 97.06 189 ILE B C 1
ATOM 5352 O O . ILE B 1 189 ? -12.602 -12.125 -11.227 1 97.06 189 ILE B O 1
ATOM 5356 N N . ALA B 1 190 ? -14.086 -10.727 -10.281 1 94.06 190 ALA B N 1
ATOM 5357 C CA . ALA B 1 190 ? -15.031 -11.797 -10.008 1 94.06 190 ALA B CA 1
ATOM 5358 C C . ALA B 1 190 ? -15.422 -12.531 -11.289 1 94.06 190 ALA B C 1
ATOM 5360 O O . ALA B 1 190 ? -15.438 -13.766 -11.328 1 94.06 190 ALA B O 1
ATOM 5361 N N . THR B 1 191 ? -15.664 -11.781 -12.305 1 87.56 191 THR B N 1
ATOM 5362 C CA . THR B 1 191 ? -16.031 -12.359 -13.594 1 87.56 191 THR B CA 1
ATOM 5363 C C . THR B 1 191 ? -14.898 -13.234 -14.133 1 87.56 191 THR B C 1
ATOM 5365 O O . THR B 1 191 ? -15.141 -14.367 -14.562 1 87.56 191 THR B O 1
ATOM 5368 N N . TYR B 1 192 ? -13.758 -12.75 -14.094 1 89.12 192 TYR B N 1
ATOM 5369 C CA . TYR B 1 192 ? -12.602 -13.492 -14.594 1 89.12 192 TYR B CA 1
ATOM 5370 C C . TYR B 1 192 ? -12.422 -14.789 -13.82 1 89.12 192 TYR B C 1
ATOM 5372 O O . TYR B 1 192 ? -12.227 -15.852 -14.422 1 89.12 192 TYR B O 1
ATOM 5380 N N . LEU B 1 193 ? -12.484 -14.719 -12.508 1 91.06 193 LEU B N 1
ATOM 5381 C CA . LEU B 1 193 ? -12.25 -15.898 -11.672 1 91.06 193 LEU B CA 1
ATOM 5382 C C . LEU B 1 193 ? -13.32 -16.953 -11.906 1 91.06 193 LEU B C 1
ATOM 5384 O O . LEU B 1 193 ? -13.023 -18.141 -11.961 1 91.06 193 LEU B O 1
ATOM 5388 N N . ASN B 1 194 ? -14.477 -16.516 -12.047 1 84.75 194 ASN B N 1
ATOM 5389 C CA . ASN B 1 194 ? -15.578 -17.453 -12.242 1 84.75 194 ASN B CA 1
ATOM 5390 C C . ASN B 1 194 ? -15.516 -18.125 -13.617 1 84.75 194 ASN B C 1
ATOM 5392 O O . ASN B 1 194 ? -15.805 -19.312 -13.75 1 84.75 194 ASN B O 1
ATOM 5396 N N . LEU B 1 195 ? -15.047 -17.406 -14.578 1 79.62 195 LEU B N 1
ATOM 5397 C CA . LEU B 1 195 ? -15.07 -17.922 -15.945 1 79.62 195 LEU B CA 1
ATOM 5398 C C . LEU B 1 195 ? -13.781 -18.656 -16.281 1 79.62 195 LEU B C 1
ATOM 5400 O O . LEU B 1 195 ? -13.773 -19.562 -17.109 1 79.62 195 LEU B O 1
ATOM 5404 N N . GLU B 1 196 ? -12.68 -18.266 -15.594 1 81.75 196 GLU B N 1
ATOM 5405 C CA . GLU B 1 196 ? -11.383 -18.797 -16.016 1 81.75 196 GLU B CA 1
ATOM 5406 C C . GLU B 1 196 ? -10.797 -19.719 -14.945 1 81.75 196 GLU B C 1
ATOM 5408 O O . GLU B 1 196 ? -9.922 -20.531 -15.242 1 81.75 196 GLU B O 1
ATOM 5413 N N . ARG B 1 197 ? -11.258 -19.594 -13.742 1 83.88 197 ARG B N 1
ATOM 5414 C CA . ARG B 1 197 ? -10.617 -20.344 -12.68 1 83.88 197 ARG B CA 1
ATOM 5415 C C . ARG B 1 197 ? -11.602 -21.281 -11.992 1 83.88 197 ARG B C 1
ATOM 5417 O O . ARG B 1 197 ? -11.25 -22 -11.047 1 83.88 197 ARG B O 1
ATOM 5424 N N . GLY B 1 198 ? -12.875 -21.281 -12.414 1 79.69 198 GLY B N 1
ATOM 5425 C CA . GLY B 1 198 ? -13.891 -22.125 -11.797 1 79.69 198 GLY B CA 1
ATOM 5426 C C . GLY B 1 198 ? -14.25 -21.672 -10.391 1 79.69 198 GLY B C 1
ATOM 5427 O O . GLY B 1 198 ? -14.617 -22.5 -9.547 1 79.69 198 GLY B O 1
ATOM 5428 N N . ALA B 1 199 ? -14.078 -20.438 -10.109 1 87.31 199 ALA B N 1
ATOM 5429 C CA . ALA B 1 199 ? -14.391 -19.891 -8.789 1 87.31 199 ALA B CA 1
ATOM 5430 C C . ALA B 1 199 ? -15.891 -19.641 -8.648 1 87.31 199 ALA B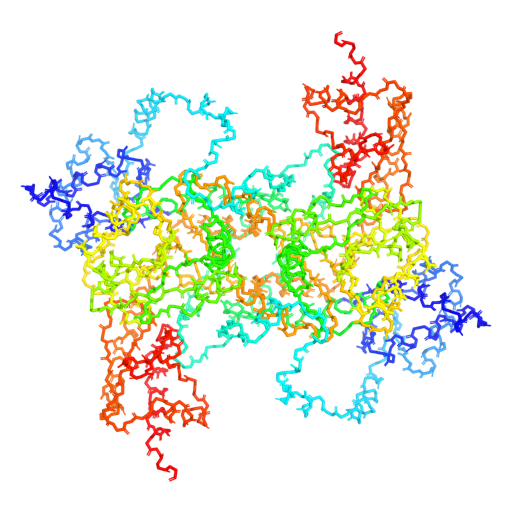 C 1
ATOM 5432 O O . ALA B 1 199 ? -16.656 -19.844 -9.594 1 87.31 199 ALA B O 1
ATOM 5433 N N . ARG B 1 200 ? -16.312 -19.375 -7.484 1 86.56 200 ARG B N 1
ATOM 5434 C CA . ARG B 1 200 ? -17.656 -18.938 -7.117 1 86.56 200 ARG B CA 1
ATOM 5435 C C . ARG B 1 200 ? -17.594 -17.703 -6.219 1 86.56 200 ARG B C 1
ATOM 5437 O O . ARG B 1 200 ? -17.812 -17.812 -5.008 1 86.56 200 ARG B O 1
ATOM 5444 N N . ILE B 1 201 ? -17.406 -16.594 -6.934 1 92.12 201 ILE B N 1
ATOM 5445 C CA . ILE B 1 201 ? -17.094 -15.398 -6.176 1 92.12 201 ILE B CA 1
ATOM 5446 C C . ILE B 1 201 ? -17.953 -14.234 -6.676 1 92.12 201 ILE B C 1
ATOM 5448 O O . ILE B 1 201 ? -18.188 -14.102 -7.879 1 92.12 201 ILE B O 1
ATOM 5452 N N . ARG B 1 202 ? -18.5 -13.492 -5.77 1 94.25 202 ARG B N 1
ATOM 5453 C CA . ARG B 1 202 ? -19.156 -12.227 -6.082 1 94.25 202 ARG B CA 1
ATOM 5454 C C . ARG B 1 202 ? -18.219 -11.047 -5.906 1 94.25 202 ARG B C 1
ATOM 5456 O O . ARG B 1 202 ? -17.219 -11.141 -5.172 1 94.25 202 ARG B O 1
ATOM 5463 N N . ALA B 1 203 ? -18.562 -9.945 -6.578 1 96.75 203 ALA B N 1
ATOM 5464 C CA . ALA B 1 203 ? -17.75 -8.734 -6.496 1 96.75 203 ALA B CA 1
ATOM 5465 C C . ALA B 1 203 ? -17.609 -8.266 -5.051 1 96.75 203 ALA B C 1
ATOM 5467 O O . ALA B 1 203 ? -16.562 -7.73 -4.668 1 96.75 203 ALA B O 1
ATOM 5468 N N . GLU B 1 204 ? -18.641 -8.484 -4.203 1 97.25 204 GLU B N 1
ATOM 5469 C CA . GLU B 1 204 ? -18.672 -8.031 -2.816 1 97.25 204 GLU B CA 1
ATOM 5470 C C . GLU B 1 204 ? -17.656 -8.781 -1.963 1 97.25 204 GLU B C 1
ATOM 5472 O O . GLU B 1 204 ? -17.312 -8.336 -0.862 1 97.25 204 GLU B O 1
ATOM 5477 N N . GLN B 1 205 ? -17.125 -9.852 -2.494 1 97.94 205 GLN B N 1
ATOM 5478 C CA . GLN B 1 205 ? -16.188 -10.672 -1.743 1 97.94 205 GLN B CA 1
ATOM 5479 C C . GLN B 1 205 ? -14.742 -10.289 -2.057 1 97.94 205 GLN B C 1
ATOM 5481 O O . GLN B 1 205 ? -13.812 -10.789 -1.423 1 97.94 205 GLN B O 1
ATOM 5486 N N . ILE B 1 206 ? -14.625 -9.391 -3.014 1 98.56 206 ILE B N 1
ATOM 5487 C CA . ILE B 1 206 ? -13.289 -9.07 -3.506 1 98.56 206 ILE B CA 1
ATOM 5488 C C . ILE B 1 206 ? -12.734 -7.859 -2.76 1 98.56 206 ILE B C 1
ATOM 5490 O O . ILE B 1 206 ? -13.453 -6.875 -2.557 1 98.56 206 ILE B O 1
ATOM 5494 N N . VAL B 1 207 ? -11.508 -7.953 -2.275 1 98.56 207 VAL B N 1
ATOM 5495 C CA . VAL B 1 207 ? -10.75 -6.816 -1.767 1 98.56 207 VAL B CA 1
ATOM 5496 C C . VAL B 1 207 ? -9.508 -6.598 -2.635 1 98.56 207 VAL B C 1
ATOM 5498 O O . VAL B 1 207 ? -8.711 -7.512 -2.83 1 98.56 207 VAL B O 1
ATOM 5501 N N . VAL B 1 208 ? -9.383 -5.398 -3.207 1 98.5 208 VAL B N 1
ATOM 5502 C CA . VAL B 1 208 ? -8.227 -5.047 -4.027 1 98.5 208 VAL B CA 1
ATOM 5503 C C . VAL B 1 208 ? -7.098 -4.543 -3.133 1 98.5 208 VAL B C 1
ATOM 5505 O O . VAL B 1 208 ? -7.32 -3.711 -2.248 1 98.5 208 VAL B O 1
ATOM 5508 N N . LEU B 1 209 ? -5.906 -5.055 -3.334 1 97.94 209 LEU B N 1
ATOM 5509 C CA . LEU B 1 209 ? -4.754 -4.746 -2.498 1 97.94 209 LEU B CA 1
ATOM 5510 C C . LEU B 1 209 ? -3.58 -4.27 -3.348 1 97.94 209 LEU B C 1
ATOM 5512 O O . LEU B 1 209 ? -3.625 -4.348 -4.578 1 97.94 209 LEU B O 1
ATOM 5516 N N . SER B 1 210 ? -2.553 -3.795 -2.686 1 96.25 210 SER B N 1
ATOM 5517 C CA . SER B 1 210 ? -1.357 -3.314 -3.371 1 96.25 210 SER B CA 1
ATOM 5518 C C . SER B 1 210 ? -0.476 -4.477 -3.822 1 96.25 210 SER B C 1
ATOM 5520 O O . SER B 1 210 ? 0.334 -4.324 -4.738 1 96.25 210 SER B O 1
ATOM 5522 N N . SER B 1 211 ? -0.629 -5.586 -3.123 1 95.5 211 SER B N 1
ATOM 5523 C CA . SER B 1 211 ? 0.179 -6.762 -3.432 1 95.5 211 SER B CA 1
ATOM 5524 C C . SER B 1 211 ? -0.357 -8 -2.727 1 95.5 211 SER B C 1
ATOM 5526 O O . SER B 1 211 ? -1.162 -7.898 -1.8 1 95.5 211 SER B O 1
ATOM 5528 N N . THR B 1 212 ? 0.128 -9.125 -3.199 1 96.31 212 THR B N 1
ATOM 5529 C CA . THR B 1 212 ? -0.175 -10.367 -2.504 1 96.31 212 THR B CA 1
ATOM 5530 C C . THR B 1 212 ? 0.501 -10.406 -1.138 1 96.31 212 THR B C 1
ATOM 5532 O O . THR B 1 212 ? -0.044 -10.961 -0.183 1 96.31 212 THR B O 1
ATOM 5535 N N . ARG B 1 213 ? 1.641 -9.797 -1.018 1 96.12 213 ARG B N 1
ATOM 5536 C CA . ARG B 1 213 ? 2.301 -9.734 0.283 1 96.12 213 ARG B CA 1
ATOM 5537 C C . ARG B 1 213 ? 1.427 -9.016 1.307 1 96.12 213 ARG B C 1
ATOM 5539 O O . ARG B 1 213 ? 1.36 -9.422 2.469 1 96.12 213 ARG B O 1
ATOM 5546 N N . GLN B 1 214 ? 0.805 -7.961 0.882 1 97.69 214 GLN B N 1
ATOM 5547 C CA . GLN B 1 214 ? -0.131 -7.293 1.779 1 97.69 214 GLN B CA 1
ATOM 5548 C C . GLN B 1 214 ? -1.269 -8.227 2.184 1 97.69 214 GLN B C 1
ATOM 5550 O O . GLN B 1 214 ? -1.712 -8.211 3.334 1 97.69 214 GLN B O 1
ATOM 5555 N N . ALA B 1 215 ? -1.758 -9 1.222 1 98.38 215 ALA B N 1
ATOM 5556 C CA . ALA B 1 215 ? -2.795 -9.984 1.522 1 98.38 215 ALA B CA 1
ATOM 5557 C C . ALA B 1 215 ? -2.328 -10.961 2.602 1 98.38 215 ALA B C 1
ATOM 5559 O O . ALA B 1 215 ? -3.07 -11.25 3.541 1 98.38 215 ALA B O 1
ATOM 5560 N N . LEU B 1 216 ? -1.131 -11.422 2.418 1 98.44 216 LEU B N 1
ATOM 5561 C CA . LEU B 1 216 ? -0.565 -12.398 3.348 1 98.44 216 LEU B CA 1
ATOM 5562 C C . LEU B 1 216 ? -0.399 -11.789 4.734 1 98.44 216 LEU B C 1
ATOM 5564 O O . LEU B 1 216 ? -0.735 -12.414 5.738 1 98.44 216 LEU B O 1
ATOM 5568 N N . PHE B 1 217 ? 0.062 -10.578 4.793 1 98.25 217 PHE B N 1
ATOM 5569 C CA . PHE B 1 217 ? 0.201 -9.867 6.062 1 98.25 217 PHE B CA 1
ATOM 5570 C C . PHE B 1 217 ? -1.151 -9.719 6.746 1 98.25 217 PHE B C 1
ATOM 5572 O O . PHE B 1 217 ? -1.281 -9.984 7.941 1 98.25 217 PHE B O 1
ATOM 5579 N N . LEU B 1 218 ? -2.156 -9.281 6.016 1 98.38 218 LEU B N 1
ATOM 5580 C CA . LEU B 1 218 ? -3.488 -9.086 6.574 1 98.38 218 LEU B CA 1
ATOM 5581 C C . LEU B 1 218 ? -4.07 -10.398 7.082 1 98.38 218 LEU B C 1
ATOM 5583 O O . LEU B 1 218 ? -4.727 -10.43 8.125 1 98.38 218 LEU B O 1
ATOM 5587 N N . CYS B 1 219 ? -3.857 -11.484 6.332 1 98.44 219 CYS B N 1
ATOM 5588 C CA . CYS B 1 219 ? -4.305 -12.797 6.797 1 98.44 219 CYS B CA 1
ATOM 5589 C C . CYS B 1 219 ? -3.697 -13.125 8.156 1 98.44 219 CYS B C 1
ATOM 5591 O O . CYS B 1 219 ? -4.41 -13.516 9.086 1 98.44 219 CYS B O 1
ATOM 5593 N N . ALA B 1 220 ? -2.387 -12.922 8.25 1 97.88 220 ALA B N 1
ATOM 5594 C CA . ALA B 1 220 ? -1.718 -13.234 9.508 1 97.88 220 ALA B CA 1
ATOM 5595 C C . ALA B 1 220 ? -2.227 -12.336 10.633 1 97.88 220 ALA B C 1
ATOM 5597 O O . ALA B 1 220 ? -2.432 -12.797 11.758 1 97.88 220 ALA B O 1
ATOM 5598 N N . GLN B 1 221 ? -2.41 -11.062 10.344 1 96.81 221 GLN B N 1
ATOM 5599 C CA . GLN B 1 221 ? -2.836 -10.07 11.328 1 96.81 221 GLN B CA 1
ATOM 5600 C C . GLN B 1 221 ? -4.242 -10.367 11.836 1 96.81 221 GLN B C 1
ATOM 5602 O O . GLN B 1 221 ? -4.547 -10.133 13.008 1 96.81 221 GLN B O 1
ATOM 5607 N N . LEU B 1 222 ? -5.105 -10.867 11 1 97.62 222 LEU B N 1
ATOM 5608 C CA . LEU B 1 222 ? -6.52 -10.977 11.352 1 97.62 222 LEU B CA 1
ATOM 5609 C C . LEU B 1 222 ? -6.855 -12.391 11.805 1 97.62 222 LEU B C 1
ATOM 5611 O O . LEU B 1 222 ? -7.801 -12.586 12.57 1 97.62 222 LEU B O 1
ATOM 5615 N N . LEU B 1 223 ? -6.098 -13.398 11.359 1 97.62 223 LEU B N 1
ATOM 5616 C CA . LEU B 1 223 ? -6.543 -14.773 11.555 1 97.62 223 LEU B CA 1
ATOM 5617 C C . LEU B 1 223 ? -5.711 -15.461 12.625 1 97.62 223 LEU B C 1
ATOM 5619 O O . LEU B 1 223 ? -6.078 -16.531 13.109 1 97.62 223 LEU B O 1
ATOM 5623 N N . ALA B 1 224 ? -4.59 -14.883 13 1 96.62 224 ALA B N 1
ATOM 5624 C CA . ALA B 1 224 ? -3.736 -15.469 14.031 1 96.62 224 ALA B CA 1
ATOM 5625 C C . ALA B 1 224 ? -3.281 -14.414 15.031 1 96.62 224 ALA B C 1
ATOM 5627 O O . ALA B 1 224 ? -2.93 -13.297 14.648 1 96.62 224 ALA B O 1
ATOM 5628 N N . ASP B 1 225 ? -3.271 -14.758 16.312 1 95.62 225 ASP B N 1
ATOM 5629 C CA . ASP B 1 225 ? -2.707 -13.883 17.328 1 95.62 225 ASP B CA 1
ATOM 5630 C C . ASP B 1 225 ? -1.183 -13.984 17.359 1 95.62 225 ASP B C 1
ATOM 5632 O O . ASP B 1 225 ? -0.61 -14.953 16.844 1 95.62 225 ASP B O 1
ATOM 5636 N N . ALA B 1 226 ? -0.56 -12.977 17.906 1 93 226 ALA B N 1
ATOM 5637 C CA . ALA B 1 226 ? 0.89 -13.031 18.078 1 93 226 ALA B CA 1
ATOM 5638 C C . ALA B 1 226 ? 1.312 -14.305 18.812 1 93 226 ALA B C 1
ATOM 5640 O O . ALA B 1 226 ? 0.698 -14.688 19.812 1 93 226 ALA B O 1
ATOM 5641 N N . GLY B 1 227 ? 2.334 -14.914 18.219 1 94.25 227 GLY B N 1
ATOM 5642 C CA . GLY B 1 227 ? 2.861 -16.125 18.828 1 94.25 227 GLY B CA 1
ATOM 5643 C C . GLY B 1 227 ? 2.1 -17.375 18.422 1 94.25 227 GLY B C 1
ATOM 5644 O O . GLY B 1 227 ? 2.551 -18.484 18.688 1 94.25 227 GLY B O 1
ATOM 5645 N N . LYS B 1 228 ? 0.968 -17.266 17.844 1 96.94 228 LYS B N 1
ATOM 5646 C CA . LYS B 1 228 ? 0.167 -18.422 17.438 1 96.94 228 LYS B CA 1
ATOM 5647 C C . LYS B 1 228 ? 0.581 -18.922 16.047 1 96.94 228 LYS B C 1
ATOM 5649 O O . LYS B 1 228 ? 1.121 -18.156 15.242 1 96.94 228 LYS B O 1
ATOM 5654 N N . PRO B 1 229 ? 0.324 -20.141 15.742 1 97.81 229 PRO B N 1
ATOM 5655 C CA . PRO B 1 229 ? 0.905 -20.781 14.562 1 97.81 229 PRO B CA 1
ATOM 5656 C C . PRO B 1 229 ? 0.085 -20.547 13.297 1 97.81 229 PRO B C 1
ATOM 5658 O O . PRO B 1 229 ? -1.14 -20.422 13.367 1 97.81 229 PRO B O 1
ATOM 5661 N N . ILE B 1 230 ? 0.732 -20.5 12.172 1 98.31 230 ILE B N 1
ATOM 5662 C CA . ILE B 1 230 ? 0.214 -20.609 10.812 1 98.31 230 ILE B CA 1
ATOM 5663 C C . ILE B 1 230 ? 0.976 -21.688 10.055 1 98.31 230 ILE B C 1
ATOM 5665 O O . ILE B 1 230 ? 2.207 -21.766 10.125 1 98.31 230 ILE B O 1
ATOM 5669 N N . LEU B 1 231 ? 0.263 -22.609 9.445 1 98.75 231 LEU B N 1
ATOM 5670 C CA . LEU B 1 231 ? 0.892 -23.688 8.695 1 98.75 231 LEU B CA 1
ATOM 5671 C C . LEU B 1 231 ? 1.314 -23.219 7.309 1 98.75 231 LEU B C 1
ATOM 5673 O O . LEU B 1 231 ? 0.594 -22.453 6.664 1 98.75 231 LEU B O 1
ATOM 5677 N N . LEU B 1 232 ? 2.494 -23.609 6.859 1 98.69 232 LEU B N 1
ATOM 5678 C CA . LEU B 1 232 ? 3.057 -23.219 5.566 1 98.69 232 LEU B CA 1
ATOM 5679 C C . LEU B 1 232 ? 3.707 -24.422 4.883 1 98.69 232 LEU B C 1
ATOM 5681 O O . LEU B 1 232 ? 4.371 -25.234 5.535 1 98.69 232 LEU B O 1
ATOM 5685 N N . GLU B 1 233 ? 3.512 -24.531 3.594 1 98.44 233 GLU B N 1
ATOM 5686 C CA . GLU B 1 233 ? 4.195 -25.531 2.793 1 98.44 233 GLU B CA 1
ATOM 5687 C C . GLU B 1 233 ? 5.703 -25.5 3.029 1 98.44 233 GLU B C 1
ATOM 5689 O O . GLU B 1 233 ? 6.281 -24.438 3.219 1 98.44 233 GLU B O 1
ATOM 5694 N N . ASN B 1 234 ? 6.371 -26.719 2.885 1 98.06 234 ASN B N 1
ATOM 5695 C CA . ASN B 1 234 ? 7.809 -26.859 3.074 1 98.06 234 ASN B CA 1
ATOM 5696 C C . ASN B 1 234 ? 8.422 -27.812 2.045 1 98.06 234 ASN B C 1
ATOM 5698 O O . ASN B 1 234 ? 8.188 -29.016 2.092 1 98.06 234 ASN B O 1
ATOM 5702 N N . PRO B 1 235 ? 9.32 -27.328 1.132 1 97.12 235 PRO B N 1
ATOM 5703 C CA . PRO B 1 235 ? 9.688 -25.922 1.008 1 97.12 235 PRO B CA 1
ATOM 5704 C C . PRO B 1 235 ? 8.508 -25.031 0.617 1 97.12 235 PRO B C 1
ATOM 5706 O O . PRO B 1 235 ? 7.473 -25.531 0.185 1 97.12 235 PRO B O 1
ATOM 5709 N N . GLY B 1 236 ? 8.703 -23.75 0.923 1 97.12 236 GLY B N 1
ATOM 5710 C CA . GLY B 1 236 ? 7.602 -22.828 0.649 1 97.12 236 GLY B CA 1
ATOM 5711 C C . GLY B 1 236 ? 8.055 -21.438 0.289 1 97.12 236 GLY B C 1
ATOM 5712 O O . GLY B 1 236 ? 9.258 -21.172 0.185 1 97.12 236 GLY B O 1
ATOM 5713 N N . TYR B 1 237 ? 7.125 -20.641 0.003 1 96.44 237 TYR B N 1
ATOM 5714 C CA . TYR B 1 237 ? 7.355 -19.281 -0.478 1 96.44 237 TYR B CA 1
ATOM 5715 C C . TYR B 1 237 ? 7.934 -18.406 0.625 1 96.44 237 TYR B C 1
ATOM 5717 O O . TYR B 1 237 ? 7.289 -18.188 1.651 1 96.44 237 TYR B O 1
ATOM 5725 N N . PHE B 1 238 ? 9.016 -17.844 0.337 1 94.31 238 PHE B N 1
ATOM 5726 C CA . PHE B 1 238 ? 9.781 -17.047 1.286 1 94.31 238 PHE B CA 1
ATOM 5727 C C . PHE B 1 238 ? 9 -15.797 1.697 1 94.31 238 PHE B C 1
ATOM 5729 O O . PHE B 1 238 ? 9.008 -15.414 2.869 1 94.31 238 PHE B O 1
ATOM 5736 N N . GLY B 1 239 ? 8.32 -15.125 0.758 1 95 239 GLY B N 1
ATOM 5737 C CA . GLY B 1 239 ? 7.547 -13.922 1.037 1 95 239 GLY B CA 1
ATOM 5738 C C . GLY B 1 239 ? 6.41 -14.164 2.012 1 95 239 GLY B C 1
ATOM 5739 O O . GLY B 1 239 ? 6.117 -13.312 2.852 1 95 239 GLY B O 1
ATOM 5740 N N . ALA B 1 240 ? 5.773 -15.305 1.939 1 97.69 240 ALA B N 1
ATOM 5741 C CA . ALA B 1 240 ? 4.715 -15.648 2.883 1 97.69 240 ALA B CA 1
ATOM 5742 C C . ALA B 1 240 ? 5.273 -15.82 4.293 1 97.69 240 ALA B C 1
ATOM 5744 O O . ALA B 1 240 ? 4.707 -15.305 5.258 1 97.69 240 ALA B O 1
ATOM 5745 N N . ARG B 1 241 ? 6.34 -16.531 4.375 1 96.88 241 ARG B N 1
ATOM 5746 C CA . ARG B 1 241 ? 6.977 -16.734 5.672 1 96.88 241 ARG B CA 1
ATOM 5747 C C . ARG B 1 241 ? 7.305 -15.406 6.332 1 96.88 241 ARG B C 1
ATOM 5749 O O . ARG B 1 241 ? 7 -15.195 7.508 1 96.88 241 ARG B O 1
ATOM 5756 N N . LYS B 1 242 ? 7.918 -14.516 5.586 1 96.5 242 LYS B N 1
ATOM 5757 C CA . LYS B 1 242 ? 8.32 -13.219 6.113 1 96.5 242 LYS B CA 1
ATOM 5758 C C . LYS B 1 242 ? 7.102 -12.391 6.531 1 96.5 242 LYS B C 1
ATOM 5760 O O . LYS B 1 242 ? 7.125 -11.719 7.559 1 96.5 242 LYS B O 1
ATOM 5765 N N . ALA B 1 243 ? 6.066 -12.438 5.754 1 97.19 243 ALA B N 1
ATOM 5766 C CA . ALA B 1 243 ? 4.848 -11.703 6.074 1 97.19 243 ALA B CA 1
ATOM 5767 C C . ALA B 1 243 ? 4.227 -12.203 7.371 1 97.19 243 ALA B C 1
ATOM 5769 O O . ALA B 1 243 ? 3.781 -11.414 8.203 1 97.19 243 ALA B O 1
ATOM 5770 N N . PHE B 1 244 ? 4.18 -13.547 7.523 1 97.69 244 PHE B N 1
ATOM 5771 C CA . PHE B 1 244 ? 3.602 -14.133 8.727 1 97.69 244 PHE B CA 1
ATOM 5772 C C . PHE B 1 244 ? 4.445 -13.812 9.953 1 97.69 244 PHE B C 1
ATOM 5774 O O . PHE B 1 244 ? 3.912 -13.453 11 1 97.69 244 PHE B O 1
ATOM 5781 N N . GLU B 1 245 ? 5.754 -13.891 9.766 1 96.38 245 GLU B N 1
ATOM 5782 C CA . GLU B 1 245 ? 6.664 -13.547 10.859 1 96.38 245 GLU B CA 1
ATOM 5783 C C . GLU B 1 245 ? 6.57 -12.07 11.219 1 96.38 245 GLU B C 1
ATOM 5785 O O . GLU B 1 245 ? 6.664 -11.703 12.391 1 96.38 245 GLU B O 1
ATOM 5790 N N . PHE B 1 246 ? 6.43 -11.266 10.258 1 96.19 246 PHE B N 1
ATOM 5791 C CA . PHE B 1 246 ? 6.266 -9.828 10.461 1 96.19 246 PHE B CA 1
ATOM 5792 C C . PHE B 1 246 ? 5.074 -9.539 11.367 1 96.19 246 PHE B C 1
ATOM 5794 O O . PHE B 1 246 ? 5.125 -8.625 12.188 1 96.19 246 PHE B O 1
ATOM 5801 N N . ALA B 1 247 ? 4.031 -10.312 11.219 1 95.62 247 ALA B N 1
ATOM 5802 C CA . ALA B 1 247 ? 2.842 -10.195 12.055 1 95.62 247 ALA B CA 1
ATOM 5803 C C . ALA B 1 247 ? 3.012 -10.977 13.359 1 95.62 247 ALA B C 1
ATOM 5805 O O . ALA B 1 247 ? 2.049 -11.164 14.109 1 95.62 247 ALA B O 1
ATOM 5806 N N . GLU B 1 248 ? 4.199 -11.547 13.586 1 95.44 248 GLU B N 1
ATOM 5807 C CA . GLU B 1 248 ? 4.605 -12.25 14.797 1 95.44 248 GLU B CA 1
ATOM 5808 C C . GLU B 1 248 ? 3.873 -13.586 14.93 1 95.44 248 GLU B C 1
ATOM 5810 O O . GLU B 1 248 ? 3.615 -14.047 16.047 1 95.44 248 GLU B O 1
ATOM 5815 N N . ALA B 1 249 ? 3.459 -14.133 13.844 1 96.25 249 ALA B N 1
ATOM 5816 C CA . ALA B 1 249 ? 2.936 -15.492 13.867 1 96.25 249 ALA B CA 1
ATOM 5817 C C . ALA B 1 249 ? 4.07 -16.516 13.867 1 96.25 249 ALA B C 1
ATOM 5819 O O . ALA B 1 249 ? 5.156 -16.25 13.352 1 96.25 249 ALA B O 1
ATOM 5820 N N . ARG B 1 250 ? 3.846 -17.609 14.477 1 97.12 250 ARG B N 1
ATOM 5821 C CA . ARG B 1 250 ? 4.785 -18.719 14.422 1 97.12 250 ARG B CA 1
ATOM 5822 C C . ARG B 1 250 ? 4.52 -19.594 13.203 1 97.12 250 ARG B C 1
ATOM 5824 O O . ARG B 1 250 ? 3.453 -20.203 13.078 1 97.12 250 ARG B O 1
ATOM 5831 N N . VAL B 1 251 ? 5.457 -19.734 12.312 1 97.69 251 VAL B N 1
ATOM 5832 C CA . VAL B 1 251 ? 5.273 -20.484 11.078 1 97.69 251 VAL B CA 1
ATOM 5833 C C . VAL B 1 251 ? 5.621 -21.953 11.312 1 97.69 251 VAL B C 1
ATOM 5835 O O . VAL B 1 251 ? 6.73 -22.281 11.75 1 97.69 251 VAL B O 1
ATOM 5838 N N . VAL B 1 252 ? 4.727 -22.828 11.062 1 98.31 252 VAL B N 1
ATOM 5839 C CA . VAL B 1 252 ? 4.898 -24.266 11.211 1 98.31 252 VAL B CA 1
ATOM 5840 C C . VAL B 1 252 ? 4.918 -24.938 9.836 1 98.31 252 VAL B C 1
ATOM 5842 O O . VAL B 1 252 ? 3.947 -24.828 9.086 1 98.31 252 VAL B O 1
ATOM 5845 N N . PRO B 1 253 ? 5.973 -25.641 9.484 1 97.94 253 PRO B N 1
ATOM 5846 C CA . PRO B 1 253 ? 6.109 -26.234 8.148 1 97.94 253 PRO B CA 1
ATOM 5847 C C . PRO B 1 253 ? 5.316 -27.531 7.988 1 97.94 253 PRO B C 1
ATOM 5849 O O . PRO B 1 253 ? 5.223 -28.312 8.93 1 97.94 253 PRO B O 1
ATOM 5852 N N . ILE B 1 254 ? 4.719 -27.719 6.867 1 98.31 254 ILE B N 1
ATOM 5853 C CA . ILE B 1 254 ? 4.125 -28.969 6.406 1 98.31 254 ILE B CA 1
ATOM 5854 C C . ILE B 1 254 ? 4.785 -29.391 5.098 1 98.31 254 ILE B C 1
ATOM 5856 O O . ILE B 1 254 ? 4.754 -28.672 4.105 1 98.31 254 ILE B O 1
ATOM 5860 N N . ASP B 1 255 ? 5.285 -30.578 5.027 1 97.62 255 ASP B N 1
ATOM 5861 C CA . ASP B 1 255 ? 6.066 -31.016 3.881 1 97.62 255 ASP B CA 1
ATOM 5862 C C . ASP B 1 255 ? 5.188 -31.188 2.645 1 97.62 255 ASP B C 1
ATOM 5864 O O . ASP B 1 255 ? 3.975 -31.375 2.762 1 97.62 255 ASP B O 1
ATOM 5868 N N . VAL B 1 256 ? 5.863 -31.047 1.494 1 97.12 256 VAL B N 1
ATOM 5869 C CA . VAL B 1 256 ? 5.199 -31.234 0.209 1 97.12 256 VAL B CA 1
ATOM 5870 C C . VAL B 1 256 ? 5.812 -32.438 -0.518 1 97.12 256 VAL B C 1
ATOM 5872 O O . VAL B 1 256 ? 6.926 -32.844 -0.198 1 97.12 256 VAL B O 1
ATOM 5875 N N . ASP B 1 257 ? 5.039 -33.062 -1.425 1 95.25 257 ASP B N 1
ATOM 5876 C CA . ASP B 1 257 ? 5.52 -34.094 -2.334 1 95.25 257 ASP B CA 1
ATOM 5877 C C . ASP B 1 257 ? 5.07 -33.812 -3.768 1 95.25 257 ASP B C 1
ATOM 5879 O O . ASP B 1 257 ? 4.793 -32.656 -4.129 1 95.25 257 ASP B O 1
ATOM 5883 N N . ALA B 1 258 ? 5.098 -34.75 -4.625 1 91.69 258 ALA B N 1
ATOM 5884 C CA . ALA B 1 258 ? 4.809 -34.594 -6.047 1 91.69 258 ALA B CA 1
ATOM 5885 C C . ALA B 1 258 ? 3.357 -34.188 -6.266 1 91.69 258 ALA B C 1
ATOM 5887 O O . ALA B 1 258 ? 2.996 -33.719 -7.352 1 91.69 258 ALA B O 1
ATOM 5888 N N . HIS B 1 259 ? 2.582 -34.281 -5.188 1 90.56 259 HIS B N 1
ATOM 5889 C CA . HIS B 1 259 ? 1.174 -33.906 -5.285 1 90.56 259 HIS B CA 1
ATOM 5890 C C . HIS B 1 259 ? 0.857 -32.688 -4.426 1 90.56 259 HIS B C 1
ATOM 5892 O O . HIS B 1 259 ? -0.293 -32.5 -4.031 1 90.56 259 HIS B O 1
ATOM 5898 N N . GLY B 1 260 ? 1.866 -31.938 -4.086 1 95 260 GLY B N 1
ATOM 5899 C CA . GLY B 1 260 ? 1.648 -30.75 -3.277 1 95 260 GLY B CA 1
ATOM 5900 C C . GLY B 1 260 ? 1.737 -31.016 -1.787 1 95 260 GLY B C 1
ATOM 5901 O O . GLY B 1 260 ? 2.488 -31.891 -1.351 1 95 260 GLY B O 1
ATOM 5902 N N . ILE B 1 261 ? 1.093 -30.25 -1.022 1 98.12 261 ILE B N 1
ATOM 5903 C CA . ILE B 1 261 ? 1.163 -30.328 0.433 1 98.12 261 ILE B CA 1
ATOM 5904 C C . ILE B 1 261 ? 0.658 -31.688 0.902 1 98.12 261 ILE B C 1
ATOM 5906 O O . ILE B 1 261 ? -0.329 -32.219 0.376 1 98.12 261 ILE B O 1
ATOM 5910 N N . ARG B 1 262 ? 1.313 -32.25 1.847 1 97.88 262 ARG B N 1
ATOM 5911 C CA . ARG B 1 262 ? 0.932 -33.531 2.42 1 97.88 262 ARG B CA 1
ATOM 5912 C C . ARG B 1 262 ? -0.194 -33.344 3.434 1 97.88 262 ARG B C 1
ATOM 5914 O O . ARG B 1 262 ? 0.052 -33 4.59 1 97.88 262 ARG B O 1
ATOM 5921 N N . THR B 1 263 ? -1.362 -33.844 3.033 1 96.62 263 THR B N 1
ATOM 5922 C CA . THR B 1 263 ? -2.545 -33.625 3.861 1 96.62 263 THR B CA 1
ATOM 5923 C C . THR B 1 263 ? -2.553 -34.562 5.051 1 96.62 263 THR B C 1
ATOM 5925 O O . THR B 1 263 ? -3.215 -34.312 6.055 1 96.62 263 THR B O 1
ATOM 5928 N N . ASP B 1 264 ? -1.886 -35.719 4.93 1 96.25 264 ASP B N 1
ATOM 5929 C CA . ASP B 1 264 ? -1.742 -36.594 6.082 1 96.25 264 ASP B CA 1
ATOM 5930 C C . ASP B 1 264 ? -0.99 -35.906 7.219 1 96.25 264 ASP B C 1
ATOM 5932 O O . ASP B 1 264 ? -1.364 -36.031 8.383 1 96.25 264 ASP B O 1
ATOM 5936 N N . LEU B 1 265 ? 0.058 -35.156 6.883 1 97.56 265 LEU B N 1
ATOM 5937 C CA . LEU B 1 265 ? 0.81 -34.375 7.867 1 97.56 265 LEU B CA 1
ATOM 5938 C C . LEU B 1 265 ? -0.023 -33.219 8.406 1 97.56 265 LEU B C 1
ATOM 5940 O O . LEU B 1 265 ? 0.091 -32.875 9.578 1 97.56 265 LEU B O 1
ATOM 5944 N N . LEU B 1 266 ? -0.823 -32.688 7.547 1 96.5 266 LEU B N 1
ATOM 5945 C CA . LEU B 1 266 ? -1.734 -31.625 7.953 1 96.5 266 LEU B CA 1
ATOM 5946 C C . LEU B 1 266 ? -2.709 -32.125 9.016 1 96.5 266 LEU B C 1
ATOM 5948 O O . LEU B 1 266 ? -2.936 -31.438 10.023 1 96.5 266 LEU B O 1
ATOM 5952 N N . ARG B 1 267 ? -3.279 -33.219 8.797 1 95.56 267 ARG B N 1
ATOM 5953 C CA . ARG B 1 267 ? -4.23 -33.812 9.734 1 95.56 267 ARG B CA 1
ATOM 5954 C C . ARG B 1 267 ? -3.551 -34.188 11.039 1 95.56 267 ARG B C 1
ATOM 5956 O O . ARG B 1 267 ? -4.168 -34.125 12.109 1 95.56 267 ARG B O 1
ATOM 5963 N N . ALA B 1 268 ? -2.303 -34.531 10.945 1 97.12 268 ALA B N 1
ATOM 5964 C CA . ALA B 1 268 ? -1.551 -34.969 12.117 1 97.12 268 ALA B CA 1
ATOM 5965 C C . ALA B 1 268 ? -1.064 -33.781 12.938 1 97.12 268 ALA B C 1
ATOM 5967 O O . ALA B 1 268 ? -0.666 -33.906 14.094 1 97.12 268 ALA B O 1
ATOM 5968 N N . ASP B 1 269 ? -1.108 -32.594 12.391 1 96.94 269 ASP B N 1
ATOM 5969 C CA . ASP B 1 269 ? -0.594 -31.406 13.055 1 96.94 269 ASP B CA 1
ATOM 5970 C C . ASP B 1 269 ? -1.362 -31.125 14.344 1 96.94 269 ASP B C 1
ATOM 5972 O O . ASP B 1 269 ? -2.588 -31.266 14.383 1 96.94 269 ASP B O 1
ATOM 5976 N N . ARG B 1 270 ? -0.619 -30.812 15.43 1 96.12 270 ARG B N 1
ATOM 5977 C CA . ARG B 1 270 ? -1.215 -30.5 16.719 1 96.12 270 ARG B CA 1
ATOM 5978 C C . ARG B 1 270 ? -0.749 -29.125 17.219 1 96.12 270 ARG B C 1
ATOM 5980 O O . ARG B 1 270 ? -0.752 -28.875 18.422 1 96.12 270 ARG B O 1
ATOM 5987 N N . SER B 1 271 ? -0.351 -28.328 16.328 1 96.19 271 SER B N 1
ATOM 5988 C CA . SER B 1 271 ? 0.187 -27.016 16.703 1 96.19 271 SER B CA 1
ATOM 5989 C C . SER B 1 271 ? -0.922 -26.078 17.156 1 96.19 271 SER B C 1
ATOM 5991 O O . SER B 1 271 ? -0.661 -25.078 17.828 1 96.19 271 SER B O 1
ATOM 5993 N N . GLY B 1 272 ? -2.133 -26.297 16.719 1 95.56 272 GLY B N 1
ATOM 5994 C CA . GLY B 1 272 ? -3.24 -25.406 17.016 1 95.56 272 GLY B CA 1
ATOM 5995 C C . GLY B 1 272 ? -3.426 -24.328 15.969 1 95.56 272 GLY B C 1
ATOM 5996 O O . GLY B 1 272 ? -4.188 -23.375 16.172 1 95.56 272 GLY B O 1
ATOM 5997 N N . ALA B 1 273 ? -2.832 -24.438 14.836 1 96.69 273 ALA B N 1
ATOM 5998 C CA . ALA B 1 273 ? -2.908 -23.438 13.781 1 96.69 273 ALA B CA 1
ATOM 5999 C C . ALA B 1 273 ? -4.332 -23.297 13.258 1 96.69 273 ALA B C 1
ATOM 6001 O O . ALA B 1 273 ? -5.059 -24.297 13.133 1 96.69 273 ALA B O 1
ATOM 6002 N N . SER B 1 274 ? -4.652 -22.031 12.953 1 93.38 274 SER B N 1
ATOM 6003 C CA . SER B 1 274 ? -6.004 -21.75 12.477 1 93.38 274 SER B CA 1
ATOM 6004 C C . SER B 1 274 ? -6.035 -21.625 10.961 1 93.38 274 SER B C 1
ATOM 6006 O O . SER B 1 274 ? -7.109 -21.531 10.359 1 93.38 274 SER B O 1
ATOM 6008 N N . CYS B 1 275 ? -4.898 -21.578 10.344 1 96.44 275 CYS B N 1
ATOM 6009 C CA . CYS B 1 275 ? -4.863 -21.391 8.898 1 96.44 275 CYS B CA 1
ATOM 6010 C C . CYS B 1 275 ? -3.676 -22.125 8.281 1 96.44 275 CYS B C 1
ATOM 6012 O O . CYS B 1 275 ? -2.691 -22.406 8.961 1 96.44 275 CYS B O 1
ATOM 6014 N N . VAL B 1 276 ? -3.826 -22.516 7.031 1 98.62 276 VAL B N 1
ATOM 6015 C CA . VAL B 1 276 ? -2.76 -23.125 6.238 1 98.62 276 VAL B CA 1
ATOM 6016 C C . VAL B 1 276 ? -2.602 -22.359 4.926 1 98.62 276 VAL B C 1
ATOM 6018 O O . VAL B 1 276 ? -3.594 -21.969 4.305 1 98.62 276 VAL B O 1
ATOM 6021 N N . TYR B 1 277 ? -1.372 -22.062 4.594 1 98.81 277 TYR B N 1
ATOM 6022 C CA . TYR B 1 277 ? -1.026 -21.438 3.326 1 98.81 277 TYR B CA 1
ATOM 6023 C C . TYR B 1 277 ? -0.591 -22.469 2.299 1 98.81 277 TYR B C 1
ATOM 6025 O O . TYR B 1 277 ? 0.299 -23.281 2.566 1 98.81 277 TYR B O 1
ATOM 6033 N N . VAL B 1 278 ? -1.219 -22.375 1.076 1 98.62 278 VAL B N 1
ATOM 6034 C CA . VAL B 1 278 ? -0.898 -23.344 0.035 1 98.62 278 VAL B CA 1
ATOM 6035 C C . VAL B 1 278 ? -0.803 -22.641 -1.316 1 98.62 278 VAL B C 1
ATOM 6037 O O . VAL B 1 278 ? -1.471 -21.625 -1.545 1 98.62 278 VAL B O 1
ATOM 6040 N N . THR B 1 279 ? -0.01 -23.141 -2.189 1 98 279 THR B N 1
ATOM 6041 C CA . THR B 1 279 ? 0.099 -22.75 -3.592 1 98 279 THR B CA 1
ATOM 6042 C C . THR B 1 279 ? -0.294 -23.906 -4.508 1 98 279 THR B C 1
ATOM 6044 O O . THR B 1 279 ? 0.568 -24.547 -5.117 1 98 279 THR B O 1
ATOM 6047 N N . PRO B 1 280 ? -1.555 -24.094 -4.73 1 95.62 280 PRO B N 1
ATOM 6048 C CA . PRO B 1 280 ? -2.059 -25.375 -5.258 1 95.62 280 PRO B CA 1
ATOM 6049 C C . PRO B 1 280 ? -1.787 -25.547 -6.75 1 95.62 280 PRO B C 1
ATOM 6051 O O . PRO B 1 280 ? -1.572 -26.656 -7.219 1 95.62 280 PRO B O 1
ATOM 6054 N N . SER B 1 281 ? -1.87 -24.484 -7.527 1 92.25 281 SER B N 1
ATOM 6055 C CA . SER B 1 281 ? -1.736 -24.625 -8.977 1 92.25 281 SER B CA 1
ATOM 6056 C C . SER B 1 281 ? -0.318 -25.016 -9.367 1 92.25 281 SER B C 1
ATOM 6058 O O . SER B 1 281 ? -0.121 -25.969 -10.125 1 92.25 281 SER B O 1
ATOM 6060 N N . HIS B 1 282 ? 0.604 -24.297 -8.922 1 94.38 282 HIS B N 1
ATOM 6061 C CA . HIS B 1 282 ? 2.033 -24.562 -9.055 1 94.38 282 HIS B CA 1
ATOM 6062 C C . HIS B 1 282 ? 2.76 -24.328 -7.734 1 94.38 282 HIS B C 1
ATOM 6064 O O . HIS B 1 282 ? 3.227 -23.203 -7.473 1 94.38 282 HIS B O 1
ATOM 6070 N N . GLN B 1 283 ? 2.898 -25.438 -7.004 1 96.75 283 GLN B N 1
ATOM 6071 C CA . GLN B 1 283 ? 3.5 -25.312 -5.684 1 96.75 283 GLN B CA 1
ATOM 6072 C C . GLN B 1 283 ? 4.855 -24.609 -5.762 1 96.75 283 GLN B C 1
ATOM 6074 O O . GLN B 1 283 ? 5.691 -24.953 -6.598 1 96.75 283 GLN B O 1
ATOM 6079 N N . TYR B 1 284 ? 5.02 -23.531 -5.074 1 96.81 284 TYR B N 1
ATOM 6080 C CA . TYR B 1 284 ? 6.301 -22.844 -4.98 1 96.81 284 TYR B CA 1
ATOM 6081 C C . TYR B 1 284 ? 7.18 -23.469 -3.908 1 96.81 284 TYR B C 1
ATOM 6083 O O . TYR B 1 284 ? 6.812 -23.5 -2.732 1 96.81 284 TYR B O 1
ATOM 6091 N N . PRO B 1 285 ? 8.32 -23.969 -4.258 1 95.81 285 PRO B N 1
ATOM 6092 C CA . PRO B 1 285 ? 9.047 -23.766 -5.512 1 95.81 285 PRO B CA 1
ATOM 6093 C C . PRO B 1 285 ? 9.047 -25 -6.406 1 95.81 285 PRO B C 1
ATOM 6095 O O . PRO B 1 285 ? 9.633 -24.984 -7.496 1 95.81 285 PRO B O 1
ATOM 6098 N N . THR B 1 286 ? 8.383 -26.062 -6.07 1 94.81 286 THR B N 1
ATOM 6099 C CA . THR B 1 286 ? 8.617 -27.359 -6.699 1 94.81 286 THR B CA 1
ATOM 6100 C C . THR B 1 286 ? 7.914 -27.438 -8.055 1 94.81 286 THR B C 1
ATOM 6102 O O . THR B 1 286 ? 8.266 -28.266 -8.891 1 94.81 286 THR B O 1
ATOM 6105 N N . GLY B 1 287 ? 6.852 -26.656 -8.188 1 93.5 287 GLY B N 1
ATOM 6106 C CA . GLY B 1 287 ? 6.078 -26.703 -9.414 1 93.5 287 GLY B CA 1
ATOM 6107 C C . GLY B 1 287 ? 4.996 -27.766 -9.398 1 93.5 287 GLY B C 1
ATOM 6108 O O . GLY B 1 287 ? 4.195 -27.875 -10.328 1 93.5 287 GLY B O 1
ATOM 6109 N N . ALA B 1 288 ? 4.863 -28.484 -8.32 1 92.69 288 ALA B N 1
ATOM 6110 C CA . ALA B 1 288 ? 3.869 -29.547 -8.211 1 92.69 288 ALA B CA 1
ATOM 6111 C C . ALA B 1 288 ? 2.455 -28.969 -8.188 1 92.69 288 ALA B C 1
ATOM 6113 O O . ALA B 1 288 ? 2.209 -27.938 -7.57 1 92.69 288 ALA B O 1
ATOM 6114 N N . THR B 1 289 ? 1.581 -29.625 -8.875 1 91.69 289 THR B N 1
ATOM 6115 C CA . THR B 1 289 ? 0.165 -29.266 -8.836 1 91.69 289 THR B CA 1
ATOM 6116 C C . THR B 1 289 ? -0.572 -30.109 -7.797 1 91.69 289 THR B C 1
ATOM 6118 O O . THR B 1 289 ? -0.434 -31.328 -7.762 1 91.69 289 THR B O 1
ATOM 6121 N N . LEU B 1 290 ? -1.262 -29.422 -6.941 1 92.56 290 LEU B N 1
ATOM 6122 C CA . LEU B 1 290 ? -2.072 -30.141 -5.965 1 92.56 290 LEU B CA 1
ATOM 6123 C C . LEU B 1 290 ? -3.16 -30.953 -6.652 1 92.56 290 LEU B C 1
ATOM 6125 O O . LEU B 1 290 ? -3.998 -30.406 -7.371 1 92.56 290 LEU B O 1
ATOM 6129 N N . SER B 1 291 ? -3.191 -32.25 -6.457 1 85.88 291 SER B N 1
ATOM 6130 C CA . SER B 1 291 ? -4.16 -33.125 -7.113 1 85.88 291 SER B CA 1
ATOM 6131 C C . SER B 1 291 ? -5.578 -32.844 -6.629 1 85.88 291 SER B C 1
ATOM 6133 O O . SER B 1 291 ? -5.766 -32.188 -5.59 1 85.88 291 SER B O 1
ATOM 6135 N N . LEU B 1 292 ? -6.539 -33.25 -7.418 1 83.44 292 LEU B N 1
ATOM 6136 C CA . LEU B 1 292 ? -7.941 -33.062 -7.066 1 83.44 292 LEU B CA 1
ATOM 6137 C C . LEU B 1 292 ? -8.266 -33.719 -5.73 1 83.44 292 LEU B C 1
ATOM 6139 O O . LEU B 1 292 ? -8.984 -33.125 -4.906 1 83.44 292 LEU B O 1
ATOM 6143 N N . GLU B 1 293 ? -7.742 -34.906 -5.57 1 84.38 293 GLU B N 1
ATOM 6144 C CA . GLU B 1 293 ? -7.945 -35.625 -4.32 1 84.38 293 GLU B CA 1
ATOM 6145 C C . GLU B 1 293 ? -7.41 -34.844 -3.129 1 84.38 293 GLU B C 1
ATOM 6147 O O . GLU B 1 293 ? -8.094 -34.719 -2.107 1 84.38 293 GLU B O 1
ATOM 6152 N N . ARG B 1 294 ? -6.258 -34.281 -3.273 1 92.19 294 ARG B N 1
ATOM 6153 C CA . ARG B 1 294 ? -5.633 -33.5 -2.203 1 92.19 294 ARG B CA 1
ATOM 6154 C C . ARG B 1 294 ? -6.383 -32.219 -1.961 1 92.19 294 ARG B C 1
ATOM 6156 O O . ARG B 1 294 ? -6.441 -31.719 -0.83 1 92.19 294 ARG B O 1
ATOM 6163 N N . ARG B 1 295 ? -6.898 -31.656 -3.01 1 92.19 295 ARG B N 1
ATOM 6164 C CA . ARG B 1 295 ? -7.719 -30.453 -2.844 1 92.19 295 ARG B CA 1
ATOM 6165 C C . ARG B 1 295 ? -8.93 -30.734 -1.959 1 92.19 295 ARG B C 1
ATOM 6167 O O . ARG B 1 295 ? -9.234 -29.953 -1.055 1 92.19 295 ARG B O 1
ATOM 6174 N N . PHE B 1 296 ? -9.57 -31.828 -2.189 1 89.38 296 PHE B N 1
ATOM 6175 C CA . PHE B 1 296 ? -10.727 -32.188 -1.381 1 89.38 296 PHE B CA 1
ATOM 6176 C C . PHE B 1 296 ? -10.312 -32.5 0.052 1 89.38 296 PHE B C 1
ATOM 6178 O O . PHE B 1 296 ? -11.016 -32.156 0.999 1 89.38 296 PHE B O 1
ATOM 6185 N N . ASP B 1 297 ? -9.195 -33.188 0.187 1 93.62 297 ASP B N 1
ATOM 6186 C CA . ASP B 1 297 ? -8.68 -33.469 1.526 1 93.62 297 ASP B CA 1
ATOM 6187 C C . ASP B 1 297 ? -8.43 -32.156 2.291 1 93.62 297 ASP B C 1
ATOM 6189 O O . ASP B 1 297 ? -8.742 -32.062 3.479 1 93.62 297 ASP B O 1
ATOM 6193 N N . LEU B 1 298 ? -7.859 -31.266 1.625 1 96 298 LEU B N 1
ATOM 6194 C CA . LEU B 1 298 ? -7.555 -29.969 2.201 1 96 298 LEU B CA 1
ATOM 6195 C C . LEU B 1 298 ? -8.828 -29.25 2.635 1 96 298 LEU B C 1
ATOM 6197 O O . LEU B 1 298 ? -8.898 -28.703 3.738 1 96 298 LEU B O 1
ATOM 6201 N N . ILE B 1 299 ? -9.828 -29.234 1.797 1 94.44 299 ILE B N 1
ATOM 6202 C CA . ILE B 1 299 ? -11.109 -28.594 2.072 1 94.44 299 ILE B CA 1
ATOM 6203 C C . ILE B 1 299 ? -11.773 -29.266 3.271 1 94.44 299 ILE B C 1
ATOM 6205 O O . ILE B 1 299 ? -12.289 -28.578 4.168 1 94.44 299 ILE B O 1
ATOM 6209 N N . ARG B 1 300 ? -11.719 -30.547 3.285 1 93.88 300 ARG B N 1
ATOM 6210 C CA . ARG B 1 300 ? -12.305 -31.297 4.395 1 93.88 300 ARG B CA 1
ATOM 6211 C C . ARG B 1 300 ? -11.594 -30.969 5.703 1 93.88 300 ARG B C 1
ATOM 6213 O O . ARG B 1 300 ? -12.242 -30.797 6.738 1 93.88 300 ARG B O 1
ATOM 6220 N N . TRP B 1 301 ? -10.312 -30.953 5.621 1 95.94 301 TRP B N 1
ATOM 6221 C CA . TRP B 1 301 ? -9.516 -30.594 6.797 1 95.94 301 TRP B CA 1
ATOM 6222 C C . TRP B 1 301 ? -9.953 -29.25 7.371 1 95.94 301 TRP B C 1
ATOM 6224 O O . TRP B 1 301 ? -10.141 -29.125 8.578 1 95.94 301 TRP B O 1
ATOM 6234 N N . ALA B 1 302 ? -10.125 -28.281 6.543 1 96.5 302 ALA B N 1
ATOM 6235 C CA . ALA B 1 302 ? -10.5 -26.938 6.984 1 96.5 302 ALA B CA 1
ATOM 6236 C C . ALA B 1 302 ? -11.922 -26.922 7.535 1 96.5 302 ALA B C 1
ATOM 6238 O O . ALA B 1 302 ? -12.18 -26.344 8.594 1 96.5 302 ALA B O 1
ATOM 6239 N N . ALA B 1 303 ? -12.836 -27.578 6.863 1 94.25 303 ALA B N 1
ATOM 6240 C CA . ALA B 1 303 ? -14.25 -27.594 7.23 1 94.25 303 ALA B CA 1
ATOM 6241 C C . ALA B 1 303 ? -14.461 -28.281 8.57 1 94.25 303 ALA B C 1
ATOM 6243 O O . ALA B 1 303 ? -15.195 -27.797 9.43 1 94.25 303 ALA B O 1
ATOM 6244 N N . GLU B 1 304 ? -13.789 -29.391 8.766 1 93.75 304 GLU B N 1
ATOM 6245 C CA . GLU B 1 304 ? -13.961 -30.203 9.969 1 93.75 304 GLU B CA 1
ATOM 6246 C C . GLU B 1 304 ? -13.375 -29.516 11.195 1 93.75 304 GLU B C 1
ATOM 6248 O O . GLU B 1 304 ? -13.852 -29.703 12.312 1 93.75 304 GLU B O 1
ATOM 6253 N N . ASN B 1 305 ? -12.453 -28.688 10.984 1 91.81 305 ASN B N 1
ATOM 6254 C CA . ASN B 1 305 ? -11.734 -28.094 12.109 1 91.81 305 ASN B CA 1
ATOM 6255 C C . ASN B 1 305 ? -12.016 -26.609 12.234 1 91.81 305 ASN B C 1
ATOM 6257 O O . ASN B 1 305 ? -11.477 -25.938 13.117 1 91.81 305 ASN B O 1
ATOM 6261 N N . GLY B 1 306 ? -12.852 -26.094 11.367 1 93.12 306 GLY B N 1
ATOM 6262 C CA . GLY B 1 306 ? -13.141 -24.672 11.383 1 93.12 306 GLY B CA 1
ATOM 6263 C C . GLY B 1 306 ? -11.922 -23.812 11.109 1 93.12 306 GLY B C 1
ATOM 6264 O O . GLY B 1 306 ? -11.703 -22.797 11.773 1 93.12 306 GLY B O 1
ATOM 6265 N N . LYS B 1 307 ? -11.078 -24.266 10.234 1 96.06 307 LYS B N 1
ATOM 6266 C CA . LYS B 1 307 ? -9.82 -23.594 9.914 1 96.06 307 LYS B CA 1
ATOM 6267 C C . LYS B 1 307 ? -9.883 -22.938 8.531 1 96.06 307 LYS B C 1
ATOM 6269 O O . LYS B 1 307 ? -10.844 -23.156 7.785 1 96.06 307 LYS B O 1
ATOM 6274 N N . TRP B 1 308 ? -8.93 -22.078 8.242 1 98.06 308 TRP B N 1
ATOM 6275 C CA . TRP B 1 308 ? -8.914 -21.344 6.98 1 98.06 308 TRP B CA 1
ATOM 6276 C C . TRP B 1 308 ? -7.84 -21.891 6.047 1 98.06 308 TRP B C 1
ATOM 6278 O O . TRP B 1 308 ? -6.742 -22.25 6.488 1 98.06 308 TRP B O 1
ATOM 6288 N N . ILE B 1 309 ? -8.18 -21.938 4.789 1 98.62 309 ILE B N 1
ATOM 6289 C CA . ILE B 1 309 ? -7.219 -22.203 3.727 1 98.62 309 ILE B CA 1
ATOM 6290 C C . ILE B 1 309 ? -6.844 -20.891 3.033 1 98.62 309 ILE B C 1
ATOM 6292 O O . ILE B 1 309 ? -7.719 -20.172 2.545 1 98.62 309 ILE B O 1
ATOM 6296 N N . ILE B 1 310 ? -5.633 -20.547 3.041 1 98.81 310 ILE B N 1
ATOM 6297 C CA . ILE B 1 310 ? -5.125 -19.453 2.223 1 98.81 310 ILE B CA 1
ATOM 6298 C C . ILE B 1 310 ? -4.566 -20 0.912 1 98.81 310 ILE B C 1
ATOM 6300 O O . ILE B 1 310 ? -3.475 -20.578 0.886 1 98.81 310 ILE B O 1
ATOM 6304 N N . GLU B 1 311 ? -5.301 -19.844 -0.142 1 98.69 311 GLU B N 1
ATOM 6305 C CA . GLU B 1 311 ? -4.926 -20.312 -1.475 1 98.69 311 GLU B CA 1
ATOM 6306 C C . GLU B 1 311 ? -4.223 -19.203 -2.266 1 98.69 311 GLU B C 1
ATOM 6308 O O . GLU B 1 311 ? -4.863 -18.266 -2.732 1 98.69 311 GLU B O 1
ATOM 6313 N N . ASP B 1 312 ? -2.949 -19.328 -2.398 1 98.44 312 ASP B N 1
ATOM 6314 C CA . ASP B 1 312 ? -2.168 -18.406 -3.217 1 98.44 312 ASP B CA 1
ATOM 6315 C C . ASP B 1 312 ? -2.066 -18.906 -4.656 1 98.44 312 ASP B C 1
ATOM 6317 O O . ASP B 1 312 ? -1.244 -19.766 -4.965 1 98.44 312 ASP B O 1
ATOM 6321 N N . ASP B 1 313 ? -2.865 -18.312 -5.523 1 96.62 313 ASP B N 1
ATOM 6322 C CA . ASP B 1 313 ? -2.969 -18.719 -6.922 1 96.62 313 ASP B CA 1
ATOM 6323 C C . ASP B 1 313 ? -2.219 -17.75 -7.832 1 96.62 313 ASP B C 1
ATOM 6325 O O . ASP B 1 313 ? -2.777 -17.266 -8.812 1 96.62 313 ASP B O 1
ATOM 6329 N N . TYR B 1 314 ? -0.918 -17.578 -7.602 1 96 314 TYR B N 1
ATOM 6330 C CA . TYR B 1 314 ? -0.127 -16.438 -8.031 1 96 314 TYR B CA 1
ATOM 6331 C C . TYR B 1 314 ? 0.193 -16.516 -9.523 1 96 314 TYR B C 1
ATOM 6333 O O . TYR B 1 314 ? 0.547 -15.516 -10.148 1 96 314 TYR B O 1
ATOM 6341 N N . ASP B 1 315 ? 0.085 -17.656 -10.234 1 94.75 315 ASP B N 1
ATOM 6342 C CA . ASP B 1 315 ? 0.469 -17.734 -11.641 1 94.75 315 ASP B CA 1
ATOM 6343 C C . ASP B 1 315 ? -0.367 -18.781 -12.375 1 94.75 315 ASP B C 1
ATOM 6345 O O . ASP B 1 315 ? 0.073 -19.344 -13.383 1 94.75 315 ASP B O 1
ATOM 6349 N N . SER B 1 316 ? -1.529 -19.109 -11.891 1 91.12 316 SER B N 1
ATOM 6350 C CA . SER B 1 316 ? -2.373 -20.172 -12.422 1 91.12 316 SER B CA 1
ATOM 6351 C C . SER B 1 316 ? -2.715 -19.922 -13.891 1 91.12 316 SER B C 1
ATOM 6353 O O . SER B 1 316 ? -3.047 -20.859 -14.617 1 91.12 316 SER B O 1
ATOM 6355 N N . GLU B 1 317 ? -2.639 -18.719 -14.352 1 90.31 317 GLU B N 1
ATOM 6356 C CA . GLU B 1 317 ? -2.926 -18.359 -15.734 1 90.31 317 GLU B CA 1
ATOM 6357 C C . GLU B 1 317 ? -1.948 -19.047 -16.688 1 90.31 317 GLU B C 1
ATOM 6359 O O . GLU B 1 317 ? -2.25 -19.219 -17.875 1 90.31 317 GLU B O 1
ATOM 6364 N N . PHE B 1 318 ? -0.83 -19.422 -16.172 1 93.44 318 PHE B N 1
ATOM 6365 C CA . PHE B 1 318 ? 0.237 -19.922 -17.031 1 93.44 318 PHE B CA 1
ATOM 6366 C C . PHE B 1 318 ? 0.408 -21.422 -16.875 1 93.44 318 PHE B C 1
ATOM 6368 O O . PHE B 1 318 ? 1.462 -21.891 -16.438 1 93.44 318 PHE B O 1
ATOM 6375 N N . HIS B 1 319 ? -0.565 -22.078 -17.25 1 88.69 319 HIS B N 1
ATOM 6376 C CA . HIS B 1 319 ? -0.557 -23.531 -17.359 1 88.69 319 HIS B CA 1
ATOM 6377 C C . HIS B 1 319 ? -0.319 -23.984 -18.797 1 88.69 319 HIS B C 1
ATOM 6379 O O . HIS B 1 319 ? -1.027 -23.562 -19.719 1 88.69 319 HIS B O 1
ATOM 6385 N N . TYR B 1 320 ? 0.667 -24.906 -19 1 87.62 320 TYR B N 1
ATOM 6386 C CA . TYR B 1 320 ? 1.114 -25.219 -20.359 1 87.62 320 TYR B CA 1
ATOM 6387 C C . TYR B 1 320 ? 0.703 -26.641 -20.75 1 87.62 320 TYR B C 1
ATOM 6389 O O . TYR B 1 320 ? 0.427 -26.906 -21.922 1 87.62 320 TYR B O 1
ATOM 6397 N N . ASP B 1 321 ? 0.842 -27.438 -19.703 1 81 321 ASP B N 1
ATOM 6398 C CA . ASP B 1 321 ? 0.57 -28.859 -19.969 1 81 321 ASP B CA 1
ATOM 6399 C C . ASP B 1 321 ? -0.663 -29.328 -19.203 1 81 321 ASP B C 1
ATOM 6401 O O . ASP B 1 321 ? -0.881 -28.922 -18.047 1 81 321 ASP B O 1
ATOM 6405 N N . GLY B 1 322 ? -1.416 -30.172 -19.844 1 67.81 322 GLY B N 1
ATOM 6406 C CA . GLY B 1 322 ? -2.535 -30.797 -19.172 1 67.81 322 GLY B CA 1
ATOM 6407 C C . GLY B 1 322 ? -3.756 -29.906 -19.062 1 67.81 322 GLY B C 1
ATOM 6408 O O . GLY B 1 322 ? -3.816 -28.859 -19.703 1 67.81 322 GLY B O 1
ATOM 6409 N N . LEU B 1 323 ? -4.727 -30.406 -18.266 1 63.62 323 LEU B N 1
ATOM 6410 C CA . LEU B 1 323 ? -5.984 -29.703 -18.078 1 63.62 323 LEU B CA 1
ATOM 6411 C C . LEU B 1 323 ? -5.895 -28.75 -16.875 1 63.62 323 LEU B C 1
ATOM 6413 O O . LEU B 1 323 ? -5.266 -29.078 -15.867 1 63.62 323 LEU B O 1
ATOM 6417 N N . PRO B 1 324 ? -6.461 -27.578 -17.172 1 69.25 324 PRO B N 1
ATOM 6418 C CA . PRO B 1 324 ? -6.508 -26.688 -16 1 69.25 324 PRO B CA 1
ATOM 6419 C C . PRO B 1 324 ? -7.332 -27.281 -14.859 1 69.25 324 PRO B C 1
ATOM 6421 O O . PRO B 1 324 ? -8.305 -28 -15.094 1 69.25 324 PRO B O 1
ATOM 6424 N N . THR B 1 325 ? -6.84 -27.094 -13.617 1 70.69 325 THR B N 1
ATOM 6425 C CA . THR B 1 325 ? -7.547 -27.547 -12.43 1 70.69 325 THR B CA 1
ATOM 6426 C C . THR B 1 325 ? -8.266 -26.391 -11.758 1 70.69 325 THR B C 1
ATOM 6428 O O . THR B 1 325 ? -7.766 -25.266 -11.742 1 70.69 325 THR B O 1
ATOM 6431 N N . ALA B 1 326 ? -9.477 -26.672 -11.258 1 77.19 326 ALA B N 1
ATOM 6432 C CA . ALA B 1 326 ? -10.234 -25.672 -10.516 1 77.19 326 ALA B CA 1
ATOM 6433 C C . ALA B 1 326 ? -9.477 -25.219 -9.281 1 77.19 326 ALA B C 1
ATOM 6435 O O . ALA B 1 326 ? -8.766 -26 -8.648 1 77.19 326 ALA B O 1
ATOM 6436 N N . CYS B 1 327 ? -9.641 -23.969 -9.039 1 90.62 327 CYS B N 1
ATOM 6437 C CA . CYS B 1 327 ? -9.047 -23.5 -7.797 1 90.62 327 CYS B CA 1
ATOM 6438 C C . CYS B 1 327 ? -9.742 -24.109 -6.582 1 90.62 327 CYS B C 1
ATOM 6440 O O . CYS B 1 327 ? -10.883 -24.547 -6.68 1 90.62 327 CYS B O 1
ATOM 6442 N N . VAL B 1 328 ? -9.086 -24.141 -5.465 1 92.81 328 VAL B N 1
ATOM 6443 C CA . VAL B 1 328 ? -9.617 -24.703 -4.227 1 92.81 328 VAL B CA 1
ATOM 6444 C C . VAL B 1 328 ? -10.883 -23.938 -3.82 1 92.81 328 VAL B C 1
ATOM 6446 O O . VAL B 1 328 ? -11.867 -24.547 -3.404 1 92.81 328 VAL B O 1
ATOM 6449 N N . GLN B 1 329 ? -10.844 -22.625 -3.939 1 95.19 329 GLN B N 1
ATOM 6450 C CA . GLN B 1 329 ? -11.969 -21.766 -3.602 1 95.19 329 GLN B CA 1
ATOM 6451 C C . GLN B 1 329 ? -13.234 -22.219 -4.328 1 95.19 329 GLN B C 1
ATOM 6453 O O . GLN B 1 329 ? -14.32 -22.25 -3.736 1 95.19 329 GLN B O 1
ATOM 6458 N N . GLY B 1 330 ? -13.164 -22.516 -5.555 1 88.62 330 GLY B N 1
ATOM 6459 C CA . GLY B 1 330 ? -14.312 -22.922 -6.344 1 88.62 330 GLY B CA 1
ATOM 6460 C C . GLY B 1 330 ? -14.883 -24.266 -5.918 1 88.62 330 GLY B C 1
ATOM 6461 O O . GLY B 1 330 ? -16.078 -24.5 -6.023 1 88.62 330 GLY B O 1
ATOM 6462 N N . LEU B 1 331 ? -14.039 -25.125 -5.48 1 84.69 331 LEU B N 1
ATOM 6463 C CA . LEU B 1 331 ? -14.438 -26.469 -5.051 1 84.69 331 LEU B CA 1
ATOM 6464 C C . LEU B 1 331 ? -14.977 -26.438 -3.623 1 84.69 331 LEU B C 1
ATOM 6466 O O . LEU B 1 331 ? -15.688 -27.359 -3.209 1 84.69 331 LEU B O 1
ATOM 6470 N N . ASP B 1 332 ? -14.602 -25.438 -2.865 1 92.06 332 ASP B N 1
ATOM 6471 C CA . ASP B 1 332 ? -14.93 -25.344 -1.447 1 92.06 332 ASP B CA 1
ATOM 6472 C C . ASP B 1 332 ? -16.375 -24.875 -1.25 1 92.06 332 ASP B C 1
ATOM 6474 O O . ASP B 1 332 ? -16.656 -23.688 -1.339 1 92.06 332 ASP B O 1
ATOM 6478 N N . ARG B 1 333 ? -17.203 -25.734 -0.795 1 87.62 333 ARG B N 1
ATOM 6479 C CA . ARG B 1 333 ? -18.609 -25.406 -0.564 1 87.62 333 ARG B CA 1
ATOM 6480 C C . ARG B 1 333 ? -18.828 -24.953 0.875 1 87.62 333 ARG B C 1
ATOM 6482 O O . ARG B 1 333 ? -19.953 -24.609 1.251 1 87.62 333 ARG B O 1
ATOM 6489 N N . HIS B 1 334 ? -17.828 -24.953 1.653 1 92 334 HIS B N 1
ATOM 6490 C CA . HIS B 1 334 ? -17.969 -24.656 3.074 1 92 334 HIS B CA 1
ATOM 6491 C C . HIS B 1 334 ? -17.531 -23.219 3.383 1 92 334 HIS B C 1
ATOM 6493 O O . HIS B 1 334 ? -17.703 -22.75 4.508 1 92 334 HIS B O 1
ATOM 6499 N N . GLY B 1 335 ? -17 -22.547 2.414 1 94.56 335 GLY B N 1
ATOM 6500 C CA . GLY B 1 335 ? -16.625 -21.156 2.602 1 94.56 335 GLY B CA 1
ATOM 6501 C C . GLY B 1 335 ? -15.438 -20.984 3.531 1 94.56 335 GLY B C 1
ATOM 6502 O O . GLY B 1 335 ? -15.43 -20.094 4.383 1 94.56 335 GLY B O 1
ATOM 6503 N N . ARG B 1 336 ? -14.398 -21.859 3.371 1 96.62 336 ARG B N 1
ATOM 6504 C CA . ARG B 1 336 ? -13.25 -21.812 4.27 1 96.62 336 ARG B CA 1
ATOM 6505 C C . ARG B 1 336 ? -11.992 -21.391 3.531 1 96.62 336 ARG B C 1
ATOM 6507 O O . ARG B 1 336 ? -10.898 -21.391 4.105 1 96.62 336 ARG B O 1
ATOM 6514 N N . THR B 1 337 ? -12.148 -20.953 2.266 1 98.12 337 THR B N 1
ATOM 6515 C CA . THR B 1 337 ? -10.969 -20.672 1.456 1 98.12 337 THR B CA 1
ATOM 6516 C C . THR B 1 337 ? -10.859 -19.172 1.181 1 98.12 337 THR B C 1
ATOM 6518 O O . THR B 1 337 ? -11.82 -18.547 0.733 1 98.12 337 THR B O 1
ATOM 6521 N N . ILE B 1 338 ? -9.742 -18.625 1.5 1 98.5 338 ILE B N 1
ATOM 6522 C CA . ILE B 1 338 ? -9.328 -17.297 1.095 1 98.5 338 ILE B CA 1
ATOM 6523 C C . ILE B 1 338 ? -8.445 -17.375 -0.151 1 98.5 338 ILE B C 1
ATOM 6525 O O . ILE B 1 338 ? -7.371 -17.984 -0.119 1 98.5 338 ILE B O 1
ATOM 6529 N N . TYR B 1 339 ? -8.945 -16.781 -1.246 1 98.56 339 TYR B N 1
ATOM 6530 C CA . TYR B 1 339 ? -8.25 -16.844 -2.527 1 98.56 339 TYR B CA 1
ATOM 6531 C C . TYR B 1 339 ? -7.402 -15.609 -2.758 1 98.56 339 TYR B C 1
ATOM 6533 O O . TYR B 1 339 ? -7.891 -14.484 -2.623 1 98.56 339 TYR B O 1
ATOM 6541 N N . LEU B 1 340 ? -6.125 -15.812 -3.053 1 98.62 340 LEU B N 1
ATOM 6542 C CA . LEU B 1 340 ? -5.23 -14.703 -3.365 1 98.62 340 LEU B CA 1
ATOM 6543 C C . LEU B 1 340 ? -4.828 -14.727 -4.836 1 98.62 340 LEU B C 1
ATOM 6545 O O . LEU B 1 340 ? -4.496 -15.781 -5.375 1 98.62 340 LEU B O 1
ATOM 6549 N N . GLY B 1 341 ? -4.895 -13.555 -5.48 1 97.81 341 GLY B N 1
ATOM 6550 C CA . GLY B 1 341 ? -4.422 -13.359 -6.84 1 97.81 341 GLY B CA 1
ATOM 6551 C C . GLY B 1 341 ? -3.592 -12.102 -7.012 1 97.81 341 GLY B C 1
ATOM 6552 O O . GLY B 1 341 ? -3.576 -11.234 -6.129 1 97.81 341 GLY B O 1
ATOM 6553 N N . THR B 1 342 ? -2.826 -12.016 -8.117 1 97.25 342 THR B N 1
ATOM 6554 C CA . THR B 1 342 ? -1.956 -10.875 -8.352 1 97.25 342 THR B CA 1
ATOM 6555 C C . THR B 1 342 ? -1.948 -10.5 -9.836 1 97.25 342 THR B C 1
ATOM 6557 O O . THR B 1 342 ? -2.111 -11.359 -10.695 1 97.25 342 THR B O 1
ATOM 6560 N N . PHE B 1 343 ? -1.749 -9.258 -10.117 1 97.56 343 PHE B N 1
ATOM 6561 C CA . PHE B 1 343 ? -1.577 -8.781 -11.484 1 97.56 343 PHE B CA 1
ATOM 6562 C C . PHE B 1 343 ? -0.107 -8.516 -11.781 1 97.56 343 PHE B C 1
ATOM 6564 O O . PHE B 1 343 ? 0.249 -8.164 -12.906 1 97.56 343 PHE B O 1
ATOM 6571 N N . SER B 1 344 ? 0.741 -8.766 -10.758 1 95 344 SER B N 1
ATOM 6572 C CA . SER B 1 344 ? 2.17 -8.516 -10.922 1 95 344 SER B CA 1
ATOM 6573 C C . SER B 1 344 ? 2.812 -9.555 -11.836 1 95 344 SER B C 1
ATOM 6575 O O . SER B 1 344 ? 3.797 -9.266 -12.523 1 95 344 SER B O 1
ATOM 6577 N N . LYS B 1 345 ? 2.283 -10.773 -11.789 1 96 345 LYS B N 1
ATOM 6578 C CA . LYS B 1 345 ? 2.822 -11.844 -12.617 1 96 345 LYS B CA 1
ATOM 6579 C C . LYS B 1 345 ? 2.143 -11.867 -13.984 1 96 345 LYS B C 1
ATOM 6581 O O . LYS B 1 345 ? 2.771 -12.219 -14.992 1 96 345 LYS B O 1
ATOM 6586 N N . THR B 1 346 ? 0.873 -11.508 -14.055 1 96.06 346 THR B N 1
ATOM 6587 C CA . THR B 1 346 ? 0.123 -11.594 -15.305 1 96.06 346 THR B CA 1
ATOM 6588 C C . THR B 1 346 ? 0.358 -10.359 -16.172 1 96.06 346 THR B C 1
ATOM 6590 O O . THR B 1 346 ? 0.313 -10.438 -17.391 1 96.06 346 THR B O 1
ATOM 6593 N N . LEU B 1 347 ? 0.57 -9.234 -15.508 1 96.31 347 LEU B N 1
ATOM 6594 C CA . LEU B 1 347 ? 0.835 -8.008 -16.25 1 96.31 347 LEU B CA 1
ATOM 6595 C C . LEU B 1 347 ? 2.266 -7.531 -16.016 1 96.31 347 LEU B C 1
ATOM 6597 O O . LEU B 1 347 ? 3.191 -7.988 -16.703 1 96.31 347 LEU B O 1
ATOM 6601 N N . TYR B 1 348 ? 2.502 -6.797 -14.938 1 95.12 348 TYR B N 1
ATOM 6602 C CA . TYR B 1 348 ? 3.861 -6.371 -14.625 1 95.12 348 TYR B CA 1
ATOM 6603 C C . TYR B 1 348 ? 3.982 -5.973 -13.156 1 95.12 348 TYR B C 1
ATOM 6605 O O . TYR B 1 348 ? 3.029 -5.465 -12.562 1 95.12 348 TYR B O 1
ATOM 6613 N N . PRO B 1 349 ? 5.16 -6.184 -12.547 1 94.69 349 PRO B N 1
ATOM 6614 C CA . PRO B 1 349 ? 5.34 -5.977 -11.109 1 94.69 349 PRO B CA 1
ATOM 6615 C C . PRO B 1 349 ? 5.152 -4.52 -10.695 1 94.69 349 PRO B C 1
ATOM 6617 O O . PRO B 1 349 ? 4.613 -4.246 -9.617 1 94.69 349 PRO B O 1
ATOM 6620 N N . GLY B 1 350 ? 5.508 -3.531 -11.492 1 93.81 350 GLY B N 1
ATOM 6621 C CA . GLY B 1 350 ? 5.445 -2.115 -11.164 1 93.81 350 GLY B CA 1
ATOM 6622 C C . GLY B 1 350 ? 4.023 -1.61 -10.977 1 93.81 350 GLY B C 1
ATOM 6623 O O . GLY B 1 350 ? 3.814 -0.516 -10.453 1 93.81 350 GLY B O 1
ATOM 6624 N N . LEU B 1 351 ? 3.047 -2.395 -11.352 1 94.56 351 LEU B N 1
ATOM 6625 C CA . LEU B 1 351 ? 1.648 -1.999 -11.219 1 94.56 351 LEU B CA 1
ATOM 6626 C C . LEU B 1 351 ? 1.216 -2.008 -9.758 1 94.56 351 LEU B C 1
ATOM 6628 O O . LEU B 1 351 ? 0.344 -1.231 -9.359 1 94.56 351 LEU B O 1
ATOM 6632 N N . ARG B 1 352 ? 1.815 -2.932 -8.977 1 95.75 352 ARG B N 1
ATOM 6633 C CA . ARG B 1 352 ? 1.563 -3.049 -7.547 1 95.75 352 ARG B CA 1
ATOM 6634 C C . ARG B 1 352 ? 0.075 -3.227 -7.266 1 95.75 352 ARG B C 1
ATOM 6636 O O . ARG B 1 352 ? -0.51 -2.471 -6.488 1 95.75 352 ARG B O 1
ATOM 6643 N N . MET B 1 353 ? -0.479 -4.285 -7.797 1 97 353 MET B N 1
ATOM 6644 C CA . MET B 1 353 ? -1.899 -4.555 -7.598 1 97 353 MET B CA 1
ATOM 6645 C C . MET B 1 353 ? -2.152 -6.051 -7.445 1 97 353 MET B C 1
ATOM 6647 O O . MET B 1 353 ? -1.665 -6.855 -8.242 1 97 353 MET B O 1
ATOM 6651 N N . GLY B 1 354 ? -2.775 -6.441 -6.453 1 97.69 354 GLY B N 1
ATOM 6652 C CA . GLY B 1 354 ? -3.283 -7.777 -6.18 1 97.69 354 GLY B CA 1
ATOM 6653 C C . GLY B 1 354 ? -4.691 -7.773 -5.617 1 97.69 354 GLY B C 1
ATOM 6654 O O . GLY B 1 354 ? -5.352 -6.734 -5.586 1 97.69 354 GLY B O 1
ATOM 6655 N N . TYR B 1 355 ? -5.18 -8.922 -5.293 1 98.62 355 TYR B N 1
ATOM 6656 C CA . TYR B 1 355 ? -6.531 -9 -4.758 1 98.62 355 TYR B CA 1
ATOM 6657 C C . TYR B 1 355 ? -6.727 -10.281 -3.951 1 98.62 355 TYR B C 1
ATOM 6659 O O . TYR B 1 355 ? -5.898 -11.188 -4.008 1 98.62 355 TYR B O 1
ATOM 6667 N N . MET B 1 356 ? -7.742 -10.289 -3.176 1 98.56 356 MET B N 1
ATOM 6668 C CA . MET B 1 356 ? -8.195 -11.492 -2.484 1 98.56 356 MET B CA 1
ATOM 6669 C C . MET B 1 356 ? -9.703 -11.648 -2.594 1 98.56 356 MET B C 1
ATOM 6671 O O . MET B 1 356 ? -10.422 -10.664 -2.771 1 98.56 356 MET B O 1
ATOM 6675 N N . ALA B 1 357 ? -10.125 -12.781 -2.695 1 98.5 357 ALA B N 1
ATOM 6676 C CA . ALA B 1 357 ? -11.531 -13.148 -2.535 1 98.5 357 ALA B CA 1
ATOM 6677 C C . ALA B 1 357 ? -11.781 -13.812 -1.185 1 98.5 357 ALA B C 1
ATOM 6679 O O . ALA B 1 357 ? -11.148 -14.82 -0.858 1 98.5 357 ALA B O 1
ATOM 6680 N N . LEU B 1 358 ? -12.68 -13.242 -0.455 1 98.25 358 LEU B N 1
ATOM 6681 C CA . LEU B 1 358 ? -12.898 -13.633 0.934 1 98.25 358 LEU B CA 1
ATOM 6682 C C . LEU B 1 358 ? -14.266 -14.273 1.112 1 98.25 358 LEU B C 1
ATOM 6684 O O . LEU B 1 358 ? -15.219 -13.93 0.406 1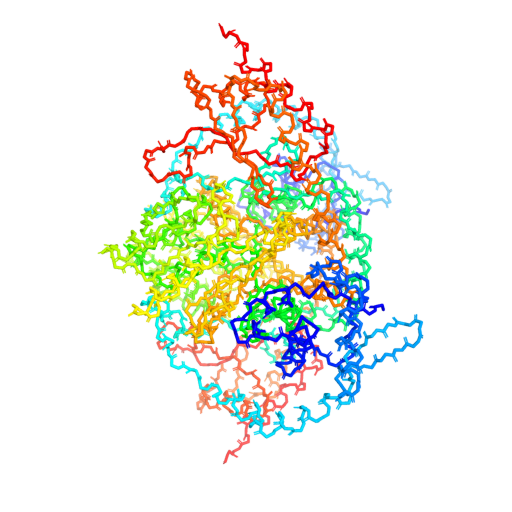 98.25 358 LEU B O 1
ATOM 6688 N N . PRO B 1 359 ? -14.328 -15.25 2.092 1 96.38 359 PRO B N 1
ATOM 6689 C CA . PRO B 1 359 ? -15.68 -15.539 2.586 1 96.38 359 PRO B CA 1
ATOM 6690 C C . PRO B 1 359 ? -16.406 -14.297 3.088 1 96.38 359 PRO B C 1
ATOM 6692 O O . PRO B 1 359 ? -15.773 -13.383 3.625 1 96.38 359 PRO B O 1
ATOM 6695 N N . ASP B 1 360 ? -17.719 -14.297 2.977 1 94.94 360 ASP B N 1
ATOM 6696 C CA . ASP B 1 360 ? -18.531 -13.133 3.285 1 94.94 360 ASP B CA 1
ATOM 6697 C C . ASP B 1 360 ? -18.266 -12.625 4.703 1 94.94 360 ASP B C 1
ATOM 6699 O O . ASP B 1 360 ? -18.172 -11.422 4.93 1 94.94 360 ASP B O 1
ATOM 6703 N N . GLU B 1 361 ? -18.094 -13.492 5.598 1 94.19 361 GLU B N 1
ATOM 6704 C CA . GLU B 1 361 ? -18 -13.133 7.008 1 94.19 361 GLU B CA 1
ATOM 6705 C C . GLU B 1 361 ? -16.688 -12.422 7.312 1 94.19 361 GLU B C 1
ATOM 6707 O O . GLU B 1 361 ? -16.547 -11.797 8.367 1 94.19 361 GLU B O 1
ATOM 6712 N N . LEU B 1 362 ? -15.703 -12.555 6.406 1 96.75 362 LEU B N 1
ATOM 6713 C CA . LEU B 1 362 ? -14.391 -11.969 6.652 1 96.75 362 LEU B CA 1
ATOM 6714 C C . LEU B 1 362 ? -14.266 -10.609 5.969 1 96.75 362 LEU B C 1
ATOM 6716 O O . LEU B 1 362 ? -13.352 -9.836 6.277 1 96.75 362 LEU B O 1
ATOM 6720 N N . VAL B 1 363 ? -15.141 -10.242 5.02 1 97 363 VAL B N 1
ATOM 6721 C CA . VAL B 1 363 ? -14.992 -9.07 4.156 1 97 363 VAL B CA 1
ATOM 6722 C C . VAL B 1 363 ? -14.93 -7.805 5.008 1 97 363 VAL B C 1
ATOM 6724 O O . VAL B 1 363 ? -14.062 -6.953 4.801 1 97 363 VAL B O 1
ATOM 6727 N N . GLY B 1 364 ? -15.836 -7.688 5.977 1 95.81 364 GLY B N 1
ATOM 6728 C CA . GLY B 1 364 ? -15.875 -6.508 6.824 1 95.81 364 GLY B CA 1
ATOM 6729 C C . GLY B 1 364 ? -14.578 -6.27 7.578 1 95.81 364 GLY B C 1
ATOM 6730 O O . GLY B 1 364 ? -14.062 -5.152 7.586 1 95.81 364 GLY B O 1
ATOM 6731 N N . ALA B 1 365 ? -14.031 -7.281 8.18 1 96.94 365 ALA B N 1
ATOM 6732 C CA . ALA B 1 365 ? -12.812 -7.172 8.977 1 96.94 365 ALA B CA 1
ATOM 6733 C C . ALA B 1 365 ? -11.617 -6.797 8.109 1 96.94 365 ALA B C 1
ATOM 6735 O O . ALA B 1 365 ? -10.812 -5.941 8.484 1 96.94 365 ALA B O 1
ATOM 6736 N N . PHE B 1 366 ? -11.547 -7.441 6.969 1 97.88 366 PHE B N 1
ATOM 6737 C CA . PHE B 1 366 ? -10.414 -7.176 6.086 1 97.88 366 PHE B CA 1
ATOM 6738 C C . PHE B 1 366 ? -10.5 -5.773 5.5 1 97.88 366 PHE B C 1
ATOM 6740 O O . PHE B 1 366 ? -9.484 -5.102 5.328 1 97.88 366 PHE B O 1
ATOM 6747 N N . SER B 1 367 ? -11.664 -5.312 5.176 1 96.75 367 SER B N 1
ATOM 6748 C CA . SER B 1 367 ? -11.844 -3.963 4.652 1 96.75 367 SER B CA 1
ATOM 6749 C C . SER B 1 367 ? -11.484 -2.914 5.699 1 96.75 367 SER B C 1
ATOM 6751 O O . SER B 1 367 ? -10.875 -1.891 5.375 1 96.75 367 SER B O 1
ATOM 6753 N N . ARG B 1 368 ? -11.898 -3.16 6.91 1 96.25 368 ARG B N 1
ATOM 6754 C CA . ARG B 1 368 ? -11.547 -2.25 7.996 1 96.25 368 ARG B CA 1
ATOM 6755 C C . ARG B 1 368 ? -10.039 -2.23 8.227 1 96.25 368 ARG B C 1
ATOM 6757 O O . ARG B 1 368 ? -9.453 -1.168 8.445 1 96.25 368 ARG B O 1
ATOM 6764 N N . ALA B 1 369 ? -9.445 -3.408 8.188 1 97.44 369 ALA B N 1
ATOM 6765 C CA . ALA B 1 369 ? -7.988 -3.486 8.312 1 97.44 369 ALA B CA 1
ATOM 6766 C C . ALA B 1 369 ? -7.297 -2.684 7.219 1 97.44 369 ALA B C 1
ATOM 6768 O O . ALA B 1 369 ? -6.34 -1.956 7.48 1 97.44 369 ALA B O 1
ATOM 6769 N N . ARG B 1 370 ? -7.809 -2.834 6.016 1 96.69 370 ARG B N 1
ATOM 6770 C CA . ARG B 1 370 ? -7.277 -2.098 4.875 1 96.69 370 ARG B CA 1
ATOM 6771 C C . ARG B 1 370 ? -7.383 -0.593 5.094 1 96.69 370 ARG B C 1
ATOM 6773 O O . ARG B 1 370 ? -6.445 0.15 4.805 1 96.69 370 ARG B O 1
ATOM 6780 N N . SER B 1 371 ? -8.484 -0.152 5.586 1 96.19 371 SER B N 1
ATOM 6781 C CA . SER B 1 371 ? -8.711 1.27 5.824 1 96.19 371 SER B CA 1
ATOM 6782 C C . SER B 1 371 ? -7.723 1.82 6.848 1 96.19 371 SER B C 1
ATOM 6784 O O . SER B 1 371 ? -7.32 2.982 6.766 1 96.19 371 SER B O 1
ATOM 6786 N N . ILE B 1 372 ? -7.289 1 7.75 1 96.12 372 ILE B N 1
ATOM 6787 C CA . ILE B 1 372 ? -6.41 1.424 8.836 1 96.12 372 ILE B CA 1
ATOM 6788 C C . ILE B 1 372 ? -4.961 1.438 8.352 1 96.12 372 ILE B C 1
ATOM 6790 O O . ILE B 1 372 ? -4.227 2.395 8.594 1 96.12 372 ILE B O 1
ATOM 6794 N N . VAL B 1 373 ? -4.582 0.444 7.582 1 94.62 373 VAL B N 1
ATOM 6795 C CA . VAL B 1 373 ? -3.174 0.222 7.266 1 94.62 373 VAL B CA 1
ATOM 6796 C C . VAL B 1 373 ? -2.705 1.252 6.242 1 94.62 373 VAL B C 1
ATOM 6798 O O . VAL B 1 373 ? -1.657 1.878 6.418 1 94.62 373 VAL B O 1
ATOM 6801 N N . ASP B 1 374 ? -3.508 1.354 5.16 1 92.88 374 ASP B N 1
ATOM 6802 C CA . ASP B 1 374 ? -3.021 2.316 4.18 1 92.88 374 ASP B CA 1
ATOM 6803 C C . ASP B 1 374 ? -4.164 2.844 3.312 1 92.88 374 ASP B C 1
ATOM 6805 O O . ASP B 1 374 ? -3.928 3.541 2.322 1 92.88 374 ASP B O 1
ATOM 6809 N N . GLY B 1 375 ? -5.41 2.479 3.643 1 93.94 375 GLY B N 1
ATOM 6810 C CA . GLY B 1 375 ? -6.547 3.08 2.963 1 93.94 375 GLY B CA 1
ATOM 6811 C C . GLY B 1 375 ? -7.023 2.273 1.77 1 93.94 375 GLY B C 1
ATOM 6812 O O . GLY B 1 375 ? -7.91 1.427 1.899 1 93.94 375 GLY B O 1
ATOM 6813 N N . HIS B 1 376 ? -6.516 2.562 0.575 1 93.44 376 HIS B N 1
ATOM 6814 C CA . HIS B 1 376 ? -6.891 1.902 -0.67 1 93.44 376 HIS B CA 1
ATOM 6815 C C . HIS B 1 376 ? -5.801 2.061 -1.727 1 93.44 376 HIS B C 1
ATOM 6817 O O . HIS B 1 376 ? -4.816 2.77 -1.508 1 93.44 376 HIS B O 1
ATOM 6823 N N . THR B 1 377 ? -5.949 1.355 -2.756 1 93.69 377 THR B N 1
ATOM 6824 C CA . THR B 1 377 ? -5.062 1.433 -3.91 1 93.69 377 THR B CA 1
ATOM 6825 C C . THR B 1 377 ? -5.465 2.586 -4.824 1 93.69 377 THR B C 1
ATOM 6827 O O . THR B 1 377 ? -6.648 2.918 -4.93 1 93.69 377 THR B O 1
ATOM 6830 N N . PRO B 1 378 ? -4.492 3.238 -5.484 1 94.38 378 PRO B N 1
ATOM 6831 C CA . PRO B 1 378 ? -4.844 4.363 -6.355 1 94.38 378 PRO B CA 1
ATOM 6832 C C . PRO B 1 378 ? -6.004 4.043 -7.297 1 94.38 378 PRO B C 1
ATOM 6834 O O . PRO B 1 378 ? -5.949 3.055 -8.031 1 94.38 378 PRO B O 1
ATOM 6837 N N . GLN B 1 379 ? -6.953 4.867 -7.328 1 93.5 379 GLN B N 1
ATOM 6838 C CA . GLN B 1 379 ? -8.211 4.613 -8.023 1 93.5 379 GLN B CA 1
ATOM 6839 C C . GLN B 1 379 ? -8.016 4.602 -9.531 1 93.5 379 GLN B C 1
ATOM 6841 O O . GLN B 1 379 ? -8.617 3.783 -10.234 1 93.5 379 GLN B O 1
ATOM 6846 N N . VAL B 1 380 ? -7.211 5.492 -10.023 1 95.19 380 VAL B N 1
ATOM 6847 C CA . VAL B 1 380 ? -7.016 5.605 -11.469 1 95.19 380 VAL B CA 1
ATOM 6848 C C . VAL B 1 380 ? -6.48 4.285 -12.023 1 95.19 380 VAL B C 1
ATOM 6850 O O . VAL B 1 380 ? -6.926 3.824 -13.078 1 95.19 380 VAL B O 1
ATOM 6853 N N . LEU B 1 381 ? -5.57 3.67 -11.328 1 96.69 381 LEU B N 1
ATOM 6854 C CA . LEU B 1 381 ? -4.996 2.406 -11.773 1 96.69 381 LEU B CA 1
ATOM 6855 C C . LEU B 1 381 ? -6.031 1.288 -11.719 1 96.69 381 LEU B C 1
ATOM 6857 O O . LEU B 1 381 ? -6.098 0.454 -12.625 1 96.69 381 LEU B O 1
ATOM 6861 N N . GLN B 1 382 ? -6.82 1.267 -10.664 1 97.56 382 GLN B N 1
ATOM 6862 C CA . GLN B 1 382 ? -7.855 0.246 -10.523 1 97.56 382 GLN B CA 1
ATOM 6863 C C . GLN B 1 382 ? -8.867 0.334 -11.664 1 97.56 382 GLN B C 1
ATOM 6865 O O . GLN B 1 382 ? -9.219 -0.68 -12.273 1 97.56 382 GLN B O 1
ATOM 6870 N N . LEU B 1 383 ? -9.297 1.561 -11.922 1 97.5 383 LEU B N 1
ATOM 6871 C CA . LEU B 1 383 ? -10.32 1.757 -12.945 1 97.5 383 LEU B CA 1
ATOM 6872 C C . LEU B 1 383 ? -9.75 1.503 -14.336 1 97.5 383 LEU B C 1
ATOM 6874 O O . LEU B 1 383 ? -10.453 1.017 -15.227 1 97.5 383 LEU B O 1
ATOM 6878 N N . THR B 1 384 ? -8.492 1.841 -14.539 1 97.88 384 THR B N 1
ATOM 6879 C CA . THR B 1 384 ? -7.832 1.52 -15.797 1 97.88 384 THR B CA 1
ATOM 6880 C C . THR B 1 384 ? -7.773 0.009 -16.016 1 97.88 384 THR B C 1
ATOM 6882 O O . THR B 1 384 ? -8.078 -0.484 -17.094 1 97.88 384 THR B O 1
ATOM 6885 N N . LEU B 1 385 ? -7.418 -0.713 -14.984 1 98.38 385 LEU B N 1
ATOM 6886 C CA . LEU B 1 385 ? -7.359 -2.168 -15.07 1 98.38 385 LEU B CA 1
ATOM 6887 C C . LEU B 1 385 ? -8.75 -2.754 -15.312 1 98.38 385 LEU B C 1
ATOM 6889 O O . LEU B 1 385 ? -8.898 -3.701 -16.094 1 98.38 385 LEU B O 1
ATOM 6893 N N . ALA B 1 386 ? -9.719 -2.195 -14.625 1 97.62 386 ALA B N 1
ATOM 6894 C CA . ALA B 1 386 ? -11.094 -2.646 -14.844 1 97.62 386 ALA B CA 1
ATOM 6895 C C . ALA B 1 386 ? -11.477 -2.551 -16.312 1 97.62 386 ALA B C 1
ATOM 6897 O O . ALA B 1 386 ? -12.055 -3.484 -16.875 1 97.62 386 ALA B O 1
ATOM 6898 N N . ARG B 1 387 ? -11.125 -1.449 -16.922 1 96.44 387 ARG B N 1
ATOM 6899 C CA . ARG B 1 387 ? -11.422 -1.257 -18.344 1 96.44 387 ARG B CA 1
ATOM 6900 C C . ARG B 1 387 ? -10.578 -2.182 -19.203 1 96.44 387 ARG B C 1
ATOM 6902 O O . ARG B 1 387 ? -11.055 -2.717 -20.203 1 96.44 387 ARG B O 1
ATOM 6909 N N . PHE B 1 388 ? -9.32 -2.309 -18.875 1 97.88 388 PHE B N 1
ATOM 6910 C CA . PHE B 1 388 ? -8.406 -3.203 -19.578 1 97.88 388 PHE B CA 1
ATOM 6911 C C . PHE B 1 388 ? -8.961 -4.621 -19.609 1 97.88 388 PHE B C 1
ATOM 6913 O O . PHE B 1 388 ? -8.867 -5.301 -20.641 1 97.88 388 PHE B O 1
ATOM 6920 N N . MET B 1 389 ? -9.586 -5.043 -18.531 1 95.31 389 MET B N 1
ATOM 6921 C CA . MET B 1 389 ? -10.188 -6.363 -18.438 1 95.31 389 MET B CA 1
ATOM 6922 C C . MET B 1 389 ? -11.516 -6.41 -19.188 1 95.31 389 MET B C 1
ATOM 6924 O O . MET B 1 389 ? -11.766 -7.336 -19.969 1 95.31 389 MET B O 1
ATOM 6928 N N . ALA B 1 390 ? -12.32 -5.41 -18.969 1 89.19 390 ALA B N 1
ATOM 6929 C CA . ALA B 1 390 ? -13.648 -5.359 -19.562 1 89.19 390 ALA B CA 1
ATOM 6930 C C . ALA B 1 390 ? -13.57 -5.336 -21.078 1 89.19 390 ALA B C 1
ATOM 6932 O O . ALA B 1 390 ? -14.422 -5.914 -21.766 1 89.19 390 ALA B O 1
ATOM 6933 N N . ASP B 1 391 ? -12.508 -4.68 -21.562 1 91.31 391 ASP B N 1
ATOM 6934 C CA . ASP B 1 391 ? -12.359 -4.531 -23.016 1 91.31 391 ASP B CA 1
ATOM 6935 C C . ASP B 1 391 ? -11.68 -5.754 -23.625 1 91.31 391 ASP B C 1
ATOM 6937 O O . ASP B 1 391 ? -11.484 -5.816 -24.844 1 91.31 391 ASP B O 1
ATOM 6941 N N . GLY B 1 392 ? -11.258 -6.711 -22.844 1 90 392 GLY B N 1
ATOM 6942 C CA . GLY B 1 392 ? -10.734 -7.969 -23.344 1 90 392 GLY B CA 1
ATOM 6943 C C . GLY B 1 392 ? -9.227 -7.973 -23.5 1 90 392 GLY B C 1
ATOM 6944 O O . GLY B 1 392 ? -8.633 -8.992 -23.844 1 90 392 GLY B O 1
ATOM 6945 N N . HIS B 1 393 ? -8.594 -6.848 -23.219 1 94.88 393 HIS B N 1
ATOM 6946 C CA . HIS B 1 393 ? -7.148 -6.738 -23.391 1 94.88 393 HIS B CA 1
ATOM 6947 C C . HIS B 1 393 ? -6.41 -7.66 -22.422 1 94.88 393 HIS B C 1
ATOM 6949 O O . HIS B 1 393 ? -5.363 -8.219 -22.766 1 94.88 393 HIS B O 1
ATOM 6955 N N . TYR B 1 394 ? -6.973 -7.824 -21.219 1 95.31 394 TYR B N 1
ATOM 6956 C CA . TYR B 1 394 ? -6.344 -8.688 -20.234 1 95.31 394 TYR B CA 1
ATOM 6957 C C . TYR B 1 394 ? -6.281 -10.125 -20.719 1 95.31 394 TYR B C 1
ATOM 6959 O O . TYR B 1 394 ? -5.215 -10.75 -20.688 1 95.31 394 TYR B O 1
ATOM 6967 N N . ASN B 1 395 ? -7.375 -10.648 -21.172 1 90 395 ASN B N 1
ATOM 6968 C CA . ASN B 1 395 ? -7.434 -12.023 -21.656 1 90 395 ASN B CA 1
ATOM 6969 C C . ASN B 1 395 ? -6.504 -12.242 -22.844 1 90 395 ASN B C 1
ATOM 6971 O O . ASN B 1 395 ? -5.824 -13.273 -22.922 1 90 395 ASN B O 1
ATOM 6975 N N . ALA B 1 396 ? -6.516 -11.328 -23.719 1 92.06 396 ALA B N 1
ATOM 6976 C CA . ALA B 1 396 ? -5.641 -11.414 -24.875 1 92.06 396 ALA B CA 1
ATOM 6977 C C . ALA B 1 396 ? -4.172 -11.438 -24.453 1 92.06 396 ALA B C 1
ATOM 6979 O O . ALA B 1 396 ? -3.375 -12.203 -25 1 92.06 396 ALA B O 1
ATOM 6980 N N . HIS B 1 397 ? -3.857 -10.609 -23.531 1 95.25 397 HIS B N 1
ATOM 6981 C CA . HIS B 1 397 ? -2.482 -10.539 -23.047 1 95.25 397 HIS B CA 1
ATOM 6982 C C . HIS B 1 397 ? -2.068 -11.844 -22.375 1 95.25 397 HIS B C 1
ATOM 6984 O O . HIS B 1 397 ? -0.983 -12.367 -22.641 1 95.25 397 HIS B O 1
ATOM 6990 N N . VAL B 1 398 ? -2.893 -12.336 -21.5 1 93.81 398 VAL B N 1
ATOM 6991 C CA . VAL B 1 398 ? -2.596 -13.562 -20.781 1 93.81 398 VAL B CA 1
ATOM 6992 C C . VAL B 1 398 ? -2.408 -14.711 -21.766 1 93.81 398 VAL B C 1
ATOM 6994 O O . VAL B 1 398 ? -1.503 -15.539 -21.609 1 93.81 398 VAL B O 1
ATOM 6997 N N . ARG B 1 399 ? -3.236 -14.789 -22.797 1 91.06 399 ARG B N 1
ATOM 6998 C CA . ARG B 1 399 ? -3.119 -15.82 -23.812 1 91.06 399 ARG B CA 1
ATOM 6999 C C . ARG B 1 399 ? -1.782 -15.719 -24.547 1 91.06 399 ARG B C 1
ATOM 7001 O O . ARG B 1 399 ? -1.122 -16.734 -24.781 1 91.06 399 ARG B O 1
ATOM 7008 N N . ALA B 1 400 ? -1.426 -14.539 -24.906 1 95.5 400 ALA B N 1
ATOM 7009 C CA . ALA B 1 400 ? -0.156 -14.32 -25.578 1 95.5 400 ALA B CA 1
ATOM 7010 C C . ALA B 1 400 ? 1.022 -14.711 -24.703 1 95.5 400 ALA B C 1
ATOM 7012 O O . ALA B 1 400 ? 1.973 -15.344 -25.172 1 95.5 400 ALA B O 1
ATOM 7013 N N . MET B 1 401 ? 0.957 -14.336 -23.453 1 96.62 401 MET B N 1
ATOM 7014 C CA . MET B 1 401 ? 2.039 -14.641 -22.516 1 96.62 401 MET B CA 1
ATOM 7015 C C . MET B 1 401 ? 2.117 -16.141 -22.25 1 96.62 401 MET B C 1
ATOM 7017 O O . MET B 1 401 ? 3.207 -16.688 -22.078 1 96.62 401 MET B O 1
ATOM 7021 N N . ARG B 1 402 ? 0.978 -16.781 -22.172 1 93.88 402 ARG B N 1
ATOM 7022 C CA . ARG B 1 402 ? 0.954 -18.219 -21.953 1 93.88 402 ARG B CA 1
ATOM 7023 C C . ARG B 1 402 ? 1.731 -18.938 -23.062 1 93.88 402 ARG B C 1
ATOM 7025 O O . ARG B 1 402 ? 2.529 -19.844 -22.766 1 93.88 402 ARG B O 1
ATOM 7032 N N . LYS B 1 403 ? 1.5 -18.578 -24.266 1 95.12 403 LYS B N 1
ATOM 7033 C CA . LYS B 1 403 ? 2.219 -19.156 -25.391 1 95.12 403 LYS B CA 1
ATOM 7034 C C . LYS B 1 403 ? 3.709 -18.828 -25.328 1 95.12 403 LYS B C 1
ATOM 7036 O O . LYS B 1 403 ? 4.551 -19.719 -25.531 1 95.12 403 LYS B O 1
ATOM 7041 N N . LEU B 1 404 ? 3.979 -17.656 -25.047 1 97.38 404 LEU B N 1
ATOM 7042 C CA . LEU B 1 404 ? 5.359 -17.188 -24.953 1 97.38 404 LEU B CA 1
ATOM 7043 C C . LEU B 1 404 ? 6.117 -17.922 -23.859 1 97.38 404 LEU B C 1
ATOM 7045 O O . LEU B 1 404 ? 7.234 -18.391 -24.078 1 97.38 404 LEU B O 1
ATOM 7049 N N . TYR B 1 405 ? 5.547 -17.984 -22.688 1 97.75 405 TYR B N 1
ATOM 7050 C CA . TYR B 1 405 ? 6.211 -18.594 -21.547 1 97.75 405 TYR B CA 1
ATOM 7051 C C . TYR B 1 405 ? 6.367 -20.094 -21.734 1 97.75 405 TYR B C 1
ATOM 7053 O O . TYR B 1 405 ? 7.355 -20.688 -21.281 1 97.75 405 TYR B O 1
ATOM 7061 N N . ALA B 1 406 ? 5.418 -20.75 -22.375 1 97 406 ALA B N 1
ATOM 7062 C CA . ALA B 1 406 ? 5.547 -22.172 -22.703 1 97 406 ALA B CA 1
ATOM 7063 C C . ALA B 1 406 ? 6.793 -22.422 -23.547 1 97 406 ALA B C 1
ATOM 7065 O O . ALA B 1 406 ? 7.539 -23.375 -23.281 1 97 406 ALA B O 1
ATOM 7066 N N . ALA B 1 407 ? 6.953 -21.641 -24.516 1 97.81 407 ALA B N 1
ATOM 7067 C CA . ALA B 1 407 ? 8.125 -21.766 -25.375 1 97.81 407 ALA B CA 1
ATOM 7068 C C . ALA B 1 407 ? 9.406 -21.516 -24.594 1 97.81 407 ALA B C 1
ATOM 7070 O O . ALA B 1 407 ? 10.422 -22.188 -24.828 1 97.81 407 ALA B O 1
ATOM 7071 N N . ARG B 1 408 ? 9.383 -20.594 -23.75 1 97.75 408 ARG B N 1
ATOM 7072 C CA . ARG B 1 408 ? 10.578 -20.25 -22.969 1 97.75 408 ARG B CA 1
ATOM 7073 C C . ARG B 1 408 ? 10.898 -21.328 -21.953 1 97.75 408 ARG B C 1
ATOM 7075 O O . ARG B 1 408 ? 12.062 -21.578 -21.656 1 97.75 408 ARG B O 1
ATOM 7082 N N . ARG B 1 409 ? 9.867 -21.938 -21.375 1 97.62 409 ARG B N 1
ATOM 7083 C CA . ARG B 1 409 ? 10.102 -23.094 -20.516 1 97.62 409 ARG B CA 1
ATOM 7084 C C . ARG B 1 409 ? 10.859 -24.172 -21.266 1 97.62 409 ARG B C 1
ATOM 7086 O O . ARG B 1 409 ? 11.82 -24.75 -20.734 1 97.62 409 ARG B O 1
ATOM 7093 N N . GLU B 1 410 ? 10.414 -24.469 -22.5 1 97.94 410 GLU B N 1
ATOM 7094 C CA . GLU B 1 410 ? 11.086 -25.484 -23.312 1 97.94 410 GLU B CA 1
ATOM 7095 C C . GLU B 1 410 ? 12.539 -25.094 -23.578 1 97.94 410 GLU B C 1
ATOM 7097 O O . GLU B 1 410 ? 13.438 -25.953 -23.5 1 97.94 410 GLU B O 1
ATOM 7102 N N . ALA B 1 411 ? 12.703 -23.859 -23.875 1 98.19 411 ALA B N 1
ATOM 7103 C CA . ALA B 1 411 ? 14.062 -23.375 -24.109 1 98.19 411 ALA B CA 1
ATOM 7104 C C . ALA B 1 411 ? 14.938 -23.578 -22.875 1 98.19 411 ALA B C 1
ATOM 7106 O O . ALA B 1 411 ? 16.109 -23.938 -22.984 1 98.19 411 ALA B O 1
ATOM 7107 N N . MET B 1 412 ? 14.43 -23.297 -21.734 1 97.88 412 MET B N 1
ATOM 7108 C CA . MET B 1 412 ? 15.156 -23.469 -20.484 1 97.88 412 MET B CA 1
ATOM 7109 C C . MET B 1 412 ? 15.508 -24.922 -20.234 1 97.88 412 MET B C 1
ATOM 7111 O O . MET B 1 412 ? 16.641 -25.25 -19.875 1 97.88 412 MET B O 1
ATOM 7115 N N . LEU B 1 413 ? 14.539 -25.812 -20.406 1 97.94 413 LEU B N 1
ATOM 7116 C CA . LEU B 1 413 ? 14.75 -27.25 -20.219 1 97.94 413 LEU B CA 1
ATOM 7117 C C . LEU B 1 413 ? 15.828 -27.766 -21.156 1 97.94 413 LEU B C 1
ATOM 7119 O O . LEU B 1 413 ? 16.719 -28.516 -20.75 1 97.94 413 LEU B O 1
ATOM 7123 N N . ASP B 1 414 ? 15.719 -27.297 -22.375 1 98.06 414 ASP B N 1
ATOM 7124 C CA . ASP B 1 414 ? 16.703 -27.703 -23.375 1 98.06 414 ASP B CA 1
ATOM 7125 C C . ASP B 1 414 ? 18.094 -27.203 -23 1 98.06 414 ASP B C 1
ATOM 7127 O O . ASP B 1 414 ? 19.078 -27.938 -23.125 1 98.06 414 ASP B O 1
ATOM 7131 N N . ALA B 1 415 ? 18.156 -26 -22.594 1 97.94 415 ALA B N 1
ATOM 7132 C CA . ALA B 1 415 ? 19.438 -25.391 -22.25 1 97.94 415 ALA B CA 1
ATOM 7133 C C . ALA B 1 415 ? 20.078 -26.094 -21.047 1 97.94 415 ALA B C 1
ATOM 7135 O O . ALA B 1 415 ? 21.281 -26.312 -21.016 1 97.94 415 ALA B O 1
ATOM 7136 N N . VAL B 1 416 ? 19.328 -26.422 -20.047 1 97.69 416 VAL B N 1
ATOM 7137 C CA . VAL B 1 416 ? 19.828 -27.141 -18.875 1 97.69 416 VAL B CA 1
ATOM 7138 C C . VAL B 1 416 ? 20.375 -28.5 -19.312 1 97.69 416 VAL B C 1
ATOM 7140 O O . VAL B 1 416 ? 21.469 -28.891 -18.906 1 97.69 416 VAL B O 1
ATOM 7143 N N . GLY B 1 417 ? 19.625 -29.188 -20.109 1 97.25 417 GLY B N 1
ATOM 7144 C CA . GLY B 1 417 ? 20.062 -30.484 -20.609 1 97.25 417 GLY B CA 1
ATOM 7145 C C . GLY B 1 417 ? 21.344 -30.422 -21.406 1 97.25 417 GLY B C 1
ATOM 7146 O O . GLY B 1 417 ? 22.203 -31.281 -21.281 1 97.25 417 GLY B O 1
ATOM 7147 N N . LYS B 1 418 ? 21.453 -29.422 -22.172 1 97.12 418 LYS B N 1
ATOM 7148 C CA . LYS B 1 418 ? 22.578 -29.25 -23.094 1 97.12 418 LYS B CA 1
ATOM 7149 C C . LYS B 1 418 ? 23.828 -28.812 -22.344 1 97.12 418 LYS B C 1
ATOM 7151 O O . LYS B 1 418 ? 24.922 -29.344 -22.594 1 97.12 418 LYS B O 1
ATOM 7156 N N . HIS B 1 419 ? 23.703 -27.875 -21.453 1 97.19 419 HIS B N 1
ATOM 7157 C CA . HIS B 1 419 ? 24.891 -27.203 -20.922 1 97.19 419 HIS B CA 1
ATOM 7158 C C . HIS B 1 419 ? 25.234 -27.703 -19.516 1 97.19 419 HIS B C 1
ATOM 7160 O O . HIS B 1 419 ? 26.359 -27.578 -19.062 1 97.19 419 HIS B O 1
ATOM 7166 N N . LEU B 1 420 ? 24.312 -28.25 -18.812 1 96.62 420 LEU B N 1
ATOM 7167 C CA . LEU B 1 420 ? 24.562 -28.578 -17.406 1 96.62 420 LEU B CA 1
ATOM 7168 C C . LEU B 1 420 ? 24.453 -30.078 -17.188 1 96.62 420 LEU B C 1
ATOM 7170 O O . LEU B 1 420 ? 24.234 -30.531 -16.062 1 96.62 420 LEU B O 1
ATOM 7174 N N . ALA B 1 421 ? 24.578 -30.781 -18.266 1 95.06 421 ALA B N 1
ATOM 7175 C CA . ALA B 1 421 ? 24.609 -32.25 -18.125 1 95.06 421 ALA B CA 1
ATOM 7176 C C . ALA B 1 421 ? 25.672 -32.688 -17.125 1 95.06 421 ALA B C 1
ATOM 7178 O O . ALA B 1 421 ? 26.828 -32.25 -17.188 1 95.06 421 ALA B O 1
ATOM 7179 N N . GLY B 1 422 ? 25.234 -33.5 -16.203 1 94.69 422 GLY B N 1
ATOM 7180 C CA . GLY B 1 422 ? 26.141 -34 -15.188 1 94.69 422 GLY B CA 1
ATOM 7181 C C . GLY B 1 422 ? 26.25 -33.094 -13.984 1 94.69 422 GLY B C 1
ATOM 7182 O O . GLY B 1 422 ? 26.906 -33.438 -12.992 1 94.69 422 GLY B O 1
ATOM 7183 N N . VAL B 1 423 ? 25.688 -32 -14.023 1 96.12 423 VAL B N 1
ATOM 7184 C CA . VAL B 1 423 ? 25.75 -31.031 -12.922 1 96.12 423 VAL B CA 1
ATOM 7185 C C . VAL B 1 423 ? 24.375 -30.922 -12.258 1 96.12 423 VAL B C 1
ATOM 7187 O O . VAL B 1 423 ? 24.266 -31.031 -11.039 1 96.12 423 VAL B O 1
ATOM 7190 N N . ALA B 1 424 ? 23.391 -30.75 -13.125 1 96.81 424 ALA B N 1
ATOM 7191 C CA . ALA B 1 424 ? 22.047 -30.547 -12.609 1 96.81 424 ALA B CA 1
ATOM 7192 C C . ALA B 1 424 ? 21 -31.094 -13.578 1 96.81 424 ALA B C 1
ATOM 7194 O O . ALA B 1 424 ? 21.266 -31.234 -14.773 1 96.81 424 ALA B O 1
ATOM 7195 N N . ARG B 1 425 ? 19.891 -31.391 -13.039 1 96.12 425 ARG B N 1
ATOM 7196 C CA . ARG B 1 425 ? 18.734 -31.828 -13.82 1 96.12 425 ARG B CA 1
ATOM 7197 C C . ARG B 1 425 ? 17.531 -30.953 -13.555 1 96.12 425 ARG B C 1
ATOM 7199 O O . ARG B 1 425 ? 17.234 -30.625 -12.406 1 96.12 425 ARG B O 1
ATOM 7206 N N . ALA B 1 426 ? 16.859 -30.594 -14.625 1 96.56 426 ALA B N 1
ATOM 7207 C CA . ALA B 1 426 ? 15.664 -29.766 -14.508 1 96.56 426 ALA B CA 1
ATOM 7208 C C . ALA B 1 426 ? 14.422 -30.625 -14.289 1 96.56 426 ALA B C 1
ATOM 7210 O O . ALA B 1 426 ? 14.266 -31.672 -14.914 1 96.56 426 ALA B O 1
ATOM 7211 N N . LEU B 1 427 ? 13.617 -30.234 -13.344 1 94.12 427 LEU B N 1
ATOM 7212 C CA . LEU B 1 427 ? 12.289 -30.812 -13.195 1 94.12 427 LEU B CA 1
ATOM 7213 C C . LEU B 1 427 ? 11.266 -30.047 -14.016 1 94.12 427 LEU B C 1
ATOM 7215 O O . LEU B 1 427 ? 11.133 -28.828 -13.859 1 94.12 427 LEU B O 1
ATOM 7219 N N . ARG B 1 428 ? 10.57 -30.703 -14.898 1 94 428 ARG B N 1
ATOM 7220 C CA . ARG B 1 428 ? 9.617 -30.047 -15.797 1 94 428 ARG B CA 1
ATOM 7221 C C . ARG B 1 428 ? 8.312 -29.734 -15.086 1 94 428 ARG B C 1
ATOM 7223 O O . ARG B 1 428 ? 7.516 -30.625 -14.805 1 94 428 ARG B O 1
ATOM 7230 N N . PRO B 1 429 ? 8.07 -28.5 -14.797 1 92.81 429 PRO B N 1
ATOM 7231 C CA . PRO B 1 429 ? 6.754 -28.172 -14.258 1 92.81 429 PRO B CA 1
ATOM 7232 C C . PRO B 1 429 ? 5.672 -28.125 -15.336 1 92.81 429 PRO B C 1
ATOM 7234 O O . PRO B 1 429 ? 5.977 -27.922 -16.516 1 92.81 429 PRO B O 1
ATOM 7237 N N . GLU B 1 430 ? 4.438 -28.312 -14.922 1 90.06 430 GLU B N 1
ATOM 7238 C CA . GLU B 1 430 ? 3.312 -28.234 -15.844 1 90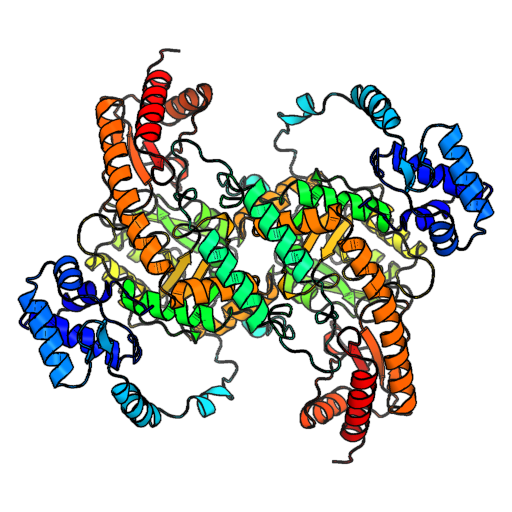.06 430 GLU B CA 1
ATOM 7239 C C . GLU B 1 430 ? 2.994 -26.797 -16.219 1 90.06 430 GLU B C 1
ATOM 7241 O O . GLU B 1 430 ? 2.291 -26.547 -17.203 1 90.06 430 GLU B O 1
ATOM 7246 N N . GLY B 1 431 ? 3.463 -25.922 -15.492 1 93.06 431 GLY B N 1
ATOM 7247 C CA . GLY B 1 431 ? 3.266 -24.484 -15.695 1 93.06 431 GLY B CA 1
ATOM 7248 C C . GLY B 1 431 ? 4.094 -23.625 -14.766 1 93.06 431 GLY B C 1
ATOM 7249 O O . GLY B 1 431 ? 5.008 -24.125 -14.102 1 93.06 431 GLY B O 1
ATOM 7250 N N . GLY B 1 432 ? 3.801 -22.328 -14.852 1 94.56 432 GLY B N 1
ATOM 7251 C CA . GLY B 1 432 ? 4.48 -21.375 -13.984 1 94.56 432 GLY B CA 1
ATOM 7252 C C . GLY B 1 432 ? 5.574 -20.609 -14.688 1 94.56 432 GLY B C 1
ATOM 7253 O O . GLY B 1 432 ? 5.648 -20.594 -15.914 1 94.56 432 GLY B O 1
ATOM 7254 N N . LEU B 1 433 ? 6.402 -19.938 -13.883 1 96.62 433 LEU B N 1
ATOM 7255 C CA . LEU B 1 433 ? 7.352 -18.984 -14.438 1 96.62 433 LEU B CA 1
ATOM 7256 C C . LEU B 1 433 ? 8.789 -19.406 -14.156 1 96.62 433 LEU B C 1
ATOM 7258 O O . LEU B 1 433 ? 9.734 -18.703 -14.5 1 96.62 433 LEU B O 1
ATOM 7262 N N . GLN B 1 434 ? 9.031 -20.547 -13.5 1 96.44 434 GLN B N 1
ATOM 7263 C CA . GLN B 1 434 ? 10.359 -20.984 -13.102 1 96.44 434 GLN B CA 1
ATOM 7264 C C . GLN B 1 434 ? 10.469 -22.5 -13.133 1 96.44 434 GLN B C 1
ATOM 7266 O O . GLN B 1 434 ? 9.453 -23.203 -13.125 1 96.44 434 GLN B O 1
ATOM 7271 N N . VAL B 1 435 ? 11.695 -22.984 -13.156 1 96.62 435 VAL B N 1
ATOM 7272 C CA . VAL B 1 435 ? 12 -24.406 -13.211 1 96.62 435 VAL B CA 1
ATOM 7273 C C . VAL B 1 435 ? 12.961 -24.766 -12.086 1 96.62 435 VAL B C 1
ATOM 7275 O O . VAL B 1 435 ? 14.055 -24.203 -11.984 1 96.62 435 VAL B O 1
ATOM 7278 N N . PRO B 1 436 ? 12.516 -25.656 -11.188 1 96.75 436 PRO B N 1
ATOM 7279 C CA . PRO B 1 436 ? 13.492 -26.172 -10.219 1 96.75 436 PRO B CA 1
ATOM 7280 C C . PRO B 1 436 ? 14.531 -27.078 -10.859 1 96.75 436 PRO B C 1
ATOM 7282 O O . PRO B 1 436 ? 14.195 -27.906 -11.711 1 96.75 436 PRO B O 1
ATOM 7285 N N . CYS B 1 437 ? 15.758 -26.859 -10.508 1 96.94 437 CYS B N 1
ATOM 7286 C CA . CYS B 1 437 ? 16.875 -27.688 -10.961 1 96.94 437 CYS B CA 1
ATOM 7287 C C . CYS B 1 437 ? 17.562 -28.359 -9.781 1 96.94 437 CYS B C 1
ATOM 7289 O O . CYS B 1 437 ? 18.016 -27.672 -8.844 1 96.94 437 CYS B O 1
ATOM 7291 N N . LEU B 1 438 ? 17.703 -29.656 -9.867 1 96.75 438 LEU B N 1
ATOM 7292 C CA . LEU B 1 438 ? 18.344 -30.422 -8.797 1 96.75 438 LEU B CA 1
ATOM 7293 C C . LEU B 1 438 ? 19.797 -30.719 -9.141 1 96.75 438 LEU B C 1
ATOM 7295 O O . LEU B 1 438 ? 20.094 -31.141 -10.258 1 96.75 438 LEU B O 1
ATOM 7299 N N . LEU B 1 439 ? 20.578 -30.516 -8.188 1 96.94 439 LEU B N 1
ATOM 7300 C CA . LEU B 1 439 ? 22 -30.781 -8.367 1 96.94 439 LEU B CA 1
ATOM 7301 C C . LEU B 1 439 ? 22.281 -32.281 -8.312 1 96.94 439 LEU B C 1
ATOM 7303 O O . LEU B 1 439 ? 21.672 -33 -7.512 1 96.94 439 LEU B O 1
ATOM 7307 N N . GLU B 1 440 ? 23.203 -32.688 -9.172 1 95.5 440 GLU B N 1
ATOM 7308 C CA . GLU B 1 440 ? 23.703 -34.062 -9.125 1 95.5 440 GLU B CA 1
ATOM 7309 C C . GLU B 1 440 ? 24.594 -34.312 -7.91 1 95.5 440 GLU B C 1
ATOM 7311 O O . GLU B 1 440 ? 25.125 -33.344 -7.332 1 95.5 440 GLU B O 1
ATOM 7316 N N . PRO B 1 441 ? 24.688 -35.625 -7.535 1 93.19 441 PRO B N 1
ATOM 7317 C CA . PRO B 1 441 ? 25.594 -35.906 -6.414 1 93.19 441 PRO B CA 1
ATOM 7318 C C . PRO B 1 441 ? 27 -35.375 -6.621 1 93.19 441 PRO B C 1
ATOM 7320 O O . PRO B 1 441 ? 27.531 -35.406 -7.734 1 93.19 441 PRO B O 1
ATOM 7323 N N . GLY B 1 442 ? 27.562 -34.812 -5.578 1 92.19 442 GLY B N 1
ATOM 7324 C CA . GLY B 1 442 ? 28.906 -34.281 -5.645 1 92.19 442 GLY B CA 1
ATOM 7325 C C . GLY B 1 442 ? 28.938 -32.781 -5.793 1 92.19 442 GLY B C 1
ATOM 7326 O O . GLY B 1 442 ? 29.969 -32.156 -5.555 1 92.19 442 GLY B O 1
ATOM 7327 N N . TRP B 1 443 ? 27.875 -32.25 -6.195 1 94.44 443 TRP B N 1
ATOM 7328 C CA . TRP B 1 443 ? 27.797 -30.797 -6.348 1 94.44 443 TRP B CA 1
ATOM 7329 C C . TRP B 1 443 ? 27.156 -30.141 -5.125 1 94.44 443 TRP B C 1
ATOM 7331 O O . TRP B 1 443 ? 26.266 -30.734 -4.508 1 94.44 443 TRP B O 1
ATOM 7341 N N . SER B 1 444 ? 27.656 -28.969 -4.824 1 94.56 444 SER B N 1
ATOM 7342 C CA . SER B 1 444 ? 27.172 -28.203 -3.68 1 94.56 444 SER B CA 1
ATOM 7343 C C . SER B 1 444 ? 26.406 -26.969 -4.129 1 94.56 444 SER B C 1
ATOM 7345 O O . SER B 1 444 ? 26.906 -26.172 -4.926 1 94.56 444 SER B O 1
ATOM 7347 N N . GLU B 1 445 ? 25.172 -26.859 -3.572 1 96.5 445 GLU B N 1
ATOM 7348 C CA . GLU B 1 445 ? 24.359 -25.672 -3.889 1 96.5 445 GLU B CA 1
ATOM 7349 C C . GLU B 1 445 ? 25.094 -24.391 -3.512 1 96.5 445 GLU B C 1
ATOM 7351 O O . GLU B 1 445 ? 25.188 -23.469 -4.316 1 96.5 445 GLU B O 1
ATOM 7356 N N . ALA B 1 446 ? 25.656 -24.312 -2.324 1 95 446 ALA B N 1
ATOM 7357 C CA . ALA B 1 446 ? 26.359 -23.141 -1.842 1 95 446 ALA B CA 1
ATOM 7358 C C . ALA B 1 446 ? 27.547 -22.812 -2.734 1 95 446 ALA B C 1
ATOM 7360 O O . ALA B 1 446 ? 27.797 -21.641 -3.061 1 95 446 ALA B O 1
ATOM 7361 N N . ASP B 1 447 ? 28.297 -23.797 -3.1 1 95.44 447 ASP B N 1
ATOM 7362 C CA . ASP B 1 447 ? 29.469 -23.594 -3.926 1 95.44 447 ASP B CA 1
ATOM 7363 C C . ASP B 1 447 ? 29.094 -23.109 -5.32 1 95.44 447 ASP B C 1
ATOM 7365 O O . ASP B 1 447 ? 29.734 -22.203 -5.859 1 95.44 447 ASP B O 1
ATOM 7369 N N . THR B 1 448 ? 28.141 -23.766 -5.844 1 96.12 448 THR B N 1
ATOM 7370 C CA . THR B 1 448 ? 27.734 -23.375 -7.191 1 96.12 448 THR B CA 1
ATOM 7371 C C . THR B 1 448 ? 27.188 -21.953 -7.207 1 96.12 448 THR B C 1
ATOM 7373 O O . THR B 1 448 ? 27.406 -21.203 -8.156 1 96.12 448 THR B O 1
ATOM 7376 N N . ILE B 1 449 ? 26.422 -21.562 -6.227 1 95.62 449 ILE B N 1
ATOM 7377 C CA . ILE B 1 449 ? 25.891 -20.203 -6.117 1 95.62 449 ILE B CA 1
ATOM 7378 C C . ILE B 1 449 ? 27.031 -19.203 -6.004 1 95.62 449 ILE B C 1
ATOM 7380 O O . ILE B 1 449 ? 27.031 -18.156 -6.668 1 95.62 449 ILE B O 1
ATOM 7384 N N . ARG B 1 450 ? 27.969 -19.453 -5.188 1 95.44 450 ARG B N 1
ATOM 7385 C CA . ARG B 1 450 ? 29.141 -18.594 -5.016 1 95.44 450 ARG B CA 1
ATOM 7386 C C . ARG B 1 450 ? 29.891 -18.406 -6.332 1 95.44 450 ARG B C 1
ATOM 7388 O O . ARG B 1 450 ? 30.25 -17.281 -6.691 1 95.44 450 ARG B O 1
ATOM 7395 N N . ARG B 1 451 ? 30.141 -19.453 -7.031 1 95.25 451 ARG B N 1
ATOM 7396 C CA . ARG B 1 451 ? 30.859 -19.406 -8.305 1 95.25 451 ARG B CA 1
ATOM 7397 C C . ARG B 1 451 ? 30.078 -18.625 -9.344 1 95.25 451 ARG B C 1
ATOM 7399 O O . ARG B 1 451 ? 30.656 -17.859 -10.117 1 95.25 451 ARG B O 1
ATOM 7406 N N . ALA B 1 452 ? 28.766 -18.906 -9.398 1 94.56 452 ALA B N 1
ATOM 7407 C CA . ALA B 1 452 ? 27.922 -18.141 -10.312 1 94.56 452 ALA B CA 1
ATOM 7408 C C . ALA B 1 452 ? 28 -16.641 -10.016 1 94.56 452 ALA B C 1
ATOM 7410 O O . ALA B 1 452 ? 28.094 -15.828 -10.93 1 94.56 452 ALA B O 1
ATOM 7411 N N . ALA B 1 453 ? 27.953 -16.312 -8.742 1 91.75 453 ALA B N 1
ATOM 7412 C CA . ALA B 1 453 ? 28.016 -14.914 -8.32 1 91.75 453 ALA B CA 1
ATOM 7413 C C . ALA B 1 453 ? 29.328 -14.266 -8.766 1 91.75 453 ALA B C 1
ATOM 7415 O O . ALA B 1 453 ? 29.344 -13.094 -9.141 1 91.75 453 ALA B O 1
ATOM 7416 N N . GLN B 1 454 ? 30.344 -14.922 -8.648 1 91.88 454 GLN B N 1
ATOM 7417 C CA . GLN B 1 454 ? 31.656 -14.43 -9.07 1 91.88 454 GLN B CA 1
ATOM 7418 C C . GLN B 1 454 ? 31.672 -14.117 -10.562 1 91.88 454 GLN B C 1
ATOM 7420 O O . GLN B 1 454 ? 32.438 -13.266 -11.016 1 91.88 454 GLN B O 1
ATOM 7425 N N . ALA B 1 455 ? 30.844 -14.812 -11.211 1 89.5 455 ALA B N 1
ATOM 7426 C CA . ALA B 1 455 ? 30.75 -14.586 -12.648 1 89.5 455 ALA B CA 1
ATOM 7427 C C . ALA B 1 455 ? 29.656 -13.57 -12.969 1 89.5 455 ALA B C 1
ATOM 7429 O O . ALA B 1 455 ? 29.297 -13.391 -14.133 1 89.5 455 ALA B O 1
ATOM 7430 N N . GLY B 1 456 ? 28.984 -13.031 -11.945 1 85.88 456 GLY B N 1
ATOM 7431 C CA . GLY B 1 456 ? 27.969 -12.008 -12.148 1 85.88 456 GLY B CA 1
ATOM 7432 C C . GLY B 1 456 ? 26.594 -12.57 -12.398 1 85.88 456 GLY B C 1
ATOM 7433 O O . GLY B 1 456 ? 25.719 -11.891 -12.953 1 85.88 456 GLY B O 1
ATOM 7434 N N . LEU B 1 457 ? 26.422 -13.844 -12.078 1 88.62 457 LEU B N 1
ATOM 7435 C CA . LEU B 1 457 ? 25.109 -14.484 -12.25 1 88.62 457 LEU B CA 1
ATOM 7436 C C . LEU B 1 457 ? 24.438 -14.695 -10.906 1 88.62 457 LEU B C 1
ATOM 7438 O O . LEU B 1 457 ? 25.094 -15.055 -9.922 1 88.62 457 LEU B O 1
ATOM 7442 N N . VAL B 1 458 ? 23.219 -14.328 -10.898 1 86.38 458 VAL B N 1
ATOM 7443 C CA . VAL B 1 458 ? 22.422 -14.617 -9.703 1 86.38 458 VAL B CA 1
ATOM 7444 C C . VAL B 1 458 ? 21.703 -15.953 -9.859 1 86.38 458 VAL B C 1
ATOM 7446 O O . VAL B 1 458 ? 20.984 -16.156 -10.836 1 86.38 458 VAL B O 1
ATOM 7449 N N . LEU B 1 459 ? 22.062 -16.812 -8.938 1 92.06 459 LEU B N 1
ATOM 7450 C CA . LEU B 1 459 ? 21.484 -18.156 -8.953 1 92.06 459 LEU B CA 1
ATOM 7451 C C . LEU B 1 459 ? 20.672 -18.406 -7.695 1 92.06 459 LEU B C 1
ATOM 7453 O O . LEU B 1 459 ? 21.219 -18.781 -6.652 1 92.06 459 LEU B O 1
ATOM 7457 N N . PRO B 1 460 ? 19.312 -18.312 -7.781 1 92.81 460 PRO B N 1
ATOM 7458 C CA . PRO B 1 460 ? 18.484 -18.547 -6.594 1 92.81 460 PRO B CA 1
ATOM 7459 C C . PRO B 1 460 ? 18.516 -20 -6.137 1 92.81 460 PRO B C 1
ATOM 7461 O O . PRO B 1 460 ? 18.203 -20.906 -6.918 1 92.81 460 PRO B O 1
ATOM 7464 N N . GLY B 1 461 ? 18.812 -20.188 -4.863 1 94.44 461 GLY B N 1
ATOM 7465 C CA . GLY B 1 461 ? 18.906 -21.531 -4.32 1 94.44 461 GLY B CA 1
ATOM 7466 C C . GLY B 1 461 ? 17.594 -22.047 -3.766 1 94.44 461 GLY B C 1
ATOM 7467 O O . GLY B 1 461 ? 16.703 -21.266 -3.408 1 94.44 461 GLY B O 1
ATOM 7468 N N . LEU B 1 462 ? 17.469 -23.344 -3.654 1 95.5 462 LEU B N 1
ATOM 7469 C CA . LEU B 1 462 ? 16.281 -23.984 -3.105 1 95.5 462 LEU B CA 1
ATOM 7470 C C . LEU B 1 462 ? 16.375 -24.094 -1.588 1 95.5 462 LEU B C 1
ATOM 7472 O O . LEU B 1 462 ? 15.352 -24.094 -0.898 1 95.5 462 LEU B O 1
ATOM 7476 N N . ALA B 1 463 ? 17.578 -24.156 -1.059 1 93.62 463 ALA B N 1
ATOM 7477 C CA . ALA B 1 463 ? 17.812 -24.453 0.351 1 93.62 463 ALA B CA 1
ATOM 7478 C C . ALA B 1 463 ? 17.141 -23.422 1.253 1 93.62 463 ALA B C 1
ATOM 7480 O O . ALA B 1 463 ? 16.578 -23.766 2.291 1 93.62 463 ALA B O 1
ATOM 7481 N N . ARG B 1 464 ? 17.203 -22.203 0.872 1 91 464 ARG B N 1
ATOM 7482 C CA . ARG B 1 464 ? 16.703 -21.125 1.697 1 91 464 ARG B CA 1
ATOM 7483 C C . ARG B 1 464 ? 15.18 -21.172 1.806 1 91 464 ARG B C 1
ATOM 7485 O O . ARG B 1 464 ? 14.578 -20.516 2.654 1 91 464 ARG B O 1
ATOM 7492 N N . LEU B 1 465 ? 14.5 -21.953 1.032 1 95.5 465 LEU B N 1
ATOM 7493 C CA . LEU B 1 465 ? 13.047 -22.016 0.993 1 95.5 465 LEU B CA 1
ATOM 7494 C C . LEU B 1 465 ? 12.523 -23.109 1.933 1 95.5 465 LEU B C 1
ATOM 7496 O O . LEU B 1 465 ? 11.312 -23.25 2.098 1 95.5 465 LEU B O 1
ATOM 7500 N N . TYR B 1 466 ? 13.477 -23.844 2.525 1 95.56 466 TYR B N 1
ATOM 7501 C CA . TYR B 1 466 ? 13.125 -24.844 3.533 1 95.56 466 TYR B CA 1
ATOM 7502 C C . TYR B 1 466 ? 13.141 -24.234 4.93 1 95.56 466 TYR B C 1
ATOM 7504 O O . TYR B 1 466 ? 13.914 -23.312 5.203 1 95.56 466 TYR B O 1
ATOM 7512 N N . ALA B 1 467 ? 12.273 -24.672 5.773 1 92.12 467 ALA B N 1
ATOM 7513 C CA . ALA B 1 467 ? 12.266 -24.234 7.168 1 92.12 467 ALA B CA 1
ATOM 7514 C C . ALA B 1 467 ? 13.453 -24.812 7.93 1 92.12 467 ALA B C 1
ATOM 7516 O O . ALA B 1 467 ? 13.969 -24.172 8.859 1 92.12 467 ALA B O 1
ATOM 7517 N N . ASP B 1 468 ? 13.781 -25.984 7.59 1 87.88 468 ASP B N 1
ATOM 7518 C CA . ASP B 1 468 ? 14.883 -26.672 8.258 1 87.88 468 ASP B CA 1
ATOM 7519 C C . ASP B 1 468 ? 15.867 -27.25 7.238 1 87.88 468 ASP B C 1
ATOM 7521 O O . ASP B 1 468 ? 16.156 -26.625 6.219 1 87.88 468 ASP B O 1
ATOM 7525 N N . THR B 1 469 ? 16.375 -28.391 7.516 1 85.38 469 THR B N 1
ATOM 7526 C CA . THR B 1 469 ? 17.359 -29.016 6.637 1 85.38 469 THR B CA 1
ATOM 7527 C C . THR B 1 469 ? 16.734 -29.344 5.277 1 85.38 469 THR B C 1
ATOM 7529 O O . THR B 1 469 ? 15.734 -30.047 5.195 1 85.38 469 THR B O 1
ATOM 7532 N N . PRO B 1 470 ? 17.406 -28.812 4.332 1 86.06 470 PRO B N 1
ATOM 7533 C CA . PRO B 1 470 ? 16.859 -29.047 2.992 1 86.06 470 PRO B CA 1
ATOM 7534 C C . PRO B 1 470 ? 16.922 -30.516 2.57 1 86.06 470 PRO B C 1
ATOM 7536 O O . PRO B 1 470 ? 17.922 -31.188 2.801 1 86.06 470 PRO B O 1
ATOM 7539 N N . ALA B 1 471 ? 15.867 -30.922 1.97 1 81.5 471 ALA B N 1
ATOM 7540 C CA . ALA B 1 471 ? 15.828 -32.281 1.412 1 81.5 471 ALA B CA 1
ATOM 7541 C C . ALA B 1 471 ? 16.453 -32.312 0.018 1 81.5 471 ALA B C 1
ATOM 7543 O O . ALA B 1 471 ? 16.984 -33.344 -0.407 1 81.5 471 ALA B O 1
ATOM 7544 N N . LEU B 1 472 ? 16.312 -31.25 -0.661 1 85.25 472 LEU B N 1
ATOM 7545 C CA . LEU B 1 472 ? 16.828 -31.125 -2.021 1 85.25 472 LEU B CA 1
ATOM 7546 C C . LEU B 1 472 ? 17.75 -29.922 -2.141 1 85.25 472 LEU B C 1
ATOM 7548 O O . LEU B 1 472 ? 17.531 -28.891 -1.488 1 85.25 472 LEU B O 1
ATOM 7552 N N . GLN B 1 473 ? 18.797 -30.188 -2.938 1 92.81 473 GLN B N 1
ATOM 7553 C CA . GLN B 1 473 ? 19.703 -29.094 -3.27 1 92.81 473 GLN B CA 1
ATOM 7554 C C . GLN B 1 473 ? 19.594 -28.719 -4.746 1 92.81 473 GLN B C 1
ATOM 7556 O O . GLN B 1 473 ? 19.453 -29.594 -5.602 1 92.81 473 GLN B O 1
ATOM 7561 N N . GLY B 1 474 ? 19.594 -27.516 -4.926 1 96.25 474 GLY B N 1
ATOM 7562 C CA . GLY B 1 474 ? 19.531 -27.062 -6.305 1 96.25 474 GLY B CA 1
ATOM 7563 C C . GLY B 1 474 ? 19.172 -25.594 -6.43 1 96.25 474 GLY B C 1
ATOM 7564 O O . GLY B 1 474 ? 19.547 -24.781 -5.582 1 96.25 474 GLY B O 1
ATOM 7565 N N . TRP B 1 475 ? 18.609 -25.312 -7.605 1 96.75 475 TRP B N 1
ATOM 7566 C CA . TRP B 1 475 ? 18.297 -23.938 -7.957 1 96.75 475 TRP B CA 1
ATOM 7567 C C . TRP B 1 475 ? 16.859 -23.812 -8.461 1 96.75 475 TRP B C 1
ATOM 7569 O O . TRP B 1 475 ? 16.219 -24.812 -8.781 1 96.75 475 TRP B O 1
ATOM 7579 N N . LEU B 1 476 ? 16.359 -22.641 -8.328 1 96.69 476 LEU B N 1
ATOM 7580 C CA . LEU B 1 476 ? 15.102 -22.266 -8.977 1 96.69 476 LEU B CA 1
ATOM 7581 C C . LEU B 1 476 ? 15.344 -21.234 -10.07 1 96.69 476 LEU B C 1
ATOM 7583 O O . LEU B 1 476 ? 15.703 -20.094 -9.781 1 96.69 476 LEU B O 1
ATOM 7587 N N . LEU B 1 477 ? 15.109 -21.594 -11.336 1 96.75 477 LEU B N 1
ATOM 7588 C CA . LEU B 1 477 ? 15.508 -20.75 -12.453 1 96.75 477 LEU B CA 1
ATOM 7589 C C . LEU B 1 477 ? 14.289 -20.125 -13.133 1 96.75 477 LEU B C 1
ATOM 7591 O O . LEU B 1 477 ? 13.461 -20.844 -13.703 1 96.75 477 LEU B O 1
ATOM 7595 N N . GLY B 1 478 ? 14.219 -18.781 -13.078 1 96.25 478 GLY B N 1
ATOM 7596 C CA . GLY B 1 478 ? 13.18 -18.094 -13.812 1 96.25 478 GLY B CA 1
ATOM 7597 C C . GLY B 1 478 ? 13.461 -17.969 -15.297 1 96.25 478 GLY B C 1
ATOM 7598 O O . GLY B 1 478 ? 14.602 -17.766 -15.703 1 96.25 478 GLY B O 1
ATOM 7599 N N . TYR B 1 479 ? 12.422 -18.141 -16.141 1 96.5 479 TYR B N 1
ATOM 7600 C CA . TYR B 1 479 ? 12.641 -18.109 -17.578 1 96.5 479 TYR B CA 1
ATOM 7601 C C . TYR B 1 479 ? 11.734 -17.078 -18.25 1 96.5 479 TYR B C 1
ATOM 7603 O O . TYR B 1 479 ? 11.961 -16.688 -19.391 1 96.5 479 TYR B O 1
ATOM 7611 N N . ALA B 1 480 ? 10.734 -16.625 -17.562 1 95.44 480 ALA B N 1
ATOM 7612 C CA . ALA B 1 480 ? 9.648 -15.875 -18.203 1 95.44 480 ALA B CA 1
ATOM 7613 C C . ALA B 1 480 ? 10.156 -14.539 -18.734 1 95.44 480 ALA B C 1
ATOM 7615 O O . ALA B 1 480 ? 9.711 -14.086 -19.797 1 95.44 480 ALA B O 1
ATOM 7616 N N . SER B 1 481 ? 11.094 -13.938 -18.078 1 93.94 481 SER B N 1
ATOM 7617 C CA . SER B 1 481 ? 11.547 -12.602 -18.453 1 93.94 481 SER B CA 1
ATOM 7618 C C . SER B 1 481 ? 12.68 -12.664 -19.469 1 93.94 481 SER B C 1
ATOM 7620 O O . SER B 1 481 ? 13.211 -11.633 -19.875 1 93.94 481 SER B O 1
ATOM 7622 N N . LEU B 1 482 ? 13.078 -13.891 -19.953 1 94.88 482 LEU B N 1
ATOM 7623 C CA . LEU B 1 482 ? 14.219 -14.07 -20.859 1 94.88 482 LEU B CA 1
ATOM 7624 C C . LEU B 1 482 ? 13.773 -14.633 -22.203 1 94.88 482 LEU B C 1
ATOM 7626 O O . LEU B 1 482 ? 12.891 -15.492 -22.25 1 94.88 482 LEU B O 1
ATOM 7630 N N . SER B 1 483 ? 14.398 -14.125 -23.219 1 95.75 483 SER B N 1
ATOM 7631 C CA . SER B 1 483 ? 14.211 -14.773 -24.516 1 95.75 483 SER B CA 1
ATOM 7632 C C . SER B 1 483 ? 14.938 -16.109 -24.578 1 95.75 483 SER B C 1
ATOM 7634 O O . SER B 1 483 ? 15.797 -16.391 -23.734 1 95.75 483 SER B O 1
ATOM 7636 N N . ALA B 1 484 ? 14.539 -16.891 -25.562 1 96.75 484 ALA B N 1
ATOM 7637 C CA . ALA B 1 484 ? 15.203 -18.188 -25.734 1 96.75 484 ALA B CA 1
ATOM 7638 C C . ALA B 1 484 ? 16.719 -18 -25.906 1 96.75 484 ALA B C 1
ATOM 7640 O O . ALA B 1 484 ? 17.5 -18.797 -25.359 1 96.75 484 ALA B O 1
ATOM 7641 N N . HIS B 1 485 ? 17.062 -16.984 -26.641 1 96.62 485 HIS B N 1
ATOM 7642 C CA . HIS B 1 485 ? 18.469 -16.703 -26.859 1 96.62 485 HIS B CA 1
ATOM 7643 C C . HIS B 1 485 ? 19.172 -16.297 -25.562 1 96.62 485 HIS B C 1
ATOM 7645 O O . HIS B 1 485 ? 20.266 -16.781 -25.281 1 96.62 485 HIS B O 1
ATOM 7651 N N . GLU B 1 486 ? 18.531 -15.414 -24.812 1 95.25 486 GLU B N 1
ATOM 7652 C CA . GLU B 1 486 ? 19.078 -14.984 -23.531 1 95.25 486 GLU B CA 1
ATOM 7653 C C . GLU B 1 486 ? 19.219 -16.156 -22.562 1 95.25 486 GLU B C 1
ATOM 7655 O O . GLU B 1 486 ? 20.172 -16.219 -21.781 1 95.25 486 GLU B O 1
ATOM 7660 N N . ILE B 1 487 ? 18.297 -17.094 -22.562 1 96.88 487 ILE B N 1
ATOM 7661 C CA . ILE B 1 487 ? 18.328 -18.281 -21.734 1 96.88 487 ILE B CA 1
ATOM 7662 C C . ILE B 1 487 ? 19.562 -19.125 -22.078 1 96.88 487 ILE B C 1
ATOM 7664 O O . ILE B 1 487 ? 20.328 -19.516 -21.188 1 96.88 487 ILE B O 1
ATOM 7668 N N . ASP B 1 488 ? 19.719 -19.328 -23.344 1 97.44 488 ASP B N 1
ATOM 7669 C CA . ASP B 1 488 ? 20.828 -20.156 -23.781 1 97.44 488 ASP B CA 1
ATOM 7670 C C . ASP B 1 488 ? 22.172 -19.531 -23.422 1 97.44 488 ASP B C 1
ATOM 7672 O O . ASP B 1 488 ? 23.078 -20.203 -22.938 1 97.44 488 ASP B O 1
ATOM 7676 N N . LEU B 1 489 ? 22.297 -18.266 -23.656 1 95.81 489 LEU B N 1
ATOM 7677 C CA . LEU B 1 489 ? 23.531 -17.547 -23.359 1 95.81 489 LEU B CA 1
ATOM 7678 C C . LEU B 1 489 ? 23.828 -17.594 -21.859 1 95.81 489 LEU B C 1
ATOM 7680 O O . LEU B 1 489 ? 24.969 -17.844 -21.453 1 95.81 489 LEU B O 1
ATOM 7684 N N . ALA B 1 490 ? 22.844 -17.297 -21.062 1 95.56 490 ALA B N 1
ATOM 7685 C CA . ALA B 1 490 ? 23.016 -17.297 -19.609 1 95.56 490 ALA B CA 1
ATOM 7686 C C . ALA B 1 490 ? 23.391 -18.688 -19.109 1 95.56 490 ALA B C 1
ATOM 7688 O O . ALA B 1 490 ? 24.219 -18.828 -18.203 1 95.56 490 ALA B O 1
ATOM 7689 N N . MET B 1 491 ? 22.812 -19.688 -19.688 1 96.75 491 MET B N 1
ATOM 7690 C CA . MET B 1 491 ? 23.078 -21.062 -19.281 1 96.75 491 MET B CA 1
ATOM 7691 C C . MET B 1 491 ? 24.5 -21.469 -19.609 1 96.75 491 MET B C 1
ATOM 7693 O O . MET B 1 491 ? 25.156 -22.156 -18.828 1 96.75 491 MET B O 1
ATOM 7697 N N . ARG B 1 492 ? 24.938 -21.062 -20.734 1 96.31 492 ARG B N 1
ATOM 7698 C CA . ARG B 1 492 ? 26.328 -21.328 -21.125 1 96.31 492 ARG B CA 1
ATOM 7699 C C . ARG B 1 492 ? 27.297 -20.656 -20.172 1 96.31 492 ARG B C 1
ATOM 7701 O O . ARG B 1 492 ? 28.281 -21.281 -19.75 1 96.31 492 ARG B O 1
ATOM 7708 N N . ARG B 1 493 ? 27.016 -19.469 -19.875 1 95.62 493 ARG B N 1
ATOM 7709 C CA . ARG B 1 493 ? 27.859 -18.734 -18.938 1 95.62 493 ARG B CA 1
ATOM 7710 C C . ARG B 1 493 ? 27.859 -19.422 -17.562 1 95.62 493 ARG B C 1
ATOM 7712 O O . ARG B 1 493 ? 28.906 -19.516 -16.922 1 95.62 493 ARG B O 1
ATOM 7719 N N . LEU B 1 494 ? 26.734 -19.844 -17.156 1 96.31 494 LEU B N 1
ATOM 7720 C CA . LEU B 1 494 ? 26.625 -20.547 -15.891 1 96.31 494 LEU B CA 1
ATOM 7721 C C . LEU B 1 494 ? 27.453 -21.828 -15.906 1 96.31 494 LEU B C 1
ATOM 7723 O O . LEU B 1 494 ? 28.172 -22.125 -14.945 1 96.31 494 LEU B O 1
ATOM 7727 N N . ALA B 1 495 ? 27.328 -22.562 -16.969 1 96.69 495 ALA B N 1
ATOM 7728 C CA . ALA B 1 495 ? 28.078 -23.812 -17.094 1 96.69 495 ALA B CA 1
ATOM 7729 C C . ALA B 1 495 ? 29.578 -23.578 -16.984 1 96.69 495 ALA B C 1
ATOM 7731 O O . ALA B 1 495 ? 30.281 -24.328 -16.312 1 96.69 495 ALA B O 1
ATOM 7732 N N . VAL B 1 496 ? 30 -22.562 -17.625 1 95.88 496 VAL B N 1
ATOM 7733 C CA . VAL B 1 496 ? 31.422 -22.219 -17.594 1 95.88 496 VAL B CA 1
ATOM 7734 C C . VAL B 1 496 ? 31.828 -21.812 -16.188 1 95.88 496 VAL B C 1
ATOM 7736 O O . VAL B 1 496 ? 32.875 -22.25 -15.68 1 95.88 496 VAL B O 1
ATOM 7739 N N . ALA B 1 497 ? 31.047 -21.031 -15.539 1 95.06 497 ALA B N 1
ATOM 7740 C CA . ALA B 1 497 ? 31.344 -20.5 -14.211 1 95.06 497 ALA B CA 1
ATOM 7741 C C . ALA B 1 497 ? 31.422 -21.609 -13.172 1 95.06 497 ALA B C 1
ATOM 7743 O O . ALA B 1 497 ? 32.25 -21.578 -12.273 1 95.06 497 ALA B O 1
ATOM 7744 N N . ILE B 1 498 ? 30.578 -22.594 -13.289 1 94.44 498 ILE B N 1
ATOM 7745 C CA . ILE B 1 498 ? 30.484 -23.578 -12.227 1 94.44 498 ILE B CA 1
ATOM 7746 C C . ILE B 1 498 ? 31.516 -24.688 -12.445 1 94.44 498 ILE B C 1
ATOM 7748 O O . ILE B 1 498 ? 31.969 -25.312 -11.492 1 94.44 498 ILE B O 1
ATOM 7752 N N . ARG B 1 499 ? 31.906 -24.859 -13.664 1 91.81 499 ARG B N 1
ATOM 7753 C CA . ARG B 1 499 ? 32.875 -25.922 -13.961 1 91.81 499 ARG B CA 1
ATOM 7754 C C . ARG B 1 499 ? 34.312 -25.422 -13.812 1 91.81 499 ARG B C 1
ATOM 7756 O O . ARG B 1 499 ? 35.25 -26.234 -13.734 1 91.81 499 ARG B O 1
ATOM 7763 N N . LYS B 1 500 ? 34.406 -24.141 -13.867 1 77.75 500 LYS B N 1
ATOM 7764 C CA . LYS B 1 500 ? 35.781 -23.625 -13.727 1 77.75 500 LYS B CA 1
ATOM 7765 C C . LYS B 1 500 ? 36.375 -24.016 -12.391 1 77.75 500 LYS B C 1
ATOM 7767 O O . LYS B 1 500 ? 35.719 -23.906 -11.352 1 77.75 500 LYS B O 1
ATOM 7772 N N . LYS B 1 501 ? 37.312 -25.078 -12.344 1 60.69 501 LYS B N 1
ATOM 7773 C CA . LYS B 1 501 ? 38.094 -25.469 -11.172 1 60.69 501 LYS B CA 1
ATOM 7774 C C . LYS B 1 501 ? 38.781 -24.266 -10.531 1 60.69 501 LYS B C 1
ATOM 7776 O O . LYS B 1 501 ? 39.312 -23.406 -11.242 1 60.69 501 LYS B O 1
ATOM 7781 N N . GLY B 1 502 ? 38.25 -23.672 -9.414 1 45.53 502 GLY B N 1
ATOM 7782 C CA . GLY B 1 502 ? 39.156 -22.797 -8.664 1 45.53 502 GLY B CA 1
ATOM 7783 C C . GLY B 1 502 ? 40.562 -23.359 -8.547 1 45.53 502 GLY B C 1
ATOM 7784 O O . GLY B 1 502 ? 40.781 -24.562 -8.68 1 45.53 502 GLY B O 1
#

Foldseek 3Di:
DADEDLPLVLLVQLPDPVNVVDDSLVSSLVSVVCCLLVCVFPFFHFYDDLVSNCVSNVHDSVSPVSSLVVCVVVQQWDADVPPHITGHNVVCVVSVVVVPVVDPCVVVPPPPPLPPPPDPDDPLRVVLSVLVDDDDDPDDAFQHFLFFAAVPFPVVLLVVLLVVLCVVQVPPLVDADQLQADLLLLQLVCVCCVVPQLADFDSLQKRKFLFVLVVLLLCLLPQHAAAAEEEEEFLADPSSVSSNVSSNHHYDYFYADLQFGDLVSVLVDDRPHQEYEGAALQGPPALHHHDPVNLVSVLCSCQVVVGAYEYEPEWLLQFADDDRDHGSNSVRPRQRYKYKYDCCSLHNVVLRMIMIGHRPVCSVVSSVVSCPPPRHDNRSSSVSVSVCSVVPVSVVSSVVLNVQQNVQLVLLQVLCCVQVVQFWHWDRHRTGFKIWIFGDPPDDLVLLQVLCVVLVHHWAWSQVSGPDGDPTTTTIGGRNNDDSVRSNVSSNSSSCSRPPDD/DADEDLPLVLLVQLPDPVNVVDDSLVSSLVSVVCCLLVVVAPFFHFYDDLVSNCVSNVHDSVSPVSSLVVCVVVQQWDADVPPHITGHNVVCVVSVVVVPVVDPCVVVVPPPPLPPPPPPDDPLRVVLSVLVDDDDDPDDAFQHFLFFAAVPFPVVLLVVLLVVLCVVVVPPLVDADQLQADLLLLQLVCVCCVVPQLADFDSLQKRKFLFVLVVLLLCLLPQHAAAAEEEEEFLADPSSVSSNVSSNHHYDYFYADLQFGDLVSVLVDDRPHQEYEGAAQQGPPALHHHDPVNLVSVLCSCQVVVGAYEYEPEWLLQFADDDRDHGSNSVRPRQRYKYKYDCCSLHNVVLRMIMIGHRPVCSVVSSVVSCPPPRHDNRSSSVSVSVCSVVPVSVVSSVVLNVQQNVQLVLLQVLCCVQVVQFWHWDRHRTGFKIWIFGDPPDDLVLLQVLCVVLVHHWAWSQVSGPDGDPTTTTIGGRNNDDSVRSNVSSNSSSCSRPPDD

pLDDT: mean 87.95, std 15.13, range [26.8, 98.81]

Nearest PDB structures (foldseek):
  4n0b-assembly2_C  TM=7.485E-01  e=6.038E-37  Bacillus subtilis
  1wst-assembly1_A-2  TM=8.860E-01  e=4.461E-31  Thermococcus profundus
  3av7-assembly1_C  TM=8.447E-01  e=1.384E-31  Pyrococcus horikoshii OT3
  2zc0-assembly1_A  TM=8.782E-01  e=6.282E-29  Thermococcus litoralis
  3fdb-assembly1_A-2  TM=8.087E-01  e=4.178E-16  Corynebacterium diphtheriae

InterPro domains:
  IPR000524 Transcription regulator HTH, GntR [PF00392] (26-87)
  IPR000524 Transcription regulator HTH, GntR [PR00035] (47-61)
  IPR000524 Transcription regulator HTH, GntR [PR00035] (61-77)
  IPR000524 Transcription regulator HTH, GntR [PS50949] (22-90)
  IPR000524 Transcription regulator HTH, GntR [SM00345] (28-87)
  IPR000524 Transcription regulator HTH, GntR [cd07377] (24-88)
  IPR004839 Aminotransferase, class I/classII, large domain [PF00155] (154-423)
  IPR015421 Pyridoxal phosphate-dependent transferase, major domain [G3DSA:3.40.640.10] (131-493)
  IPR015424 Pyridoxal phosphate-dependent transferase [SSF53383] (136-499)
  IPR036388 Winged helix-like DNA-binding domain superfamily [G3DSA:1.10.10.10] (22-127)
  IPR036390 Winged helix DNA-binding domain superfamily [SSF46785] (21-89)
  IPR051446 HTH-type transcriptional regulator with aminotransferase domain [PTHR46577] (24-500)

Organism: NCBI:txid1287738

Sequence (1004 aa):
MSKTFALETLKIRMGDADLAPLDLHLRIQRALRALVLDGDLDPGVKLPATRALAQLLGVARDTVENAYVQLQRDGFIARRKGSGSYVSETIGTELRGSARRRAPQRERRATAQPSAPAAGLSRRGRAIFDSGGVTDQQTIQAFATGLPETRTFPTDVWERLQRQVMKDHRGHVLLHGDPQGAEPLRRAIATYLNLERGARIRAEQIVVLSSTRQALFLCAQLLADAGKPILLENPGYFGARKAFEFAEARVVPIDVDAHGIRTDLLRADRSGASCVYVTPSHQYPTGATLSLERRFDLIRWAAENGKWIIEDDYDSEFHYDGLPTACVQGLDRHGRTIYLGTFSKTLYPGLRMGYMALPDELVGAFSRARSIVDGHTPQVLQLTLARFMADGHYNAHVRAMRKLYAARREAMLDAVGKHLAGVARALRPEGGLQVPCLLEPGWSEADTIRRAAQAGLVLPGLARLYADTPALQGWLLGYASLSAHEIDLAMRRLAVAIRKKGMSKTFALETLKIRMGDADLAPLDLHLRIQRALRALVLDGDLDPGVKLPATRALAQLLGVARDTVENAYVQLQRDGFIARRKGSGSYVSETIGTELRGSARRRAPQRERRATAQPSAPAAGLSRRGRAIFDSGGVTDQQTIQAFATGLPETRTFPTDVWERLQRQVMKDHRGHVLLHGDPQGAEPLRRAIATYLNLERGARIRAEQIVVLSSTRQALFLCAQLLADAGKPILLENPGYFGARKAFEFAEARVVPIDVDAHGIRTDLLRADRSGASCVYVTPSHQYPTGATLSLERRFDLIRWAAENGKWIIEDDYDSEFHYDGLPTACVQGLDRHGRTIYLGTFSKTLYPGLRMGYMALPDELVGAFSRARSIVDGHTPQVLQLTLARFMADGHYNAHVRAMRKLYAARREAMLDAVGKHLAGVARALRPEGGLQVPCLLEPGWSEADTIRRAAQAGLVLPGLARLYADTPALQGWLLGYASLSAHEIDLAMRRLAVAIRKKG

Radius of gyration: 30.38 Å; Cα contacts (8 Å, |Δi|>4): 2028; chains: 2; bounding box: 77×86×73 Å